Protein AF-0000000065826396 (afdb_homodimer)

Nearest PDB structures (foldseek):
  1olt-assembly1_A  TM=8.202E-01  e=1.158E-27  Escherichia coli K-12
  8pty-assembly1_C  TM=7.016E-01  e=1.828E-08  Homo sapiens
  6qk7-assembly1_C  TM=6.831E-01  e=2.131E-07  Saccharomyces cerevisiae S288C
  5exi-assembly1_A  TM=6.852E-01  e=3.179E-07  Mycobacterium tuberculosis H37Rv
  6fd2-assembly1_B  TM=6.650E-01  e=7.487E-07  Streptoalloteichus tenebrarius

Secondary structure (DSSP, 8-state):
---------GGGSPPSSS-SSSSPPP----S-EEEPPGGGHHHHHHHHHTSPPP---EEEEEEE-EESS--TT-S---EE--HHHHHHHHHHHHHHHHHHTTSHHHHSS-EEEEEEEES-GGGS-HHHHHHHHHHHHHHS-EEEEEEEEEEE-STT--HHHHHHHHHHT--EEEEEEE-S-HHHHHHTT-SS-HHHHHHHHHHHHHH-SSEEEEEEEES-TT--HHHHHHHHHHHHHHT-SEEEEEEP---TTSHHHHHHHTTSS----HHHHHHHHHHHHHHHHHTTPEEEETTEEESSTT---HHHHHHHTT-EEEEESTT-EEEETTEEEEE-SSHHHHHHHHHTT---EEEEEEES-TTTHHHHHHHHHHHTTEEEHHHH-TTGGGGHHHHHHHHHTTSBSSSSSEEEB-HHHHHTHHHHHHHHHHHHHHHHS--------/---------GGGSPPSSS-SSSSPPP----S-EEEPPGGGHHHHHHHHHTSPPPP--EEEEEEE-EESS--TT-S---EE--HHHHHHHHHHHHHHHHHHTTSHHHHSS-EEEEEEEES-GGGS-HHHHHHHHHHHHHHS-EEEEEEEEEEE-STT--HHHHHHHHHHT--EEEEEEE-S-HHHHHHTT-SS-HHHHHHHHHHHHHH-SSEEEEEEEES-TT--HHHHHHHHHHHHHHT-SEEEEEEP---TTSHHHHHHHTTSS----HHHHHHHHHHHHHHHHHTTPEEEETTEEESSTT---HHHHHHHTT-EEEEESTT-EEEETTEEEEE-SSHHHHHHHHHTT---EEEEEEES-TTTHHHHHHHHHHHTTEEEHHHH-TTGGGGHHHHHHHHHTTSBSSSSSEEEB-HHHHHTHHHHHHHHHHHHHHHHS--------

pLDDT: mean 93.27, std 11.32, range [26.16, 98.88]

InterPro domains:
  IPR006638 Elp3/MiaA/NifB-like, radical SAM core domain [SM00729] (57-279)
  IPR007197 Radical SAM [PF04055] (62-230)
  IPR007197 Radical SAM [PS51918] (52-287)
  IPR007197 Radical SAM [SFLDS00029] (19-439)
  IPR013785 Aldolase-type TIM barrel [G3DSA:3.20.20.70] (40-275)
  IPR026332 Anaerobilin synthase HutW [SFLDF00311] (19-439)
  IPR026332 Anaerobilin synthase HutW [TIGR04107] (19-432)
  IPR034505 Anaerobic coproporphyrinogen-III oxidase [PTHR13932] (50-431)
  IPR058240 Radical SAM superfamily [SSF102114] (46-428)

Organism: Escherichia coli O157:H7 (NCBI:txid83334)

Foldseek 3Di:
DPPPVQQDQVVQFFDDDDGRDQFFDDFDDPPFWDWDDPVCVQVVVVVVLQDAADDFAEEEEEADAEACDAFQQDPLHDYHDDQVLLVLQLVLLLLLCQLRLPTCHQANYAHAEYEYDGHAQLQHDLVSLLVVLLSCVVRGRHDPNHAYEGEHELPNNDPSNLVSNLVSPHAEYEYEPQALAQVLCVNRVNDDHNVSRLVSLLVSVVVVSHQYEYEYEPFGFPDALVRLVVRLVSRLVSPHQKYFYHYRDHDCVGNRNVCCVVPVTHTDRLSRSLVSLVSSVVSCVVSVWDDPWLTMTGPDPRDDVCVVLRVLLPHFYHYTGAQTWTDGQQKIFGFHNDPVQNSVCSVVSHGRTPIMIGGRDNPCNLLSLLSNCLGHQWRQQVVNAVVLVSCQVSLQSCVVSQQAVHSDSGTGGDSSVSSNSSSVSVSCVVSSCVRPPDPPPPPPD/DPPPVQQDQVVQFFDPDDGRDQFFDDFDDPPFWDWDDPVCVQVVVVVVLQDAADDFAEEEEEADAEACDAFQQDPLHDYHDDQVVLVLQLVLLLLLCQLRLPTCHQANYAHAEYEYDGHAQLQHDLVSLLVNLLSCVVRGRHDPNHAYEGEHELPNNDPSNLVSNLVSPHAEYEYEPQALAQVLCVNRVNDDHNVSRLVSLLVSVVVVSHQYEYEYEPFGFPDALVRLVVRLVSRLVSPHQKYFYHYRDHDCVGNRNVCCVVPVTHTDRNSRSLVSLVSNVVSCVVSVWDDQWLGMTGPDPRDDVCVVLRVLLPHFYHYTGAQTWTDDDQKIFGFHNDPVLNSVCSVVSHGRTPIMIGGRDNPCNLLSLLSSCLGRQWRQQVVLAVVLVSCQVSLQSCVVSQQAVHSDSGTGGDSSVSSNSSSVSNSCVVSSCVRPDDPPPPPDD

Sequence (890 aa):
MNANNTLDLTPHFALDGDQPFKDRRAMMPFRGAIPVAKEQLAQTWQEMINQTASPRKRLVYLHIPFCATHCTFCGFYQNRFNEDACAHYTDALIREIEMEADSVLHQSAPIHAVYFGGGTPSALSAHDLARIITTLREKLPLAPDCEITIEGRVLNFDAERIDACLDAGANRFSIGIQSFNSKIRKKMARTSDGPTAIAFMESLVKRDRAAVVCDLLFGLPGQDAQTWGEDLAIARDIGLDGVDLYALNVLSNTPLGKAVENGRTTVPSPAERRDLYLQGCDFMDDAGWRCISNSHWGRTTRERNLYNLLIKQGADCLAFGSGAGGSINGYSWMNERNLQTWHESVAAGKKPLMLIMRNAERNAQWRHTLQSGVETARVPLDELTPHAEKLAPLLAQWHQKGLSRDASTCLRLTNEGRFWASNILQSLNELIQVLNAPAIMREKPMNANNTLDLTPHFALDGDQPFKDRRAMMPFRGAIPVAKEQLAQTWQEMINQTASPRKRLVYLHIPFCATHCTFCGFYQNRFNEDACAHYTDALIREIEMEADSVLHQSAPIHAVYFGGGTPSALSAHDLARIITTLREKLPLAPDCEITIEGRVLNFDAERIDACLDAGANRFSIGIQSFNSKIRKKMARTSDGPTAIAFMESLVKRDRAAVVCDLLFGLPGQDAQTWGEDLAIARDIGLDGVDLYALNVLSNTPLGKAVENGRTTVPSPAERRDLYLQGCDFMDDAGWRCISNSHWGRTTRERNLYNLLIKQGADCLAFGSGAGGSINGYSWMNERNLQTWHESVAAGKKPLMLIMRNAERNAQWRHTLQSGVETARVPLDELTPHAEKLAPLLAQWHQKGLSRDASTCLRLTNEGRFWASNILQSLNELIQVLNAPAIMREKP

Radius of gyration: 29.03 Å; Cα contacts (8 Å, |Δi|>4): 1684; chains: 2; bounding box: 73×82×90 Å

Structure (mmCIF, N/CA/C/O backbone):
data_AF-0000000065826396-model_v1
#
loop_
_entity.id
_entity.type
_entity.pdbx_description
1 polymer 'Anaerobilin synthase'
#
loop_
_atom_site.group_PDB
_atom_site.id
_atom_site.type_symbol
_atom_site.label_atom_id
_atom_site.label_alt_id
_atom_site.label_comp_id
_atom_site.label_asym_id
_atom_site.label_entity_id
_atom_site.label_seq_id
_atom_site.pdbx_PDB_ins_code
_atom_site.Cartn_x
_atom_site.Cartn_y
_atom_site.Cartn_z
_atom_site.occupancy
_atom_site.B_iso_or_equiv
_atom_site.auth_seq_id
_atom_site.auth_comp_id
_atom_site.auth_asym_id
_atom_site.auth_atom_id
_atom_site.pdbx_PDB_model_num
ATOM 1 N N . MET A 1 1 ? 5.902 -14.938 -53.906 1 26.38 1 MET A N 1
ATOM 2 C CA . MET A 1 1 ? 4.898 -14.906 -52.844 1 26.38 1 MET A CA 1
ATOM 3 C C . MET A 1 1 ? 5.449 -14.219 -51.594 1 26.38 1 MET A C 1
ATOM 5 O O . MET A 1 1 ? 6.398 -14.711 -50.969 1 26.38 1 MET A O 1
ATOM 9 N N . ASN A 1 2 ? 5.773 -12.938 -51.531 1 32.34 2 ASN A N 1
ATOM 10 C CA . ASN A 1 2 ? 6.262 -12.086 -50.438 1 32.34 2 ASN A CA 1
ATOM 11 C C . ASN A 1 2 ? 5.574 -12.406 -49.125 1 32.34 2 ASN A C 1
ATOM 13 O O . ASN A 1 2 ? 4.359 -12.242 -49 1 32.34 2 ASN A O 1
ATOM 17 N N . ALA A 1 3 ? 6.047 -13.461 -48.375 1 36.12 3 ALA A N 1
ATOM 18 C CA . ALA A 1 3 ? 5.59 -13.953 -47.094 1 36.12 3 ALA A CA 1
ATOM 19 C C . ALA A 1 3 ? 5.336 -12.797 -46.125 1 36.12 3 ALA A C 1
ATOM 21 O O . ALA A 1 3 ? 6.277 -12.227 -45.562 1 36.12 3 ALA A O 1
ATOM 22 N N . ASN A 1 4 ? 4.672 -11.695 -46.344 1 42.12 4 ASN A N 1
ATOM 23 C CA . ASN A 1 4 ? 4.188 -10.672 -45.406 1 42.12 4 ASN A CA 1
ATOM 24 C C . ASN A 1 4 ? 3.766 -11.273 -44.062 1 42.12 4 ASN A C 1
ATOM 26 O O . ASN A 1 4 ? 2.732 -11.945 -44 1 42.12 4 ASN A O 1
ATOM 30 N N . ASN A 1 5 ? 4.637 -11.812 -43.25 1 50.44 5 ASN A N 1
ATOM 31 C CA . ASN A 1 5 ? 4.535 -12.445 -41.938 1 50.44 5 ASN A CA 1
ATOM 32 C C . ASN A 1 5 ? 3.535 -11.727 -41.062 1 50.44 5 ASN A C 1
ATOM 34 O O . ASN A 1 5 ? 3.92 -10.883 -40.25 1 50.44 5 ASN A O 1
ATOM 38 N N . THR A 1 6 ? 2.426 -11.305 -41.625 1 69.88 6 THR A N 1
ATOM 39 C CA . THR A 1 6 ? 1.349 -10.617 -40.906 1 69.88 6 THR A CA 1
ATOM 40 C C . THR A 1 6 ? 0.869 -11.43 -39.719 1 69.88 6 THR A C 1
ATOM 42 O O . THR A 1 6 ? 0.577 -12.617 -39.844 1 69.88 6 THR A O 1
ATOM 45 N N . LEU A 1 7 ? 1.27 -11.008 -38.531 1 87.19 7 LEU A N 1
ATOM 46 C CA . LEU A 1 7 ? 0.754 -11.562 -37.281 1 87.19 7 LEU A CA 1
ATOM 47 C C . LEU A 1 7 ? -0.743 -11.836 -37.406 1 87.19 7 LEU A C 1
ATOM 49 O O . LEU A 1 7 ? -1.528 -10.922 -37.656 1 87.19 7 LEU A O 1
ATOM 53 N N . ASP A 1 8 ? -1.109 -13.195 -37.562 1 93.12 8 ASP A N 1
ATOM 54 C CA . ASP A 1 8 ? -2.521 -13.562 -37.594 1 93.12 8 ASP A CA 1
ATOM 55 C C . ASP A 1 8 ? -3.152 -13.414 -36.188 1 93.12 8 ASP A C 1
ATOM 57 O O . ASP A 1 8 ? -2.832 -14.172 -35.281 1 93.12 8 ASP A O 1
ATOM 61 N N . LEU A 1 9 ? -4.004 -12.492 -36.062 1 96.44 9 LEU A N 1
ATOM 62 C CA . LEU A 1 9 ? -4.645 -12.18 -34.781 1 96.44 9 LEU A CA 1
ATOM 63 C C . LEU A 1 9 ? -5.984 -12.898 -34.656 1 96.44 9 LEU A C 1
ATOM 65 O O . LEU A 1 9 ? -6.586 -12.914 -33.562 1 96.44 9 LEU A O 1
ATOM 69 N N . THR A 1 10 ? -6.539 -13.57 -35.656 1 95.12 10 THR A N 1
ATOM 70 C CA . THR A 1 10 ? -7.902 -14.07 -35.75 1 95.12 10 THR A CA 1
ATOM 71 C C . THR A 1 10 ? -8.203 -15.086 -34.656 1 95.12 10 THR A C 1
ATOM 73 O O . THR A 1 10 ? -9.281 -15.062 -34.062 1 95.12 10 THR A O 1
ATOM 76 N N . PRO A 1 11 ? -7.23 -15.922 -34.438 1 95 11 PRO A N 1
ATOM 77 C CA . PRO A 1 11 ? -7.523 -16.922 -33.406 1 95 11 PRO A CA 1
ATOM 78 C C . PRO A 1 11 ? -7.73 -16.297 -32.031 1 95 11 PRO A C 1
ATOM 80 O O . PRO A 1 11 ? -8.227 -16.969 -31.109 1 95 11 PRO A O 1
ATOM 83 N N . HIS A 1 12 ? -7.336 -15.094 -31.859 1 96.31 12 HIS A N 1
ATOM 84 C CA . HIS A 1 12 ? -7.348 -14.445 -30.562 1 96.31 12 HIS A CA 1
ATOM 85 C C . HIS A 1 12 ? -8.531 -13.492 -30.422 1 96.31 12 HIS A C 1
ATOM 87 O O . HIS A 1 12 ? -8.742 -12.898 -29.359 1 96.31 12 HIS A O 1
ATOM 93 N N . PHE A 1 13 ? -9.312 -13.328 -31.438 1 97.12 13 PHE A N 1
ATOM 94 C CA . PHE A 1 13 ? -10.5 -12.477 -31.375 1 97.12 13 PHE A CA 1
ATOM 95 C C . PHE A 1 13 ? -11.547 -13.078 -30.438 1 97.12 13 PHE A C 1
ATOM 97 O O . PHE A 1 13 ? -11.672 -14.305 -30.344 1 97.12 13 PHE A O 1
ATOM 104 N N . ALA A 1 14 ? -12.211 -12.25 -29.719 1 96.38 14 ALA A N 1
ATOM 105 C CA . ALA A 1 14 ? -13.375 -12.656 -28.938 1 96.38 14 ALA A CA 1
ATOM 106 C C . ALA A 1 14 ? -14.508 -13.125 -29.844 1 96.38 14 ALA A C 1
ATOM 108 O O . ALA A 1 14 ? -14.664 -12.633 -30.969 1 96.38 14 ALA A O 1
ATOM 109 N N . LEU A 1 15 ? -15.211 -14.023 -29.344 1 95.12 15 LEU A N 1
ATOM 110 C CA . LEU A 1 15 ? -16.312 -14.602 -30.109 1 95.12 15 LEU A CA 1
ATOM 111 C C . LEU A 1 15 ? -17.469 -13.617 -30.219 1 95.12 15 LEU A C 1
ATOM 113 O O . LEU A 1 15 ? -17.578 -12.688 -29.406 1 95.12 15 LEU A O 1
ATOM 117 N N . ASP A 1 16 ? -18.312 -13.875 -31.156 1 91.5 16 ASP A N 1
ATOM 118 C CA . ASP A 1 16 ? -19.562 -13.125 -31.266 1 91.5 16 ASP A CA 1
ATOM 119 C C . ASP A 1 16 ? -20.578 -13.617 -30.25 1 91.5 16 ASP A C 1
ATOM 121 O O . ASP A 1 16 ? -20.484 -14.742 -29.75 1 91.5 16 ASP A O 1
ATOM 125 N N . GLY A 1 17 ? -21.5 -12.742 -29.859 1 88.06 17 GLY A N 1
ATOM 126 C CA . GLY A 1 17 ? -22.516 -13.164 -28.906 1 88.06 17 GLY A CA 1
ATOM 127 C C . GLY A 1 17 ? -22.297 -12.617 -27.516 1 88.06 17 GLY A C 1
ATOM 128 O O . GLY A 1 17 ? -21.625 -11.586 -27.344 1 88.06 17 GLY A O 1
ATOM 129 N N . ASP A 1 18 ? -22.812 -13.336 -26.562 1 86.81 18 ASP A N 1
ATOM 130 C CA . ASP A 1 18 ? -22.844 -12.812 -25.203 1 86.81 18 ASP A CA 1
ATOM 131 C C . ASP A 1 18 ? -21.641 -13.297 -24.391 1 86.81 18 ASP A C 1
ATOM 133 O O . ASP A 1 18 ? -21.438 -12.867 -23.266 1 86.81 18 ASP A O 1
ATOM 137 N N . GLN A 1 19 ? -20.781 -14.18 -24.984 1 91.31 19 GLN A N 1
ATOM 138 C CA . GLN A 1 19 ? -19.625 -14.742 -24.297 1 91.31 19 GLN A CA 1
ATOM 139 C C . GLN A 1 19 ? -18.375 -14.68 -25.172 1 91.31 19 GLN A C 1
ATOM 141 O O . GLN A 1 19 ? -18.281 -15.383 -26.172 1 91.31 19 GLN A O 1
ATOM 146 N N . PRO A 1 20 ? -17.469 -13.836 -24.766 1 94.06 20 PRO A N 1
ATOM 147 C CA . PRO A 1 20 ? -16.312 -13.586 -25.625 1 94.06 20 PRO A CA 1
ATOM 148 C C . PRO A 1 20 ? -15.43 -14.82 -25.797 1 94.06 20 PRO A C 1
ATOM 150 O O . PRO A 1 20 ? -14.688 -14.914 -26.781 1 94.06 20 PRO A O 1
ATOM 153 N N . PHE A 1 21 ? -15.422 -15.781 -24.828 1 94.06 21 PHE A N 1
ATOM 154 C CA . PHE A 1 21 ? -14.641 -17.016 -24.906 1 94.06 21 PHE A CA 1
ATOM 155 C C . PHE A 1 21 ? -15.484 -18.203 -24.484 1 94.06 21 PHE A C 1
ATOM 157 O O . PHE A 1 21 ? -16.438 -18.062 -23.719 1 94.06 21 PHE A O 1
ATOM 164 N N . LYS A 1 22 ? -15.148 -19.391 -24.969 1 89.69 22 LYS A N 1
ATOM 165 C CA . LYS A 1 22 ? -15.922 -20.594 -24.703 1 89.69 22 LYS A CA 1
ATOM 166 C C . LYS A 1 22 ? -15.859 -20.969 -23.219 1 89.69 22 LYS A C 1
ATOM 168 O O . LYS A 1 22 ? -16.859 -21.391 -22.641 1 89.69 22 LYS A O 1
ATOM 173 N N . ASP A 1 23 ? -14.734 -20.906 -22.656 1 89.94 23 ASP A N 1
ATOM 174 C CA . ASP A 1 23 ? -14.484 -21.188 -21.25 1 89.94 23 ASP A CA 1
ATOM 175 C C . ASP A 1 23 ? -13.25 -20.453 -20.75 1 89.94 23 ASP A C 1
ATOM 177 O O . ASP A 1 23 ? -12.523 -19.844 -21.531 1 89.94 23 ASP A O 1
ATOM 181 N N . ARG A 1 24 ? -13.195 -20.484 -19.422 1 86.81 24 ARG A N 1
ATOM 182 C CA . ARG A 1 24 ? -11.992 -19.906 -18.828 1 86.81 24 ARG A CA 1
ATOM 183 C C . ARG A 1 24 ? -10.836 -20.906 -18.844 1 86.81 24 ARG A C 1
ATOM 185 O O . ARG A 1 24 ? -10.977 -22.031 -18.375 1 86.81 24 ARG A O 1
ATOM 192 N N . ARG A 1 25 ? -9.883 -20.516 -19.547 1 75.38 25 ARG A N 1
ATOM 193 C CA . ARG A 1 25 ? -8.75 -21.422 -19.703 1 75.38 25 ARG A CA 1
ATOM 194 C C . ARG A 1 25 ? -7.75 -21.25 -18.562 1 75.38 25 ARG A C 1
ATOM 196 O O . ARG A 1 25 ? -7.441 -20.125 -18.156 1 75.38 25 ARG A O 1
ATOM 203 N N . ALA A 1 26 ? -7.508 -22.453 -17.891 1 65.69 26 ALA A N 1
ATOM 204 C CA . ALA A 1 26 ? -6.418 -22.359 -16.922 1 65.69 26 ALA A CA 1
ATOM 205 C C . ALA A 1 26 ? -5.109 -21.984 -17.609 1 65.69 26 ALA A C 1
ATOM 207 O O . ALA A 1 26 ? -4.836 -22.422 -18.734 1 65.69 26 ALA A O 1
ATOM 208 N N . MET A 1 27 ? -4.418 -20.938 -17.078 1 61.28 27 MET A N 1
ATOM 209 C CA . MET A 1 27 ? -3.137 -20.547 -17.656 1 61.28 27 MET A CA 1
ATOM 210 C C . MET A 1 27 ? -2.115 -21.672 -17.547 1 61.28 27 MET A C 1
ATOM 212 O O . MET A 1 27 ? -1.938 -22.25 -16.484 1 61.28 27 MET A O 1
ATOM 216 N N . MET A 1 28 ? -1.736 -22.203 -18.719 1 51.47 28 MET A N 1
ATOM 217 C CA . MET A 1 28 ? -0.645 -23.172 -18.703 1 51.47 28 MET A CA 1
ATOM 218 C C . MET A 1 28 ? 0.666 -22.516 -18.297 1 51.47 28 MET A C 1
ATOM 220 O O . MET A 1 28 ? 0.898 -21.344 -18.609 1 51.47 28 MET A O 1
ATOM 224 N N . PRO A 1 29 ? 1.356 -23.188 -17.219 1 54.69 29 PRO A N 1
ATOM 225 C CA . PRO A 1 29 ? 2.678 -22.656 -16.891 1 54.69 29 PRO A CA 1
ATOM 226 C C . PRO A 1 29 ? 3.518 -22.359 -18.125 1 54.69 29 PRO A C 1
ATOM 228 O O . PRO A 1 29 ? 3.391 -23.031 -19.156 1 54.69 29 PRO A O 1
ATOM 231 N N . PHE A 1 30 ? 4.188 -21.188 -18.234 1 57.41 30 PHE A N 1
ATOM 232 C CA . PHE A 1 30 ? 5.012 -20.719 -19.359 1 57.41 30 PHE A CA 1
ATOM 233 C C . PHE A 1 30 ? 5.977 -21.812 -19.797 1 57.41 30 PHE A C 1
ATOM 235 O O . PHE A 1 30 ? 6.594 -22.484 -18.969 1 57.41 30 PHE A O 1
ATOM 242 N N . ARG A 1 31 ? 5.797 -22.375 -21.031 1 56.22 31 ARG A N 1
ATOM 243 C CA . ARG A 1 31 ? 6.547 -23.375 -21.781 1 56.22 31 ARG A CA 1
ATOM 244 C C . ARG A 1 31 ? 8.016 -22.984 -21.906 1 56.22 31 ARG A C 1
ATOM 246 O O . ARG A 1 31 ? 8.336 -21.797 -22.062 1 56.22 31 ARG A O 1
ATOM 253 N N . GLY A 1 32 ? 8.875 -23.672 -21.188 1 64.62 32 GLY A N 1
ATOM 254 C CA . GLY A 1 32 ? 10.273 -23.516 -21.531 1 64.62 32 GLY A CA 1
ATOM 255 C C . GLY A 1 32 ? 11.211 -23.859 -20.375 1 64.62 32 GLY A C 1
ATOM 256 O O . GLY A 1 32 ? 12.414 -23.594 -20.453 1 64.62 32 GLY A O 1
ATOM 257 N N . ALA A 1 33 ? 10.547 -24.391 -19.406 1 78.12 33 ALA A N 1
ATOM 258 C CA . ALA A 1 33 ? 11.438 -24.75 -18.312 1 78.12 33 ALA A CA 1
ATOM 259 C C . ALA A 1 33 ? 12.078 -26.109 -18.547 1 78.12 33 ALA A C 1
ATOM 261 O O . ALA A 1 33 ? 11.438 -27.016 -19.078 1 78.12 33 ALA A O 1
ATOM 262 N N . ILE A 1 34 ? 13.391 -26.188 -18.344 1 88 34 ILE A N 1
ATOM 263 C CA . ILE A 1 34 ? 14.18 -27.406 -18.516 1 88 34 ILE A CA 1
ATOM 264 C C . ILE A 1 34 ? 14.477 -28.016 -17.141 1 88 34 ILE A C 1
ATOM 266 O O . ILE A 1 34 ? 15.055 -27.359 -16.266 1 88 34 ILE A O 1
ATOM 270 N N . PRO A 1 35 ? 14.047 -29.234 -17 1 93.31 35 PRO A N 1
ATOM 271 C CA . PRO A 1 35 ? 14.32 -29.875 -15.711 1 93.31 35 PRO A CA 1
ATOM 272 C C . PRO A 1 35 ? 15.812 -30.141 -15.484 1 93.31 35 PRO A C 1
ATOM 274 O O . PRO A 1 35 ? 16.531 -30.5 -16.422 1 93.31 35 PRO A O 1
ATOM 277 N N . VAL A 1 36 ? 16.234 -29.875 -14.328 1 94.94 36 VAL A N 1
ATOM 278 C CA . VAL A 1 36 ? 17.578 -30.266 -13.922 1 94.94 36 VAL A CA 1
ATOM 279 C C . VAL A 1 36 ? 17.625 -31.75 -13.609 1 94.94 36 VAL A C 1
ATOM 281 O O . VAL A 1 36 ? 16.719 -32.281 -12.969 1 94.94 36 VAL A O 1
ATOM 284 N N . ALA A 1 37 ? 18.688 -32.406 -14.031 1 95.25 37 ALA A N 1
ATOM 285 C CA . ALA A 1 37 ? 18.844 -33.844 -13.789 1 95.25 37 ALA A CA 1
ATOM 286 C C . ALA A 1 37 ? 18.875 -34.156 -12.297 1 95.25 37 ALA A C 1
ATOM 288 O O . ALA A 1 37 ? 19.453 -33.406 -11.516 1 95.25 37 ALA A O 1
ATOM 289 N N . LYS A 1 38 ? 18.281 -35.344 -11.945 1 94.56 38 LYS A N 1
ATOM 290 C CA . LYS A 1 38 ? 18.125 -35.719 -10.547 1 94.56 38 LYS A CA 1
ATOM 291 C C . LYS A 1 38 ? 19.469 -35.75 -9.836 1 94.56 38 LYS A C 1
ATOM 293 O O . LYS A 1 38 ? 19.594 -35.312 -8.688 1 94.56 38 LYS A O 1
ATOM 298 N N . GLU A 1 39 ? 20.484 -36.188 -10.578 1 95.06 39 GLU A N 1
ATOM 299 C CA . GLU A 1 39 ? 21.797 -36.344 -9.984 1 95.06 39 GLU A CA 1
ATOM 300 C C . GLU A 1 39 ? 22.453 -34.969 -9.742 1 95.06 39 GLU A C 1
ATOM 302 O O . GLU A 1 39 ? 23.422 -34.875 -8.984 1 95.06 39 GLU A O 1
ATOM 307 N N . GLN A 1 40 ? 21.844 -33.938 -10.352 1 96.56 40 GLN A N 1
ATOM 308 C CA . GLN A 1 40 ? 22.469 -32.625 -10.273 1 96.56 40 GLN A CA 1
ATOM 309 C C . GLN A 1 40 ? 21.688 -31.703 -9.367 1 96.56 40 GLN A C 1
ATOM 311 O O . GLN A 1 40 ? 22.062 -30.547 -9.172 1 96.56 40 GLN A O 1
ATOM 316 N N . LEU A 1 41 ? 20.656 -32.188 -8.797 1 96.5 41 LEU A N 1
ATOM 317 C CA . LEU A 1 41 ? 19.766 -31.344 -8.008 1 96.5 41 LEU A CA 1
ATOM 318 C C . LEU A 1 41 ? 20.516 -30.703 -6.836 1 96.5 41 LEU A C 1
ATOM 320 O O . LEU A 1 41 ? 20.469 -29.5 -6.652 1 96.5 41 LEU A O 1
ATOM 324 N N . ALA A 1 42 ? 21.172 -31.531 -6.082 1 95.44 42 ALA A N 1
ATOM 325 C CA . ALA A 1 42 ? 21.859 -31.047 -4.887 1 95.44 42 ALA A CA 1
ATOM 326 C C . ALA A 1 42 ? 22.938 -30.016 -5.246 1 95.44 42 ALA A C 1
ATOM 328 O O . ALA A 1 42 ? 23.047 -28.969 -4.598 1 95.44 42 ALA A O 1
ATOM 329 N N . GLN A 1 43 ? 23.672 -30.312 -6.273 1 95.88 43 GLN A N 1
ATOM 330 C CA . GLN A 1 43 ? 24.734 -29.406 -6.711 1 95.88 43 GLN A CA 1
ATOM 331 C C . GLN A 1 43 ? 24.156 -28.094 -7.223 1 95.88 43 GLN A C 1
ATOM 333 O O . GLN A 1 43 ? 24.656 -27.016 -6.891 1 95.88 43 GLN A O 1
ATOM 338 N N . THR A 1 44 ? 23.172 -28.188 -8.023 1 95.56 44 THR A N 1
ATOM 339 C CA . THR A 1 44 ? 22.5 -27 -8.555 1 95.56 44 THR A CA 1
ATOM 340 C C . THR A 1 44 ? 21.969 -26.141 -7.418 1 95.56 44 THR A C 1
ATOM 342 O O . THR A 1 44 ? 22.125 -24.906 -7.441 1 95.56 44 THR A O 1
ATOM 345 N N . TRP A 1 45 ? 21.391 -26.766 -6.449 1 96 45 TRP A N 1
ATOM 346 C CA . TRP A 1 45 ? 20.844 -26.031 -5.305 1 96 45 TRP A CA 1
ATOM 347 C C . TRP A 1 45 ? 21.938 -25.297 -4.555 1 96 45 TRP A C 1
ATOM 349 O O . TRP A 1 45 ? 21.797 -24.109 -4.246 1 96 45 TRP A O 1
ATOM 359 N N . GLN A 1 46 ? 23.016 -25.984 -4.297 1 94.94 46 GLN A N 1
ATOM 360 C CA . GLN A 1 46 ? 24.125 -25.375 -3.584 1 94.94 46 GLN A CA 1
ATOM 361 C C . GLN A 1 46 ? 24.672 -24.172 -4.348 1 94.94 46 GLN A C 1
ATOM 363 O O . GLN A 1 46 ? 25.031 -23.156 -3.746 1 94.94 46 GLN A O 1
ATOM 368 N N . GLU A 1 47 ? 24.703 -24.312 -5.602 1 93.62 47 GLU A N 1
ATOM 369 C CA . GLU A 1 47 ? 25.156 -23.203 -6.426 1 93.62 47 GLU A CA 1
ATOM 370 C C . GLU A 1 47 ? 24.188 -22.016 -6.328 1 93.62 47 GLU A C 1
ATOM 372 O O . GLU A 1 47 ? 24.609 -20.859 -6.23 1 93.62 47 GLU A O 1
ATOM 377 N N . MET A 1 48 ? 22.953 -22.328 -6.359 1 92.44 48 MET A N 1
ATOM 378 C CA . MET A 1 48 ? 21.922 -21.297 -6.297 1 92.44 48 MET A CA 1
ATOM 379 C C . MET A 1 48 ? 22 -20.531 -4.98 1 92.44 48 MET A C 1
ATOM 381 O O . MET A 1 48 ? 21.984 -19.312 -4.973 1 92.44 48 MET A O 1
ATOM 385 N N . ILE A 1 49 ? 22.094 -21.188 -3.84 1 92.94 49 ILE A N 1
ATOM 386 C CA . ILE A 1 49 ? 21.938 -20.531 -2.545 1 92.94 49 ILE A CA 1
ATOM 387 C C . ILE A 1 49 ? 23.25 -19.828 -2.166 1 92.94 49 ILE A C 1
ATOM 389 O O . ILE A 1 49 ? 23.281 -19.031 -1.225 1 92.94 49 ILE A O 1
ATOM 393 N N . ASN A 1 50 ? 24.359 -20.062 -2.934 1 91.81 50 ASN A N 1
ATOM 394 C CA . ASN A 1 50 ? 25.641 -19.422 -2.645 1 91.81 50 ASN A CA 1
ATOM 395 C C . ASN A 1 50 ? 25.906 -18.25 -3.578 1 91.81 50 ASN A C 1
ATOM 397 O O . ASN A 1 50 ? 26.984 -17.656 -3.549 1 91.81 50 ASN A O 1
ATOM 401 N N . GLN A 1 51 ? 24.984 -17.938 -4.332 1 84.94 51 GLN A N 1
ATOM 402 C CA . GLN A 1 51 ? 25.109 -16.797 -5.234 1 84.94 51 GLN A CA 1
ATOM 403 C C . GLN A 1 51 ? 24.172 -15.672 -4.816 1 84.94 51 GLN A C 1
ATOM 405 O O . GLN A 1 51 ? 23.125 -15.906 -4.203 1 84.94 51 GLN A O 1
ATOM 410 N N . THR A 1 52 ? 24.828 -14.445 -5.188 1 78.19 52 THR A N 1
ATOM 411 C CA . THR A 1 52 ? 23.922 -13.312 -5.012 1 78.19 52 THR A CA 1
ATOM 412 C C . THR A 1 52 ? 23 -13.156 -6.223 1 78.19 52 THR A C 1
ATOM 414 O O . THR A 1 52 ? 23.422 -13.422 -7.355 1 78.19 52 THR A O 1
ATOM 417 N N . ALA A 1 53 ? 21.828 -12.945 -5.965 1 74.31 53 ALA A N 1
ATOM 418 C CA . ALA A 1 53 ? 20.859 -12.703 -7.039 1 74.31 53 ALA A CA 1
ATOM 419 C C . ALA A 1 53 ? 20.562 -11.219 -7.172 1 74.31 53 ALA A C 1
ATOM 421 O O . ALA A 1 53 ? 20.734 -10.453 -6.223 1 74.31 53 ALA A O 1
ATOM 422 N N . SER A 1 54 ? 20.25 -10.797 -8.422 1 78.06 54 SER A N 1
ATOM 423 C CA . SER A 1 54 ? 19.766 -9.43 -8.609 1 78.06 54 SER A CA 1
ATOM 424 C C . SER A 1 54 ? 18.625 -9.102 -7.66 1 78.06 54 SER A C 1
ATOM 426 O O . SER A 1 54 ? 17.781 -9.961 -7.383 1 78.06 54 SER A O 1
ATOM 428 N N . PRO A 1 55 ? 18.719 -7.918 -7.145 1 80.88 55 PRO A N 1
ATOM 429 C CA . PRO A 1 55 ? 17.703 -7.555 -6.16 1 80.88 55 PRO A CA 1
ATOM 430 C C . PRO A 1 55 ? 16.297 -7.484 -6.762 1 80.88 55 PRO A C 1
ATOM 432 O O . PRO A 1 55 ? 16.078 -6.797 -7.762 1 80.88 55 PRO A O 1
ATOM 435 N N . ARG A 1 56 ? 15.383 -8.367 -6.352 1 88.75 56 ARG A N 1
ATOM 436 C CA . ARG A 1 56 ? 13.953 -8.375 -6.625 1 88.75 56 ARG A CA 1
ATOM 437 C C . ARG A 1 56 ? 13.148 -8.461 -5.336 1 88.75 56 ARG A C 1
ATOM 439 O O . ARG A 1 56 ? 13.695 -8.742 -4.27 1 88.75 56 ARG A O 1
ATOM 446 N N . LYS A 1 57 ? 11.906 -8.125 -5.469 1 95.75 57 LYS A N 1
ATOM 447 C CA . LYS A 1 57 ? 11.039 -8.422 -4.332 1 95.75 57 LYS A CA 1
ATOM 448 C C . LYS A 1 57 ? 11.117 -9.906 -3.959 1 95.75 57 LYS A C 1
ATOM 450 O O . LYS A 1 57 ? 11.211 -10.766 -4.836 1 95.75 57 LYS A O 1
ATOM 455 N N . ARG A 1 58 ? 11.102 -10.156 -2.66 1 96.94 58 ARG A N 1
ATOM 456 C CA . ARG A 1 58 ? 11.266 -11.531 -2.195 1 96.94 58 ARG A CA 1
ATOM 457 C C . ARG A 1 58 ? 10.117 -11.938 -1.278 1 96.94 58 ARG A C 1
ATOM 459 O O . ARG A 1 58 ? 9.648 -11.133 -0.465 1 96.94 58 ARG A O 1
ATOM 466 N N . LEU A 1 59 ? 9.727 -13.18 -1.421 1 98.44 59 LEU A N 1
ATOM 467 C CA . LEU A 1 59 ? 8.641 -13.781 -0.656 1 98.44 59 LEU A CA 1
ATOM 468 C C . LEU A 1 59 ? 9.086 -15.086 -0.007 1 98.44 59 LEU A C 1
ATOM 470 O O . LEU A 1 59 ? 10.055 -15.703 -0.449 1 98.44 59 LEU A O 1
ATOM 474 N N . VAL A 1 60 ? 8.391 -15.43 1.047 1 98.62 60 VAL A N 1
ATOM 475 C CA . VAL A 1 60 ? 8.5 -16.766 1.638 1 98.62 60 VAL A CA 1
ATOM 476 C C . VAL A 1 60 ? 7.141 -17.453 1.629 1 98.62 60 VAL A C 1
ATOM 478 O O . VAL A 1 60 ? 6.133 -16.859 2.01 1 98.62 60 VAL A O 1
ATOM 481 N N . TYR A 1 61 ? 7.129 -18.656 1.105 1 98.69 61 TYR A N 1
ATOM 482 C CA . TYR A 1 61 ? 5.941 -19.5 1.146 1 98.69 61 TYR A CA 1
ATOM 483 C C . TYR A 1 61 ? 6.172 -20.719 2.021 1 98.69 61 TYR A C 1
ATOM 485 O O . TYR A 1 61 ? 7.188 -21.406 1.884 1 98.69 61 TYR A O 1
ATOM 493 N N . LEU A 1 62 ? 5.293 -20.938 2.982 1 98.75 62 LEU A N 1
ATOM 494 C CA . LEU A 1 62 ? 5.277 -22.141 3.801 1 98.75 62 LEU A CA 1
ATOM 495 C C . LEU A 1 62 ? 4.07 -23.016 3.463 1 98.75 62 LEU A C 1
ATOM 497 O O . LEU A 1 62 ? 2.932 -22.531 3.5 1 98.75 62 LEU A O 1
ATOM 501 N N . HIS A 1 63 ? 4.316 -24.219 3.156 1 98.44 63 HIS A N 1
ATOM 502 C CA . HIS A 1 63 ? 3.236 -25.156 2.854 1 98.44 63 HIS A CA 1
ATOM 503 C C . HIS A 1 63 ? 2.938 -26.062 4.047 1 98.44 63 HIS A C 1
ATOM 505 O O . HIS A 1 63 ? 3.799 -26.828 4.48 1 98.44 63 HIS A O 1
ATOM 511 N N . ILE A 1 64 ? 1.774 -25.922 4.633 1 98.25 64 ILE A N 1
ATOM 512 C CA . ILE A 1 64 ? 1.297 -26.797 5.695 1 98.25 64 ILE A CA 1
ATOM 513 C C . ILE A 1 64 ? 0.323 -27.812 5.121 1 98.25 64 ILE A C 1
ATOM 515 O O . ILE A 1 64 ? -0.833 -27.5 4.836 1 98.25 64 ILE A O 1
ATOM 519 N N . PRO A 1 65 ? 0.669 -29.062 5.02 1 97.31 65 PRO A N 1
ATOM 520 C CA . PRO A 1 65 ? -0.078 -30.016 4.188 1 97.31 65 PRO A CA 1
ATOM 521 C C . PRO A 1 65 ? -1.07 -30.844 4.992 1 97.31 65 PRO A C 1
ATOM 523 O O . PRO A 1 65 ? -1.213 -32.062 4.75 1 97.31 65 PRO A O 1
ATOM 526 N N . PHE A 1 66 ? -1.732 -30.25 6.004 1 97.25 66 PHE A N 1
ATOM 527 C CA . PHE A 1 66 ? -2.674 -30.984 6.844 1 97.25 66 PHE A CA 1
ATOM 528 C C . PHE A 1 66 ? -4.039 -30.312 6.84 1 97.25 66 PHE A C 1
ATOM 530 O O . PHE A 1 66 ? -4.129 -29.078 6.855 1 97.25 66 PHE A O 1
ATOM 537 N N . CYS A 1 67 ? -5.09 -31.062 6.742 1 96.31 67 CYS A N 1
ATOM 538 C CA . CYS A 1 67 ? -6.461 -30.578 6.887 1 96.31 67 CYS A CA 1
ATOM 539 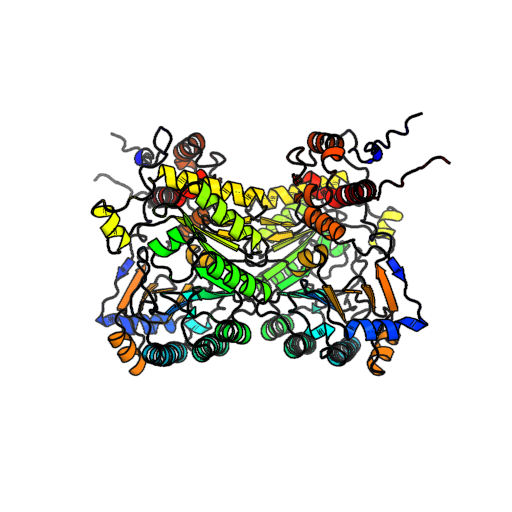C C . CYS A 1 67 ? -7.273 -31.5 7.781 1 96.31 67 CYS A C 1
ATOM 541 O O . CYS A 1 67 ? -7.141 -32.719 7.695 1 96.31 67 CYS A O 1
ATOM 543 N N . ALA A 1 68 ? -8.086 -30.891 8.594 1 94.25 68 ALA A N 1
ATOM 544 C CA . ALA A 1 68 ? -8.961 -31.688 9.453 1 94.25 68 ALA A CA 1
ATOM 545 C C . ALA A 1 68 ? -10.047 -32.375 8.633 1 94.25 68 ALA A C 1
ATOM 547 O O . ALA A 1 68 ? -10.492 -33.469 8.984 1 94.25 68 ALA A O 1
ATOM 548 N N . THR A 1 69 ? -10.508 -31.703 7.602 1 93.94 69 THR A N 1
ATOM 549 C CA . THR A 1 69 ? -11.547 -32.25 6.723 1 93.94 69 THR A CA 1
ATOM 550 C C . THR A 1 69 ? -11.195 -32 5.258 1 93.94 69 THR A C 1
ATOM 552 O O . THR A 1 69 ? -10.375 -31.141 4.945 1 93.94 69 THR A O 1
ATOM 555 N N . HIS A 1 70 ? -11.766 -32.781 4.453 1 94.75 70 HIS A N 1
ATOM 556 C CA . HIS A 1 70 ? -11.57 -32.656 3.014 1 94.75 70 HIS A CA 1
ATOM 557 C C . HIS A 1 70 ? -12.75 -31.953 2.355 1 94.75 70 HIS A C 1
ATOM 559 O O . HIS A 1 70 ? -13.805 -32.562 2.143 1 94.75 70 HIS A O 1
ATOM 565 N N . CYS A 1 71 ? -12.594 -30.734 1.991 1 95.81 71 CYS A N 1
ATOM 566 C CA . CYS A 1 71 ? -13.641 -30.031 1.265 1 95.81 71 CYS A CA 1
ATOM 567 C C . CYS A 1 71 ? -13.875 -30.656 -0.104 1 95.81 71 CYS A C 1
ATOM 569 O O . CYS A 1 71 ? -12.93 -31.047 -0.785 1 95.81 71 CYS A O 1
ATOM 571 N N . THR A 1 72 ? -15.094 -30.641 -0.572 1 95.75 72 THR A N 1
ATOM 572 C CA . THR A 1 72 ? -15.477 -31.406 -1.743 1 95.75 72 THR A CA 1
ATOM 573 C C . THR A 1 72 ? -14.852 -30.828 -3.008 1 95.75 72 THR A C 1
ATOM 575 O O . THR A 1 72 ? -14.641 -31.547 -3.988 1 95.75 72 THR A O 1
ATOM 578 N N . PHE A 1 73 ? -14.508 -29.547 -2.965 1 94.75 73 PHE A N 1
ATOM 579 C CA . PHE A 1 73 ? -14.016 -28.844 -4.148 1 94.75 73 PHE A CA 1
ATOM 580 C C . PHE A 1 73 ? -12.5 -28.734 -4.125 1 94.75 73 PHE A C 1
ATOM 582 O O . PHE A 1 73 ? -11.883 -28.359 -5.121 1 94.75 73 PHE A O 1
ATOM 589 N N . CYS A 1 74 ? -11.859 -29.094 -3.061 1 93.62 74 CYS A N 1
ATOM 590 C CA . CYS A 1 74 ? -10.492 -28.672 -2.787 1 93.62 74 CYS A CA 1
ATOM 591 C C . CYS A 1 74 ? -9.484 -29.609 -3.428 1 93.62 74 CYS A C 1
ATOM 593 O O . CYS A 1 74 ? -9.555 -30.828 -3.236 1 93.62 74 CYS A O 1
ATOM 595 N N . GLY A 1 75 ? -8.539 -29.031 -4.133 1 88.12 75 GLY A N 1
ATOM 596 C CA . GLY A 1 75 ? -7.457 -29.797 -4.727 1 88.12 75 GLY A CA 1
ATOM 597 C C . GLY A 1 75 ? -6.191 -29.797 -3.891 1 88.12 75 GLY A C 1
ATOM 598 O O . GLY A 1 75 ? -5.184 -30.391 -4.27 1 88.12 75 GLY A O 1
ATOM 599 N N . PHE A 1 76 ? -6.215 -29.219 -2.734 1 86.88 76 PHE A N 1
ATOM 600 C CA . PHE A 1 76 ? -5.016 -29.016 -1.932 1 86.88 76 PHE A CA 1
ATOM 601 C C . PHE A 1 76 ? -4.945 -30.047 -0.801 1 86.88 76 PHE A C 1
ATOM 603 O O . PHE A 1 76 ? -3.934 -30.125 -0.101 1 86.88 76 PHE A O 1
ATOM 610 N N . TYR A 1 77 ? -6.043 -30.844 -0.597 1 89.88 77 TYR A N 1
ATOM 611 C CA . TYR A 1 77 ? -6.047 -31.812 0.494 1 89.88 77 TYR A CA 1
ATOM 612 C C . TYR A 1 77 ? -5.004 -32.906 0.264 1 89.88 77 TYR A C 1
ATOM 614 O O . TYR A 1 77 ? -5.043 -33.594 -0.748 1 89.88 77 TYR A O 1
ATOM 622 N N . GLN A 1 78 ? -4.094 -33.062 1.25 1 90.44 78 GLN A N 1
ATOM 623 C CA . GLN A 1 78 ? -3.016 -34.031 1.091 1 90.44 78 GLN A CA 1
ATOM 624 C C . GLN A 1 78 ? -2.965 -35 2.273 1 90.44 78 GLN A C 1
ATOM 626 O O . GLN A 1 78 ? -2.865 -36.188 2.088 1 90.44 78 GLN A O 1
ATOM 631 N N . ASN A 1 79 ? -2.947 -34.438 3.508 1 94.81 79 ASN A N 1
ATOM 632 C CA . ASN A 1 79 ? -2.818 -35.25 4.707 1 94.81 79 ASN A CA 1
ATOM 633 C C . ASN A 1 79 ? -3.879 -34.906 5.746 1 94.81 79 ASN A C 1
ATOM 635 O O . ASN A 1 79 ? -4.195 -33.719 5.941 1 94.81 79 ASN A O 1
ATOM 639 N N . ARG A 1 80 ? -4.359 -35.875 6.41 1 95.06 80 ARG A N 1
ATOM 640 C CA . ARG A 1 80 ? -5.293 -35.625 7.508 1 95.06 80 ARG A CA 1
ATOM 641 C C . ARG A 1 80 ? -4.582 -35.031 8.711 1 95.06 80 ARG A C 1
ATOM 643 O O . ARG A 1 80 ? -3.471 -35.438 9.055 1 95.06 80 ARG A O 1
ATOM 650 N N . PHE A 1 81 ? -5.246 -34.188 9.328 1 95.25 81 PHE A N 1
ATOM 651 C CA . PHE A 1 81 ? -4.715 -33.531 10.516 1 95.25 81 PHE A CA 1
ATOM 652 C C . PHE A 1 81 ? -4.504 -34.562 11.641 1 95.25 81 PHE A C 1
ATOM 654 O O . PHE A 1 81 ? -5.375 -35.375 11.906 1 95.25 81 PHE A O 1
ATOM 661 N N . ASN A 1 82 ? -3.412 -34.469 12.195 1 95.81 82 ASN A N 1
ATOM 662 C CA . ASN A 1 82 ? -2.98 -35.219 13.375 1 95.81 82 ASN A CA 1
ATOM 663 C C . ASN A 1 82 ? -2.037 -34.375 14.242 1 95.81 82 ASN A C 1
ATOM 665 O O . ASN A 1 82 ? -1.01 -33.906 13.766 1 95.81 82 ASN A O 1
ATOM 669 N N . GLU A 1 83 ? -2.416 -34.281 15.477 1 95.38 83 GLU A N 1
ATOM 670 C CA . GLU A 1 83 ? -1.701 -33.344 16.359 1 95.38 83 GLU A CA 1
ATOM 671 C C . GLU A 1 83 ? -0.216 -33.688 16.422 1 95.38 83 GLU A C 1
ATOM 673 O O . GLU A 1 83 ? 0.637 -32.812 16.312 1 95.38 83 GLU A O 1
ATOM 678 N N . ASP A 1 84 ? 0.053 -34.969 16.625 1 97 84 ASP A N 1
ATOM 679 C CA . ASP A 1 84 ? 1.438 -35.406 16.734 1 97 84 ASP A CA 1
ATOM 680 C C . ASP A 1 84 ? 2.195 -35.219 15.43 1 97 84 ASP A C 1
ATOM 682 O O . ASP A 1 84 ? 3.34 -34.75 15.43 1 97 84 ASP A O 1
ATOM 686 N N . ALA A 1 85 ? 1.579 -35.562 14.375 1 97 85 ALA A N 1
ATOM 687 C CA . ALA A 1 85 ? 2.197 -35.406 13.062 1 97 85 ALA A CA 1
ATOM 688 C C . ALA A 1 85 ? 2.488 -33.938 12.766 1 97 85 ALA A C 1
ATOM 690 O O . ALA A 1 85 ? 3.535 -33.625 12.203 1 97 85 ALA A O 1
ATOM 691 N N . CYS A 1 86 ? 1.577 -33.125 13.172 1 97.75 86 CYS A N 1
ATOM 692 C CA . CYS A 1 86 ? 1.736 -31.703 12.953 1 97.75 86 CYS A CA 1
ATOM 693 C C . CYS A 1 86 ? 2.893 -31.141 13.773 1 97.75 86 CYS A C 1
ATOM 695 O O . CYS A 1 86 ? 3.668 -30.312 13.289 1 97.75 86 CYS A O 1
ATOM 697 N N . ALA A 1 87 ? 2.99 -31.578 15 1 98.31 87 ALA A N 1
ATOM 698 C CA . ALA A 1 87 ? 4.094 -31.141 15.852 1 98.31 87 ALA A CA 1
ATOM 699 C C . ALA A 1 87 ? 5.438 -31.562 15.273 1 98.31 87 ALA A C 1
ATOM 701 O O . ALA A 1 87 ? 6.375 -30.766 15.203 1 98.31 87 ALA A O 1
ATOM 702 N N . HIS A 1 88 ? 5.449 -32.844 14.875 1 98.25 88 HIS A N 1
ATOM 703 C CA . HIS A 1 88 ? 6.66 -33.375 14.258 1 98.25 88 HIS A CA 1
ATOM 704 C C . HIS A 1 88 ? 7 -32.594 12.977 1 98.25 88 HIS A C 1
ATOM 706 O O . HIS A 1 88 ? 8.164 -32.281 12.734 1 98.25 88 HIS A O 1
ATOM 712 N N . TYR A 1 89 ? 6.02 -32.344 12.195 1 98.56 89 TYR A N 1
ATOM 713 C CA . TYR A 1 89 ? 6.188 -31.578 10.969 1 98.56 89 TYR A CA 1
ATOM 714 C C . TYR A 1 89 ? 6.766 -30.203 11.258 1 98.56 89 TYR A C 1
ATOM 716 O O . TYR A 1 89 ? 7.688 -29.75 10.57 1 98.56 89 TYR A O 1
ATOM 724 N N . THR A 1 90 ? 6.23 -29.5 12.258 1 98.75 90 THR A N 1
ATOM 725 C CA . THR A 1 90 ? 6.684 -28.172 12.617 1 98.75 90 THR A CA 1
ATOM 726 C C . THR A 1 90 ? 8.156 -28.188 13.016 1 98.75 90 THR A C 1
ATOM 728 O O . THR A 1 90 ? 8.93 -27.312 12.594 1 98.75 90 THR A O 1
ATOM 731 N N . ASP A 1 91 ? 8.555 -29.203 13.781 1 98.75 91 ASP A N 1
ATOM 732 C CA . ASP A 1 91 ? 9.961 -29.344 14.148 1 98.75 91 ASP A CA 1
ATOM 733 C C . ASP A 1 91 ? 10.852 -29.438 12.914 1 98.75 91 ASP A C 1
ATOM 735 O O . ASP A 1 91 ? 11.867 -28.75 12.82 1 98.75 91 ASP A O 1
ATOM 739 N N . ALA A 1 92 ? 10.406 -30.266 12.023 1 98.75 92 ALA A N 1
ATOM 740 C CA . ALA A 1 92 ? 11.188 -30.469 10.805 1 98.75 92 ALA A CA 1
ATOM 741 C C . ALA A 1 92 ? 11.188 -29.219 9.93 1 98.75 92 ALA A C 1
ATOM 743 O O . ALA A 1 92 ? 12.195 -28.891 9.305 1 98.75 92 ALA A O 1
ATOM 744 N N . LEU A 1 93 ? 10.055 -28.562 9.82 1 98.81 93 LEU A N 1
ATOM 745 C CA . LEU A 1 93 ? 9.945 -27.328 9.055 1 98.81 93 LEU A CA 1
ATOM 746 C C . LEU A 1 93 ? 10.914 -26.266 9.57 1 98.81 93 LEU A C 1
ATOM 748 O O . LEU A 1 93 ? 11.609 -25.625 8.781 1 98.81 93 LEU A O 1
ATOM 752 N N . ILE A 1 94 ? 10.969 -26.078 10.883 1 98.81 94 ILE A N 1
ATOM 753 C CA . ILE A 1 94 ? 11.875 -25.109 11.508 1 98.81 94 ILE A CA 1
ATOM 754 C C . ILE A 1 94 ? 13.32 -25.484 11.203 1 98.81 94 ILE A C 1
ATOM 756 O O . ILE A 1 94 ? 14.141 -24.625 10.883 1 98.81 94 ILE A O 1
ATOM 760 N N . ARG A 1 95 ? 13.602 -26.797 11.242 1 98.62 95 ARG A N 1
ATOM 761 C CA . ARG A 1 95 ? 14.938 -27.266 10.891 1 98.62 95 ARG A CA 1
ATOM 762 C C . ARG A 1 95 ? 15.273 -26.938 9.438 1 98.62 95 ARG A C 1
ATOM 764 O O . ARG A 1 95 ? 16.391 -26.516 9.133 1 98.62 95 ARG A O 1
ATOM 771 N N . GLU A 1 96 ? 14.305 -27.172 8.578 1 98.62 96 GLU A N 1
ATOM 772 C CA . GLU A 1 96 ? 14.508 -26.844 7.172 1 98.62 96 GLU A CA 1
ATOM 773 C C . GLU A 1 96 ? 14.859 -25.359 6.988 1 98.62 96 GLU A C 1
ATOM 775 O O . GLU A 1 96 ? 15.758 -25.031 6.219 1 98.62 96 GLU A O 1
ATOM 780 N N . ILE A 1 97 ? 14.172 -24.484 7.66 1 98.5 97 ILE A N 1
ATOM 781 C CA . ILE A 1 97 ? 14.406 -23.047 7.59 1 98.5 97 ILE A CA 1
ATOM 782 C C . ILE A 1 97 ? 15.805 -22.719 8.109 1 98.5 97 ILE A C 1
ATOM 784 O O . ILE A 1 97 ? 16.562 -22.016 7.449 1 98.5 97 ILE A O 1
ATOM 788 N N . GLU A 1 98 ? 16.156 -23.281 9.195 1 98.12 98 GLU A N 1
ATOM 789 C CA . GLU A 1 98 ? 17.406 -22.938 9.891 1 98.12 98 GLU A CA 1
ATOM 790 C C . GLU A 1 98 ? 18.625 -23.438 9.117 1 98.12 98 GLU A C 1
ATOM 792 O O . GLU A 1 98 ? 19.672 -22.812 9.141 1 98.12 98 GLU A O 1
ATOM 797 N N . MET A 1 99 ? 18.469 -24.5 8.438 1 95.56 99 MET A N 1
ATOM 798 C CA . MET A 1 99 ? 19.625 -25.125 7.785 1 95.56 99 MET A CA 1
ATOM 799 C C . MET A 1 99 ? 20.156 -24.234 6.664 1 95.56 99 MET A C 1
ATOM 801 O O . MET A 1 99 ? 21.328 -24.312 6.312 1 95.56 99 MET A O 1
ATOM 805 N N . GLU A 1 100 ? 19.25 -23.391 6.133 1 92.56 100 GLU A N 1
ATOM 806 C CA . GLU A 1 100 ? 19.719 -22.594 4.996 1 92.56 100 GLU A CA 1
ATOM 807 C C . GLU A 1 100 ? 19.531 -21.109 5.254 1 92.56 100 GLU A C 1
ATOM 809 O O . GLU A 1 100 ? 19.859 -20.281 4.402 1 92.56 100 GLU A O 1
ATOM 814 N N . ALA A 1 101 ? 19.094 -20.672 6.371 1 95.88 101 ALA A N 1
ATOM 815 C CA . ALA A 1 101 ? 18.719 -19.297 6.664 1 95.88 101 ALA A CA 1
ATOM 816 C C . ALA A 1 101 ? 19.922 -18.359 6.508 1 95.88 101 ALA A C 1
ATOM 818 O O . ALA A 1 101 ? 19.781 -17.219 6.062 1 95.88 101 ALA A O 1
ATOM 819 N N . ASP A 1 102 ? 21.125 -18.859 6.758 1 95.31 102 ASP A N 1
ATOM 820 C CA . ASP A 1 102 ? 22.328 -18.016 6.77 1 95.31 102 ASP A CA 1
ATOM 821 C C . ASP A 1 102 ? 23 -18 5.402 1 95.31 102 ASP A C 1
ATOM 823 O O . ASP A 1 102 ? 24.047 -17.375 5.23 1 95.31 102 ASP A O 1
ATOM 827 N N . SER A 1 103 ? 22.406 -18.703 4.457 1 94.75 103 SER A N 1
ATOM 828 C CA . SER A 1 103 ? 23.016 -18.734 3.135 1 94.75 103 SER A CA 1
ATOM 829 C C . SER A 1 103 ? 23.047 -17.344 2.506 1 94.75 103 SER A C 1
ATOM 831 O O . SER A 1 103 ? 22.281 -16.469 2.902 1 94.75 103 SER A O 1
ATOM 833 N N . VAL A 1 104 ? 23.891 -17.188 1.522 1 93.81 104 VAL A N 1
ATOM 834 C CA . VAL A 1 104 ? 24.047 -15.922 0.813 1 93.81 104 VAL A CA 1
ATOM 835 C C . VAL A 1 104 ? 22.734 -15.523 0.155 1 93.81 104 VAL A C 1
ATOM 837 O O . VAL A 1 104 ? 22.281 -14.383 0.285 1 93.81 104 VAL A O 1
ATOM 840 N N . LEU A 1 105 ? 22.078 -16.438 -0.436 1 92.44 105 LEU A N 1
ATOM 841 C CA . LEU A 1 105 ? 20.828 -16.172 -1.152 1 92.44 105 LEU A CA 1
ATOM 842 C C . LEU A 1 105 ? 19.734 -15.734 -0.192 1 92.44 105 LEU A C 1
ATOM 844 O O . LEU A 1 105 ? 19.078 -14.711 -0.413 1 92.44 105 LEU A O 1
ATOM 848 N N . HIS A 1 106 ? 19.625 -16.422 0.885 1 93.19 106 HIS A N 1
ATOM 849 C CA . HIS A 1 106 ? 18.531 -16.172 1.817 1 93.19 106 HIS A CA 1
ATOM 850 C C . HIS A 1 106 ? 18.688 -14.828 2.504 1 93.19 106 HIS A C 1
ATOM 852 O O . HIS A 1 106 ? 17.703 -14.203 2.898 1 93.19 106 HIS A O 1
ATOM 858 N N . GLN A 1 107 ? 19.922 -14.336 2.572 1 93.44 107 GLN A N 1
ATOM 859 C CA . GLN A 1 107 ? 20.203 -13.102 3.301 1 93.44 107 GLN A CA 1
ATOM 860 C C . GLN A 1 107 ? 20.406 -11.938 2.342 1 93.44 107 GLN A C 1
ATOM 862 O O . GLN A 1 107 ? 20.625 -10.805 2.775 1 93.44 107 GLN A O 1
ATOM 867 N N . SER A 1 108 ? 20.234 -12.141 1.076 1 91.75 108 SER A N 1
ATOM 868 C CA . SER A 1 108 ? 20.75 -11.203 0.087 1 91.75 108 SER A CA 1
ATOM 869 C C . SER A 1 108 ? 19.75 -10.086 -0.186 1 91.75 108 SER A C 1
ATOM 871 O O . SER A 1 108 ? 20.094 -9.07 -0.794 1 91.75 108 SER A O 1
ATOM 873 N N . ALA A 1 109 ? 18.531 -10.227 0.258 1 93.69 109 ALA A N 1
ATOM 874 C CA . ALA A 1 109 ? 17.516 -9.203 0.024 1 93.69 109 ALA A CA 1
ATOM 875 C C . ALA A 1 109 ? 16.422 -9.266 1.093 1 93.69 109 ALA A C 1
ATOM 877 O O . ALA A 1 109 ? 16.172 -10.32 1.674 1 93.69 109 ALA A O 1
ATOM 878 N N . PRO A 1 110 ? 15.805 -8.102 1.328 1 96.38 110 PRO A N 1
ATOM 879 C CA . PRO A 1 110 ? 14.688 -8.133 2.279 1 96.38 110 PRO A CA 1
ATOM 880 C C . PRO A 1 110 ? 13.523 -8.984 1.788 1 96.38 110 PRO A C 1
ATOM 882 O O . PRO A 1 110 ? 13.242 -9.031 0.586 1 96.38 110 PRO A O 1
ATOM 885 N N . ILE A 1 111 ? 12.852 -9.664 2.732 1 97.94 111 ILE A N 1
ATOM 886 C CA . ILE A 1 111 ? 11.641 -10.43 2.451 1 97.94 111 ILE A CA 1
ATOM 887 C C . ILE A 1 111 ? 10.414 -9.562 2.717 1 97.94 111 ILE A C 1
ATOM 889 O O . ILE A 1 111 ? 10.25 -9.023 3.814 1 97.94 111 ILE A O 1
ATOM 893 N N . HIS A 1 112 ? 9.492 -9.5 1.732 1 98.62 112 HIS A N 1
ATOM 894 C CA . HIS A 1 112 ? 8.422 -8.516 1.774 1 98.62 112 HIS A CA 1
ATOM 895 C C . HIS A 1 112 ? 7.105 -9.148 2.201 1 98.62 112 HIS A C 1
ATOM 897 O O . HIS A 1 112 ? 6.18 -8.453 2.631 1 98.62 112 HIS A O 1
ATOM 903 N N . ALA A 1 113 ? 7.012 -10.438 2.066 1 98.81 113 ALA A N 1
ATOM 904 C CA . ALA A 1 113 ? 5.801 -11.133 2.5 1 98.81 113 ALA A CA 1
ATOM 905 C C . ALA A 1 113 ? 6.086 -12.594 2.812 1 98.81 113 ALA A C 1
ATOM 907 O O . ALA A 1 113 ? 6.922 -13.227 2.156 1 98.81 113 ALA A O 1
ATOM 908 N N . VAL A 1 114 ? 5.469 -13.062 3.85 1 98.88 114 VAL A N 1
ATOM 909 C CA . VAL A 1 114 ? 5.434 -14.469 4.242 1 98.88 114 VAL A CA 1
ATOM 910 C C . VAL A 1 114 ? 4.004 -14.992 4.148 1 98.88 114 VAL A C 1
ATOM 912 O O . VAL A 1 114 ? 3.062 -14.336 4.594 1 98.88 114 VAL A O 1
ATOM 915 N N . TYR A 1 115 ? 3.85 -16.109 3.529 1 98.88 115 TYR A N 1
ATOM 916 C CA . TYR A 1 115 ? 2.514 -16.656 3.316 1 98.88 115 TYR A CA 1
ATOM 917 C C . TYR A 1 115 ? 2.436 -18.109 3.785 1 98.88 115 TYR A C 1
ATOM 919 O O . TYR A 1 115 ? 3.123 -18.984 3.248 1 98.88 115 TYR A O 1
ATOM 927 N N . PHE A 1 116 ? 1.624 -18.344 4.875 1 98.81 116 PHE A N 1
ATOM 928 C CA . PHE A 1 116 ? 1.291 -19.688 5.305 1 98.81 116 PHE A CA 1
ATOM 929 C C . PHE A 1 116 ? 0.13 -20.25 4.488 1 98.81 116 PHE A C 1
ATOM 931 O O . PHE A 1 116 ? -1.005 -19.781 4.617 1 98.81 116 PHE A O 1
ATOM 938 N N . GLY A 1 117 ? 0.435 -21.203 3.627 1 97.81 117 GLY A N 1
ATOM 939 C CA . GLY A 1 117 ? -0.606 -21.812 2.816 1 97.81 117 GLY A CA 1
ATOM 940 C C . GLY A 1 117 ? -0.592 -23.344 2.869 1 97.81 117 GLY A C 1
ATOM 941 O O . GLY A 1 117 ? -0.05 -23.922 3.807 1 97.81 117 GLY A O 1
ATOM 942 N N . GLY A 1 118 ? -1.299 -23.922 1.881 1 96.19 118 GLY A N 1
ATOM 943 C CA . GLY A 1 118 ? -1.415 -25.375 1.813 1 96.19 118 GLY A CA 1
ATOM 944 C C . GLY A 1 118 ? -2.789 -25.891 2.205 1 96.19 118 GLY A C 1
ATOM 945 O O . GLY A 1 118 ? -3.799 -25.469 1.636 1 96.19 118 GLY A O 1
ATOM 946 N N . GLY A 1 119 ? -2.713 -26.812 3.148 1 95.62 119 GLY A N 1
ATOM 947 C CA . GLY A 1 119 ? -3.984 -27.266 3.697 1 95.62 119 GLY A CA 1
ATOM 948 C C . GLY A 1 119 ? -4.625 -26.234 4.617 1 95.62 119 GLY A C 1
ATOM 949 O O . GLY A 1 119 ? -5.277 -25.297 4.156 1 95.62 119 GLY A O 1
ATOM 950 N N . THR A 1 120 ? -4.391 -26.453 5.945 1 96 120 THR A N 1
ATOM 951 C CA . THR A 1 120 ? -4.945 -25.531 6.926 1 96 120 THR A CA 1
ATOM 952 C C . THR A 1 120 ? -3.883 -25.109 7.938 1 96 120 THR A C 1
ATOM 954 O O . THR A 1 120 ? -3.844 -25.641 9.055 1 96 120 THR A O 1
ATOM 957 N N . PRO A 1 121 ? -3.121 -24.062 7.566 1 97.5 121 PRO A N 1
ATOM 958 C CA . PRO A 1 121 ? -2.086 -23.609 8.5 1 97.5 121 PRO A CA 1
ATOM 959 C C . PRO A 1 121 ? -2.637 -23.281 9.883 1 97.5 121 PRO A C 1
ATOM 961 O O . PRO A 1 121 ? -2 -23.594 10.891 1 97.5 121 PRO A O 1
ATOM 964 N N . SER A 1 122 ? -3.836 -22.766 9.922 1 96.25 122 SER A N 1
ATOM 965 C CA . SER A 1 122 ? -4.43 -22.297 11.172 1 96.25 122 SER A CA 1
ATOM 966 C C . SER A 1 122 ? -4.77 -23.469 12.086 1 96.25 122 SER A C 1
ATOM 968 O O . SER A 1 122 ? -5.129 -23.281 13.25 1 96.25 122 SER A O 1
ATOM 970 N N . ALA A 1 123 ? -4.613 -24.672 11.609 1 94.31 123 ALA A N 1
ATOM 971 C CA . ALA A 1 123 ? -4.938 -25.844 12.414 1 94.31 123 ALA A CA 1
ATOM 972 C C . ALA A 1 123 ? -3.771 -26.219 13.32 1 94.31 123 ALA A C 1
ATOM 974 O O . ALA A 1 123 ? -3.934 -27.031 14.242 1 94.31 123 ALA A O 1
ATOM 975 N N . LEU A 1 124 ? -2.555 -25.734 12.969 1 97.88 124 LEU A N 1
ATOM 976 C CA . LEU A 1 124 ? -1.415 -26 13.836 1 97.88 124 LEU A CA 1
ATOM 977 C C . LEU A 1 124 ? -1.67 -25.438 15.242 1 97.88 124 LEU A C 1
ATOM 979 O O . LEU A 1 124 ? -2.508 -24.562 15.422 1 97.88 124 LEU A O 1
ATOM 983 N N . SER A 1 125 ? -0.995 -26.016 16.219 1 98.12 125 SER A N 1
ATOM 984 C CA . SER A 1 125 ? -1.176 -25.531 17.594 1 98.12 125 SER A CA 1
ATOM 985 C C . SER A 1 125 ? -0.701 -24.094 17.734 1 98.12 125 SER A C 1
ATOM 987 O O . SER A 1 125 ? 0.126 -23.625 16.953 1 98.12 125 SER A O 1
ATOM 989 N N . ALA A 1 126 ? -1.26 -23.406 18.766 1 98.5 126 ALA A N 1
ATOM 990 C CA . ALA A 1 126 ? -0.827 -22.047 19.078 1 98.5 126 ALA A CA 1
ATOM 991 C C . ALA A 1 126 ? 0.689 -21.984 19.234 1 98.5 126 ALA A C 1
ATOM 993 O O . ALA A 1 126 ? 1.332 -21.078 18.688 1 98.5 126 ALA A O 1
ATOM 994 N N . HIS A 1 127 ? 1.154 -22.938 19.922 1 98.62 127 HIS A N 1
ATOM 995 C CA . HIS A 1 127 ? 2.588 -23.031 20.172 1 98.62 127 HIS A CA 1
ATOM 996 C C . HIS A 1 127 ? 3.373 -23.156 18.875 1 98.62 127 HIS A C 1
ATOM 998 O O . HIS A 1 127 ? 4.348 -22.438 18.656 1 98.62 127 HIS A O 1
ATOM 1004 N N . ASP A 1 128 ? 2.967 -24.031 18.016 1 98.69 128 ASP A N 1
ATOM 1005 C CA . ASP A 1 128 ? 3.676 -24.297 16.766 1 98.69 128 ASP A CA 1
ATOM 1006 C C . ASP A 1 128 ? 3.602 -23.109 15.812 1 98.69 128 ASP A C 1
ATOM 1008 O O . ASP A 1 128 ? 4.594 -22.75 15.172 1 98.69 128 ASP A O 1
ATOM 1012 N N . LEU A 1 129 ? 2.467 -22.484 15.727 1 98.75 129 LEU A N 1
ATOM 1013 C CA . LEU A 1 129 ? 2.316 -21.281 14.906 1 98.75 129 LEU A CA 1
ATOM 1014 C C . LEU A 1 129 ? 3.281 -20.188 15.359 1 98.75 129 LEU A C 1
ATOM 1016 O O . LEU A 1 129 ? 3.996 -19.609 14.539 1 98.75 129 LEU A O 1
ATOM 1020 N N . ALA A 1 130 ? 3.295 -19.953 16.625 1 98.81 130 ALA A N 1
ATOM 1021 C CA . ALA A 1 130 ? 4.16 -18.922 17.188 1 98.81 130 ALA A CA 1
ATOM 1022 C C . ALA A 1 130 ? 5.633 -19.234 16.922 1 98.81 130 ALA A C 1
ATOM 1024 O O . ALA A 1 130 ? 6.41 -18.344 16.578 1 98.81 130 ALA A O 1
ATOM 1025 N N . ARG A 1 131 ? 6 -20.5 17.047 1 98.81 131 ARG A N 1
ATOM 1026 C CA . ARG A 1 131 ? 7.387 -20.922 16.859 1 98.81 131 ARG A CA 1
ATOM 1027 C C . ARG A 1 131 ? 7.852 -20.688 15.43 1 98.81 131 ARG A C 1
ATOM 1029 O O . ARG A 1 131 ? 8.969 -20.203 15.203 1 98.81 131 ARG A O 1
ATOM 1036 N N . ILE A 1 132 ? 7 -21.016 14.484 1 98.88 132 ILE A N 1
ATOM 1037 C CA . ILE A 1 132 ? 7.383 -20.859 13.086 1 98.88 132 ILE A CA 1
ATOM 1038 C C . ILE A 1 132 ? 7.57 -19.375 12.766 1 98.88 132 ILE A C 1
ATOM 1040 O O . ILE A 1 132 ? 8.586 -18.984 12.195 1 98.88 132 ILE A O 1
ATOM 1044 N N . ILE A 1 133 ? 6.602 -18.516 13.141 1 98.88 133 ILE A N 1
ATOM 1045 C CA . ILE A 1 133 ? 6.652 -17.094 12.852 1 98.88 133 ILE A CA 1
ATOM 1046 C C . ILE A 1 133 ? 7.891 -16.469 13.5 1 98.88 133 ILE A C 1
ATOM 1048 O O . ILE A 1 133 ? 8.625 -15.719 12.859 1 98.88 133 ILE A O 1
ATOM 1052 N N . THR A 1 134 ? 8.133 -16.844 14.75 1 98.75 134 THR A N 1
ATOM 1053 C CA . THR A 1 134 ? 9.273 -16.312 15.484 1 98.75 134 THR A CA 1
ATOM 1054 C C . THR A 1 134 ? 10.586 -16.734 14.812 1 98.75 134 THR A C 1
ATOM 1056 O O . THR A 1 134 ? 11.492 -15.906 14.664 1 98.75 134 THR A O 1
ATOM 1059 N N . THR A 1 135 ? 10.664 -18 14.383 1 98.81 135 THR A N 1
ATOM 1060 C CA . THR A 1 135 ? 11.852 -18.484 13.695 1 98.81 135 THR A CA 1
ATOM 1061 C C . THR A 1 135 ? 12.125 -17.688 12.43 1 98.81 135 THR A C 1
ATOM 1063 O O . THR A 1 135 ? 13.258 -17.281 12.172 1 98.81 135 THR A O 1
ATOM 1066 N N . LEU A 1 136 ? 11.094 -17.438 11.648 1 98.81 136 LEU A N 1
ATOM 1067 C CA . LEU A 1 136 ? 11.242 -16.672 10.414 1 98.81 136 LEU A CA 1
ATOM 1068 C C . LEU A 1 136 ? 11.742 -15.266 10.711 1 98.81 136 LEU A C 1
ATOM 1070 O O . LEU A 1 136 ? 12.648 -14.773 10.039 1 98.81 136 LEU A O 1
ATOM 1074 N N . ARG A 1 137 ? 11.195 -14.617 11.672 1 98.12 137 ARG A N 1
ATOM 1075 C CA . ARG A 1 137 ? 11.547 -13.242 12.016 1 98.12 137 ARG A CA 1
ATOM 1076 C C . ARG A 1 137 ? 12.984 -13.156 12.523 1 98.12 137 ARG A C 1
ATOM 1078 O O . ARG A 1 137 ? 13.672 -12.164 12.297 1 98.12 137 ARG A O 1
ATOM 1085 N N . GLU A 1 138 ? 13.43 -14.188 13.18 1 97.94 138 GLU A N 1
ATOM 1086 C CA . GLU A 1 138 ? 14.766 -14.188 13.773 1 97.94 138 GLU A CA 1
ATOM 1087 C C . GLU A 1 138 ? 15.82 -14.57 12.742 1 97.94 138 GLU A C 1
ATOM 1089 O O . GLU A 1 138 ? 16.953 -14.078 12.797 1 97.94 138 GLU A O 1
ATOM 1094 N N . LYS A 1 139 ? 15.453 -15.453 11.805 1 98.44 139 LYS A N 1
ATOM 1095 C CA . LYS A 1 139 ? 16.484 -16.094 10.992 1 98.44 139 LYS A CA 1
ATOM 1096 C C . LYS A 1 139 ? 16.562 -15.469 9.602 1 98.44 139 LYS A C 1
ATOM 1098 O O . LYS A 1 139 ? 17.578 -15.586 8.914 1 98.44 139 LYS A O 1
ATOM 1103 N N . LEU A 1 140 ? 15.484 -14.852 9.125 1 98.12 140 LEU A N 1
ATOM 1104 C CA . LEU A 1 140 ? 15.445 -14.305 7.773 1 98.12 140 LEU A CA 1
ATOM 1105 C C . LEU A 1 140 ? 15.336 -12.781 7.805 1 98.12 140 LEU A C 1
ATOM 1107 O O . LEU A 1 140 ? 14.828 -12.211 8.773 1 98.12 140 LEU A O 1
ATOM 1111 N N . PRO A 1 141 ? 15.812 -12.141 6.785 1 97.06 141 PRO A N 1
ATOM 1112 C CA . PRO A 1 141 ? 15.797 -10.68 6.766 1 97.06 141 PRO A CA 1
ATOM 1113 C C . PRO A 1 141 ? 14.445 -10.102 6.336 1 97.06 141 PRO A C 1
ATOM 1115 O O . PRO A 1 141 ? 14.352 -9.469 5.285 1 97.06 141 PRO A O 1
ATOM 1118 N N . LEU A 1 142 ? 13.422 -10.289 7.168 1 98.38 142 LEU A N 1
ATOM 1119 C CA . LEU A 1 142 ? 12.117 -9.703 6.891 1 98.38 142 LEU A CA 1
ATOM 1120 C C . LEU A 1 142 ? 12.18 -8.18 6.938 1 98.38 142 LEU A C 1
ATOM 1122 O O . LEU A 1 142 ? 12.805 -7.609 7.832 1 98.38 142 LEU A O 1
ATOM 1126 N N . ALA A 1 143 ? 11.578 -7.551 5.941 1 98.06 143 ALA A N 1
ATOM 1127 C CA . ALA A 1 143 ? 11.438 -6.098 5.996 1 98.06 143 ALA A CA 1
ATOM 1128 C C . ALA A 1 143 ? 10.586 -5.676 7.188 1 98.06 143 ALA A C 1
ATOM 1130 O O . ALA A 1 143 ? 9.703 -6.418 7.621 1 98.06 143 ALA A O 1
ATOM 1131 N N . PRO A 1 144 ? 10.805 -4.426 7.691 1 97.88 144 PRO A N 1
ATOM 1132 C CA . PRO A 1 144 ? 10 -3.957 8.82 1 97.88 144 PRO A CA 1
ATOM 1133 C C . PRO A 1 144 ? 8.508 -3.947 8.516 1 97.88 144 PRO A C 1
ATOM 1135 O O . PRO A 1 144 ? 7.684 -4.07 9.43 1 97.88 144 PRO A O 1
ATOM 1138 N N . ASP A 1 145 ? 8.148 -3.832 7.262 1 97.44 145 ASP A N 1
ATOM 1139 C CA . ASP A 1 145 ? 6.746 -3.787 6.867 1 97.44 145 ASP A CA 1
ATOM 1140 C C . ASP A 1 145 ? 6.309 -5.105 6.234 1 97.44 145 ASP A C 1
ATOM 1142 O O . ASP A 1 145 ? 5.336 -5.148 5.48 1 97.44 145 ASP A O 1
ATOM 1146 N N . CYS A 1 146 ? 6.973 -6.188 6.523 1 98.62 146 CYS A N 1
ATOM 1147 C CA . CYS A 1 146 ? 6.68 -7.496 5.945 1 98.62 146 CYS A CA 1
ATOM 1148 C C . CYS A 1 146 ? 5.254 -7.926 6.262 1 98.62 146 CYS A C 1
ATOM 1150 O O . CYS A 1 146 ? 4.809 -7.832 7.406 1 98.62 146 CYS A O 1
ATOM 1152 N N . GLU A 1 147 ? 4.57 -8.352 5.211 1 98.81 147 GLU A N 1
ATOM 1153 C CA . GLU A 1 147 ? 3.242 -8.938 5.375 1 98.81 147 GLU A CA 1
ATOM 1154 C C . GLU A 1 147 ? 3.334 -10.414 5.738 1 98.81 147 GLU A C 1
ATOM 1156 O O . GLU A 1 147 ? 3.867 -11.219 4.969 1 98.81 147 GLU A O 1
ATOM 1161 N N . ILE A 1 148 ? 2.867 -10.766 6.914 1 98.88 148 ILE A N 1
ATOM 1162 C CA . ILE A 1 148 ? 2.852 -12.164 7.344 1 98.88 148 ILE A CA 1
ATOM 1163 C C . ILE A 1 148 ? 1.412 -12.672 7.387 1 98.88 148 ILE A C 1
ATOM 1165 O O . ILE A 1 148 ? 0.665 -12.359 8.32 1 98.88 148 ILE A O 1
ATOM 1169 N N . THR A 1 149 ? 1.045 -13.469 6.406 1 98.88 149 THR A N 1
ATOM 1170 C CA . THR A 1 149 ? -0.328 -13.922 6.207 1 98.88 149 THR A CA 1
ATOM 1171 C C . THR A 1 149 ? -0.494 -15.367 6.68 1 98.88 149 THR A C 1
ATOM 1173 O O . THR A 1 149 ? 0.299 -16.234 6.32 1 98.88 149 THR A O 1
ATOM 1176 N N . ILE A 1 150 ? -1.505 -15.602 7.504 1 98.75 150 ILE A N 1
ATOM 1177 C CA . ILE A 1 150 ? -1.934 -16.953 7.863 1 98.75 150 ILE A CA 1
ATOM 1178 C C . ILE A 1 150 ? -3.24 -17.281 7.148 1 98.75 150 ILE A C 1
ATOM 1180 O O . ILE A 1 150 ? -4.273 -16.656 7.406 1 98.75 150 ILE A O 1
ATOM 1184 N N . GLU A 1 151 ? -3.156 -18.203 6.258 1 97.81 151 GLU A N 1
ATOM 1185 C CA . GLU A 1 151 ? -4.406 -18.766 5.75 1 97.81 151 GLU A CA 1
ATOM 1186 C C . GLU A 1 151 ? -5.066 -19.672 6.777 1 97.81 151 GLU A C 1
ATOM 1188 O O . GLU A 1 151 ? -4.387 -20.438 7.461 1 97.81 151 GLU A O 1
ATOM 1193 N N . GLY A 1 152 ? -6.402 -19.531 6.879 1 95.56 152 GLY A N 1
ATOM 1194 C CA . GLY A 1 152 ? -7.051 -20.359 7.883 1 95.56 152 GLY A CA 1
ATOM 1195 C C . GLY A 1 152 ? -8.492 -20.688 7.547 1 95.56 152 GLY A C 1
ATOM 1196 O O . GLY A 1 152 ? -8.969 -20.359 6.457 1 95.56 152 GLY A O 1
ATOM 1197 N N . ARG A 1 153 ? -9.062 -21.469 8.43 1 95.88 153 ARG A N 1
ATOM 1198 C CA . ARG A 1 153 ? -10.477 -21.828 8.453 1 95.88 153 ARG A CA 1
ATOM 1199 C C . ARG A 1 153 ? -11.086 -21.562 9.82 1 95.88 153 ARG A C 1
ATOM 1201 O O . ARG A 1 153 ? -10.367 -21.375 10.805 1 95.88 153 ARG A O 1
ATOM 1208 N N . VAL A 1 154 ? -12.398 -21.594 9.773 1 95.88 154 VAL A N 1
ATOM 1209 C CA . VAL A 1 154 ? -13.125 -21.375 11.016 1 95.88 154 VAL A CA 1
ATOM 1210 C C . VAL A 1 154 ? -12.836 -22.5 12 1 95.88 154 VAL A C 1
ATOM 1212 O O . VAL A 1 154 ? -12.562 -22.25 13.172 1 95.88 154 VAL A O 1
ATOM 1215 N N . LEU A 1 155 ? -12.812 -23.656 11.422 1 93.38 155 LEU A N 1
ATOM 1216 C CA . LEU A 1 155 ? -12.594 -24.828 12.242 1 93.38 155 LEU A CA 1
ATOM 1217 C C . LEU A 1 155 ? -11.195 -24.828 12.836 1 93.38 155 LEU A C 1
ATOM 1219 O O . LEU A 1 155 ? -10.211 -24.609 12.125 1 93.38 155 LEU A O 1
ATOM 1223 N N . ASN A 1 156 ? -11.039 -24.984 14.141 1 89.81 156 ASN A N 1
ATOM 1224 C CA . ASN A 1 156 ? -9.797 -25.188 14.875 1 89.81 156 ASN A CA 1
ATOM 1225 C C . ASN A 1 156 ? -8.953 -23.906 14.914 1 89.81 156 ASN A C 1
ATOM 1227 O O . ASN A 1 156 ? -7.734 -23.969 15.102 1 89.81 156 ASN A O 1
ATOM 1231 N N . PHE A 1 157 ? -9.492 -22.812 14.617 1 96.62 157 PHE A N 1
ATOM 1232 C CA . PHE A 1 157 ? -8.758 -21.562 14.75 1 96.62 157 PHE A CA 1
ATOM 1233 C C . PHE A 1 157 ? -9.312 -20.719 15.898 1 96.62 157 PHE A C 1
ATOM 1235 O O . PHE A 1 157 ? -9.914 -19.672 15.664 1 96.62 157 PHE A O 1
ATOM 1242 N N . ASP A 1 158 ? -9.016 -21.188 17.094 1 97.06 158 ASP A N 1
ATOM 1243 C CA . ASP A 1 158 ? -9.586 -20.594 18.297 1 97.06 158 ASP A CA 1
ATOM 1244 C C . ASP A 1 158 ? -8.797 -19.359 18.75 1 97.06 158 ASP A C 1
ATOM 1246 O O . ASP A 1 158 ? -7.809 -18.984 18.109 1 97.06 158 ASP A O 1
ATOM 1250 N N . ALA A 1 159 ? -9.242 -18.781 19.797 1 97.75 159 ALA A N 1
ATOM 1251 C CA . ALA A 1 159 ? -8.688 -17.516 20.281 1 97.75 159 ALA A CA 1
ATOM 1252 C C . ALA A 1 159 ? -7.215 -17.672 20.656 1 97.75 159 ALA A C 1
ATOM 1254 O O . ALA A 1 159 ? -6.402 -16.781 20.391 1 97.75 159 ALA A O 1
ATOM 1255 N N . GLU A 1 160 ? -6.906 -18.75 21.25 1 98.25 160 GLU A N 1
ATOM 1256 C CA . GLU A 1 160 ? -5.527 -19 21.672 1 98.25 160 GLU A CA 1
ATOM 1257 C C . GLU A 1 160 ? -4.586 -19 20.469 1 98.25 160 GLU A C 1
ATOM 1259 O O . GLU A 1 160 ? -3.516 -18.391 20.516 1 98.25 160 GLU A O 1
ATOM 1264 N N . ARG A 1 161 ? -4.961 -19.703 19.406 1 98.5 161 ARG A N 1
ATOM 1265 C CA . ARG A 1 161 ? -4.168 -19.766 18.188 1 98.5 161 ARG A CA 1
ATOM 1266 C C . ARG A 1 161 ? -4.062 -18.391 17.531 1 98.5 161 ARG A C 1
ATOM 1268 O O . ARG A 1 161 ? -2.98 -17.984 17.109 1 98.5 161 ARG A O 1
ATOM 1275 N N . ILE A 1 162 ? -5.148 -17.688 17.438 1 98.56 162 ILE A N 1
ATOM 1276 C CA . ILE A 1 162 ? -5.18 -16.359 16.828 1 98.56 162 ILE A CA 1
ATOM 1277 C C . ILE A 1 162 ? -4.234 -15.43 17.594 1 98.56 162 ILE A C 1
ATOM 1279 O O . ILE A 1 162 ? -3.393 -14.766 16.984 1 98.56 162 ILE A O 1
ATOM 1283 N N . ASP A 1 163 ? -4.348 -15.391 18.875 1 98.31 163 ASP A N 1
ATOM 1284 C CA . ASP A 1 163 ? -3.543 -14.492 19.703 1 98.31 163 ASP A CA 1
ATOM 1285 C C . ASP A 1 163 ? -2.062 -14.859 19.625 1 98.31 163 ASP A C 1
ATOM 1287 O O . ASP A 1 163 ? -1.199 -13.984 19.609 1 98.31 163 ASP A O 1
ATOM 1291 N N . ALA A 1 164 ? -1.79 -16.172 19.562 1 98.69 164 ALA A N 1
ATOM 1292 C CA . ALA A 1 164 ? -0.405 -16.609 19.422 1 98.69 164 ALA A CA 1
ATOM 1293 C C . ALA A 1 164 ? 0.196 -16.109 18.109 1 98.69 164 ALA A C 1
ATOM 1295 O O . ALA A 1 164 ? 1.35 -15.672 18.078 1 98.69 164 ALA A O 1
ATOM 1296 N N . CYS A 1 165 ? -0.588 -16.188 17.062 1 98.75 165 CYS A N 1
ATOM 1297 C CA . CYS A 1 165 ? -0.142 -15.68 15.773 1 98.75 165 CYS A CA 1
ATOM 1298 C C . CYS A 1 165 ? 0.136 -14.188 15.836 1 98.75 165 CYS A C 1
ATOM 1300 O O . CYS A 1 165 ? 1.188 -13.727 15.391 1 98.75 165 CYS A O 1
ATOM 1302 N N . LEU A 1 166 ? -0.776 -13.461 16.375 1 98.56 166 LEU A N 1
ATOM 1303 C CA . LEU A 1 166 ? -0.662 -12.016 16.469 1 98.56 166 LEU A CA 1
ATOM 1304 C C . LEU A 1 166 ? 0.545 -11.617 17.312 1 98.56 166 LEU A C 1
ATOM 1306 O O . LEU A 1 166 ? 1.337 -10.766 16.922 1 98.56 166 LEU A O 1
ATOM 1310 N N . ASP A 1 167 ? 0.669 -12.273 18.453 1 98.19 167 ASP A N 1
ATOM 1311 C CA . ASP A 1 167 ? 1.766 -11.969 19.359 1 98.19 167 ASP A CA 1
ATOM 1312 C C . ASP A 1 167 ? 3.115 -12.289 18.719 1 98.19 167 ASP A C 1
ATOM 1314 O O . ASP A 1 167 ? 4.117 -11.625 19.016 1 98.19 167 ASP A O 1
ATOM 1318 N N . ALA A 1 168 ? 3.09 -13.258 17.828 1 98.62 168 ALA A N 1
ATOM 1319 C CA . ALA A 1 168 ? 4.332 -13.656 17.172 1 98.62 168 ALA A CA 1
ATOM 1320 C C . ALA A 1 168 ? 4.641 -12.75 15.992 1 98.62 168 ALA A C 1
ATOM 1322 O O . ALA A 1 168 ? 5.762 -12.75 15.477 1 98.62 168 ALA A O 1
ATOM 1323 N N . GLY A 1 169 ? 3.658 -12.031 15.508 1 98.19 169 GLY A N 1
ATOM 1324 C CA . GLY A 1 169 ? 3.963 -11.031 14.492 1 98.19 169 GLY A CA 1
ATOM 1325 C C . GLY A 1 169 ? 3.127 -11.18 13.234 1 98.19 169 GLY A C 1
ATOM 1326 O O . GLY A 1 169 ? 3.268 -10.391 12.297 1 98.19 169 GLY A O 1
ATOM 1327 N N . ALA A 1 170 ? 2.223 -12.203 13.172 1 98.81 170 ALA A N 1
ATOM 1328 C CA . ALA A 1 170 ? 1.292 -12.266 12.055 1 98.81 170 ALA A CA 1
ATOM 1329 C C . ALA A 1 170 ? 0.428 -11.016 11.977 1 98.81 170 ALA A C 1
ATOM 1331 O O . ALA A 1 170 ? 0.004 -10.484 13.008 1 98.81 170 ALA A O 1
ATOM 1332 N N . ASN A 1 171 ? 0.215 -10.555 10.766 1 98.81 171 ASN A N 1
ATOM 1333 C CA . ASN A 1 171 ? -0.485 -9.281 10.656 1 98.81 171 ASN A CA 1
ATOM 1334 C C . ASN A 1 171 ? -1.519 -9.305 9.539 1 98.81 171 ASN A C 1
ATOM 1336 O O . ASN A 1 171 ? -2.014 -8.25 9.125 1 98.81 171 ASN A O 1
ATOM 1340 N N . ARG A 1 172 ? -1.869 -10.422 9.016 1 98.81 172 ARG A N 1
ATOM 1341 C CA . ARG A 1 172 ? -2.928 -10.617 8.031 1 98.81 172 ARG A CA 1
ATOM 1342 C C . ARG A 1 172 ? -3.518 -12.016 8.117 1 98.81 172 ARG A C 1
ATOM 1344 O O . ARG A 1 172 ? -2.779 -13 8.227 1 98.81 172 ARG A O 1
ATOM 1351 N N . PHE A 1 173 ? -4.77 -12.148 8.203 1 98.81 173 PHE A N 1
ATOM 1352 C CA . PHE A 1 173 ? -5.473 -13.43 8.203 1 98.81 173 PHE A CA 1
ATOM 1353 C C . PHE A 1 173 ? -6.383 -13.547 6.984 1 98.81 173 PHE A C 1
ATOM 1355 O O . PHE A 1 173 ? -7.188 -12.648 6.715 1 98.81 173 PHE A O 1
ATOM 1362 N N . SER A 1 174 ? -6.191 -14.555 6.211 1 98.5 174 SER A N 1
ATOM 1363 C CA . SER A 1 174 ? -7.074 -14.898 5.102 1 98.5 174 SER A CA 1
ATOM 1364 C C . SER A 1 174 ? -7.875 -16.156 5.398 1 98.5 174 SER A C 1
ATOM 1366 O O . SER A 1 174 ? -7.32 -17.266 5.402 1 98.5 174 SER A O 1
ATOM 1368 N N . ILE A 1 175 ? -9.156 -16.031 5.598 1 98.5 175 ILE A N 1
ATOM 1369 C CA . ILE A 1 175 ? -9.969 -17.156 6.059 1 98.5 175 ILE A CA 1
ATOM 1370 C C . ILE A 1 175 ? -10.82 -17.688 4.91 1 98.5 175 ILE A C 1
ATOM 1372 O O . ILE A 1 175 ? -11.594 -16.938 4.305 1 98.5 175 ILE A O 1
ATOM 1376 N N . GLY A 1 176 ? -10.688 -18.938 4.602 1 97.5 176 GLY A N 1
ATOM 1377 C CA . GLY A 1 176 ? -11.531 -19.578 3.604 1 97.5 176 GLY A CA 1
ATOM 1378 C C . GLY A 1 176 ? -12.945 -19.844 4.09 1 97.5 176 GLY A C 1
ATOM 1379 O O . GLY A 1 176 ? -13.211 -20.875 4.703 1 97.5 176 GLY A O 1
ATOM 1380 N N . ILE A 1 177 ? -13.844 -18.969 3.799 1 98 177 ILE A N 1
ATOM 1381 C CA . ILE A 1 177 ? -15.242 -19.109 4.191 1 98 177 ILE A CA 1
ATOM 1382 C C . ILE A 1 177 ? -16.031 -19.797 3.078 1 98 177 ILE A C 1
ATOM 1384 O O . ILE A 1 177 ? -16.891 -20.625 3.344 1 98 177 ILE A O 1
ATOM 1388 N N . GLN A 1 178 ? -15.758 -19.375 1.856 1 97.5 178 GLN A N 1
ATOM 1389 C CA . GLN A 1 178 ? -16.359 -19.891 0.636 1 97.5 178 GLN A CA 1
ATOM 1390 C C . GLN A 1 178 ? -17.797 -19.391 0.485 1 97.5 178 GLN A C 1
ATOM 1392 O O . GLN A 1 178 ? -18.156 -18.828 -0.552 1 97.5 178 GLN A O 1
ATOM 1397 N N . SER A 1 179 ? -18.625 -19.609 1.438 1 98.44 179 SER A N 1
ATOM 1398 C CA . SER A 1 179 ? -20 -19.109 1.517 1 98.44 179 SER A CA 1
ATOM 1399 C C . SER A 1 179 ? -20.469 -19.016 2.963 1 98.44 179 SER A C 1
ATOM 1401 O O . SER A 1 179 ? -20.062 -19.828 3.803 1 98.44 179 SER A O 1
ATOM 1403 N N . PHE A 1 180 ? -21.359 -18.047 3.24 1 98.5 180 PHE A N 1
ATOM 1404 C CA . PHE A 1 180 ? -21.953 -17.938 4.566 1 98.5 180 PHE A CA 1
ATOM 1405 C C . PHE A 1 180 ? -23.281 -18.703 4.637 1 98.5 180 PHE A C 1
ATOM 1407 O O . PHE A 1 180 ? -23.875 -18.828 5.707 1 98.5 180 PHE A O 1
ATOM 1414 N N . ASN A 1 181 ? -23.688 -19.25 3.504 1 98.31 181 ASN A N 1
ATOM 1415 C CA . ASN A 1 181 ? -24.938 -20.016 3.471 1 98.31 181 ASN A CA 1
ATOM 1416 C C . ASN A 1 181 ? -24.734 -21.406 4.051 1 98.31 181 ASN A C 1
ATOM 1418 O O . ASN A 1 181 ? -23.969 -22.203 3.514 1 98.31 181 ASN A O 1
ATOM 1422 N N . SER A 1 182 ? -25.547 -21.766 5.078 1 98.12 182 SER A N 1
ATOM 1423 C CA . SER A 1 182 ? -25.359 -23.016 5.82 1 98.12 182 SER A CA 1
ATOM 1424 C C . SER A 1 182 ? -25.547 -24.234 4.918 1 98.12 182 SER A C 1
ATOM 1426 O O . SER A 1 182 ? -24.812 -25.219 5.043 1 98.12 182 SER A O 1
ATOM 1428 N N . LYS A 1 183 ? -26.484 -24.188 4.062 1 97.31 183 LYS A N 1
ATOM 1429 C CA . LYS A 1 183 ? -26.75 -25.312 3.178 1 97.31 183 LYS A CA 1
ATOM 1430 C C . LYS A 1 183 ? -25.594 -25.531 2.203 1 97.31 183 LYS A C 1
ATOM 1432 O O . LYS A 1 183 ? -25.156 -26.672 1.991 1 97.31 183 LYS A O 1
ATOM 1437 N N . ILE A 1 184 ? -25.094 -24.453 1.646 1 96.94 184 ILE A N 1
ATOM 1438 C CA . ILE A 1 184 ? -23.984 -24.531 0.71 1 96.94 184 ILE A CA 1
ATOM 1439 C C . ILE A 1 184 ? -22.734 -25.016 1.437 1 96.94 184 ILE A C 1
ATOM 1441 O O . ILE A 1 184 ? -22 -25.859 0.924 1 96.94 184 ILE A O 1
ATOM 1445 N N . ARG A 1 185 ? -22.5 -24.531 2.6 1 96.81 185 ARG A N 1
ATOM 1446 C CA . ARG A 1 185 ? -21.344 -24.938 3.395 1 96.81 185 ARG A CA 1
ATOM 1447 C C . ARG A 1 185 ? -21.375 -26.438 3.664 1 96.81 185 ARG A C 1
ATOM 1449 O O . ARG A 1 185 ? -20.359 -27.125 3.518 1 96.81 185 ARG A O 1
ATOM 1456 N N . LYS A 1 186 ? -22.547 -26.906 3.992 1 95.75 186 LYS A N 1
ATOM 1457 C CA . LYS A 1 186 ? -22.688 -28.344 4.246 1 95.75 186 LYS A CA 1
ATOM 1458 C C . LYS A 1 186 ? -22.375 -29.156 2.998 1 95.75 186 LYS A C 1
ATOM 1460 O O . LYS A 1 186 ? -21.656 -30.156 3.07 1 95.75 186 LYS A O 1
ATOM 1465 N N . LYS A 1 187 ? -22.797 -28.703 1.916 1 94.19 187 LYS A N 1
ATOM 1466 C CA . LYS A 1 187 ? -22.562 -29.391 0.649 1 94.19 187 LYS A CA 1
ATOM 1467 C C . LYS A 1 187 ? -21.062 -29.406 0.304 1 94.19 187 LYS A C 1
ATOM 1469 O O . LYS A 1 187 ? -20.594 -30.328 -0.355 1 94.19 187 LYS A O 1
ATOM 1474 N N . MET A 1 188 ? -20.359 -28.406 0.737 1 94.75 188 MET A N 1
ATOM 1475 C CA . MET A 1 188 ? -18.938 -28.297 0.461 1 94.75 188 MET A CA 1
ATOM 1476 C C . MET A 1 188 ? -18.109 -28.984 1.544 1 94.75 188 MET A C 1
ATOM 1478 O O . MET A 1 188 ? -16.891 -28.875 1.566 1 94.75 188 MET A O 1
ATOM 1482 N N . ALA A 1 189 ? -18.797 -29.625 2.473 1 94.56 189 ALA A N 1
ATOM 1483 C CA . ALA A 1 189 ? -18.188 -30.375 3.572 1 94.56 189 ALA A CA 1
ATOM 1484 C C . ALA A 1 189 ? -17.469 -29.438 4.535 1 94.56 189 ALA A C 1
ATOM 1486 O O . ALA A 1 189 ? -16.406 -29.781 5.062 1 94.56 189 ALA A O 1
ATOM 1487 N N . ARG A 1 190 ? -18 -28.234 4.613 1 93.31 190 ARG A N 1
ATOM 1488 C CA . ARG A 1 190 ? -17.547 -27.344 5.676 1 93.31 190 ARG A CA 1
ATOM 1489 C C . ARG A 1 190 ? -18.266 -27.641 6.984 1 93.31 190 ARG A C 1
ATOM 1491 O O . ARG A 1 190 ? -19.484 -27.844 7 1 93.31 190 ARG A O 1
ATOM 1498 N N . THR A 1 191 ? -17.594 -27.625 8.062 1 91.25 191 THR A N 1
ATOM 1499 C CA . THR A 1 191 ? -18.156 -28.125 9.312 1 91.25 191 THR A CA 1
ATOM 1500 C C . THR A 1 191 ? -18.891 -27.016 10.055 1 91.25 191 THR A C 1
ATOM 1502 O O . THR A 1 191 ? -19.812 -27.297 10.836 1 91.25 191 THR A O 1
ATOM 1505 N N . SER A 1 192 ? -18.5 -25.781 9.875 1 94.69 192 SER A N 1
ATOM 1506 C CA . SER A 1 192 ? -19.188 -24.672 10.539 1 94.69 192 SER A CA 1
ATOM 1507 C C . SER A 1 192 ? -20.359 -24.156 9.703 1 94.69 192 SER A C 1
ATOM 1509 O O . SER A 1 192 ? -20.266 -24.078 8.484 1 94.69 192 SER A O 1
ATOM 1511 N N . ASP A 1 193 ? -21.469 -23.797 10.391 1 97.38 193 ASP A N 1
ATOM 1512 C CA . ASP A 1 193 ? -22.594 -23.219 9.672 1 97.38 193 ASP A CA 1
ATOM 1513 C C . ASP A 1 193 ? -22.391 -21.719 9.477 1 97.38 193 ASP A C 1
ATOM 1515 O O . ASP A 1 193 ? -21.375 -21.156 9.891 1 97.38 193 ASP A O 1
ATOM 1519 N N . GLY A 1 194 ? -23.328 -21.109 8.82 1 97.75 194 GLY A N 1
ATOM 1520 C CA . GLY A 1 194 ? -23.234 -19.688 8.477 1 97.75 194 GLY A CA 1
ATOM 1521 C C . GLY A 1 194 ? -23.078 -18.797 9.688 1 97.75 194 GLY A C 1
ATOM 1522 O O . GLY A 1 194 ? -22.109 -18.047 9.781 1 97.75 194 GLY A O 1
ATOM 1523 N N . PRO A 1 195 ? -24 -18.891 10.625 1 98.25 195 PRO A N 1
ATOM 1524 C CA . PRO A 1 195 ? -23.938 -18.031 11.812 1 98.25 195 PRO A CA 1
ATOM 1525 C C . PRO A 1 195 ? -22.625 -18.203 12.586 1 98.25 195 PRO A C 1
ATOM 1527 O O . PRO A 1 195 ? -22.062 -17.203 13.07 1 98.25 195 PRO A O 1
ATOM 1530 N N . THR A 1 196 ? -22.172 -19.422 12.648 1 98 196 THR A N 1
ATOM 1531 C CA . THR A 1 196 ? -20.906 -19.672 13.32 1 98 196 THR A CA 1
ATOM 1532 C C . THR A 1 196 ? -19.75 -19 12.586 1 98 196 THR A C 1
ATOM 1534 O O . THR A 1 196 ? -18.891 -18.391 13.211 1 98 196 THR A O 1
ATOM 1537 N N . ALA A 1 197 ? -19.766 -19.094 11.305 1 98.31 197 ALA A N 1
ATOM 1538 C CA . ALA A 1 197 ? -18.734 -18.469 10.484 1 98.31 197 ALA A CA 1
ATOM 1539 C C . ALA A 1 197 ? -18.766 -16.953 10.641 1 98.31 197 ALA A C 1
ATOM 1541 O O . ALA A 1 197 ? -17.719 -16.312 10.758 1 98.31 197 ALA A O 1
ATOM 1542 N N . ILE A 1 198 ? -19.922 -16.406 10.641 1 98.69 198 ILE A N 1
ATOM 1543 C CA . ILE A 1 198 ? -20.094 -14.969 10.797 1 98.69 198 ILE A CA 1
ATOM 1544 C C . ILE A 1 198 ? -19.547 -14.523 12.148 1 98.69 198 ILE A C 1
ATOM 1546 O O . ILE A 1 198 ? -18.75 -13.578 12.219 1 98.69 198 ILE A O 1
ATOM 1550 N N . ALA A 1 199 ? -19.906 -15.227 13.195 1 98.31 199 ALA A N 1
ATOM 1551 C CA . ALA A 1 199 ? -19.469 -14.891 14.547 1 98.31 199 ALA A CA 1
ATOM 1552 C C . ALA A 1 199 ? -17.953 -14.969 14.664 1 98.31 199 ALA A C 1
ATOM 1554 O O . ALA A 1 199 ? -17.328 -14.133 15.312 1 98.31 199 ALA A O 1
ATOM 1555 N N . PHE A 1 200 ? -17.406 -15.984 14.055 1 98.38 200 PHE A N 1
ATOM 1556 C CA . PHE A 1 200 ? -15.969 -16.156 14.055 1 98.38 200 PHE A CA 1
ATOM 1557 C C . PHE A 1 200 ? -15.281 -14.961 13.406 1 98.38 200 PHE A C 1
ATOM 1559 O O . PHE A 1 200 ? -14.367 -14.375 13.992 1 98.38 200 PHE A O 1
ATOM 1566 N N . MET A 1 201 ? -15.742 -14.578 12.211 1 98.62 201 MET A N 1
ATOM 1567 C CA . MET A 1 201 ? -15.141 -13.469 11.477 1 98.62 201 MET A CA 1
ATOM 1568 C C . MET A 1 201 ? -15.289 -12.164 12.242 1 98.62 201 MET A C 1
ATOM 1570 O O . MET A 1 201 ? -14.352 -11.359 12.289 1 98.62 201 MET A O 1
ATOM 1574 N N . GLU A 1 202 ? -16.453 -11.969 12.844 1 98.25 202 GLU A N 1
ATOM 1575 C CA . GLU A 1 202 ? -16.672 -10.766 13.633 1 98.25 202 GLU A CA 1
ATOM 1576 C C . GLU A 1 202 ? -15.703 -10.68 14.805 1 98.25 202 GLU A C 1
ATOM 1578 O O . GLU A 1 202 ? -15.172 -9.602 15.102 1 98.25 202 GLU A O 1
ATOM 1583 N N . SER A 1 203 ? -15.539 -11.789 15.445 1 97.75 203 SER A N 1
ATOM 1584 C CA . SER A 1 203 ? -14.625 -11.82 16.578 1 97.75 203 SER A CA 1
ATOM 1585 C C . SER A 1 203 ? -13.195 -11.523 16.125 1 97.75 203 SER A C 1
ATOM 1587 O O . SER A 1 203 ? -12.453 -10.82 16.828 1 97.75 203 SER A O 1
ATOM 1589 N N . LEU A 1 204 ? -12.828 -12.094 15.023 1 97.88 204 LEU A N 1
ATOM 1590 C CA . LEU A 1 204 ? -11.5 -11.875 14.477 1 97.88 204 LEU A CA 1
ATOM 1591 C C . LEU A 1 204 ? -11.289 -10.398 14.141 1 97.88 204 LEU A C 1
ATOM 1593 O O . LEU A 1 204 ? -10.258 -9.82 14.5 1 97.88 204 LEU A O 1
ATOM 1597 N N . VAL A 1 205 ? -12.273 -9.758 13.547 1 97.31 205 VAL A N 1
ATOM 1598 C CA . VAL A 1 205 ? -12.219 -8.352 13.156 1 97.31 205 VAL A CA 1
ATOM 1599 C C . VAL A 1 205 ? -12.125 -7.473 14.398 1 97.31 205 VAL A C 1
ATOM 1601 O O . VAL A 1 205 ? -11.391 -6.48 14.414 1 97.31 205 VAL A O 1
ATOM 1604 N N . LYS A 1 206 ? -12.797 -7.867 15.43 1 95.56 206 LYS A N 1
ATOM 1605 C CA . LYS A 1 206 ? -12.883 -7.07 16.656 1 95.56 206 LYS A CA 1
ATOM 1606 C C . LYS A 1 206 ? -11.516 -6.953 17.328 1 95.56 206 LYS A C 1
ATOM 1608 O O . LYS A 1 206 ? -11.258 -5.988 18.047 1 95.56 206 LYS A O 1
ATOM 1613 N N . ARG A 1 207 ? -10.656 -7.902 17.078 1 95.75 207 ARG A N 1
ATOM 1614 C CA . ARG A 1 207 ? -9.32 -7.824 17.672 1 95.75 207 ARG A CA 1
ATOM 1615 C C . ARG A 1 207 ? -8.555 -6.625 17.125 1 95.75 207 ARG A C 1
ATOM 1617 O O . ARG A 1 207 ? -7.707 -6.062 17.828 1 95.75 207 ARG A O 1
ATOM 1624 N N . ASP A 1 208 ? -8.773 -6.27 15.859 1 97.06 208 ASP A N 1
ATOM 1625 C CA . ASP A 1 208 ? -8.25 -5.082 15.195 1 97.06 208 ASP A CA 1
ATOM 1626 C C . ASP A 1 208 ? -6.727 -5.031 15.281 1 97.06 208 ASP A C 1
ATOM 1628 O O . ASP A 1 208 ? -6.148 -3.969 15.531 1 97.06 208 ASP A O 1
ATOM 1632 N N . ARG A 1 209 ? -6.031 -6.156 15.195 1 97.69 209 ARG A N 1
ATOM 1633 C CA . ARG A 1 209 ? -4.582 -6.254 15.297 1 97.69 209 ARG A CA 1
ATOM 1634 C C . ARG A 1 209 ? -3.971 -6.766 14 1 97.69 209 ARG A C 1
ATOM 1636 O O . ARG A 1 209 ? -2.748 -6.883 13.883 1 97.69 209 ARG A O 1
ATOM 1643 N N . ALA A 1 210 ? -4.816 -7.055 13.023 1 98.25 210 ALA A N 1
ATOM 1644 C CA . ALA A 1 210 ? -4.379 -7.539 11.711 1 98.25 210 ALA A CA 1
ATOM 1645 C C . ALA A 1 210 ? -5.418 -7.23 10.641 1 98.25 210 ALA A C 1
ATOM 1647 O O . ALA A 1 210 ? -6.578 -6.957 10.953 1 98.25 210 ALA A O 1
ATOM 1648 N N . ALA A 1 211 ? -4.957 -7.191 9.391 1 98.5 211 ALA A N 1
ATOM 1649 C CA . ALA A 1 211 ? -5.922 -7.211 8.297 1 98.5 211 ALA A CA 1
ATOM 1650 C C . ALA A 1 211 ? -6.652 -8.547 8.227 1 98.5 211 ALA A C 1
ATOM 1652 O O . ALA A 1 211 ? -6.027 -9.609 8.289 1 98.5 211 ALA A O 1
ATOM 1653 N N . VAL A 1 212 ? -7.949 -8.477 8.141 1 98.69 212 VAL A N 1
ATOM 1654 C CA . VAL A 1 212 ? -8.766 -9.68 8.094 1 98.69 212 VAL A CA 1
ATOM 1655 C C . VAL A 1 212 ? -9.5 -9.766 6.762 1 98.69 212 VAL A C 1
ATOM 1657 O O . VAL A 1 212 ? -10.234 -8.836 6.391 1 98.69 212 VAL A O 1
ATOM 1660 N N . VAL A 1 213 ? -9.25 -10.859 6.047 1 98.38 213 VAL A N 1
ATOM 1661 C CA . VAL A 1 213 ? -9.805 -11.07 4.719 1 98.38 213 VAL A CA 1
ATOM 1662 C C . VAL A 1 213 ? -10.562 -12.398 4.68 1 98.38 213 VAL A C 1
ATOM 1664 O O . VAL A 1 213 ? -10.164 -13.367 5.328 1 98.38 213 VAL A O 1
ATOM 1667 N N . CYS A 1 214 ? -11.609 -12.438 3.955 1 97.69 214 CYS A N 1
ATOM 1668 C CA . CYS A 1 214 ? -12.289 -13.703 3.744 1 97.69 214 CYS A CA 1
ATOM 1669 C C . CYS A 1 214 ? -12.289 -14.086 2.268 1 97.69 214 CYS A C 1
ATOM 1671 O O . CYS A 1 214 ? -12.281 -13.219 1.396 1 97.69 214 CYS A O 1
ATOM 1673 N N . ASP A 1 215 ? -12.266 -15.359 2.018 1 98.38 215 ASP A N 1
ATOM 1674 C CA . ASP A 1 215 ? -12.352 -15.906 0.668 1 98.38 215 ASP A CA 1
ATOM 1675 C C . ASP A 1 215 ? -13.75 -16.453 0.387 1 98.38 215 ASP A C 1
ATOM 1677 O O . ASP A 1 215 ? -14.234 -17.344 1.089 1 98.38 215 ASP A O 1
ATOM 1681 N N . LEU A 1 216 ? -14.367 -15.898 -0.6 1 98.69 216 LEU A N 1
ATOM 1682 C CA . LEU A 1 216 ? -15.656 -16.391 -1.082 1 98.69 216 LEU A CA 1
ATOM 1683 C C . LEU A 1 216 ? -15.516 -17.016 -2.461 1 98.69 216 LEU A C 1
ATOM 1685 O O . LEU A 1 216 ? -14.641 -16.641 -3.238 1 98.69 216 LEU A O 1
ATOM 1689 N N . LEU A 1 217 ? -16.328 -18 -2.701 1 98.06 217 LEU A N 1
ATOM 1690 C CA . LEU A 1 217 ? -16.375 -18.688 -3.988 1 98.06 217 LEU A CA 1
ATOM 1691 C C . LEU A 1 217 ? -17.703 -18.438 -4.688 1 98.06 217 LEU A C 1
ATOM 1693 O O . LEU A 1 217 ? -18.766 -18.547 -4.07 1 98.06 217 LEU A O 1
ATOM 1697 N N . PHE A 1 218 ? -17.641 -18.031 -5.852 1 98.12 218 PHE A N 1
ATOM 1698 C CA . PHE A 1 218 ? -18.875 -18.016 -6.645 1 98.12 218 PHE A CA 1
ATOM 1699 C C . PHE A 1 218 ? -18.844 -19.125 -7.684 1 98.12 218 PHE A C 1
ATOM 1701 O O . PHE A 1 218 ? -17.781 -19.562 -8.117 1 98.12 218 PHE A O 1
ATOM 1708 N N . GLY A 1 219 ? -20.016 -19.594 -8.023 1 97.25 219 GLY A N 1
ATOM 1709 C CA . GLY A 1 219 ? -20.172 -20.719 -8.938 1 97.25 219 GLY A CA 1
ATOM 1710 C C . GLY A 1 219 ? -20.359 -22.047 -8.227 1 97.25 219 GLY A C 1
ATOM 1711 O O . GLY A 1 219 ? -20.188 -23.109 -8.828 1 97.25 219 GLY A O 1
ATOM 1712 N N . LEU A 1 220 ? -20.656 -22.062 -6.98 1 96.94 220 LEU A N 1
ATOM 1713 C CA . LEU A 1 220 ? -20.859 -23.266 -6.191 1 96.94 220 LEU A CA 1
ATOM 1714 C C . LEU A 1 220 ? -22.188 -23.938 -6.531 1 96.94 220 LEU A C 1
ATOM 1716 O O . LEU A 1 220 ? -23.141 -23.25 -6.938 1 96.94 220 LEU A O 1
ATOM 1720 N N . PRO A 1 221 ? -22.266 -25.266 -6.289 1 95.12 221 PRO A N 1
ATOM 1721 C CA . PRO A 1 221 ? -23.547 -25.938 -6.484 1 95.12 221 PRO A CA 1
ATOM 1722 C C . PRO A 1 221 ? -24.656 -25.359 -5.605 1 95.12 221 PRO A C 1
ATOM 1724 O O . PRO A 1 221 ? -24.469 -25.188 -4.398 1 95.12 221 PRO A O 1
ATOM 1727 N N . GLY A 1 222 ? -25.719 -25.031 -6.246 1 92.44 222 GLY A N 1
ATOM 1728 C CA . GLY A 1 222 ? -26.844 -24.547 -5.488 1 92.44 222 GLY A CA 1
ATOM 1729 C C . GLY A 1 222 ? -26.797 -23.047 -5.223 1 92.44 222 GLY A C 1
ATOM 1730 O O . GLY A 1 222 ? -27.734 -22.469 -4.676 1 92.44 222 GLY A O 1
ATOM 1731 N N . GLN A 1 223 ? -25.734 -22.422 -5.574 1 95.81 223 GLN A N 1
ATOM 1732 C CA . GLN A 1 223 ? -25.578 -20.984 -5.395 1 95.81 223 GLN A CA 1
ATOM 1733 C C . GLN A 1 223 ? -26.266 -20.203 -6.52 1 95.81 223 GLN A C 1
ATOM 1735 O O . GLN A 1 223 ? -26.172 -20.594 -7.688 1 95.81 223 GLN A O 1
ATOM 1740 N N . ASP A 1 224 ? -27.062 -19.25 -6.199 1 95.75 224 ASP A N 1
ATOM 1741 C CA . ASP A 1 224 ? -27.672 -18.359 -7.191 1 95.75 224 ASP A CA 1
ATOM 1742 C C . ASP A 1 224 ? -27.375 -16.906 -6.883 1 95.75 224 ASP A C 1
ATOM 1744 O O . ASP A 1 224 ? -26.641 -16.594 -5.945 1 95.75 224 ASP A O 1
ATOM 1748 N N . ALA A 1 225 ? -27.938 -16.016 -7.703 1 97.94 225 ALA A N 1
ATOM 1749 C CA . ALA A 1 225 ? -27.656 -14.594 -7.578 1 97.94 225 ALA A CA 1
ATOM 1750 C C . ALA A 1 225 ? -28.078 -14.07 -6.207 1 97.94 225 ALA A C 1
ATOM 1752 O O . ALA A 1 225 ? -27.406 -13.211 -5.633 1 97.94 225 ALA A O 1
ATOM 1753 N N . GLN A 1 226 ? -29.109 -14.562 -5.711 1 97.94 226 GLN A N 1
ATOM 1754 C CA . GLN A 1 226 ? -29.625 -14.102 -4.426 1 97.94 226 GLN A CA 1
ATOM 1755 C C . GLN A 1 226 ? -28.703 -14.516 -3.283 1 97.94 226 GLN A C 1
ATOM 1757 O O . GLN A 1 226 ? -28.281 -13.688 -2.475 1 97.94 226 GLN A O 1
ATOM 1762 N N . THR A 1 227 ? -28.391 -15.82 -3.215 1 97.56 227 THR A N 1
ATOM 1763 C CA . THR A 1 227 ? -27.531 -16.312 -2.148 1 97.56 227 THR A CA 1
ATOM 1764 C C . THR A 1 227 ? -26.141 -15.695 -2.242 1 97.56 227 THR A C 1
ATOM 1766 O O . THR A 1 227 ? -25.5 -15.414 -1.222 1 97.56 227 THR A O 1
ATOM 1769 N N . TRP A 1 228 ? -25.703 -15.508 -3.469 1 98.5 228 TRP A N 1
ATOM 1770 C CA . TRP A 1 228 ? -24.422 -14.836 -3.695 1 98.5 228 TRP A CA 1
ATOM 1771 C C . TRP A 1 228 ? -24.469 -13.406 -3.174 1 98.5 228 TRP A C 1
ATOM 1773 O O . TRP A 1 228 ? -23.562 -12.969 -2.463 1 98.5 228 TRP A O 1
ATOM 1783 N N . GLY A 1 229 ? -25.484 -12.703 -3.465 1 98.69 229 GLY A N 1
ATOM 1784 C CA . GLY A 1 229 ? -25.672 -11.359 -2.945 1 98.69 229 GLY A CA 1
ATOM 1785 C C . GLY A 1 229 ? -25.672 -11.297 -1.43 1 98.69 229 GLY A C 1
ATOM 1786 O O . GLY A 1 229 ? -25.141 -10.359 -0.838 1 98.69 229 GLY A O 1
ATOM 1787 N N . GLU A 1 230 ? -26.266 -12.273 -0.835 1 98.62 230 GLU A N 1
ATOM 1788 C CA . GLU A 1 230 ? -26.297 -12.359 0.622 1 98.62 230 GLU A CA 1
ATOM 1789 C C . GLU A 1 230 ? -24.891 -12.547 1.193 1 98.62 230 GLU A C 1
ATOM 1791 O O . GLU A 1 230 ? -24.531 -11.93 2.195 1 98.62 230 GLU A O 1
ATOM 1796 N N . ASP A 1 231 ? -24.125 -13.438 0.554 1 98.75 231 ASP A N 1
ATOM 1797 C CA . ASP A 1 231 ? -22.734 -13.625 0.975 1 98.75 231 ASP A CA 1
ATOM 1798 C C . ASP A 1 231 ? -21.969 -12.312 0.94 1 98.75 231 ASP A C 1
ATOM 1800 O O . ASP A 1 231 ? -21.234 -11.984 1.883 1 98.75 231 ASP A O 1
ATOM 1804 N N . LEU A 1 232 ? -22.141 -11.562 -0.144 1 98.69 232 LEU A N 1
ATOM 1805 C CA . LEU A 1 232 ? -21.453 -10.281 -0.313 1 98.69 232 LEU A CA 1
ATOM 1806 C C . LEU A 1 232 ? -21.891 -9.289 0.759 1 98.69 232 LEU A C 1
ATOM 1808 O O . LEU A 1 232 ? -21.062 -8.602 1.349 1 98.69 232 LEU A O 1
ATOM 1812 N N . ALA A 1 233 ? -23.156 -9.266 1.022 1 98.62 233 ALA A N 1
ATOM 1813 C CA . ALA A 1 233 ? -23.688 -8.344 2.021 1 98.62 233 ALA A CA 1
ATOM 1814 C C . ALA A 1 233 ? -23.156 -8.672 3.414 1 98.62 233 ALA A C 1
ATOM 1816 O O . ALA A 1 233 ? -22.781 -7.773 4.172 1 98.62 233 ALA A O 1
ATOM 1817 N N . ILE A 1 234 ? -23.141 -9.938 3.729 1 98.62 234 ILE A N 1
ATOM 1818 C CA . ILE A 1 234 ? -22.641 -10.375 5.027 1 98.62 234 ILE A CA 1
ATOM 1819 C C . ILE A 1 234 ? -21.172 -9.984 5.168 1 98.62 234 ILE A C 1
ATOM 1821 O O . ILE A 1 234 ? -20.75 -9.453 6.203 1 98.62 234 ILE A O 1
ATOM 1825 N N . ALA A 1 235 ? -20.375 -10.234 4.113 1 98.12 235 ALA A N 1
ATOM 1826 C CA . ALA A 1 235 ? -18.969 -9.867 4.125 1 98.12 235 ALA A CA 1
ATOM 1827 C C . ALA A 1 235 ? -18.797 -8.375 4.383 1 98.12 235 ALA A C 1
ATOM 1829 O O . ALA A 1 235 ? -17.922 -7.969 5.164 1 98.12 235 ALA A O 1
ATOM 1830 N N . ARG A 1 236 ? -19.547 -7.562 3.73 1 97.31 236 ARG A N 1
ATOM 1831 C CA . ARG A 1 236 ? -19.516 -6.117 3.936 1 97.31 236 ARG A CA 1
ATOM 1832 C C . ARG A 1 236 ? -19.859 -5.762 5.379 1 97.31 236 ARG A C 1
ATOM 1834 O O . ARG A 1 236 ? -19.156 -4.961 6.008 1 97.31 236 ARG A O 1
ATOM 1841 N N . ASP A 1 237 ? -20.844 -6.398 5.934 1 97.5 237 ASP A N 1
ATOM 1842 C CA . ASP A 1 237 ? -21.422 -6.008 7.223 1 97.5 237 ASP A CA 1
ATOM 1843 C C . ASP A 1 237 ? -20.516 -6.441 8.375 1 97.5 237 ASP A C 1
ATOM 1845 O O . ASP A 1 237 ? -20.531 -5.832 9.445 1 97.5 237 ASP A O 1
ATOM 1849 N N . ILE A 1 238 ? -19.703 -7.449 8.18 1 97.56 238 ILE A N 1
ATOM 1850 C CA . ILE A 1 238 ? -18.797 -7.961 9.203 1 97.56 238 ILE A CA 1
ATOM 1851 C C . ILE A 1 238 ? -17.703 -6.938 9.477 1 97.56 238 ILE A C 1
ATOM 1853 O O . ILE A 1 238 ? -17.141 -6.891 10.578 1 97.56 238 ILE A O 1
ATOM 1857 N N . GLY A 1 239 ? -17.406 -6.102 8.508 1 95.25 239 GLY A N 1
ATOM 1858 C CA . GLY A 1 239 ? -16.359 -5.098 8.664 1 95.25 239 GLY A CA 1
ATOM 1859 C C . GLY A 1 239 ? -14.984 -5.609 8.312 1 95.25 239 GLY A C 1
ATOM 1860 O O . GLY A 1 239 ? -14 -5.246 8.953 1 95.25 239 GLY A O 1
ATOM 1861 N N . LEU A 1 240 ? -14.875 -6.5 7.324 1 98 240 LEU A N 1
ATOM 1862 C CA . LEU A 1 240 ? -13.617 -7.07 6.855 1 98 240 LEU A CA 1
ATOM 1863 C C . LEU A 1 240 ? -12.742 -5.996 6.219 1 98 240 LEU A C 1
ATOM 1865 O O . LEU A 1 240 ? -13.25 -5 5.703 1 98 240 LEU A O 1
ATOM 1869 N N . ASP A 1 241 ? -11.469 -6.211 6.305 1 98.06 241 ASP A N 1
ATOM 1870 C CA . ASP A 1 241 ? -10.539 -5.328 5.609 1 98.06 241 ASP A CA 1
ATOM 1871 C C . ASP A 1 241 ? -10.508 -5.633 4.113 1 98.06 241 ASP A C 1
ATOM 1873 O O . ASP A 1 241 ? -10.234 -4.746 3.301 1 98.06 241 ASP A O 1
ATOM 1877 N N . GLY A 1 242 ? -10.734 -6.844 3.771 1 98.31 242 GLY A N 1
ATOM 1878 C CA . GLY A 1 242 ? -10.742 -7.246 2.373 1 98.31 242 GLY A CA 1
ATOM 1879 C C . GLY A 1 242 ? -11.539 -8.516 2.123 1 98.31 242 GLY A C 1
ATOM 1880 O O . GLY A 1 242 ? -11.977 -9.18 3.066 1 98.31 242 GLY A O 1
ATOM 1881 N N . VAL A 1 243 ? -11.727 -8.812 0.822 1 98.69 243 VAL A N 1
ATOM 1882 C CA . VAL A 1 243 ? -12.438 -10.016 0.411 1 98.69 243 VAL A CA 1
ATOM 1883 C C . VAL A 1 243 ? -11.891 -10.508 -0.926 1 98.69 243 VAL A C 1
ATOM 1885 O O . VAL A 1 243 ? -11.555 -9.703 -1.801 1 98.69 243 VAL A O 1
ATOM 1888 N N . ASP A 1 244 ? -11.703 -11.773 -0.995 1 98.56 244 ASP A N 1
ATOM 1889 C CA . ASP A 1 244 ? -11.391 -12.414 -2.266 1 98.56 244 ASP A CA 1
ATOM 1890 C C . ASP A 1 244 ? -12.633 -13.078 -2.865 1 98.56 244 ASP A C 1
ATOM 1892 O O . ASP A 1 244 ? -13.352 -13.797 -2.174 1 98.56 244 ASP A O 1
ATOM 1896 N N . LEU A 1 245 ? -12.914 -12.75 -4.094 1 98.62 245 LEU A N 1
ATOM 1897 C CA . LEU A 1 245 ? -13.977 -13.398 -4.848 1 98.62 245 LEU A CA 1
ATOM 1898 C C . LEU A 1 245 ? -13.398 -14.336 -5.902 1 98.62 245 LEU A C 1
ATOM 1900 O O . LEU A 1 245 ? -12.953 -13.891 -6.961 1 98.62 245 LEU A O 1
ATOM 1904 N N . TYR A 1 246 ? -13.438 -15.594 -5.59 1 97 246 TYR A N 1
ATOM 1905 C CA . TYR A 1 246 ? -12.828 -16.594 -6.465 1 97 246 TYR A CA 1
ATOM 1906 C C . TYR A 1 246 ? -13.891 -17.344 -7.258 1 97 246 TYR A C 1
ATOM 1908 O O . TYR A 1 246 ? -14.984 -17.609 -6.742 1 97 246 TYR A O 1
ATOM 1916 N N . ALA A 1 247 ? -13.523 -17.656 -8.43 1 95.62 247 ALA A N 1
ATOM 1917 C CA . ALA A 1 247 ? -14.375 -18.547 -9.219 1 95.62 247 ALA A CA 1
ATOM 1918 C C . ALA A 1 247 ? -14.117 -20.016 -8.852 1 95.62 247 ALA A C 1
ATOM 1920 O O . ALA A 1 247 ? -12.969 -20.422 -8.703 1 95.62 247 ALA A O 1
ATOM 1921 N N . LEU A 1 248 ? -15.195 -20.703 -8.758 1 94.69 248 LEU A N 1
ATOM 1922 C CA . LEU A 1 248 ? -15.039 -22.141 -8.555 1 94.69 248 LEU A CA 1
ATOM 1923 C C . LEU A 1 248 ? -14.328 -22.781 -9.742 1 94.69 248 LEU A C 1
ATOM 1925 O O . LEU A 1 248 ? -14.68 -22.531 -10.898 1 94.69 248 LEU A O 1
ATOM 1929 N N . ASN A 1 249 ? -13.281 -23.438 -9.469 1 90.88 249 ASN A N 1
ATOM 1930 C CA . ASN A 1 249 ? -12.633 -24.328 -10.43 1 90.88 249 ASN A CA 1
ATOM 1931 C C . ASN A 1 249 ? -12.938 -25.781 -10.133 1 90.88 249 ASN A C 1
ATOM 1933 O O . ASN A 1 249 ? -12.539 -26.312 -9.094 1 90.88 249 ASN A O 1
ATOM 1937 N N . VAL A 1 250 ? -13.625 -26.375 -11.047 1 92.31 250 VAL A N 1
ATOM 1938 C CA . VAL A 1 250 ? -13.992 -27.781 -10.828 1 92.31 250 VAL A CA 1
ATOM 1939 C C . VAL A 1 250 ? -12.844 -28.688 -11.266 1 92.31 250 VAL A C 1
ATOM 1941 O O . VAL A 1 250 ? -12.547 -28.797 -12.461 1 92.31 250 VAL A O 1
ATOM 1944 N N . LEU A 1 251 ? -12.273 -29.281 -10.281 1 91.25 251 LEU A N 1
ATOM 1945 C CA . LEU A 1 251 ? -11.164 -30.188 -10.547 1 91.25 251 LEU A CA 1
ATOM 1946 C C . LEU A 1 251 ? -11.648 -31.625 -10.625 1 91.25 251 LEU A C 1
ATOM 1948 O O . LEU A 1 251 ? -12.344 -32.094 -9.727 1 91.25 251 LEU A O 1
ATOM 1952 N N . SER A 1 252 ? -11.242 -32.312 -11.656 1 90.38 252 SER A N 1
ATOM 1953 C CA . SER A 1 252 ? -11.773 -33.656 -11.945 1 90.38 252 SER A CA 1
ATOM 1954 C C . SER A 1 252 ? -11.43 -34.656 -10.836 1 90.38 252 SER A C 1
ATOM 1956 O O . SER A 1 252 ? -12.188 -35.594 -10.586 1 90.38 252 SER A O 1
ATOM 1958 N N . ASN A 1 253 ? -10.359 -34.438 -10.148 1 90.06 253 ASN A N 1
ATOM 1959 C CA . ASN A 1 253 ? -9.891 -35.406 -9.172 1 90.06 253 ASN A CA 1
ATOM 1960 C C . ASN A 1 253 ? -10.453 -35.125 -7.781 1 90.06 253 ASN A C 1
ATOM 1962 O O . ASN A 1 253 ? -10.086 -35.781 -6.809 1 90.06 253 ASN A O 1
ATOM 1966 N N . THR A 1 254 ? -11.43 -34.25 -7.652 1 93.81 254 THR A N 1
ATOM 1967 C CA . THR A 1 254 ? -12.062 -33.906 -6.379 1 93.81 254 THR A CA 1
ATOM 1968 C C . THR A 1 254 ? -13.445 -34.531 -6.285 1 93.81 254 THR A C 1
ATOM 1970 O O . THR A 1 254 ? -14.031 -34.906 -7.301 1 93.81 254 THR A O 1
ATOM 1973 N N . PRO A 1 255 ? -13.922 -34.656 -5.051 1 95 255 PRO A N 1
ATOM 1974 C CA . PRO A 1 255 ? -15.289 -35.156 -4.898 1 95 255 PRO A CA 1
ATOM 1975 C C . PRO A 1 255 ? -16.312 -34.375 -5.703 1 95 255 PRO A C 1
ATOM 1977 O O . PRO A 1 255 ? -17.188 -34.938 -6.348 1 95 255 PRO A O 1
ATOM 1980 N N . LEU A 1 256 ? -16.234 -33.125 -5.727 1 96.06 256 LEU A N 1
ATOM 1981 C CA . LEU A 1 256 ? -17.156 -32.281 -6.5 1 96.06 256 LEU A CA 1
ATOM 1982 C C . LEU A 1 256 ? -16.984 -32.562 -7.996 1 96.06 256 LEU A C 1
ATOM 1984 O O . LEU A 1 256 ? -17.969 -32.656 -8.719 1 96.06 256 LEU A O 1
ATOM 1988 N N . GLY A 1 257 ? -15.734 -32.594 -8.406 1 95.5 257 GLY A N 1
ATOM 1989 C CA . GLY A 1 257 ? -15.484 -32.906 -9.812 1 95.5 257 GLY A CA 1
ATOM 1990 C C . GLY A 1 257 ? -16.125 -34.188 -10.273 1 95.5 257 GLY A C 1
ATOM 1991 O O . GLY A 1 257 ? -16.75 -34.25 -11.336 1 95.5 257 GLY A O 1
ATOM 1992 N N . LYS A 1 258 ? -16.031 -35.219 -9.508 1 96 258 LYS A N 1
ATOM 1993 C CA . LYS A 1 258 ? -16.625 -36.531 -9.812 1 96 258 LYS A CA 1
ATOM 1994 C C . LYS A 1 258 ? -18.141 -36.438 -9.836 1 96 258 LYS A C 1
ATOM 1996 O O . LYS A 1 258 ? -18.797 -37.031 -10.695 1 96 258 LYS A O 1
ATOM 2001 N N . ALA A 1 259 ? -18.641 -35.719 -8.859 1 96.06 259 ALA A N 1
ATOM 2002 C CA . ALA A 1 259 ? -20.078 -35.562 -8.789 1 96.06 259 ALA A CA 1
ATOM 2003 C C . ALA A 1 259 ? -20.625 -34.844 -10.023 1 96.06 259 ALA A C 1
ATOM 2005 O O . ALA A 1 259 ? -21.688 -35.188 -10.531 1 96.06 259 ALA A O 1
ATOM 2006 N N . VAL A 1 260 ? -19.938 -33.875 -10.469 1 95.19 260 VAL A N 1
ATOM 2007 C CA . VAL A 1 260 ? -20.344 -33.125 -11.656 1 95.19 260 VAL A CA 1
ATOM 2008 C C . VAL A 1 260 ? -20.234 -34.031 -12.891 1 95.19 260 VAL A C 1
ATOM 2010 O O . VAL A 1 260 ? -21.156 -34.062 -13.711 1 95.19 260 VAL A O 1
ATOM 2013 N N . GLU A 1 261 ? -19.172 -34.719 -12.961 1 95.12 261 GLU A N 1
ATOM 2014 C CA . GLU A 1 261 ? -18.922 -35.625 -14.086 1 95.12 261 GLU A CA 1
ATOM 2015 C C . GLU A 1 261 ? -20 -36.719 -14.172 1 95.12 261 GLU A C 1
ATOM 2017 O O . GLU A 1 261 ? -20.438 -37.062 -15.266 1 95.12 261 GLU A O 1
ATOM 2022 N N . ASN A 1 262 ? -20.5 -37.156 -13.078 1 95.94 262 ASN A N 1
ATOM 2023 C CA . ASN A 1 262 ? -21.469 -38.25 -13.031 1 95.94 262 ASN A CA 1
ATOM 2024 C C . ASN A 1 262 ? -22.906 -37.719 -13.039 1 95.94 262 ASN A C 1
ATOM 2026 O O . ASN A 1 262 ? -23.859 -38.469 -12.898 1 95.94 262 ASN A O 1
ATOM 2030 N N . GLY A 1 263 ? -23.016 -36.406 -13.047 1 94.12 263 GLY A N 1
ATOM 2031 C CA . GLY A 1 263 ? -24.328 -35.812 -13.172 1 94.12 263 GLY A CA 1
ATOM 2032 C C . GLY A 1 263 ? -25.078 -35.688 -11.852 1 94.12 263 GLY A C 1
ATOM 2033 O O . GLY A 1 263 ? -26.281 -35.438 -11.828 1 94.12 263 GLY A O 1
ATOM 2034 N N . ARG A 1 264 ? -24.484 -35.938 -10.828 1 95.31 264 ARG A N 1
ATOM 2035 C CA . ARG A 1 264 ? -25.125 -35.875 -9.523 1 95.31 264 ARG A CA 1
ATOM 2036 C C . ARG A 1 264 ? -25.328 -34.438 -9.055 1 95.31 264 ARG A C 1
ATOM 2038 O O . ARG A 1 264 ? -26.172 -34.188 -8.188 1 95.31 264 ARG A O 1
ATOM 2045 N N . THR A 1 265 ? -24.438 -33.625 -9.484 1 94.75 265 THR A N 1
ATOM 2046 C CA . THR A 1 265 ? -24.578 -32.219 -9.188 1 94.75 265 THR A CA 1
ATOM 2047 C C . THR A 1 265 ? -24.203 -31.359 -10.398 1 94.75 265 THR A C 1
ATOM 2049 O O . THR A 1 265 ? -23.625 -31.875 -11.359 1 94.75 265 THR A O 1
ATOM 2052 N N . THR A 1 266 ? -24.719 -30.188 -10.438 1 94.56 266 THR A N 1
ATOM 2053 C CA . THR A 1 266 ? -24.391 -29.25 -11.508 1 94.56 266 THR A CA 1
ATOM 2054 C C . THR A 1 266 ? -23.766 -27.984 -10.945 1 94.56 266 THR A C 1
ATOM 2056 O O . THR A 1 266 ? -23.969 -27.641 -9.773 1 94.56 266 THR A O 1
ATOM 2059 N N . VAL A 1 267 ? -22.922 -27.391 -11.75 1 94.19 267 VAL A N 1
ATOM 2060 C CA . VAL A 1 267 ? -22.328 -26.094 -11.414 1 94.19 267 VAL A CA 1
ATOM 2061 C C . VAL A 1 267 ? -22.688 -25.062 -12.477 1 94.19 267 VAL A C 1
ATOM 2063 O O . VAL A 1 267 ? -23.016 -25.438 -13.609 1 94.19 267 VAL A O 1
ATOM 2066 N N . PRO A 1 268 ? -22.703 -23.781 -12.188 1 94.12 268 PRO A N 1
ATOM 2067 C CA . PRO A 1 268 ? -23.031 -22.734 -13.156 1 94.12 268 PRO A CA 1
ATOM 2068 C C . PRO A 1 268 ? -22.141 -22.781 -14.391 1 94.12 268 PRO A C 1
ATOM 2070 O O . PRO A 1 268 ? -20.969 -23.156 -14.305 1 94.12 268 PRO A O 1
ATOM 2073 N N . SER A 1 269 ? -22.719 -22.469 -15.539 1 92.94 269 SER A N 1
ATOM 2074 C CA . SER A 1 269 ? -21.984 -22.328 -16.797 1 92.94 269 SER A CA 1
ATOM 2075 C C . SER A 1 269 ? -20.984 -21.172 -16.719 1 92.94 269 SER A C 1
ATOM 2077 O O . SER A 1 269 ? -21.047 -20.344 -15.805 1 92.94 269 SER A O 1
ATOM 2079 N N . PRO A 1 270 ? -20.062 -21.094 -17.672 1 93.31 270 PRO A N 1
ATOM 2080 C CA . PRO A 1 270 ? -19.125 -19.953 -17.688 1 93.31 270 PRO A CA 1
ATOM 2081 C C . PRO A 1 270 ? -19.844 -18.609 -17.734 1 93.31 270 PRO A C 1
ATOM 2083 O O . PRO A 1 270 ? -19.453 -17.672 -17.031 1 93.31 270 PRO A O 1
ATOM 2086 N N . ALA A 1 271 ? -20.906 -18.5 -18.484 1 94.12 271 ALA A N 1
ATOM 2087 C CA . ALA A 1 271 ? -21.672 -17.266 -18.578 1 94.12 271 ALA A CA 1
ATOM 2088 C C . ALA A 1 271 ? -22.328 -16.922 -17.234 1 94.12 271 ALA A C 1
ATOM 2090 O O . ALA A 1 271 ? -22.359 -15.758 -16.828 1 94.12 271 ALA A O 1
ATOM 2091 N N . GLU A 1 272 ? -22.828 -17.938 -16.641 1 95.31 272 GLU A N 1
ATOM 2092 C CA . GLU A 1 272 ? -23.453 -17.719 -15.336 1 95.31 272 GLU A CA 1
ATOM 2093 C C . GLU A 1 272 ? -22.422 -17.297 -14.289 1 95.31 272 GLU A C 1
ATOM 2095 O O . GLU A 1 272 ? -22.703 -16.438 -13.453 1 95.31 272 GLU A O 1
ATOM 2100 N N . ARG A 1 273 ? -21.297 -17.953 -14.266 1 96.25 273 ARG A N 1
ATOM 2101 C CA . ARG A 1 273 ? -20.234 -17.562 -13.359 1 96.25 273 ARG A CA 1
ATOM 2102 C C . ARG A 1 273 ? -19.781 -16.125 -13.617 1 96.25 273 ARG A C 1
ATOM 2104 O O . ARG A 1 273 ? -19.531 -15.367 -12.68 1 96.25 273 ARG A O 1
ATOM 2111 N N . ARG A 1 274 ? -19.672 -15.766 -14.891 1 96.56 274 ARG A N 1
ATOM 2112 C CA . ARG A 1 274 ? -19.375 -14.383 -15.266 1 96.56 274 ARG A CA 1
ATOM 2113 C C . ARG A 1 274 ? -20.391 -13.422 -14.656 1 96.56 274 ARG A C 1
ATOM 2115 O O . ARG A 1 274 ? -20.016 -12.398 -14.078 1 96.56 274 ARG A O 1
ATOM 2122 N N . ASP A 1 275 ? -21.656 -13.766 -14.75 1 97.5 275 ASP A N 1
ATOM 2123 C CA . ASP A 1 275 ? -22.703 -12.898 -14.211 1 97.5 275 ASP A CA 1
ATOM 2124 C C . ASP A 1 275 ? -22.547 -12.734 -12.703 1 97.5 275 ASP A C 1
ATOM 2126 O O . ASP A 1 275 ? -22.75 -11.641 -12.172 1 97.5 275 ASP A O 1
ATOM 2130 N N . LEU A 1 276 ? -22.219 -13.797 -12.016 1 98.5 276 LEU A N 1
ATOM 2131 C CA . LEU A 1 276 ? -21.984 -13.734 -10.578 1 98.5 276 LEU A CA 1
ATOM 2132 C C . LEU A 1 276 ? -20.781 -12.859 -10.258 1 98.5 276 LEU A C 1
ATOM 2134 O O . LEU A 1 276 ? -20.812 -12.078 -9.305 1 98.5 276 LEU A O 1
ATOM 2138 N N . TYR A 1 277 ? -19.766 -12.992 -11.086 1 98.25 277 TYR A N 1
ATOM 2139 C CA . TYR A 1 277 ? -18.578 -12.164 -10.914 1 98.25 277 TYR A CA 1
ATOM 2140 C C . TYR A 1 277 ? -18.906 -10.688 -11.07 1 98.25 277 TYR A C 1
ATOM 2142 O O . TYR A 1 277 ? -18.516 -9.859 -10.242 1 98.25 277 TYR A O 1
ATOM 2150 N N . LEU A 1 278 ? -19.625 -10.367 -12.07 1 98.44 278 LEU A N 1
ATOM 2151 C CA . LEU A 1 278 ? -20.016 -8.984 -12.336 1 98.44 278 LEU A CA 1
ATOM 2152 C C . LEU A 1 278 ? -20.906 -8.445 -11.227 1 98.44 278 LEU A C 1
ATOM 2154 O O . LEU A 1 278 ? -20.797 -7.281 -10.844 1 98.44 278 LEU A O 1
ATOM 2158 N N . GLN A 1 279 ? -21.781 -9.305 -10.742 1 98.75 279 GLN A N 1
ATOM 2159 C CA . GLN A 1 279 ? -22.578 -8.938 -9.578 1 98.75 279 GLN A CA 1
ATOM 2160 C C . GLN A 1 279 ? -21.688 -8.57 -8.398 1 98.75 279 GLN A C 1
ATOM 2162 O O . GLN A 1 279 ? -21.953 -7.582 -7.703 1 98.75 279 GLN A O 1
ATOM 2167 N N . GLY A 1 280 ? -20.656 -9.383 -8.148 1 98.75 280 GLY A N 1
ATOM 2168 C CA . GLY A 1 280 ? -19.703 -9.078 -7.098 1 98.75 280 GLY A CA 1
ATOM 2169 C C . GLY A 1 280 ? -18.969 -7.77 -7.312 1 98.75 280 GLY A C 1
ATOM 2170 O O . GLY A 1 280 ? -18.828 -6.969 -6.383 1 98.75 280 GLY A O 1
ATOM 2171 N N . CYS A 1 281 ? -18.547 -7.5 -8.547 1 98.56 281 CYS A N 1
ATOM 2172 C CA . CYS A 1 281 ? -17.859 -6.262 -8.891 1 98.56 281 CYS A CA 1
ATOM 2173 C C . CYS A 1 281 ? -18.75 -5.051 -8.609 1 98.56 281 CYS A C 1
ATOM 2175 O O . CYS A 1 281 ? -18.312 -4.086 -7.984 1 98.56 281 CYS A O 1
ATOM 2177 N N . ASP A 1 282 ? -19.938 -5.121 -9.047 1 98.06 282 ASP A N 1
ATOM 2178 C CA . ASP A 1 282 ? -20.875 -4.023 -8.859 1 98.06 282 ASP A CA 1
ATOM 2179 C C . ASP A 1 282 ? -21.156 -3.771 -7.383 1 98.06 282 ASP A C 1
ATOM 2181 O O . ASP A 1 282 ? -21.188 -2.621 -6.941 1 98.06 282 ASP A O 1
ATOM 2185 N N . PHE A 1 283 ? -21.359 -4.828 -6.699 1 98.12 283 PHE A N 1
ATOM 2186 C CA . PHE A 1 283 ? -21.625 -4.727 -5.27 1 98.12 283 PHE A CA 1
ATOM 2187 C C . PHE A 1 283 ? -20.453 -4.035 -4.555 1 98.12 283 PHE A C 1
ATOM 2189 O O . PHE A 1 283 ? -20.672 -3.127 -3.752 1 98.12 283 PHE A O 1
ATOM 2196 N N . MET A 1 284 ? -19.266 -4.488 -4.828 1 98 284 MET A N 1
ATOM 2197 C CA . MET A 1 284 ? -18.078 -3.936 -4.18 1 98 284 MET A CA 1
ATOM 2198 C C . MET A 1 284 ? -17.906 -2.463 -4.535 1 98 284 MET A C 1
ATOM 2200 O O . MET A 1 284 ? -17.547 -1.652 -3.678 1 98 284 MET A O 1
ATOM 2204 N N . ASP A 1 285 ? -18.094 -2.115 -5.77 1 95.56 285 ASP A N 1
ATOM 2205 C CA . ASP A 1 285 ? -18.016 -0.726 -6.207 1 95.56 285 ASP A CA 1
ATOM 2206 C C . ASP A 1 285 ? -19.031 0.142 -5.465 1 95.56 285 ASP A C 1
ATOM 2208 O O . ASP A 1 285 ? -18.688 1.22 -4.973 1 95.56 285 ASP A O 1
ATOM 2212 N N . ASP A 1 286 ? -20.234 -0.37 -5.328 1 94.44 286 ASP A N 1
ATOM 2213 C CA . ASP A 1 286 ? -21.297 0.356 -4.637 1 94.44 286 ASP A CA 1
ATOM 2214 C C . ASP A 1 286 ? -20.969 0.54 -3.156 1 94.44 286 ASP A C 1
ATOM 2216 O O . ASP A 1 286 ? -21.312 1.56 -2.559 1 94.44 286 ASP A O 1
ATOM 2220 N N . ALA A 1 287 ? -20.312 -0.425 -2.672 1 94.88 287 ALA A N 1
ATOM 2221 C CA . ALA A 1 287 ? -19.953 -0.379 -1.259 1 94.88 287 ALA A CA 1
ATOM 2222 C C . ALA A 1 287 ? -18.703 0.481 -1.044 1 94.88 287 ALA A C 1
ATOM 2224 O O . ALA A 1 287 ? -18.312 0.738 0.096 1 94.88 287 ALA A O 1
ATOM 2225 N N . GLY A 1 288 ? -18.062 0.926 -2.09 1 94.62 288 GLY A N 1
ATOM 2226 C CA . GLY A 1 288 ? -16.891 1.784 -1.999 1 94.62 288 GLY A CA 1
ATOM 2227 C C . GLY A 1 288 ? -15.609 1.015 -1.77 1 94.62 288 GLY A C 1
ATOM 2228 O O . GLY A 1 288 ? -14.609 1.585 -1.324 1 94.62 288 GLY A O 1
ATOM 2229 N N . TRP A 1 289 ? -15.602 -0.346 -1.996 1 96.94 289 TRP A N 1
ATOM 2230 C CA . TRP A 1 289 ? -14.383 -1.14 -1.849 1 96.94 289 TRP A CA 1
ATOM 2231 C C . TRP A 1 289 ? -13.484 -0.988 -3.07 1 96.94 289 TRP A C 1
ATOM 2233 O O . TRP A 1 289 ? -13.969 -0.94 -4.203 1 96.94 289 TRP A O 1
ATOM 2243 N N . ARG A 1 290 ? -12.234 -0.958 -2.803 1 95.19 290 ARG A N 1
ATOM 2244 C CA . ARG A 1 290 ? -11.266 -0.802 -3.877 1 95.19 290 ARG A CA 1
ATOM 2245 C C . ARG A 1 290 ? -10.883 -2.154 -4.469 1 95.19 290 ARG A C 1
ATOM 2247 O O . ARG A 1 290 ? -10.602 -3.104 -3.734 1 95.19 290 ARG A O 1
ATOM 2254 N N . CYS A 1 291 ? -10.867 -2.217 -5.766 1 96.81 291 CYS A N 1
ATOM 2255 C CA . CYS A 1 291 ? -10.391 -3.42 -6.438 1 96.81 291 CYS A CA 1
ATOM 2256 C C . CYS A 1 291 ? -8.867 -3.461 -6.465 1 96.81 291 CYS A C 1
ATOM 2258 O O . CYS A 1 291 ? -8.234 -2.568 -7.027 1 96.81 291 CYS A O 1
ATOM 2260 N N . ILE A 1 292 ? -8.281 -4.473 -5.906 1 97.19 292 ILE A N 1
ATOM 2261 C CA . ILE A 1 292 ? -6.832 -4.621 -5.816 1 97.19 292 ILE A CA 1
ATOM 2262 C C . ILE A 1 292 ? -6.328 -5.469 -6.98 1 97.19 292 ILE A C 1
ATOM 2264 O O . ILE A 1 292 ? -5.281 -5.172 -7.562 1 97.19 292 ILE A O 1
ATOM 2268 N N . SER A 1 293 ? -7.008 -6.488 -7.289 1 97.44 293 SER A N 1
ATOM 2269 C CA . SER A 1 293 ? -6.727 -7.383 -8.406 1 97.44 293 SER A CA 1
ATOM 2270 C C . SER A 1 293 ? -8.008 -8.008 -8.953 1 97.44 293 SER A C 1
ATOM 2272 O O . SER A 1 293 ? -9.109 -7.652 -8.531 1 97.44 293 SER A O 1
ATOM 2274 N N . ASN A 1 294 ? -7.844 -8.969 -9.891 1 97.38 294 ASN A N 1
ATOM 2275 C CA . ASN A 1 294 ? -9.008 -9.562 -10.539 1 97.38 294 ASN A CA 1
ATOM 2276 C C . ASN A 1 294 ? -9.938 -10.219 -9.523 1 97.38 294 ASN A C 1
ATOM 2278 O O . ASN A 1 294 ? -11.148 -10.281 -9.742 1 97.38 294 ASN A O 1
ATOM 2282 N N . SER A 1 295 ? -9.367 -10.586 -8.383 1 97.69 295 SER A N 1
ATOM 2283 C CA . SER A 1 295 ? -10.195 -11.359 -7.469 1 97.69 295 SER A CA 1
ATOM 2284 C C . SER A 1 295 ? -10.141 -10.797 -6.055 1 97.69 295 SER A C 1
ATOM 2286 O O . SER A 1 295 ? -10.656 -11.406 -5.117 1 97.69 295 SER A O 1
ATOM 2288 N N . HIS A 1 296 ? -9.484 -9.633 -5.855 1 98.25 296 HIS A N 1
ATOM 2289 C CA . HIS A 1 296 ? -9.273 -9.148 -4.496 1 98.25 296 HIS A CA 1
ATOM 2290 C C . HIS A 1 296 ? -9.758 -7.711 -4.344 1 98.25 296 HIS A C 1
ATOM 2292 O O . HIS A 1 296 ? -9.484 -6.863 -5.195 1 98.25 296 HIS A O 1
ATOM 2298 N N . TRP A 1 297 ? -10.484 -7.445 -3.316 1 98.56 297 TRP A N 1
ATOM 2299 C CA . TRP A 1 297 ? -10.953 -6.105 -2.979 1 98.56 297 TRP A CA 1
ATOM 2300 C C . TRP A 1 297 ? -10.531 -5.723 -1.562 1 98.56 297 TRP A C 1
ATOM 2302 O O . TRP A 1 297 ? -10.492 -6.57 -0.669 1 98.56 297 TRP A O 1
ATOM 2312 N N . GLY A 1 298 ? -10.172 -4.5 -1.377 1 97.94 298 GLY A N 1
ATOM 2313 C CA . GLY A 1 298 ? -9.883 -3.926 -0.071 1 97.94 298 GLY A CA 1
ATOM 2314 C C . GLY A 1 298 ? -10.859 -2.838 0.33 1 97.94 298 GLY A C 1
ATOM 2315 O O . GLY A 1 298 ? -11.211 -1.982 -0.484 1 97.94 298 GLY A O 1
ATOM 2316 N N . ARG A 1 299 ? -11.297 -2.906 1.534 1 96.69 299 ARG A N 1
ATOM 2317 C CA . ARG A 1 299 ? -12.172 -1.873 2.074 1 96.69 299 ARG A CA 1
ATOM 2318 C C . ARG A 1 299 ? -11.391 -0.607 2.406 1 96.69 299 ARG A C 1
ATOM 2320 O O . ARG A 1 299 ? -11.852 0.504 2.137 1 96.69 299 ARG A O 1
ATOM 2327 N N . THR A 1 300 ? -10.211 -0.801 3.039 1 93.56 300 THR A N 1
ATOM 2328 C CA . THR A 1 300 ? -9.305 0.285 3.395 1 93.56 300 THR A CA 1
ATOM 2329 C C . THR A 1 300 ? -7.902 0.007 2.871 1 93.56 300 THR A C 1
ATOM 2331 O O . THR A 1 300 ? -7.637 -1.062 2.318 1 93.56 300 THR A O 1
ATOM 2334 N N . THR A 1 301 ? -7.008 0.952 3.066 1 96.38 301 THR A N 1
ATOM 2335 C CA . THR A 1 301 ? -5.633 0.797 2.596 1 96.38 301 THR A CA 1
ATOM 2336 C C . THR A 1 301 ? -4.84 -0.108 3.533 1 96.38 301 THR A C 1
ATOM 2338 O O . THR A 1 301 ? -3.682 -0.43 3.26 1 96.38 301 THR A O 1
ATOM 2341 N N . ARG A 1 302 ? -5.496 -0.593 4.641 1 97.69 302 ARG A N 1
ATOM 2342 C CA . ARG A 1 302 ? -4.848 -1.563 5.52 1 97.69 302 ARG A CA 1
ATOM 2343 C C . ARG A 1 302 ? -4.543 -2.857 4.773 1 97.69 302 ARG A C 1
ATOM 2345 O O . ARG A 1 302 ? -3.498 -3.475 4.992 1 97.69 302 ARG A O 1
ATOM 2352 N N . GLU A 1 303 ? -5.504 -3.244 3.934 1 98.25 303 GLU A N 1
ATOM 2353 C CA . GLU A 1 303 ? -5.316 -4.461 3.15 1 98.25 303 GLU A CA 1
ATOM 2354 C C . GLU A 1 303 ? -4.402 -4.211 1.954 1 98.25 303 GLU A C 1
ATOM 2356 O O . GLU A 1 303 ? -4.727 -3.416 1.071 1 98.25 303 GLU A O 1
ATOM 2361 N N . ARG A 1 304 ? -3.277 -4.969 1.934 1 97.88 304 ARG A N 1
ATOM 2362 C CA . ARG A 1 304 ? -2.291 -4.77 0.877 1 97.88 304 ARG A CA 1
ATOM 2363 C C . ARG A 1 304 ? -2.281 -5.945 -0.094 1 97.88 304 ARG A C 1
ATOM 2365 O O . ARG A 1 304 ? -2.104 -5.758 -1.3 1 97.88 304 ARG A O 1
ATOM 2372 N N . ASN A 1 305 ? -2.469 -7.113 0.417 1 98 305 ASN A N 1
ATOM 2373 C CA . ASN A 1 305 ? -2.398 -8.336 -0.377 1 98 305 ASN A CA 1
ATOM 2374 C C . ASN A 1 305 ? -1.076 -8.438 -1.133 1 98 305 ASN A C 1
ATOM 2376 O O . ASN A 1 305 ? -1.062 -8.719 -2.334 1 98 305 ASN A O 1
ATOM 2380 N N . LEU A 1 306 ? 0.07 -8.289 -0.412 1 98.31 306 LEU A N 1
ATOM 2381 C CA . LEU A 1 306 ? 1.386 -8.18 -1.032 1 98.31 306 LEU A CA 1
ATOM 2382 C C . LEU A 1 306 ? 1.795 -9.5 -1.671 1 98.31 306 LEU A C 1
ATOM 2384 O O . LEU A 1 306 ? 2.199 -9.539 -2.836 1 98.31 306 LEU A O 1
ATOM 2388 N N . TYR A 1 307 ? 1.646 -10.602 -0.982 1 98.06 307 TYR A N 1
ATOM 2389 C CA . TYR A 1 307 ? 2.137 -11.883 -1.488 1 98.06 307 TYR A CA 1
ATOM 2390 C C . TYR A 1 307 ? 1.508 -12.211 -2.836 1 98.06 307 TYR A C 1
ATOM 2392 O O . TYR A 1 307 ? 2.215 -12.492 -3.807 1 98.06 307 TYR A O 1
ATOM 2400 N N . ASN A 1 308 ? 0.178 -12.078 -2.877 1 96.94 308 ASN A N 1
ATOM 2401 C CA . ASN A 1 308 ? -0.541 -12.492 -4.078 1 96.94 308 ASN A CA 1
ATOM 2402 C C . ASN A 1 308 ? -0.196 -11.609 -5.27 1 96.94 308 ASN A C 1
ATOM 2404 O O . ASN A 1 308 ? -0.121 -12.086 -6.402 1 96.94 308 ASN A O 1
ATOM 2408 N N . LEU A 1 309 ? 0.023 -10.375 -5.047 1 97 309 LEU A N 1
ATOM 2409 C CA . LEU A 1 309 ? 0.384 -9.469 -6.129 1 97 309 LEU A CA 1
ATOM 2410 C C . LEU A 1 309 ? 1.825 -9.695 -6.57 1 97 309 LEU A C 1
ATOM 2412 O O . LEU A 1 309 ? 2.098 -9.828 -7.766 1 97 309 LEU A O 1
ATOM 2416 N N . LEU A 1 310 ? 2.738 -9.82 -5.59 1 97.19 310 LEU A N 1
ATOM 2417 C CA . LEU A 1 310 ? 4.168 -9.836 -5.879 1 97.19 310 LEU A CA 1
ATOM 2418 C C . LEU A 1 310 ? 4.566 -11.148 -6.559 1 97.19 310 LEU A C 1
ATOM 2420 O O . LEU A 1 310 ? 5.438 -11.156 -7.43 1 97.19 310 LEU A O 1
ATOM 2424 N N . ILE A 1 311 ? 3.939 -12.203 -6.203 1 95.62 311 ILE A N 1
ATOM 2425 C CA . ILE A 1 311 ? 4.293 -13.477 -6.82 1 95.62 311 ILE A CA 1
ATOM 2426 C C . ILE A 1 311 ? 3.93 -13.445 -8.305 1 95.62 311 ILE A C 1
ATOM 2428 O O . ILE A 1 311 ? 4.648 -14.008 -9.133 1 95.62 311 ILE A O 1
ATOM 2432 N N . LYS A 1 312 ? 2.898 -12.758 -8.625 1 93.06 312 LYS A N 1
ATOM 2433 C CA . LYS A 1 312 ? 2.461 -12.633 -10.008 1 93.06 312 LYS A CA 1
ATOM 2434 C C . LYS A 1 312 ? 3.301 -11.594 -10.758 1 93.06 312 LYS A C 1
ATOM 2436 O O . LYS A 1 312 ? 3.27 -11.531 -11.984 1 93.06 312 LYS A O 1
ATOM 2441 N N . GLN A 1 313 ? 4.02 -10.836 -10.047 1 92.69 313 GLN A N 1
ATOM 2442 C CA . GLN A 1 313 ? 4.863 -9.805 -10.641 1 92.69 313 GLN A CA 1
ATOM 2443 C C . GLN A 1 313 ? 6.293 -10.305 -10.82 1 92.69 313 GLN A C 1
ATOM 2445 O O . GLN A 1 313 ? 7.172 -9.547 -11.242 1 92.69 313 GLN A O 1
ATOM 2450 N N . GLY A 1 314 ? 6.531 -11.547 -10.469 1 91.25 314 GLY A N 1
ATOM 2451 C CA . GLY A 1 314 ? 7.832 -12.156 -10.711 1 91.25 314 GLY A CA 1
ATOM 2452 C C . GLY A 1 314 ? 8.766 -12.062 -9.516 1 91.25 314 GLY A C 1
ATOM 2453 O O . GLY A 1 314 ? 9.984 -12.172 -9.664 1 91.25 314 GLY A O 1
ATOM 2454 N N . ALA A 1 315 ? 8.234 -11.883 -8.32 1 95.31 315 ALA A N 1
ATOM 2455 C CA . ALA A 1 315 ? 9.062 -11.867 -7.109 1 95.31 315 ALA A CA 1
ATOM 2456 C C . ALA A 1 315 ? 9.734 -13.219 -6.898 1 95.31 315 ALA A C 1
ATOM 2458 O O . ALA A 1 315 ? 9.203 -14.258 -7.289 1 95.31 315 ALA A O 1
ATOM 2459 N N . ASP A 1 316 ? 10.945 -13.141 -6.285 1 95.06 316 ASP A N 1
ATOM 2460 C CA . ASP A 1 316 ? 11.578 -14.367 -5.801 1 95.06 316 ASP A CA 1
ATOM 2461 C C . ASP A 1 316 ? 10.781 -14.977 -4.648 1 95.06 316 ASP A C 1
ATOM 2463 O O . ASP A 1 316 ? 10.266 -14.25 -3.791 1 95.06 316 ASP A O 1
ATOM 2467 N N . CYS A 1 317 ? 10.695 -16.25 -4.695 1 97 317 CYS A N 1
ATOM 2468 C CA . CYS A 1 317 ? 9.93 -16.922 -3.65 1 97 317 CYS A CA 1
ATOM 2469 C C . CYS A 1 317 ? 10.727 -18.078 -3.043 1 97 317 CYS A C 1
ATOM 2471 O O . CYS A 1 317 ? 11.016 -19.062 -3.723 1 97 317 CYS A O 1
ATOM 2473 N N . LEU A 1 318 ? 11.109 -17.844 -1.812 1 96.81 318 LEU A N 1
ATOM 2474 C CA . LEU A 1 318 ? 11.648 -18.953 -1.032 1 96.81 318 LEU A CA 1
ATOM 2475 C C . LEU A 1 318 ? 10.531 -19.859 -0.523 1 96.81 318 LEU A C 1
ATOM 2477 O O . LEU A 1 318 ? 9.477 -19.359 -0.115 1 96.81 318 LEU A O 1
ATOM 2481 N N . ALA A 1 319 ? 10.742 -21.141 -0.607 1 97.69 319 ALA A N 1
ATOM 2482 C CA . ALA A 1 319 ? 9.672 -22.078 -0.271 1 97.69 319 ALA A CA 1
ATOM 2483 C C . ALA A 1 319 ? 10.148 -23.109 0.736 1 97.69 319 ALA A C 1
ATOM 2485 O O . ALA A 1 319 ? 11.242 -23.672 0.595 1 97.69 319 ALA A O 1
ATOM 2486 N N . PHE A 1 320 ? 9.344 -23.344 1.764 1 98.56 320 PHE A N 1
ATOM 2487 C CA . PHE A 1 320 ? 9.625 -24.328 2.799 1 98.56 320 PHE A CA 1
ATOM 2488 C C . PHE A 1 320 ? 8.422 -25.234 3.027 1 98.56 320 PHE A C 1
ATOM 2490 O O . PHE A 1 320 ? 7.277 -24.797 2.922 1 98.56 320 PHE A O 1
ATOM 2497 N N . GLY A 1 321 ? 8.703 -26.453 3.41 1 98.56 321 GLY A N 1
ATOM 2498 C CA . GLY A 1 321 ? 7.652 -27.406 3.701 1 98.56 321 GLY A CA 1
ATOM 2499 C C . GLY A 1 321 ? 7.434 -28.406 2.582 1 98.56 321 GLY A C 1
ATOM 2500 O O . GLY A 1 321 ? 7.832 -28.172 1.44 1 98.56 321 GLY A O 1
ATOM 2501 N N . SER A 1 322 ? 6.75 -29.5 2.922 1 98.25 322 SER A N 1
ATOM 2502 C CA . SER A 1 322 ? 6.477 -30.562 1.963 1 98.25 322 SER A CA 1
ATOM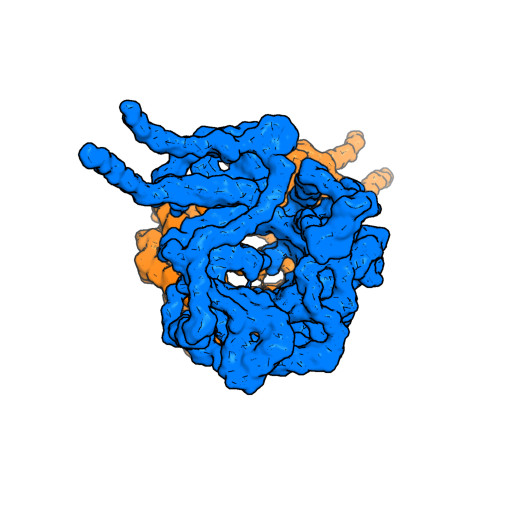 2503 C C . SER A 1 322 ? 5.551 -30.094 0.851 1 98.25 322 SER A C 1
ATOM 2505 O O . SER A 1 322 ? 4.461 -29.578 1.119 1 98.25 322 SER A O 1
ATOM 2507 N N . GLY A 1 323 ? 6.047 -30.203 -0.415 1 96.88 323 GLY A N 1
ATOM 2508 C CA . GLY A 1 323 ? 5.238 -29.828 -1.565 1 96.88 323 GLY A CA 1
ATOM 2509 C C . GLY A 1 323 ? 5.328 -28.359 -1.906 1 96.88 323 GLY A C 1
ATOM 2510 O O . GLY A 1 323 ? 4.723 -27.906 -2.877 1 96.88 323 GLY A O 1
ATOM 2511 N N . ALA A 1 324 ? 6.098 -27.609 -1.119 1 97.75 324 ALA A N 1
ATOM 2512 C CA . ALA A 1 324 ? 6.223 -26.188 -1.375 1 97.75 324 ALA A CA 1
ATOM 2513 C C . ALA A 1 324 ? 7.031 -25.922 -2.643 1 97.75 324 ALA A C 1
ATOM 2515 O O . ALA A 1 324 ? 8.008 -26.609 -2.916 1 97.75 324 ALA A O 1
ATOM 2516 N N . GLY A 1 325 ? 6.613 -24.906 -3.428 1 96.94 325 GLY A N 1
ATOM 2517 C CA . GLY A 1 325 ? 7.336 -24.484 -4.613 1 96.94 325 GLY A CA 1
ATOM 2518 C C . GLY A 1 325 ? 7.91 -23.078 -4.484 1 96.94 325 GLY A C 1
ATOM 2519 O O . GLY A 1 325 ? 7.293 -22.203 -3.879 1 96.94 325 GLY A O 1
ATOM 2520 N N . GLY A 1 326 ? 9.078 -22.938 -5.055 1 96.06 326 GLY A N 1
ATOM 2521 C CA . GLY A 1 326 ? 9.727 -21.625 -5.055 1 96.06 326 GLY A CA 1
ATOM 2522 C C . GLY A 1 326 ? 10.336 -21.266 -6.395 1 96.06 326 GLY A C 1
ATOM 2523 O O . GLY A 1 326 ? 10.281 -22.047 -7.34 1 96.06 326 GLY A O 1
ATOM 2524 N N . SER A 1 327 ? 10.789 -20.062 -6.512 1 93.44 327 SER A N 1
ATOM 2525 C CA . SER A 1 327 ? 11.422 -19.594 -7.734 1 93.44 327 SER A CA 1
ATOM 2526 C C . SER A 1 327 ? 12.375 -18.438 -7.445 1 93.44 327 SER A C 1
ATOM 2528 O O . SER A 1 327 ? 12.047 -17.531 -6.66 1 93.44 327 SER A O 1
ATOM 2530 N N . ILE A 1 328 ? 13.562 -18.516 -8.039 1 90.56 328 ILE A N 1
ATOM 2531 C CA . ILE A 1 328 ? 14.539 -17.453 -7.887 1 90.56 328 ILE A CA 1
ATOM 2532 C C . ILE A 1 328 ? 15.539 -17.5 -9.047 1 90.56 328 ILE A C 1
ATOM 2534 O O . ILE A 1 328 ? 15.969 -18.578 -9.461 1 90.56 328 ILE A O 1
ATOM 2538 N N . ASN A 1 329 ? 15.883 -16.328 -9.594 1 84.62 329 ASN A N 1
ATOM 2539 C CA . ASN A 1 329 ? 16.969 -16.172 -10.555 1 84.62 329 ASN A CA 1
ATOM 2540 C C . ASN A 1 329 ? 16.812 -17.125 -11.734 1 84.62 329 ASN A C 1
ATOM 2542 O O . ASN A 1 329 ? 17.766 -17.781 -12.133 1 84.62 329 ASN A O 1
ATOM 2546 N N . GLY A 1 330 ? 15.602 -17.328 -12.211 1 84 330 GLY A N 1
ATOM 2547 C CA . GLY A 1 330 ? 15.375 -18.141 -13.398 1 84 330 GLY A CA 1
ATOM 2548 C C . GLY A 1 330 ? 15.195 -19.609 -13.086 1 84 330 GLY A C 1
ATOM 2549 O O . GLY A 1 330 ? 15 -20.438 -13.992 1 84 330 GLY A O 1
ATOM 2550 N N . TYR A 1 331 ? 15.312 -19.938 -11.828 1 90.12 331 TYR A N 1
ATOM 2551 C CA . TYR A 1 331 ? 15.055 -21.312 -11.391 1 90.12 331 TYR A CA 1
ATOM 2552 C C . TYR A 1 331 ? 13.711 -21.406 -10.672 1 90.12 331 TYR A C 1
ATOM 2554 O O . TYR A 1 331 ? 13.273 -20.453 -10.039 1 90.12 331 TYR A O 1
ATOM 2562 N N . SER A 1 332 ? 13.086 -22.516 -10.836 1 94.06 332 SER A N 1
ATOM 2563 C CA . SER A 1 332 ? 11.953 -22.906 -10.008 1 94.06 332 SER A CA 1
ATOM 2564 C C . SER A 1 332 ? 12.133 -24.312 -9.453 1 94.06 332 SER A C 1
ATOM 2566 O O . SER A 1 332 ? 12.828 -25.141 -10.055 1 94.06 332 SER A O 1
ATOM 2568 N N . TRP A 1 333 ? 11.648 -24.547 -8.266 1 96 333 TRP A N 1
ATOM 2569 C CA . TRP A 1 333 ? 11.789 -25.875 -7.676 1 96 333 TRP A CA 1
ATOM 2570 C C . TRP A 1 333 ? 10.547 -26.25 -6.883 1 96 333 TRP A C 1
ATOM 2572 O O . TRP A 1 333 ? 9.672 -25.422 -6.648 1 96 333 TRP A O 1
ATOM 2582 N N . MET A 1 334 ? 10.414 -27.5 -6.59 1 97.38 334 MET A N 1
ATOM 2583 C CA . MET A 1 334 ? 9.398 -28.047 -5.703 1 97.38 334 MET A CA 1
ATOM 2584 C C . MET A 1 334 ? 10.023 -28.969 -4.668 1 97.38 334 MET A C 1
ATOM 2586 O O . MET A 1 334 ? 10.891 -29.781 -4.996 1 97.38 334 MET A O 1
ATOM 2590 N N . ASN A 1 335 ? 9.617 -28.75 -3.434 1 97.88 335 ASN A N 1
ATOM 2591 C CA . ASN A 1 335 ? 10.016 -29.688 -2.385 1 97.88 335 ASN A CA 1
ATOM 2592 C C . ASN A 1 335 ? 9.289 -31.031 -2.514 1 97.88 335 ASN A C 1
ATOM 2594 O O . ASN A 1 335 ? 8.242 -31.109 -3.15 1 97.88 335 ASN A O 1
ATOM 2598 N N . GLU A 1 336 ? 9.914 -32.031 -1.864 1 97.75 336 GLU A N 1
ATOM 2599 C CA . GLU A 1 336 ? 9.312 -33.344 -1.836 1 97.75 336 GLU A CA 1
ATOM 2600 C C . GLU A 1 336 ? 7.879 -33.281 -1.323 1 97.75 336 GLU A C 1
ATOM 2602 O O . GLU A 1 336 ? 7.613 -32.719 -0.264 1 97.75 336 GLU A O 1
ATOM 2607 N N . ARG A 1 337 ? 6.961 -33.969 -2.064 1 95.75 337 ARG A N 1
ATOM 2608 C CA . ARG A 1 337 ? 5.551 -33.969 -1.693 1 95.75 337 ARG A CA 1
ATOM 2609 C C . ARG A 1 337 ? 5.262 -35.062 -0.676 1 95.75 337 ARG A C 1
ATOM 2611 O O . ARG A 1 337 ? 4.352 -34.938 0.148 1 95.75 337 ARG A O 1
ATOM 2618 N N . ASN A 1 338 ? 6.055 -36.125 -0.855 1 96.44 338 ASN A N 1
ATOM 2619 C CA . ASN A 1 338 ? 5.91 -37.219 0.098 1 96.44 338 ASN A CA 1
ATOM 2620 C C . ASN A 1 338 ? 6.449 -36.844 1.474 1 96.44 338 ASN A C 1
ATOM 2622 O O . ASN A 1 338 ? 7.633 -36.531 1.614 1 96.44 338 ASN A O 1
ATOM 2626 N N . LEU A 1 339 ? 5.605 -36.938 2.484 1 96.81 339 LEU A N 1
ATOM 2627 C CA . LEU A 1 339 ? 5.953 -36.469 3.818 1 96.81 339 LEU A CA 1
ATOM 2628 C C . LEU A 1 339 ? 7.145 -37.25 4.375 1 96.81 339 LEU A C 1
ATOM 2630 O O . LEU A 1 339 ? 8.047 -36.656 4.969 1 96.81 339 LEU A O 1
ATOM 2634 N N . GLN A 1 340 ? 7.117 -38.5 4.18 1 97.12 340 GLN A N 1
ATOM 2635 C CA . GLN A 1 340 ? 8.195 -39.344 4.699 1 97.12 340 GLN A CA 1
ATOM 2636 C C . GLN A 1 340 ? 9.531 -38.969 4.062 1 97.12 340 GLN A C 1
ATOM 2638 O O . GLN A 1 340 ? 10.523 -38.75 4.766 1 97.12 340 GLN A O 1
ATOM 2643 N N . THR A 1 341 ? 9.508 -38.875 2.73 1 97.94 341 THR A N 1
ATOM 2644 C CA . THR A 1 341 ? 10.727 -38.531 2.012 1 97.94 341 THR A CA 1
ATOM 2645 C C . THR A 1 341 ? 11.195 -37.125 2.418 1 97.94 341 THR A C 1
ATOM 2647 O O . THR A 1 341 ? 12.398 -36.906 2.582 1 97.94 341 THR A O 1
ATOM 2650 N N . TRP A 1 342 ? 10.266 -36.25 2.559 1 98.5 342 TRP A N 1
ATOM 2651 C CA . TRP A 1 342 ? 10.586 -34.906 2.998 1 98.5 342 TRP A CA 1
ATOM 2652 C C . TRP A 1 342 ? 11.242 -34.906 4.375 1 98.5 342 TRP A C 1
ATOM 2654 O O . TRP A 1 342 ? 12.305 -34.312 4.566 1 98.5 342 TRP A O 1
ATOM 2664 N N . HIS A 1 343 ? 10.695 -35.625 5.352 1 98.5 343 HIS A N 1
ATOM 2665 C CA . HIS A 1 343 ? 11.242 -35.75 6.699 1 98.5 343 HIS A CA 1
ATOM 2666 C C . HIS A 1 343 ? 12.656 -36.312 6.68 1 98.5 343 HIS A C 1
ATOM 2668 O O . HIS A 1 343 ? 13.539 -35.812 7.375 1 98.5 343 HIS A O 1
ATOM 2674 N N . GLU A 1 344 ? 12.82 -37.312 5.914 1 98.38 344 GLU A N 1
ATOM 2675 C CA . GLU A 1 344 ? 14.109 -37.969 5.844 1 98.38 344 GLU A CA 1
ATOM 2676 C C . GLU A 1 344 ? 15.195 -37.031 5.305 1 98.38 344 GLU A C 1
ATOM 2678 O O . GLU A 1 344 ? 16.312 -37 5.824 1 98.38 344 GLU A O 1
ATOM 2683 N N . SER A 1 345 ? 14.828 -36.312 4.262 1 98 345 SER A N 1
ATOM 2684 C CA . SER A 1 345 ? 15.781 -35.375 3.684 1 98 345 SER A CA 1
ATOM 2685 C C . SER A 1 345 ? 16.172 -34.312 4.691 1 98 345 SER A C 1
ATOM 2687 O O . SER A 1 345 ? 17.359 -34.031 4.867 1 98 345 SER A O 1
ATOM 2689 N N . VAL A 1 346 ? 15.227 -33.75 5.414 1 98.38 346 VAL A N 1
ATOM 2690 C CA . VAL A 1 346 ? 15.484 -32.688 6.391 1 98.38 346 VAL A CA 1
ATOM 2691 C C . VAL A 1 346 ? 16.328 -33.25 7.535 1 98.38 346 VAL A C 1
ATOM 2693 O O . VAL A 1 346 ? 17.281 -32.594 7.988 1 98.38 346 VAL A O 1
ATOM 2696 N N . ALA A 1 347 ? 15.984 -34.406 7.969 1 98 347 ALA A N 1
ATOM 2697 C CA . ALA A 1 347 ? 16.734 -35.031 9.047 1 98 347 ALA A CA 1
ATOM 2698 C C . ALA A 1 347 ? 18.203 -35.25 8.648 1 98 347 ALA A C 1
ATOM 2700 O O . ALA A 1 347 ? 19.094 -35.156 9.5 1 98 347 ALA A O 1
ATOM 2701 N N . ALA A 1 348 ? 18.438 -35.438 7.387 1 97.38 348 ALA A N 1
ATOM 2702 C CA . ALA A 1 348 ? 19.781 -35.688 6.871 1 97.38 348 ALA A CA 1
ATOM 2703 C C . ALA A 1 348 ? 20.516 -34.344 6.609 1 97.38 348 ALA A C 1
ATOM 2705 O O . ALA A 1 348 ? 21.656 -34.344 6.156 1 97.38 348 ALA A O 1
ATOM 2706 N N . GLY A 1 349 ? 19.859 -33.25 6.82 1 96.19 349 GLY A N 1
ATOM 2707 C CA . GLY A 1 349 ? 20.453 -31.938 6.617 1 96.19 349 GLY A CA 1
ATOM 2708 C C . GLY A 1 349 ? 20.516 -31.531 5.16 1 96.19 349 GLY A C 1
ATOM 2709 O O . GLY A 1 349 ? 21.391 -30.75 4.762 1 96.19 349 GLY A O 1
ATOM 2710 N N . LYS A 1 350 ? 19.625 -32.125 4.387 1 95.62 350 LYS A N 1
ATOM 2711 C CA . LYS A 1 350 ? 19.578 -31.844 2.959 1 95.62 350 LYS A CA 1
ATOM 2712 C C . LYS A 1 350 ? 18.297 -31.109 2.582 1 95.62 350 LYS A C 1
ATOM 2714 O O . LYS A 1 350 ? 17.234 -31.391 3.145 1 95.62 350 LYS A O 1
ATOM 2719 N N . LYS A 1 351 ? 18.422 -30.188 1.611 1 97 351 LYS A N 1
ATOM 2720 C CA . LYS A 1 351 ? 17.203 -29.594 1.071 1 97 351 LYS A CA 1
ATOM 2721 C C . LYS A 1 351 ? 16.328 -30.656 0.419 1 97 351 LYS A C 1
ATOM 2723 O O . LYS A 1 351 ? 16.797 -31.438 -0.404 1 97 351 LYS A O 1
ATOM 2728 N N . PRO A 1 352 ? 15.07 -30.672 0.819 1 98.06 352 PRO A N 1
ATOM 2729 C CA . PRO A 1 352 ? 14.195 -31.75 0.32 1 98.06 352 PRO A CA 1
ATOM 2730 C C . PRO A 1 352 ? 13.656 -31.453 -1.08 1 98.06 352 PRO A C 1
ATOM 2732 O O . PRO A 1 352 ? 12.445 -31.359 -1.27 1 98.06 352 PRO A O 1
ATOM 2735 N N . LEU A 1 353 ? 14.438 -31.594 -2.084 1 98 353 LEU A N 1
ATOM 2736 C CA . LEU A 1 353 ? 14.102 -31.219 -3.453 1 98 353 LEU A CA 1
ATOM 2737 C C . LEU A 1 353 ? 13.477 -32.375 -4.207 1 98 353 LEU A C 1
ATOM 2739 O O . LEU A 1 353 ? 14.047 -33.469 -4.258 1 98 353 LEU A O 1
ATOM 2743 N N . MET A 1 354 ? 12.359 -32.125 -4.746 1 97.25 354 MET A N 1
ATOM 2744 C CA . MET A 1 354 ? 11.758 -33.094 -5.684 1 97.25 354 MET A CA 1
ATOM 2745 C C . MET A 1 354 ? 12.219 -32.812 -7.109 1 97.25 354 MET A C 1
ATOM 2747 O O . MET A 1 354 ? 12.531 -33.719 -7.859 1 97.25 354 MET A O 1
ATOM 2751 N N . LEU A 1 355 ? 12.305 -31.547 -7.465 1 96.06 355 LEU A N 1
ATOM 2752 C CA . LEU A 1 355 ? 12.742 -31.156 -8.797 1 96.06 355 LEU A CA 1
ATOM 2753 C C . LEU A 1 355 ? 13.203 -29.703 -8.82 1 96.06 355 LEU A C 1
ATOM 2755 O O . LEU A 1 355 ? 12.82 -28.922 -7.953 1 96.06 355 LEU A O 1
ATOM 2759 N N . ILE A 1 356 ? 14.055 -29.344 -9.734 1 96.31 356 ILE A N 1
ATOM 2760 C CA . ILE A 1 356 ? 14.461 -27.984 -10.102 1 96.31 356 ILE A CA 1
ATOM 2761 C C . ILE A 1 356 ? 14.289 -27.781 -11.602 1 96.31 356 ILE A C 1
ATOM 2763 O O . ILE A 1 356 ? 14.641 -28.656 -12.398 1 96.31 356 ILE A O 1
ATOM 2767 N N . MET A 1 357 ? 13.602 -26.734 -11.93 1 93.94 357 MET A N 1
ATOM 2768 C CA . MET A 1 357 ? 13.461 -26.328 -13.328 1 93.94 357 MET A CA 1
ATOM 2769 C C . MET A 1 357 ? 14.273 -25.062 -13.609 1 93.94 357 MET A C 1
ATOM 2771 O O . MET A 1 357 ? 14.336 -24.156 -12.773 1 93.94 357 MET A O 1
ATOM 2775 N N . ARG A 1 358 ? 14.852 -25.047 -14.766 1 89.88 358 ARG A N 1
ATOM 2776 C CA . ARG A 1 358 ? 15.547 -23.859 -15.242 1 89.88 358 ARG A CA 1
ATOM 2777 C C . ARG A 1 358 ? 14.789 -23.203 -16.391 1 89.88 358 ARG A C 1
ATOM 2779 O O . ARG A 1 358 ? 14.344 -23.875 -17.312 1 89.88 358 ARG A O 1
ATOM 2786 N N . ASN A 1 359 ? 14.586 -21.859 -16.188 1 81.5 359 ASN A N 1
ATOM 2787 C CA . ASN A 1 359 ? 13.945 -21.156 -17.297 1 81.5 359 ASN A CA 1
ATOM 2788 C C . ASN A 1 359 ? 14.859 -21.047 -18.5 1 81.5 359 ASN A C 1
ATOM 2790 O O . ASN A 1 359 ? 16.031 -20.688 -18.375 1 81.5 359 ASN A O 1
ATOM 2794 N N . ALA A 1 360 ? 14.352 -21.484 -19.641 1 68.31 360 ALA A N 1
ATOM 2795 C CA . ALA A 1 360 ? 15.133 -21.484 -20.875 1 68.31 360 ALA A CA 1
ATOM 2796 C C . ALA A 1 360 ? 15.336 -20.062 -21.406 1 68.31 360 ALA A C 1
ATOM 2798 O O . ALA A 1 360 ? 16.359 -19.766 -22.031 1 68.31 360 ALA A O 1
ATOM 2799 N N . GLU A 1 361 ? 14.367 -19.281 -21.234 1 67.69 361 GLU A N 1
ATOM 2800 C CA . GLU A 1 361 ? 14.445 -17.953 -21.812 1 67.69 361 GLU A CA 1
ATOM 2801 C C . GLU A 1 361 ? 15.047 -16.953 -20.812 1 67.69 361 GLU A C 1
ATOM 2803 O O . GLU A 1 361 ? 14.547 -16.812 -19.688 1 67.69 361 GLU A O 1
ATOM 2808 N N . ARG A 1 362 ? 16.297 -16.422 -21.062 1 59.44 362 ARG A N 1
ATOM 2809 C CA . ARG A 1 362 ? 16.984 -15.461 -20.203 1 59.44 362 ARG A CA 1
ATOM 2810 C C . ARG A 1 362 ? 16.172 -14.18 -20.047 1 59.44 362 ARG A C 1
ATOM 2812 O O . ARG A 1 362 ? 16.25 -13.5 -19.031 1 59.44 362 ARG A O 1
ATOM 2819 N N . ASN A 1 363 ? 15.312 -13.922 -21.125 1 62.41 363 ASN A N 1
ATOM 2820 C CA . ASN A 1 363 ? 14.672 -12.617 -21.125 1 62.41 363 ASN A CA 1
ATOM 2821 C C . ASN A 1 363 ? 13.164 -12.734 -20.922 1 62.41 363 ASN A C 1
ATOM 2823 O O . ASN A 1 363 ? 12.383 -12.141 -21.672 1 62.41 363 ASN A O 1
ATOM 2827 N N . ALA A 1 364 ? 12.844 -13.523 -19.844 1 75.19 364 ALA A N 1
ATOM 2828 C CA . ALA A 1 364 ? 11.414 -13.781 -19.703 1 75.19 364 ALA A CA 1
ATOM 2829 C C . ALA A 1 364 ? 10.773 -12.828 -18.703 1 75.19 364 ALA A C 1
ATOM 2831 O O . ALA A 1 364 ? 9.688 -13.094 -18.203 1 75.19 364 ALA A O 1
ATOM 2832 N N . GLN A 1 365 ? 11.383 -11.625 -18.484 1 80.69 365 GLN A N 1
ATOM 2833 C CA . GLN A 1 365 ? 10.859 -10.648 -17.531 1 80.69 365 GLN A CA 1
ATOM 2834 C C . GLN A 1 365 ? 9.555 -10.039 -18.016 1 80.69 365 GLN A C 1
ATOM 2836 O O . GLN A 1 365 ? 8.688 -9.695 -17.219 1 80.69 365 GLN A O 1
ATOM 2841 N N . TRP A 1 366 ? 9.461 -10.023 -19.312 1 88.69 366 TRP A N 1
ATOM 2842 C CA . TRP A 1 366 ? 8.258 -9.43 -19.891 1 88.69 366 TRP A CA 1
ATOM 2843 C C . TRP A 1 366 ? 7.016 -10.234 -19.516 1 88.69 366 TRP A C 1
ATOM 2845 O O . TRP A 1 366 ? 5.926 -9.68 -19.375 1 88.69 366 TRP A O 1
ATOM 2855 N N . ARG A 1 367 ? 7.176 -11.523 -19.25 1 90.25 367 ARG A N 1
ATOM 2856 C CA . ARG A 1 367 ? 6.043 -12.375 -18.891 1 90.25 367 ARG A CA 1
ATOM 2857 C C . ARG A 1 367 ? 5.48 -11.984 -17.531 1 90.25 367 ARG A C 1
ATOM 2859 O O . ARG A 1 367 ? 4.27 -12.047 -17.312 1 90.25 367 ARG A O 1
ATOM 2866 N N . HIS A 1 368 ? 6.398 -11.586 -16.688 1 90.62 368 HIS A N 1
ATOM 2867 C CA . HIS A 1 368 ? 5.949 -11.141 -15.375 1 90.62 368 HIS A CA 1
ATOM 2868 C C . HIS A 1 368 ? 5.199 -9.812 -15.469 1 90.62 368 HIS A C 1
ATOM 2870 O O . HIS A 1 368 ? 4.195 -9.609 -14.781 1 90.62 368 HIS A O 1
ATOM 2876 N N . THR A 1 369 ? 5.723 -8.93 -16.297 1 92.88 369 THR A N 1
ATOM 2877 C CA . THR A 1 369 ? 5.039 -7.66 -16.516 1 92.88 369 THR A CA 1
ATOM 2878 C C . THR A 1 369 ? 3.646 -7.891 -17.094 1 92.88 369 THR A C 1
ATOM 2880 O O . THR A 1 369 ? 2.678 -7.262 -16.672 1 92.88 369 THR A O 1
ATOM 2883 N N . LEU A 1 370 ? 3.584 -8.82 -18.031 1 95.62 370 LEU A N 1
ATOM 2884 C CA . LEU A 1 370 ? 2.309 -9.164 -18.656 1 95.62 370 LEU A CA 1
ATOM 2885 C C . LEU A 1 370 ? 1.341 -9.742 -17.625 1 95.62 370 LEU A C 1
ATOM 2887 O O . LEU A 1 370 ? 0.198 -9.289 -17.516 1 95.62 370 LEU A O 1
ATOM 2891 N N . GLN A 1 371 ? 1.836 -10.695 -16.891 1 94.5 371 GLN A N 1
ATOM 2892 C CA . GLN A 1 371 ? 0.998 -11.336 -15.883 1 94.5 371 GLN A CA 1
ATOM 2893 C C . GLN A 1 371 ? 0.514 -10.328 -14.844 1 94.5 371 GLN A C 1
ATOM 2895 O O . GLN A 1 371 ? -0.661 -10.328 -14.469 1 94.5 371 GLN A O 1
ATOM 2900 N N . SER A 1 372 ? 1.404 -9.516 -14.414 1 95.25 372 SER A N 1
ATOM 2901 C CA . SER A 1 372 ? 1.069 -8.477 -13.445 1 95.25 372 SER A CA 1
ATOM 2902 C C . SER A 1 372 ? 0.011 -7.527 -13.992 1 95.25 372 SER A C 1
ATOM 2904 O O . SER A 1 372 ? -0.952 -7.191 -13.297 1 95.25 372 SER A O 1
ATOM 2906 N N . GLY A 1 373 ? 0.26 -7.094 -15.203 1 96.75 373 GLY A N 1
ATOM 2907 C CA . GLY A 1 373 ? -0.674 -6.172 -15.828 1 96.75 373 GLY A CA 1
ATOM 2908 C C . GLY A 1 373 ? -2.07 -6.742 -15.977 1 96.75 373 GLY A C 1
ATOM 2909 O O . GLY A 1 373 ? -3.059 -6.07 -15.672 1 96.75 373 GLY A O 1
ATOM 2910 N N . VAL A 1 374 ? -2.158 -8.016 -16.375 1 97.19 374 VAL A N 1
ATOM 2911 C CA . VAL A 1 374 ? -3.453 -8.664 -16.547 1 97.19 374 VAL A CA 1
ATOM 2912 C C . VAL A 1 374 ? -4.137 -8.828 -15.195 1 97.19 374 VAL A C 1
ATOM 2914 O O . VAL A 1 374 ? -5.348 -8.625 -15.07 1 97.19 374 VAL A O 1
ATOM 2917 N N . GLU A 1 375 ? -3.332 -9.117 -14.18 1 96.62 375 GLU A N 1
ATOM 2918 C CA . GLU A 1 375 ? -3.844 -9.305 -12.82 1 96.62 375 GLU A CA 1
ATOM 2919 C C . GLU A 1 375 ? -4.469 -8.023 -12.289 1 96.62 375 GLU A C 1
ATOM 2921 O O . GLU A 1 375 ? -5.465 -8.062 -11.562 1 96.62 375 GLU A O 1
ATOM 2926 N N . THR A 1 376 ? -3.934 -6.883 -12.641 1 96.69 376 THR A N 1
ATOM 2927 C CA . THR A 1 376 ? -4.41 -5.605 -12.117 1 96.69 376 THR A CA 1
ATOM 2928 C C . THR A 1 376 ? -5.168 -4.832 -13.195 1 96.69 376 THR A C 1
ATOM 2930 O O . THR A 1 376 ? -5.461 -3.646 -13.023 1 96.69 376 THR A O 1
ATOM 2933 N N . ALA A 1 377 ? -5.352 -5.422 -14.359 1 97.56 377 ALA A N 1
ATOM 2934 C CA . ALA A 1 377 ? -6.246 -4.949 -15.414 1 97.56 377 ALA A CA 1
ATOM 2935 C C . ALA A 1 377 ? -5.648 -3.752 -16.141 1 97.56 377 ALA A C 1
ATOM 2937 O O . ALA A 1 377 ? -6.379 -2.912 -16.672 1 97.56 377 ALA A O 1
ATOM 2938 N N . ARG A 1 378 ? -4.387 -3.572 -16.172 1 97.31 378 ARG A N 1
ATOM 2939 C CA . ARG A 1 378 ? -3.668 -2.545 -16.906 1 97.31 378 ARG A CA 1
ATOM 2940 C C . ARG A 1 378 ? -2.387 -3.105 -17.516 1 97.31 378 ARG A C 1
ATOM 2942 O O . ARG A 1 378 ? -1.394 -3.303 -16.812 1 97.31 378 ARG A O 1
ATOM 2949 N N . VAL A 1 379 ? -2.373 -3.314 -18.828 1 97.56 379 VAL A N 1
ATOM 2950 C CA . VAL A 1 379 ? -1.255 -3.957 -19.5 1 97.56 379 VAL A CA 1
ATOM 2951 C C . VAL A 1 379 ? -0.566 -2.953 -20.422 1 97.56 379 VAL A C 1
ATOM 2953 O O . VAL A 1 379 ? -1.079 -2.637 -21.5 1 97.56 379 VAL A O 1
ATOM 2956 N N . PRO A 1 380 ? 0.536 -2.479 -20.016 1 95.94 380 PRO A N 1
ATOM 2957 C CA . PRO A 1 380 ? 1.278 -1.562 -20.891 1 95.94 380 PRO A CA 1
ATOM 2958 C C . PRO A 1 380 ? 2.008 -2.281 -22.016 1 95.94 380 PRO A C 1
ATOM 2960 O O . PRO A 1 380 ? 3.215 -2.523 -21.922 1 95.94 380 PRO A O 1
ATOM 2963 N N . LEU A 1 381 ? 1.387 -2.549 -23.094 1 97.69 381 LEU A N 1
ATOM 2964 C CA . LEU A 1 381 ? 1.9 -3.381 -24.172 1 97.69 381 LEU A CA 1
ATOM 2965 C C . LEU A 1 381 ? 3.156 -2.768 -24.781 1 97.69 381 LEU A C 1
ATOM 2967 O O . LEU A 1 381 ? 4.051 -3.488 -25.234 1 97.69 381 LEU A O 1
ATOM 2971 N N . ASP A 1 382 ? 3.283 -1.453 -24.719 1 96.25 382 ASP A N 1
ATOM 2972 C CA . ASP A 1 382 ? 4.445 -0.775 -25.297 1 96.25 382 ASP A CA 1
ATOM 2973 C C . ASP A 1 382 ? 5.711 -1.101 -24.5 1 96.25 382 ASP A C 1
ATOM 2975 O O . ASP A 1 382 ? 6.82 -0.981 -25.016 1 96.25 382 ASP A O 1
ATOM 2979 N N . GLU A 1 383 ? 5.531 -1.471 -23.281 1 93.44 383 GLU A N 1
ATOM 2980 C CA . GLU A 1 383 ? 6.664 -1.875 -22.453 1 93.44 383 GLU A CA 1
ATOM 2981 C C . GLU A 1 383 ? 7.039 -3.332 -22.703 1 93.44 383 GLU A C 1
ATOM 2983 O O . GLU A 1 383 ? 8.133 -3.768 -22.344 1 93.44 383 GLU A O 1
ATOM 2988 N N . LEU A 1 384 ? 6.125 -4.012 -23.328 1 95.12 384 LEU A N 1
ATOM 2989 C CA . LEU A 1 384 ? 6.316 -5.449 -23.484 1 95.12 384 LEU A CA 1
ATOM 2990 C C . LEU A 1 384 ? 6.898 -5.762 -24.859 1 95.12 384 LEU A C 1
ATOM 2992 O O . LEU A 1 384 ? 7.578 -6.773 -25.047 1 95.12 384 LEU A O 1
ATOM 2996 N N . THR A 1 385 ? 6.633 -4.934 -25.812 1 94.56 385 THR A N 1
ATOM 2997 C CA . THR A 1 385 ? 7.094 -5.121 -27.188 1 94.56 385 THR A CA 1
ATOM 2998 C C . THR A 1 385 ? 7.141 -3.789 -27.938 1 94.56 385 THR A C 1
ATOM 3000 O O . THR A 1 385 ? 6.258 -2.945 -27.766 1 94.56 385 THR A O 1
ATOM 3003 N N . PRO A 1 386 ? 8.164 -3.605 -28.719 1 94.69 386 PRO A N 1
ATOM 3004 C CA . PRO A 1 386 ? 8.18 -2.404 -29.562 1 94.69 386 PRO A CA 1
ATOM 3005 C C . PRO A 1 386 ? 7.172 -2.471 -30.703 1 94.69 386 PRO A C 1
ATOM 3007 O O . PRO A 1 386 ? 6.992 -1.492 -31.438 1 94.69 386 PRO A O 1
ATOM 3010 N N . HIS A 1 387 ? 6.492 -3.59 -30.891 1 95.75 387 HIS A N 1
ATOM 3011 C CA . HIS A 1 387 ? 5.566 -3.807 -32 1 95.75 387 HIS A CA 1
ATOM 3012 C C . HIS A 1 387 ? 4.121 -3.836 -31.5 1 95.75 387 HIS A C 1
ATOM 3014 O O . HIS A 1 387 ? 3.268 -4.48 -32.125 1 95.75 387 HIS A O 1
ATOM 3020 N N . ALA A 1 388 ? 3.879 -3.176 -30.453 1 96.94 388 ALA A N 1
ATOM 3021 C CA . ALA A 1 388 ? 2.555 -3.215 -29.844 1 96.94 388 ALA A CA 1
ATOM 3022 C C . ALA A 1 388 ? 1.482 -2.746 -30.812 1 96.94 388 ALA A C 1
ATOM 3024 O O . ALA A 1 388 ? 0.348 -3.229 -30.781 1 96.94 388 ALA A O 1
ATOM 3025 N N . GLU A 1 389 ? 1.829 -1.871 -31.688 1 96.44 389 GLU A N 1
ATOM 3026 C CA . GLU A 1 389 ? 0.877 -1.306 -32.625 1 96.44 389 GLU A CA 1
ATOM 3027 C C . GLU A 1 389 ? 0.32 -2.381 -33.562 1 96.44 389 GLU A C 1
ATOM 3029 O O . GLU A 1 389 ? -0.772 -2.229 -34.125 1 96.44 389 GLU A O 1
ATOM 3034 N N . LYS A 1 390 ? 1.042 -3.441 -33.781 1 97 390 LYS A N 1
ATOM 3035 C CA . LYS A 1 390 ? 0.588 -4.547 -34.625 1 97 390 LYS A CA 1
ATOM 3036 C C . LYS A 1 390 ? -0.601 -5.266 -34 1 97 390 LYS A C 1
ATOM 3038 O O . LYS A 1 390 ? -1.293 -6.035 -34.656 1 97 390 LYS A O 1
ATOM 3043 N N . LEU A 1 391 ? -0.818 -4.992 -32.75 1 98.12 391 LEU A N 1
ATOM 3044 C CA . LEU A 1 391 ? -1.929 -5.621 -32.031 1 98.12 391 LEU A CA 1
ATOM 3045 C C . LEU A 1 391 ? -3.184 -4.758 -32.125 1 98.12 391 LEU A C 1
ATOM 3047 O O . LEU A 1 391 ? -4.23 -5.125 -31.578 1 98.12 391 LEU A O 1
ATOM 3051 N N . ALA A 1 392 ? -3.18 -3.66 -32.781 1 97.75 392 ALA A N 1
ATOM 3052 C CA . ALA A 1 392 ? -4.25 -2.666 -32.812 1 97.75 392 ALA A CA 1
ATOM 3053 C C . ALA A 1 392 ? -5.57 -3.293 -33.25 1 97.75 392 ALA A C 1
ATOM 3055 O O . ALA A 1 392 ? -6.613 -3.045 -32.625 1 97.75 392 ALA A O 1
ATOM 3056 N N . PRO A 1 393 ? -5.559 -4.141 -34.281 1 98.06 393 PRO A N 1
ATOM 3057 C CA . PRO A 1 393 ? -6.832 -4.746 -34.688 1 98.06 393 PRO A CA 1
ATOM 3058 C C . PRO A 1 393 ? -7.441 -5.621 -33.594 1 98.06 393 PRO A C 1
ATOM 3060 O O . PRO A 1 393 ? -8.664 -5.648 -33.438 1 98.06 393 PRO A O 1
ATOM 3063 N N . LEU A 1 394 ? -6.641 -6.285 -32.938 1 98.38 394 LEU A N 1
ATOM 3064 C CA . LEU A 1 394 ? -7.102 -7.129 -31.828 1 98.38 394 LEU A CA 1
ATOM 3065 C C . LEU A 1 394 ? -7.648 -6.281 -30.688 1 98.38 394 LEU A C 1
ATOM 3067 O O . LEU A 1 394 ? -8.719 -6.57 -30.156 1 98.38 394 LEU A O 1
ATOM 3071 N N . LEU A 1 395 ? -6.875 -5.246 -30.344 1 98.5 395 LEU A N 1
ATOM 3072 C CA . LEU A 1 395 ? -7.273 -4.359 -29.25 1 98.5 395 LEU A CA 1
ATOM 3073 C C . LEU A 1 395 ? -8.602 -3.672 -29.578 1 98.5 395 LEU A C 1
ATOM 3075 O O . LEU A 1 395 ? -9.453 -3.527 -28.688 1 98.5 395 LEU A O 1
ATOM 3079 N N . ALA A 1 396 ? -8.773 -3.289 -30.766 1 98.44 396 ALA A N 1
ATOM 3080 C CA . ALA A 1 396 ? -10.031 -2.691 -31.203 1 98.44 396 ALA A CA 1
ATOM 3081 C C . ALA A 1 396 ? -11.18 -3.688 -31.078 1 98.44 396 ALA A C 1
ATOM 3083 O O . ALA A 1 396 ? -12.273 -3.334 -30.625 1 98.44 396 ALA A O 1
ATOM 3084 N N . GLN A 1 397 ? -10.938 -4.855 -31.547 1 98.38 397 GLN A N 1
ATOM 3085 C CA . GLN A 1 397 ? -11.969 -5.891 -31.5 1 98.38 397 GLN A CA 1
ATOM 3086 C C . GLN A 1 397 ? -12.344 -6.211 -30.047 1 98.38 397 GLN A C 1
ATOM 3088 O O . GLN A 1 397 ? -13.531 -6.34 -29.734 1 98.38 397 GLN A O 1
ATOM 3093 N N . TRP A 1 398 ? -11.359 -6.406 -29.156 1 98.38 398 TRP A N 1
ATOM 3094 C CA . TRP A 1 398 ? -11.602 -6.652 -27.75 1 98.38 398 TRP A CA 1
ATOM 3095 C C . TRP A 1 398 ? -12.406 -5.512 -27.125 1 98.38 398 TRP A C 1
ATOM 3097 O O . TRP A 1 398 ? -13.297 -5.746 -26.312 1 98.38 398 TRP A O 1
ATOM 3107 N N . HIS A 1 399 ? -12.078 -4.254 -27.5 1 98.25 399 HIS A N 1
ATOM 3108 C CA . HIS A 1 399 ? -12.82 -3.098 -27.016 1 98.25 399 HIS A CA 1
ATOM 3109 C C . HIS A 1 399 ? -14.281 -3.148 -27.469 1 98.25 399 HIS A C 1
ATOM 3111 O O . HIS A 1 399 ? -15.188 -2.908 -26.672 1 98.25 399 HIS A O 1
ATOM 3117 N N . GLN A 1 400 ? -14.5 -3.506 -28.672 1 97.44 400 GLN A N 1
ATOM 3118 C CA . GLN A 1 400 ? -15.852 -3.615 -29.234 1 97.44 400 GLN A CA 1
ATOM 3119 C C . GLN A 1 400 ? -16.656 -4.684 -28.5 1 97.44 400 GLN A C 1
ATOM 3121 O O . GLN A 1 400 ? -17.875 -4.559 -28.359 1 97.44 400 GLN A O 1
ATOM 3126 N N . LYS A 1 401 ? -15.945 -5.629 -28.047 1 97.44 401 LYS A N 1
ATOM 3127 C CA . LYS A 1 401 ? -16.609 -6.742 -27.375 1 97.44 401 LYS A CA 1
ATOM 3128 C C . LYS A 1 401 ? -16.719 -6.48 -25.875 1 97.44 401 LYS A C 1
ATOM 3130 O O . LYS A 1 401 ? -17.172 -7.348 -25.125 1 97.44 401 LYS A O 1
ATOM 3135 N N . GLY A 1 402 ? -16.266 -5.348 -25.422 1 97.12 402 GLY A N 1
ATOM 3136 C CA . GLY A 1 402 ? -16.484 -4.934 -24.047 1 97.12 402 GLY A CA 1
ATOM 3137 C C . GLY A 1 402 ? -15.43 -5.441 -23.094 1 97.12 402 GLY A C 1
ATOM 3138 O O . GLY A 1 402 ? -15.594 -5.371 -21.875 1 97.12 402 GLY A O 1
ATOM 3139 N N . LEU A 1 403 ? -14.305 -5.969 -23.594 1 98.12 403 LEU A N 1
ATOM 3140 C CA . LEU A 1 403 ? -13.266 -6.547 -22.75 1 98.12 403 LEU A CA 1
ATOM 3141 C C . LEU A 1 403 ? -12.328 -5.469 -22.219 1 98.12 403 LEU A C 1
ATOM 3143 O O . LEU A 1 403 ? -11.617 -5.684 -21.234 1 98.12 403 LEU A O 1
ATOM 3147 N N . SER A 1 404 ? -12.234 -4.332 -22.906 1 98.38 404 SER A N 1
ATOM 3148 C CA . SER A 1 404 ? -11.344 -3.252 -22.5 1 98.38 404 SER A CA 1
ATOM 3149 C C . SER A 1 404 ? -12.047 -1.901 -22.562 1 98.38 404 SER A C 1
ATOM 3151 O O . SER A 1 404 ? -13.078 -1.762 -23.219 1 98.38 404 SER A O 1
ATOM 3153 N N . ARG A 1 405 ? -11.578 -0.88 -21.844 1 97.56 405 ARG A N 1
ATOM 3154 C CA . ARG A 1 405 ? -12.18 0.445 -21.734 1 97.56 405 ARG A CA 1
ATOM 3155 C C . ARG A 1 405 ? -11.984 1.245 -23.016 1 97.56 405 ARG A C 1
ATOM 3157 O O . ARG A 1 405 ? -12.805 2.104 -23.359 1 97.56 405 ARG A O 1
ATOM 3164 N N . ASP A 1 406 ? -10.883 1.004 -23.656 1 97.31 406 ASP A N 1
ATOM 3165 C CA . ASP A 1 406 ? -10.562 1.593 -24.953 1 97.31 406 ASP A CA 1
ATOM 3166 C C . ASP A 1 406 ? -9.648 0.673 -25.766 1 97.31 406 ASP A C 1
ATOM 3168 O O . ASP A 1 406 ? -9.359 -0.451 -25.344 1 97.31 406 ASP A O 1
ATOM 3172 N N . ALA A 1 407 ? -9.25 1.135 -26.922 1 97.69 407 ALA A N 1
ATOM 3173 C CA . ALA A 1 407 ? -8.461 0.293 -27.828 1 97.69 407 ALA A CA 1
ATOM 3174 C C . ALA A 1 407 ? -6.992 0.702 -27.812 1 97.69 407 ALA A C 1
ATOM 3176 O O . ALA A 1 407 ? -6.277 0.502 -28.797 1 97.69 407 ALA A O 1
ATOM 3177 N N . SER A 1 408 ? -6.586 1.32 -26.719 1 96.69 408 SER A N 1
ATOM 3178 C CA . SER A 1 408 ? -5.215 1.813 -26.656 1 96.69 408 SER A CA 1
ATOM 3179 C C . SER A 1 408 ? -4.23 0.678 -26.406 1 96.69 408 SER A C 1
ATOM 3181 O O . SER A 1 408 ? -4.633 -0.435 -26.062 1 96.69 408 SER A O 1
ATOM 3183 N N . THR A 1 409 ? -2.891 0.966 -26.625 1 97.31 409 THR A N 1
ATOM 3184 C CA . THR A 1 409 ? -1.847 -0.021 -26.375 1 97.31 409 THR A CA 1
ATOM 3185 C C . THR A 1 409 ? -1.575 -0.152 -24.875 1 97.31 409 THR A C 1
ATOM 3187 O O . THR A 1 409 ? -0.855 -1.056 -24.438 1 97.31 409 THR A O 1
ATOM 3190 N N . CYS A 1 410 ? -2.055 0.739 -24.125 1 97.25 410 CYS A N 1
ATOM 3191 C CA . CYS A 1 410 ? -2.205 0.475 -22.703 1 97.25 410 CYS A CA 1
ATOM 3192 C C . CYS A 1 410 ? -3.561 -0.152 -22.391 1 97.25 410 CYS A C 1
ATOM 3194 O O . CYS A 1 410 ? -4.531 0.557 -22.125 1 97.25 410 CYS A O 1
ATOM 3196 N N . LEU A 1 411 ? -3.547 -1.417 -22.5 1 98.12 411 LEU A N 1
ATOM 3197 C CA . LEU A 1 411 ? -4.789 -2.176 -22.406 1 98.12 411 LEU A CA 1
ATOM 3198 C C . LEU A 1 411 ? -5.367 -2.08 -21 1 98.12 411 LEU A C 1
ATOM 3200 O O . LEU A 1 411 ? -4.719 -2.484 -20.031 1 98.12 411 LEU A O 1
ATOM 3204 N N . ARG A 1 412 ? -6.504 -1.456 -20.812 1 97.94 412 ARG A N 1
ATOM 3205 C CA . ARG A 1 412 ? -7.242 -1.388 -19.562 1 97.94 412 ARG A CA 1
ATOM 3206 C C . ARG A 1 412 ? -8.5 -2.25 -19.609 1 97.94 412 ARG A C 1
ATOM 3208 O O . ARG A 1 412 ? -9.422 -1.959 -20.375 1 97.94 412 ARG A O 1
ATOM 3215 N N . LEU A 1 413 ? -8.594 -3.262 -18.781 1 98.44 413 LEU A N 1
ATOM 3216 C CA . LEU A 1 413 ? -9.68 -4.238 -18.859 1 98.44 413 LEU A CA 1
ATOM 3217 C C . LEU A 1 413 ? -10.914 -3.727 -18.125 1 98.44 413 LEU A C 1
ATOM 3219 O O . LEU A 1 413 ? -10.805 -3.078 -17.078 1 98.44 413 LEU A O 1
ATOM 3223 N N . THR A 1 414 ? -12.07 -4 -18.688 1 98.25 414 THR A N 1
ATOM 3224 C CA . THR A 1 414 ? -13.328 -3.867 -17.953 1 98.25 414 THR A CA 1
ATOM 3225 C C . THR A 1 414 ? -13.5 -5.012 -16.953 1 98.25 414 THR A C 1
ATOM 3227 O O . THR A 1 414 ? -12.68 -5.93 -16.906 1 98.25 414 THR A O 1
ATOM 3230 N N . ASN A 1 415 ? -14.609 -4.914 -16.172 1 98.19 415 ASN A N 1
ATOM 3231 C CA . ASN A 1 415 ? -14.883 -6.027 -15.273 1 98.19 415 ASN A CA 1
ATOM 3232 C C . ASN A 1 415 ? -15.133 -7.32 -16.047 1 98.19 415 ASN A C 1
ATOM 3234 O O . ASN A 1 415 ? -14.734 -8.398 -15.602 1 98.19 415 ASN A O 1
ATOM 3238 N N . GLU A 1 416 ? -15.742 -7.246 -17.172 1 97.5 416 GLU A N 1
ATOM 3239 C CA . GLU A 1 416 ? -15.875 -8.406 -18.047 1 97.5 416 GLU A CA 1
ATOM 3240 C C . GLU A 1 416 ? -14.5 -8.914 -18.5 1 97.5 416 GLU A C 1
ATOM 3242 O O . GLU A 1 416 ? -14.25 -10.125 -18.484 1 97.5 416 GLU A O 1
ATOM 3247 N N . GLY A 1 417 ? -13.695 -7.984 -18.922 1 98.06 417 GLY A N 1
ATOM 3248 C CA . GLY A 1 417 ? -12.328 -8.352 -19.266 1 98.06 417 GLY A CA 1
ATOM 3249 C C . GLY A 1 417 ? -11.586 -9.039 -18.141 1 98.06 417 GLY A C 1
ATOM 3250 O O . GLY A 1 417 ? -10.867 -10.016 -18.359 1 98.06 417 GLY A O 1
ATOM 3251 N N . ARG A 1 418 ? -11.766 -8.57 -16.969 1 98.06 418 ARG A N 1
ATOM 3252 C CA . ARG A 1 418 ? -11.133 -9.164 -15.789 1 98.06 418 ARG A CA 1
ATOM 3253 C C . ARG A 1 418 ? -11.586 -10.602 -15.586 1 98.06 418 ARG A C 1
ATOM 3255 O O . ARG A 1 418 ? -10.781 -11.469 -15.219 1 98.06 418 ARG A O 1
ATOM 3262 N N . PHE A 1 419 ? -12.844 -10.859 -15.773 1 97.69 419 PHE A N 1
ATOM 3263 C CA . PHE A 1 419 ? -13.344 -12.219 -15.633 1 97.69 419 PHE A CA 1
ATOM 3264 C C . PHE A 1 419 ? -12.617 -13.164 -16.578 1 97.69 419 PHE A C 1
ATOM 3266 O O . PHE A 1 419 ? -12.289 -14.297 -16.203 1 97.69 419 PHE A O 1
ATOM 3273 N N . TRP A 1 420 ? -12.32 -12.68 -17.766 1 96.88 420 TRP A N 1
ATOM 3274 C CA . TRP A 1 420 ? -11.695 -13.492 -18.797 1 96.88 420 TRP A CA 1
ATOM 3275 C C . TRP A 1 420 ? -10.188 -13.266 -18.828 1 96.88 420 TRP A C 1
ATOM 3277 O O . TRP A 1 420 ? -9.547 -13.453 -19.875 1 96.88 420 TRP A O 1
ATOM 3287 N N . ALA A 1 421 ? -9.664 -12.859 -17.766 1 96.25 421 ALA A N 1
ATOM 3288 C CA . ALA A 1 421 ? -8.266 -12.461 -17.672 1 96.25 421 ALA A CA 1
ATOM 3289 C C . ALA A 1 421 ? -7.344 -13.586 -18.125 1 96.25 421 ALA A C 1
ATOM 3291 O O . ALA A 1 421 ? -6.32 -13.344 -18.766 1 96.25 421 ALA A O 1
ATOM 3292 N N . SER A 1 422 ? -7.645 -14.789 -17.797 1 94.94 422 SER A N 1
ATOM 3293 C CA . SER A 1 422 ? -6.785 -15.906 -18.156 1 94.94 422 SER A CA 1
ATOM 3294 C C . SER A 1 422 ? -6.699 -16.062 -19.672 1 94.94 422 SER A C 1
ATOM 3296 O O . SER A 1 422 ? -5.633 -16.375 -20.203 1 94.94 422 SER A O 1
ATOM 3298 N N . ASN A 1 423 ? -7.781 -15.938 -20.328 1 95.38 423 ASN A N 1
ATOM 3299 C CA . ASN A 1 423 ? -7.812 -16 -21.781 1 95.38 423 ASN A CA 1
ATOM 3300 C C . ASN A 1 423 ? -7.008 -14.875 -22.422 1 95.38 423 ASN A C 1
ATOM 3302 O O . ASN A 1 423 ? -6.25 -15.102 -23.359 1 95.38 423 ASN A O 1
ATOM 3306 N N . ILE A 1 424 ? -7.191 -13.711 -21.906 1 96.88 424 ILE A N 1
ATOM 3307 C CA . ILE A 1 424 ? -6.488 -12.531 -22.391 1 96.88 424 ILE A CA 1
ATOM 3308 C C . ILE A 1 424 ? -4.984 -12.703 -22.188 1 96.88 424 ILE A C 1
ATOM 3310 O O . ILE A 1 424 ? -4.191 -12.438 -23.094 1 96.88 424 ILE A O 1
ATOM 3314 N N . LEU A 1 425 ? -4.641 -13.211 -21.016 1 96.12 425 LEU A N 1
ATOM 3315 C CA . LEU A 1 425 ? -3.238 -13.469 -20.688 1 96.12 425 LEU A CA 1
ATOM 3316 C C . LEU A 1 425 ? -2.633 -14.461 -21.672 1 96.12 425 LEU A C 1
ATOM 3318 O O . LEU A 1 425 ? -1.537 -14.242 -22.203 1 96.12 425 LEU A O 1
ATOM 3322 N N . GLN A 1 426 ? -3.307 -15.5 -21.938 1 94.31 426 GLN A N 1
ATOM 3323 C CA . GLN A 1 426 ? -2.818 -16.531 -22.859 1 94.31 426 GLN A CA 1
ATOM 3324 C C . GLN A 1 426 ? -2.617 -15.961 -24.266 1 94.31 426 GLN A C 1
ATOM 3326 O O . GLN A 1 426 ? -1.587 -16.203 -24.891 1 94.31 426 GLN A O 1
ATOM 3331 N N . SER A 1 427 ? -3.578 -15.266 -24.719 1 95.44 427 SER A N 1
ATOM 3332 C CA . SER A 1 427 ? -3.504 -14.672 -26.047 1 95.44 427 SER A CA 1
ATOM 3333 C C . SER A 1 427 ? -2.316 -13.719 -26.156 1 95.44 427 SER A C 1
ATOM 3335 O O . SER A 1 427 ? -1.519 -13.828 -27.094 1 95.44 427 SER A O 1
ATOM 3337 N N . LEU A 1 428 ? -2.205 -12.828 -25.234 1 96.25 428 LEU A N 1
ATOM 3338 C CA . LEU A 1 428 ? -1.136 -11.836 -25.297 1 96.25 428 LEU A CA 1
ATOM 3339 C C . LEU A 1 428 ? 0.229 -12.5 -25.141 1 96.25 428 LEU A C 1
ATOM 3341 O O . LEU A 1 428 ? 1.202 -12.078 -25.766 1 96.25 428 LEU A O 1
ATOM 3345 N N . ASN A 1 429 ? 0.269 -13.484 -24.234 1 93.12 429 ASN A N 1
ATOM 3346 C CA . ASN A 1 429 ? 1.523 -14.211 -24.078 1 93.12 429 ASN A CA 1
ATOM 3347 C C . ASN A 1 429 ? 1.997 -14.805 -25.391 1 93.12 429 ASN A C 1
ATOM 3349 O O . ASN A 1 429 ? 3.174 -14.695 -25.75 1 93.12 429 ASN A O 1
ATOM 3353 N N . GLU A 1 430 ? 1.133 -15.43 -26.109 1 92.31 430 GLU A N 1
ATOM 3354 C CA . GLU A 1 430 ? 1.45 -16.047 -27.391 1 92.31 430 GLU A CA 1
ATOM 3355 C C . GLU A 1 430 ? 1.845 -14.984 -28.422 1 92.31 430 GLU A C 1
ATOM 3357 O O . GLU A 1 430 ? 2.854 -15.133 -29.125 1 92.31 430 GLU A O 1
ATOM 3362 N N . LEU A 1 431 ? 1.127 -13.984 -28.5 1 95.38 431 LEU A N 1
ATOM 3363 C CA . LEU A 1 431 ? 1.328 -12.961 -29.516 1 95.38 431 LEU A CA 1
ATOM 3364 C C . LEU A 1 431 ? 2.627 -12.203 -29.281 1 95.38 431 LEU A C 1
ATOM 3366 O O . LEU A 1 431 ? 3.371 -11.914 -30.219 1 95.38 431 LEU A O 1
ATOM 3370 N N . ILE A 1 432 ? 2.855 -11.828 -28.031 1 93.56 432 ILE A N 1
ATOM 3371 C CA . ILE A 1 432 ? 4.055 -11.062 -27.703 1 93.56 432 ILE A CA 1
ATOM 3372 C C . ILE A 1 432 ? 5.297 -11.906 -27.969 1 93.56 432 ILE A C 1
ATOM 3374 O O . ILE A 1 432 ? 6.32 -11.391 -28.422 1 93.56 432 ILE A O 1
ATOM 3378 N N . GLN A 1 433 ? 5.199 -13.18 -27.688 1 88.81 433 GLN A N 1
ATOM 3379 C CA . GLN A 1 433 ? 6.301 -14.078 -28.016 1 88.81 433 GLN A CA 1
ATOM 3380 C C . GLN A 1 433 ? 6.629 -14.023 -29.5 1 88.81 433 GLN A C 1
ATOM 3382 O O . GLN A 1 433 ? 7.801 -13.961 -29.875 1 88.81 433 GLN A O 1
ATOM 3387 N N . VAL A 1 434 ? 5.637 -14.094 -30.297 1 91.12 434 VAL A N 1
ATOM 3388 C CA . VAL A 1 434 ? 5.805 -14.062 -31.734 1 91.12 434 VAL A CA 1
ATOM 3389 C C . VAL A 1 434 ? 6.363 -12.703 -32.156 1 91.12 434 VAL A C 1
ATOM 3391 O O . VAL A 1 434 ? 7.289 -12.633 -32.969 1 91.12 434 VAL A O 1
ATOM 3394 N N . LEU A 1 435 ? 5.809 -11.664 -31.609 1 92.44 435 LEU A N 1
ATOM 3395 C CA . LEU A 1 435 ? 6.207 -10.305 -31.969 1 92.44 435 LEU A CA 1
ATOM 3396 C C . LEU A 1 435 ? 7.668 -10.055 -31.625 1 92.44 435 LEU A C 1
ATOM 3398 O O . LEU A 1 435 ? 8.375 -9.344 -32.344 1 92.44 435 LEU A O 1
ATOM 3402 N N . ASN A 1 436 ? 8.086 -10.602 -30.547 1 88.62 436 ASN A N 1
ATOM 3403 C CA . ASN A 1 436 ? 9.438 -10.336 -30.062 1 88.62 436 ASN A CA 1
ATOM 3404 C C . ASN A 1 436 ? 10.445 -11.328 -30.625 1 88.62 436 ASN A C 1
ATOM 3406 O O . ASN A 1 436 ? 11.648 -11.18 -30.422 1 88.62 436 ASN A O 1
ATOM 3410 N N . ALA A 1 437 ? 10.031 -12.359 -31.266 1 82.62 437 ALA A N 1
ATOM 3411 C CA . ALA A 1 437 ? 10.938 -13.328 -31.891 1 82.62 437 ALA A CA 1
ATOM 3412 C C . ALA A 1 437 ? 11.773 -12.672 -32.969 1 82.62 437 ALA A C 1
ATOM 3414 O O . ALA A 1 437 ? 11.273 -11.836 -33.75 1 82.62 437 ALA A O 1
ATOM 3415 N N . PRO A 1 438 ? 13.172 -12.906 -32.781 1 73.69 438 PRO A N 1
ATOM 3416 C CA . PRO A 1 438 ? 14.023 -12.336 -33.812 1 73.69 438 PRO A CA 1
ATOM 3417 C C . PRO A 1 438 ? 13.57 -12.719 -35.219 1 73.69 438 PRO A C 1
ATOM 3419 O O . PRO A 1 438 ? 13.023 -13.805 -35.438 1 73.69 438 PRO A O 1
ATOM 3422 N N . ALA A 1 439 ? 13.352 -11.75 -36.156 1 56.94 439 ALA A N 1
ATOM 3423 C CA . ALA A 1 439 ? 13.086 -11.992 -37.594 1 56.94 439 ALA A CA 1
ATOM 3424 C C . ALA A 1 439 ? 14.039 -13.031 -38.156 1 56.94 439 ALA A C 1
ATOM 3426 O O . ALA A 1 439 ? 15.258 -12.852 -38.125 1 56.94 439 ALA A O 1
ATOM 3427 N N . ILE A 1 440 ? 13.906 -14.25 -38 1 44.88 440 ILE A N 1
ATOM 3428 C CA . ILE A 1 440 ? 14.742 -15.188 -38.75 1 44.88 440 ILE A CA 1
ATOM 3429 C C . ILE A 1 440 ? 14.867 -14.734 -40.188 1 44.88 440 ILE A C 1
ATOM 3431 O O . ILE A 1 440 ? 13.859 -14.562 -40.875 1 44.88 440 ILE A O 1
ATOM 3435 N N . MET A 1 441 ? 15.953 -14.031 -40.562 1 41.09 441 MET A N 1
ATOM 3436 C CA . MET A 1 441 ? 16.359 -13.789 -41.969 1 41.09 441 MET A CA 1
ATOM 3437 C C . MET A 1 441 ? 16.172 -15.047 -42.812 1 41.09 441 MET A C 1
ATOM 3439 O O . MET A 1 441 ? 16.859 -16.047 -42.594 1 41.09 441 MET A O 1
ATOM 3443 N N . ARG A 1 442 ? 15.062 -15.531 -43.219 1 38.56 442 ARG A N 1
ATOM 3444 C CA . ARG A 1 442 ? 14.883 -16.484 -44.312 1 38.56 442 ARG A CA 1
ATOM 3445 C C . ARG A 1 442 ? 15.703 -16.078 -45.531 1 38.56 442 ARG A C 1
ATOM 3447 O O . ARG A 1 442 ? 15.289 -15.211 -46.312 1 38.56 442 ARG A O 1
ATOM 3454 N N . GLU A 1 443 ? 16.953 -15.867 -45.406 1 34.81 443 GLU A N 1
ATOM 3455 C CA . GLU A 1 443 ? 17.75 -15.938 -46.625 1 34.81 443 GLU A CA 1
ATOM 3456 C C . GLU A 1 443 ? 17.453 -17.219 -47.406 1 34.81 443 GLU A C 1
ATOM 3458 O O . GLU A 1 443 ? 17.547 -18.312 -46.844 1 34.81 443 GLU A O 1
ATOM 3463 N N . LYS A 1 444 ? 16.344 -17.297 -48.156 1 38.12 444 LYS A N 1
ATOM 3464 C CA . LYS A 1 444 ? 16.375 -18.25 -49.281 1 38.12 444 LYS A CA 1
ATOM 3465 C C . LYS A 1 444 ? 17.797 -18.422 -49.781 1 38.12 444 LYS A C 1
ATOM 3467 O O . LYS A 1 444 ? 18.469 -17.438 -50.156 1 38.12 444 LYS A O 1
ATOM 3472 N N . PRO A 1 445 ? 18.172 -19.734 -49.656 1 34.91 445 PRO A N 1
ATOM 3473 C CA . PRO A 1 445 ? 19.375 -20 -50.438 1 34.91 445 PRO A CA 1
ATOM 3474 C C . PRO A 1 445 ? 19.203 -19.594 -51.906 1 34.91 445 PRO A C 1
ATOM 3476 O O . PRO A 1 445 ? 18.078 -19.609 -52.438 1 34.91 445 PRO A O 1
ATOM 3479 N N . MET B 1 1 ? -47.625 34 6.824 1 26.16 1 MET B N 1
ATOM 3480 C CA . MET B 1 1 ? -46.375 33.719 6.105 1 26.16 1 MET B CA 1
ATOM 3481 C C . MET B 1 1 ? -45.812 32.344 6.508 1 26.16 1 MET B C 1
ATOM 3483 O O . MET B 1 1 ? -45.438 32.125 7.668 1 26.16 1 MET B O 1
ATOM 3487 N N . ASN B 1 2 ? -46.375 31.188 6.293 1 31.23 2 ASN B N 1
ATOM 3488 C CA . ASN B 1 2 ? -45.969 29.797 6.52 1 31.23 2 ASN B CA 1
ATOM 3489 C C . ASN B 1 2 ? -44.469 29.609 6.293 1 31.23 2 ASN B C 1
ATOM 3491 O O . ASN B 1 2 ? -43.969 29.859 5.195 1 31.23 2 ASN B O 1
ATOM 3495 N N . ALA B 1 3 ? -43.656 29.875 7.316 1 35.69 3 ALA B N 1
ATOM 3496 C CA . ALA B 1 3 ? -42.188 29.734 7.355 1 35.69 3 ALA B CA 1
ATOM 3497 C C . ALA B 1 3 ? -41.75 28.422 6.715 1 35.69 3 ALA B C 1
ATOM 3499 O O . ALA B 1 3 ? -41.812 27.359 7.352 1 35.69 3 ALA B O 1
ATOM 3500 N N . ASN B 1 4 ? -42.125 27.812 5.656 1 41.91 4 ASN B N 1
ATOM 3501 C CA . ASN B 1 4 ? -41.594 26.719 4.863 1 41.91 4 ASN B CA 1
ATOM 3502 C C . ASN B 1 4 ? -40.062 26.672 4.898 1 41.91 4 ASN B C 1
ATOM 3504 O O . ASN B 1 4 ? -39.406 27.516 4.277 1 41.91 4 ASN B O 1
ATOM 3508 N N . ASN B 1 5 ? -39.375 26.391 6.008 1 49.97 5 ASN B N 1
ATOM 3509 C CA . ASN B 1 5 ? -37.969 26.328 6.379 1 49.97 5 ASN B CA 1
ATOM 3510 C C . ASN B 1 5 ? -37.125 25.656 5.293 1 49.97 5 ASN B C 1
ATOM 3512 O O . ASN B 1 5 ? -36.875 24.453 5.355 1 49.97 5 ASN B O 1
ATOM 3516 N N . THR B 1 6 ? -37.406 25.906 4.086 1 69.56 6 THR B N 1
ATOM 3517 C CA . THR B 1 6 ? -36.719 25.391 2.916 1 69.56 6 THR B CA 1
ATOM 3518 C C . THR B 1 6 ? -35.219 25.656 3.029 1 69.56 6 THR B C 1
ATOM 3520 O O . THR B 1 6 ? -34.781 26.781 3.301 1 69.56 6 THR B O 1
ATOM 3523 N N . LEU B 1 7 ? -34.469 24.594 3.35 1 87.06 7 LEU B N 1
ATOM 3524 C CA . LEU B 1 7 ? -33 24.641 3.322 1 87.06 7 LEU B CA 1
ATOM 3525 C C . LEU B 1 7 ? -32.5 25.453 2.127 1 87.06 7 LEU B C 1
ATOM 3527 O O . LEU B 1 7 ? -32.812 25.109 0.979 1 87.06 7 LEU B O 1
ATOM 3531 N N . ASP B 1 8 ? -32.062 26.734 2.416 1 93.06 8 ASP B N 1
ATOM 3532 C CA . ASP B 1 8 ? -31.484 27.547 1.349 1 93.06 8 ASP B CA 1
ATOM 3533 C C . ASP B 1 8 ? -30.125 27.016 0.911 1 93.06 8 ASP B C 1
ATOM 3535 O O . ASP B 1 8 ? -29.141 27.078 1.666 1 93.06 8 ASP B O 1
ATOM 3539 N N . LEU B 1 9 ? -30.062 26.5 -0.239 1 96.44 9 LEU B N 1
ATOM 3540 C CA . LEU B 1 9 ? -28.844 25.891 -0.776 1 96.44 9 LEU B CA 1
ATOM 3541 C C . LEU B 1 9 ? -28.047 26.906 -1.601 1 96.44 9 LEU B C 1
ATOM 3543 O O . LEU B 1 9 ? -26.906 26.625 -1.98 1 96.44 9 LEU B O 1
ATOM 3547 N N . THR B 1 10 ? -28.484 28.109 -1.905 1 95.06 10 THR B N 1
ATOM 3548 C CA . THR B 1 10 ? -27.969 29.062 -2.883 1 95.06 10 THR B CA 1
ATOM 3549 C C . THR B 1 10 ? -26.547 29.484 -2.525 1 95.06 10 THR B C 1
ATOM 3551 O O . THR B 1 10 ? -25.688 29.578 -3.4 1 95.06 10 THR B O 1
ATOM 3554 N N . PRO B 1 11 ? -26.359 29.703 -1.256 1 94.88 11 PRO B N 1
ATOM 3555 C CA . PRO B 1 11 ? -25 30.141 -0.911 1 94.88 11 PRO B CA 1
ATOM 3556 C C . PRO B 1 11 ? -23.953 29.062 -1.19 1 94.88 11 PRO B C 1
ATOM 3558 O O . PRO B 1 11 ? -22.75 29.359 -1.188 1 94.88 11 PRO B O 1
ATOM 3561 N N . HIS B 1 12 ? -24.375 27.875 -1.383 1 96.25 12 HIS B N 1
ATOM 3562 C CA . HIS B 1 12 ? -23.453 26.75 -1.512 1 96.25 12 HIS B CA 1
ATOM 3563 C C . HIS B 1 12 ? -23.297 26.344 -2.971 1 96.25 12 HIS B C 1
ATOM 3565 O O . HIS B 1 12 ? -22.5 25.438 -3.283 1 96.25 12 HIS B O 1
ATOM 3571 N N . PHE B 1 13 ? -23.969 26.938 -3.879 1 97 13 PHE B N 1
ATOM 3572 C CA . PHE B 1 13 ? -23.844 26.641 -5.301 1 97 13 PHE B CA 1
ATOM 3573 C C . PHE B 1 13 ? -22.469 27.078 -5.812 1 97 13 PHE B C 1
ATOM 3575 O O . PHE B 1 13 ? -21.906 28.062 -5.336 1 97 13 PHE B O 1
ATOM 3582 N N . ALA B 1 14 ? -21.922 26.281 -6.672 1 96.31 14 ALA B N 1
ATOM 3583 C CA . ALA B 1 14 ? -20.703 26.672 -7.387 1 96.31 14 ALA B CA 1
ATOM 3584 C C . ALA B 1 14 ? -20.969 27.875 -8.289 1 96.31 14 ALA B C 1
ATOM 3586 O O . ALA B 1 14 ? -22.078 28.047 -8.805 1 96.31 14 ALA B O 1
ATOM 3587 N N . LEU B 1 15 ? -19.969 28.641 -8.422 1 95 15 LEU B N 1
ATOM 3588 C CA . LEU B 1 15 ? -20.062 29.844 -9.234 1 95 15 LEU B CA 1
ATOM 3589 C C . LEU B 1 15 ? -20.141 29.5 -10.719 1 95 15 LEU B C 1
ATOM 3591 O O . LEU B 1 15 ? -19.719 28.422 -11.133 1 95 15 LEU B O 1
ATOM 3595 N N . ASP B 1 16 ? -20.625 30.438 -11.438 1 91.31 16 ASP B N 1
ATOM 3596 C CA . ASP B 1 16 ? -20.578 30.328 -12.898 1 91.31 16 ASP B CA 1
ATOM 3597 C C . ASP B 1 16 ? -19.172 30.625 -13.43 1 91.31 16 ASP B C 1
ATOM 3599 O O . ASP B 1 16 ? -18.375 31.266 -12.75 1 91.31 16 ASP B O 1
ATOM 3603 N N . GLY B 1 17 ? -18.844 30.078 -14.594 1 87.75 17 GLY B N 1
ATOM 3604 C CA . GLY B 1 17 ? -17.531 30.328 -15.164 1 87.75 17 GLY B CA 1
ATOM 3605 C C . GLY B 1 17 ? -16.578 29.172 -15.023 1 87.75 17 GLY B C 1
ATOM 3606 O O . GLY B 1 17 ? -17.016 28.016 -14.914 1 87.75 17 GLY B O 1
ATOM 3607 N N . ASP B 1 18 ? -15.312 29.5 -15.008 1 86.69 18 ASP B N 1
ATOM 3608 C CA . ASP B 1 18 ? -14.289 28.453 -15.094 1 86.69 18 ASP B CA 1
ATOM 3609 C C . ASP B 1 18 ? -13.805 28.047 -13.703 1 86.69 18 ASP B C 1
ATOM 3611 O O . ASP B 1 18 ? -13.031 27.094 -13.57 1 86.69 18 ASP B O 1
ATOM 3615 N N . GLN B 1 19 ? -14.289 28.734 -12.625 1 91.12 19 GLN B N 1
ATOM 3616 C CA . GLN B 1 19 ? -13.867 28.469 -11.258 1 91.12 19 GLN B CA 1
ATOM 3617 C C . GLN B 1 19 ? -15.07 28.359 -10.32 1 91.12 19 GLN B C 1
ATOM 3619 O O . GLN B 1 19 ? -15.734 29.359 -10.039 1 91.12 19 GLN B O 1
ATOM 3624 N N . PRO B 1 20 ? -15.289 27.172 -9.859 1 94 20 PRO B N 1
ATOM 3625 C CA . PRO B 1 20 ? -16.516 26.938 -9.086 1 94 20 PRO B CA 1
ATOM 3626 C C . PRO B 1 20 ? -16.516 27.719 -7.766 1 94 20 PRO B C 1
ATOM 3628 O O . PRO B 1 20 ? -17.594 27.984 -7.207 1 94 20 PRO B O 1
ATOM 3631 N N . PHE B 1 21 ? -15.344 28.047 -7.168 1 93.94 21 PHE B N 1
ATOM 3632 C CA . PHE B 1 21 ? -15.234 28.812 -5.93 1 93.94 21 PHE B CA 1
ATOM 3633 C C . PHE B 1 21 ? -14.164 29.891 -6.055 1 93.94 21 PHE B C 1
ATOM 3635 O O . PHE B 1 21 ? -13.234 29.766 -6.863 1 93.94 21 PHE B O 1
ATOM 3642 N N . LYS B 1 22 ? -14.266 30.938 -5.289 1 89.38 22 LYS B N 1
ATOM 3643 C CA . LYS B 1 22 ? -13.352 32.062 -5.375 1 89.38 22 LYS B CA 1
ATOM 3644 C C . LYS B 1 22 ? -11.945 31.672 -4.945 1 89.38 22 LYS B C 1
ATOM 3646 O O . LYS B 1 22 ? -10.961 32.094 -5.551 1 89.38 22 LYS B O 1
ATOM 3651 N N . ASP B 1 23 ? -11.844 30.969 -3.902 1 89.62 23 ASP B N 1
ATOM 3652 C CA . ASP B 1 23 ? -10.586 30.469 -3.361 1 89.62 23 ASP B CA 1
ATOM 3653 C C . ASP B 1 23 ? -10.812 29.188 -2.549 1 89.62 23 ASP B C 1
ATOM 3655 O O . ASP B 1 23 ? -11.953 28.797 -2.293 1 89.62 23 ASP B O 1
ATOM 3659 N N . ARG B 1 24 ? -9.641 28.578 -2.32 1 86.62 24 ARG B N 1
ATOM 3660 C CA . ARG B 1 24 ? -9.719 27.406 -1.444 1 86.62 24 ARG B CA 1
ATOM 3661 C C . ARG B 1 24 ? -9.758 27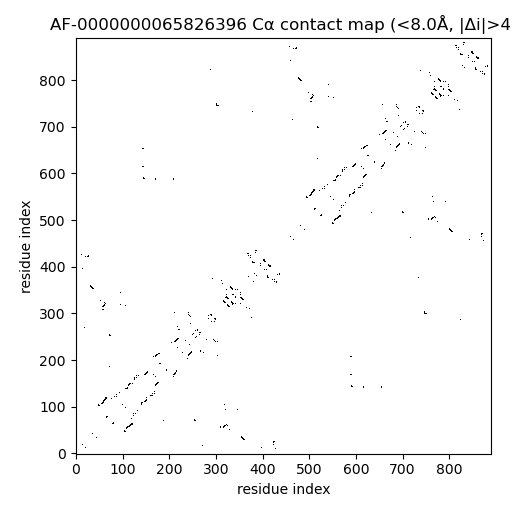.828 0.022 1 86.62 24 ARG B C 1
ATOM 3663 O O . ARG B 1 24 ? -8.906 28.594 0.479 1 86.62 24 ARG B O 1
ATOM 3670 N N . ARG B 1 25 ? -10.805 27.484 0.593 1 74.88 25 ARG B N 1
ATOM 3671 C CA . ARG B 1 25 ? -10.984 27.875 1.984 1 74.88 25 ARG B CA 1
ATOM 3672 C C . ARG B 1 25 ? -10.367 26.859 2.936 1 74.88 25 ARG B C 1
ATOM 3674 O O . ARG B 1 25 ? -10.5 25.656 2.736 1 74.88 25 ARG B O 1
ATOM 3681 N N . ALA B 1 26 ? -9.445 27.438 3.793 1 64.81 26 ALA B N 1
ATOM 3682 C CA . ALA B 1 26 ? -8.984 26.547 4.848 1 64.81 26 ALA B CA 1
ATOM 3683 C C . ALA B 1 26 ? -10.148 26.078 5.723 1 64.81 26 ALA B C 1
ATOM 3685 O O . ALA B 1 26 ? -11.07 26.859 5.996 1 64.81 26 ALA B O 1
ATOM 3686 N N . MET B 1 27 ? -10.273 24.781 5.938 1 60.62 27 MET B N 1
ATOM 3687 C CA . MET B 1 27 ? -11.344 24.266 6.793 1 60.62 27 MET B CA 1
ATOM 3688 C C . MET B 1 27 ? -11.203 24.812 8.211 1 60.62 27 MET B C 1
ATOM 3690 O O . MET B 1 27 ? -10.117 24.75 8.797 1 60.62 27 MET B O 1
ATOM 3694 N N . MET B 1 28 ? -12.172 25.625 8.609 1 50.16 28 MET B N 1
ATOM 3695 C CA . MET B 1 28 ? -12.18 26.031 10.008 1 50.16 28 MET B CA 1
ATOM 3696 C C . MET B 1 28 ? -12.461 24.844 10.922 1 50.16 28 MET B C 1
ATOM 3698 O O . MET B 1 28 ? -13.203 23.938 10.555 1 50.16 28 MET B O 1
ATOM 3702 N N . PRO B 1 29 ? -11.531 24.719 11.977 1 53.72 29 PRO B N 1
ATOM 3703 C CA . PRO B 1 29 ? -11.836 23.672 12.945 1 53.72 29 PRO B CA 1
ATOM 3704 C C . PRO B 1 29 ? -13.305 23.672 13.367 1 53.72 29 PRO B C 1
ATOM 3706 O O . PRO B 1 29 ? -13.938 24.719 13.406 1 53.72 29 PRO B O 1
ATOM 3709 N N . PHE B 1 30 ? -13.984 22.5 13.43 1 57.09 30 PHE B N 1
ATOM 3710 C CA . PHE B 1 30 ? -15.383 22.328 13.805 1 57.09 30 PHE B CA 1
ATOM 3711 C C . PHE B 1 30 ? -15.703 23.078 15.094 1 57.09 30 PHE B C 1
ATOM 3713 O O . PHE B 1 30 ? -14.93 23.031 16.047 1 57.09 30 PHE B O 1
ATOM 3720 N N . ARG B 1 31 ? -16.547 24.156 15.016 1 55.91 31 ARG B N 1
ATOM 3721 C CA . ARG B 1 31 ? -17.062 25.047 16.047 1 55.91 31 ARG B CA 1
ATOM 3722 C C . ARG B 1 31 ? -17.812 24.266 17.125 1 55.91 31 ARG B C 1
ATOM 3724 O O . ARG B 1 31 ? -18.469 23.266 16.828 1 55.91 31 ARG B O 1
ATOM 3731 N N . GLY B 1 32 ? -17.219 24.172 18.281 1 64.5 32 GLY B N 1
ATOM 3732 C CA . GLY B 1 32 ? -18.031 23.703 19.406 1 64.5 32 GLY B CA 1
ATOM 3733 C C . GLY B 1 32 ? -17.203 23.125 20.531 1 64.5 32 GLY B C 1
ATOM 3734 O O . GLY B 1 32 ? -17.75 22.516 21.453 1 64.5 32 GLY B O 1
ATOM 3735 N N . ALA B 1 33 ? -15.953 23.312 20.312 1 77.94 33 ALA B N 1
ATOM 3736 C CA . ALA B 1 33 ? -15.164 22.781 21.422 1 77.94 33 ALA B CA 1
ATOM 3737 C C . ALA B 1 33 ? -15.094 23.766 22.578 1 77.94 33 ALA B C 1
ATOM 3739 O O . ALA B 1 33 ? -15.031 24.984 22.359 1 77.94 33 ALA B O 1
ATOM 3740 N N . ILE B 1 34 ? -15.297 23.281 23.781 1 87.88 34 ILE B N 1
ATOM 3741 C CA . ILE B 1 34 ? -15.273 24.062 25.016 1 87.88 34 ILE B CA 1
ATOM 3742 C C . ILE B 1 34 ? -13.953 23.828 25.75 1 87.88 34 ILE B C 1
ATOM 3744 O O . ILE B 1 34 ? -13.617 22.688 26.078 1 87.88 34 ILE B O 1
ATOM 3748 N N . PRO B 1 35 ? -13.273 24.906 25.969 1 93.38 35 PRO B N 1
ATOM 3749 C CA . PRO B 1 35 ? -12.008 24.719 26.688 1 93.38 35 PRO B CA 1
ATOM 3750 C C . PRO B 1 35 ? -12.203 24.297 28.141 1 93.38 35 PRO B C 1
ATOM 3752 O O . PRO B 1 35 ? -13.133 24.781 28.797 1 93.38 35 PRO B O 1
ATOM 3755 N N . VAL B 1 36 ? -11.414 23.422 28.562 1 94.94 36 VAL B N 1
ATOM 3756 C CA . VAL B 1 36 ? -11.359 23.062 29.969 1 94.94 36 VAL B CA 1
ATOM 3757 C C . VAL B 1 36 ? -10.578 24.109 30.75 1 94.94 36 VAL B C 1
ATOM 3759 O O . VAL B 1 36 ? -9.531 24.578 30.281 1 94.94 36 VAL B O 1
ATOM 3762 N N . ALA B 1 37 ? -11.062 24.453 31.922 1 95.19 37 ALA B N 1
ATOM 3763 C CA . ALA B 1 37 ? -10.398 25.453 32.75 1 95.19 37 ALA B CA 1
ATOM 3764 C C . ALA B 1 37 ? -8.984 25 33.125 1 95.19 37 ALA B C 1
ATOM 3766 O O . ALA B 1 37 ? -8.758 23.828 33.375 1 95.19 37 ALA B O 1
ATOM 3767 N N . LYS B 1 38 ? -8.086 26.016 33.219 1 94.5 38 LYS B N 1
ATOM 3768 C CA . LYS B 1 38 ? -6.672 25.734 33.438 1 94.5 38 LYS B CA 1
ATOM 3769 C C . LYS B 1 38 ? -6.484 24.938 34.75 1 94.5 38 LYS B C 1
ATOM 3771 O O . LYS B 1 38 ? -5.668 24.016 34.812 1 94.5 38 LYS B O 1
ATOM 3776 N N . GLU B 1 39 ? -7.297 25.281 35.719 1 95.06 39 GLU B N 1
ATOM 3777 C CA . GLU B 1 39 ? -7.16 24.656 37.031 1 95.06 39 GLU B CA 1
ATOM 3778 C C . GLU B 1 39 ? -7.648 23.203 37 1 95.06 39 GLU B C 1
ATOM 3780 O O . GLU B 1 39 ? -7.344 22.438 37.906 1 95.06 39 GLU B O 1
ATOM 3785 N N . GLN B 1 40 ? -8.336 22.875 35.906 1 96.56 40 GLN B N 1
ATOM 3786 C CA . GLN B 1 40 ? -8.945 21.562 35.844 1 96.56 40 GLN B CA 1
ATOM 3787 C C . GLN B 1 40 ? -8.219 20.656 34.844 1 96.56 40 GLN B C 1
ATOM 3789 O O . GLN B 1 40 ? -8.586 19.5 34.688 1 96.56 40 GLN B O 1
ATOM 3794 N N . LEU B 1 41 ? -7.223 21.156 34.25 1 96.44 41 LEU B N 1
ATOM 3795 C CA . LEU B 1 41 ? -6.543 20.422 33.188 1 96.44 41 LEU B CA 1
ATOM 3796 C C . LEU B 1 41 ? -5.988 19.094 33.719 1 96.44 41 LEU B C 1
ATOM 3798 O O . LEU B 1 41 ? -6.246 18.031 33.156 1 96.44 41 LEU B O 1
ATOM 3802 N N . ALA B 1 42 ? -5.262 19.172 34.781 1 95.44 42 ALA B N 1
ATOM 3803 C CA . ALA B 1 42 ? -4.613 17.984 35.344 1 95.44 42 ALA B CA 1
ATOM 3804 C C . ALA B 1 42 ? -5.645 16.938 35.75 1 95.44 42 ALA B C 1
ATOM 3806 O O . ALA B 1 42 ? -5.48 15.75 35.438 1 95.44 42 ALA B O 1
ATOM 3807 N N . GLN B 1 43 ? -6.668 17.375 36.375 1 95.75 43 GLN B N 1
ATOM 3808 C CA . GLN B 1 43 ? -7.723 16.469 36.844 1 95.75 43 GLN B CA 1
ATOM 3809 C C . GLN B 1 43 ? -8.445 15.844 35.656 1 95.75 43 GLN B C 1
ATOM 3811 O O . GLN B 1 43 ? -8.703 14.633 35.625 1 95.75 43 GLN B O 1
ATOM 3816 N N . THR B 1 44 ? -8.789 16.656 34.719 1 95.5 44 THR B N 1
ATOM 3817 C CA . THR B 1 44 ? -9.453 16.156 33.5 1 95.5 44 THR B CA 1
ATOM 3818 C C . THR B 1 44 ? -8.586 15.125 32.812 1 95.5 44 THR B C 1
ATOM 3820 O O . THR B 1 44 ? -9.094 14.086 32.375 1 95.5 44 THR B O 1
ATOM 3823 N N . TRP B 1 45 ? -7.332 15.391 32.719 1 96 45 TRP B N 1
ATOM 3824 C CA . TRP B 1 45 ? -6.41 14.469 32.062 1 96 45 TRP B CA 1
ATOM 3825 C C . TRP B 1 45 ? -6.379 13.133 32.781 1 96 45 TRP B C 1
ATOM 3827 O O . TRP B 1 45 ? -6.48 12.078 32.156 1 96 45 TRP B O 1
ATOM 3837 N N . GLN B 1 46 ? -6.27 13.188 34.062 1 94.88 46 GLN B N 1
ATOM 3838 C CA . GLN B 1 46 ? -6.227 11.961 34.875 1 94.88 46 GLN B CA 1
ATOM 3839 C C . GLN B 1 46 ? -7.5 11.148 34.688 1 94.88 46 GLN B C 1
ATOM 3841 O O . GLN B 1 46 ? -7.449 9.914 34.594 1 94.88 46 GLN B O 1
ATOM 3846 N N . GLU B 1 47 ? -8.547 11.844 34.594 1 93.38 47 GLU B N 1
ATOM 3847 C CA . GLU B 1 47 ? -9.812 11.156 34.344 1 93.38 47 GLU B CA 1
ATOM 3848 C C . GLU B 1 47 ? -9.828 10.492 32.969 1 93.38 47 GLU B C 1
ATOM 3850 O O . GLU B 1 47 ? -10.297 9.367 32.812 1 93.38 47 GLU B O 1
ATOM 3855 N N . MET B 1 48 ? -9.328 11.195 32.031 1 92.19 48 MET B N 1
ATOM 3856 C CA . MET B 1 48 ? -9.297 10.695 30.672 1 92.19 48 MET B CA 1
ATOM 3857 C C . MET B 1 48 ? -8.438 9.445 30.562 1 92.19 48 MET B C 1
ATOM 3859 O O . MET B 1 48 ? -8.867 8.438 29.984 1 92.19 48 MET B O 1
ATOM 3863 N N . ILE B 1 49 ? -7.281 9.406 31.109 1 92.88 49 ILE B N 1
ATOM 3864 C CA . ILE B 1 49 ? -6.328 8.328 30.859 1 92.88 49 ILE B CA 1
ATOM 3865 C C . ILE B 1 49 ? -6.676 7.113 31.719 1 92.88 49 ILE B C 1
ATOM 3867 O O . ILE B 1 49 ? -6.145 6.023 31.516 1 92.88 49 ILE B O 1
ATOM 3871 N N . ASN B 1 50 ? -7.617 7.262 32.688 1 91.56 50 ASN B N 1
ATOM 3872 C CA . ASN B 1 50 ? -8.008 6.156 33.562 1 91.56 50 ASN B CA 1
ATOM 3873 C C . ASN B 1 50 ? -9.336 5.543 33.094 1 91.56 50 ASN B C 1
ATOM 3875 O O . ASN B 1 50 ? -9.875 4.66 33.781 1 91.56 50 ASN B O 1
ATOM 3879 N N . GLN B 1 51 ? -9.805 5.996 32.062 1 84.5 51 GLN B N 1
ATOM 3880 C CA . GLN B 1 51 ? -11.047 5.453 31.531 1 84.5 51 GLN B CA 1
ATOM 3881 C C . GLN B 1 51 ? -10.781 4.641 30.266 1 84.5 51 GLN B C 1
ATOM 3883 O O . GLN B 1 51 ? -9.812 4.895 29.547 1 84.5 51 GLN B O 1
ATOM 3888 N N . THR B 1 52 ? -11.766 3.582 30.25 1 77.31 52 THR B N 1
ATOM 3889 C CA . THR B 1 52 ? -11.719 2.875 28.969 1 77.31 52 THR B CA 1
ATOM 3890 C C . THR B 1 52 ? -12.523 3.615 27.906 1 77.31 52 THR B C 1
ATOM 3892 O O . THR B 1 52 ? -13.562 4.211 28.219 1 77.31 52 THR B O 1
ATOM 3895 N N . ALA B 1 53 ? -11.984 3.77 26.828 1 73.38 53 ALA B N 1
ATOM 3896 C CA . ALA B 1 53 ? -12.68 4.406 25.703 1 73.38 53 ALA B CA 1
ATOM 3897 C C . ALA B 1 53 ? -13.211 3.363 24.734 1 73.38 53 ALA B C 1
ATOM 3899 O O . ALA B 1 53 ? -12.703 2.24 24.672 1 73.38 53 ALA B O 1
ATOM 3900 N N . SER B 1 54 ? -14.367 3.682 24.109 1 77.69 54 SER B N 1
ATOM 3901 C CA . SER B 1 54 ? -14.836 2.82 23.031 1 77.69 54 SER B CA 1
ATOM 3902 C C . SER B 1 54 ? -13.734 2.559 22 1 77.69 54 SER B C 1
ATOM 3904 O O . SER B 1 54 ? -12.938 3.445 21.703 1 77.69 54 SER B O 1
ATOM 3906 N N . PRO B 1 55 ? -13.703 1.333 21.625 1 80.31 55 PRO B N 1
ATOM 3907 C CA . PRO B 1 55 ? -12.625 0.979 20.703 1 80.31 55 PRO B CA 1
ATOM 3908 C C . PRO B 1 55 ? -12.742 1.692 19.359 1 80.31 55 PRO B C 1
ATOM 3910 O O . PRO B 1 55 ? -13.797 1.663 18.734 1 80.31 55 PRO B O 1
ATOM 3913 N N . ARG B 1 56 ? -11.789 2.543 19 1 88.56 56 ARG B N 1
ATOM 3914 C CA . ARG B 1 56 ? -11.57 3.18 17.703 1 88.56 56 ARG B CA 1
ATOM 3915 C C . ARG B 1 56 ? -10.148 2.941 17.219 1 88.56 56 ARG B C 1
ATOM 3917 O O . ARG B 1 56 ? -9.297 2.475 17.969 1 88.56 56 ARG B O 1
ATOM 3924 N N . LYS B 1 57 ? -9.992 3.17 15.961 1 95.62 57 LYS B N 1
ATOM 3925 C CA . LYS B 1 57 ? -8.609 3.201 15.492 1 95.62 57 LYS B CA 1
ATOM 3926 C C . LYS B 1 57 ? -7.777 4.195 16.297 1 95.62 57 LYS B C 1
ATOM 3928 O O . LYS B 1 57 ? -8.273 5.262 16.672 1 95.62 57 LYS B O 1
ATOM 3933 N N . ARG B 1 58 ? -6.547 3.816 16.562 1 96.81 58 ARG B N 1
ATOM 3934 C CA . ARG B 1 58 ? -5.699 4.656 17.406 1 96.81 58 ARG B CA 1
ATOM 3935 C C . ARG B 1 58 ? -4.379 4.969 16.719 1 96.81 58 ARG B C 1
ATOM 3937 O O . ARG B 1 58 ? -3.797 4.109 16.047 1 96.81 58 ARG B O 1
ATOM 3944 N N . LEU B 1 59 ? -3.93 6.168 16.938 1 98.44 59 LEU B N 1
ATOM 3945 C CA . LEU B 1 59 ? -2.693 6.691 16.375 1 98.44 59 LEU B CA 1
ATOM 3946 C C . LEU B 1 59 ? -1.807 7.293 17.453 1 98.44 59 LEU B C 1
ATOM 3948 O O . LEU B 1 59 ? -2.291 7.656 18.531 1 98.44 59 LEU B O 1
ATOM 3952 N N . VAL B 1 60 ? -0.542 7.375 17.141 1 98.62 60 VAL B N 1
ATOM 3953 C CA . VAL B 1 60 ? 0.409 8.141 17.938 1 98.62 60 VAL B CA 1
ATOM 3954 C C . VAL B 1 60 ? 1.093 9.188 17.062 1 98.62 60 VAL B C 1
ATOM 3956 O O . VAL B 1 60 ? 1.547 8.883 15.961 1 98.62 60 VAL B O 1
ATOM 3959 N N . TYR B 1 61 ? 1.069 10.367 17.547 1 98.69 61 TYR B N 1
ATOM 3960 C CA . TYR B 1 61 ? 1.793 11.461 16.906 1 98.69 61 TYR B CA 1
ATOM 3961 C C . TYR B 1 61 ? 2.922 11.961 17.797 1 98.69 61 TYR B C 1
ATOM 3963 O O . TYR B 1 61 ? 2.717 12.219 18.984 1 98.69 61 TYR B O 1
ATOM 3971 N N . LEU B 1 62 ? 4.109 12.047 17.25 1 98.75 62 LEU B N 1
ATOM 3972 C CA . LEU B 1 62 ? 5.258 12.664 17.906 1 98.75 62 LEU B CA 1
ATOM 3973 C C . LEU B 1 62 ? 5.664 13.953 17.203 1 98.75 62 LEU B C 1
ATOM 3975 O O . LEU B 1 62 ? 5.895 13.953 15.992 1 98.75 62 LEU B O 1
ATOM 3979 N N . HIS B 1 63 ? 5.758 14.961 17.938 1 98.44 63 HIS B N 1
ATOM 3980 C CA . HIS B 1 63 ? 6.176 16.25 17.391 1 98.44 63 HIS B CA 1
ATOM 3981 C C . HIS B 1 63 ? 7.637 16.531 17.703 1 98.44 63 HIS B C 1
ATOM 3983 O O . HIS B 1 63 ? 8.016 16.656 18.875 1 98.44 63 HIS B O 1
ATOM 3989 N N . ILE B 1 64 ? 8.469 16.594 16.703 1 98.31 64 ILE B N 1
ATOM 3990 C CA . ILE B 1 64 ? 9.867 16.984 16.828 1 98.31 64 ILE B CA 1
ATOM 3991 C C . ILE B 1 64 ? 10.047 18.422 16.375 1 98.31 64 ILE B C 1
ATOM 3993 O O . ILE B 1 64 ? 10.055 18.703 15.172 1 98.31 64 ILE B O 1
ATOM 3997 N N . PRO B 1 65 ? 10.305 19.344 17.25 1 97.38 65 PRO B N 1
ATOM 3998 C CA . PRO B 1 65 ? 10.156 20.766 16.906 1 97.38 65 PRO B CA 1
ATOM 3999 C C . PRO B 1 65 ? 11.484 21.422 16.531 1 97.38 65 PRO B C 1
ATOM 4001 O O . PRO B 1 65 ? 11.742 22.562 16.922 1 97.38 65 PRO B O 1
ATOM 4004 N N . PHE B 1 66 ? 12.367 20.719 15.805 1 97.38 66 PHE B N 1
ATOM 4005 C CA . PHE B 1 66 ? 13.672 21.25 15.438 1 97.38 66 PHE B CA 1
ATOM 4006 C C . PHE B 1 66 ? 13.875 21.188 13.93 1 97.38 66 PHE B C 1
ATOM 4008 O O . PHE B 1 66 ? 13.477 20.219 13.281 1 97.38 66 PHE B O 1
ATOM 4015 N N . CYS B 1 67 ? 14.406 22.203 13.344 1 96.44 67 CYS B N 1
ATOM 4016 C CA . CYS B 1 67 ? 14.805 22.234 11.938 1 96.44 67 CYS B CA 1
ATOM 4017 C C . CYS B 1 67 ? 16.188 22.875 11.781 1 96.44 67 CYS B C 1
ATOM 4019 O O . CYS B 1 67 ? 16.5 23.859 12.453 1 96.44 67 CYS B O 1
ATOM 4021 N N . ALA B 1 68 ? 16.938 22.312 10.898 1 94.38 68 ALA B N 1
ATOM 4022 C CA . ALA B 1 68 ? 18.25 22.875 10.625 1 94.38 68 ALA B CA 1
ATOM 4023 C C . ALA B 1 68 ? 18.125 24.203 9.875 1 94.38 68 ALA B C 1
ATOM 4025 O O . ALA B 1 68 ? 18.969 25.094 10.039 1 94.38 68 ALA B O 1
ATOM 4026 N N . THR B 1 69 ? 17.156 24.266 9.031 1 94.06 69 THR B N 1
ATOM 4027 C CA . THR B 1 69 ? 16.906 25.469 8.242 1 94.06 69 THR B CA 1
ATOM 4028 C C . THR B 1 69 ? 15.422 25.828 8.25 1 94.06 69 THR B C 1
ATOM 4030 O O . THR B 1 69 ? 14.578 24.984 8.547 1 94.06 69 THR B O 1
ATOM 4033 N N . HIS B 1 70 ? 15.164 27.047 7.965 1 94.88 70 HIS B N 1
ATOM 4034 C CA . HIS B 1 70 ? 13.797 27.547 7.883 1 94.88 70 HIS B CA 1
ATOM 4035 C C . HIS B 1 70 ? 13.352 27.703 6.43 1 94.88 70 HIS B C 1
ATOM 4037 O O . HIS B 1 70 ? 13.734 28.672 5.762 1 94.88 70 HIS B O 1
ATOM 4043 N N . CYS B 1 71 ? 12.555 26.828 5.957 1 95.81 71 CYS B N 1
ATOM 4044 C CA . CYS B 1 71 ? 12.008 26.953 4.613 1 95.81 71 CYS B CA 1
ATOM 4045 C C . CYS B 1 71 ? 11.109 28.172 4.504 1 95.81 71 CYS B C 1
ATOM 4047 O O . CYS B 1 71 ? 10.344 28.469 5.422 1 95.81 71 CYS B O 1
ATOM 4049 N N . THR B 1 72 ? 11.086 28.828 3.365 1 95.75 72 THR B N 1
ATOM 4050 C CA . THR B 1 72 ? 10.461 30.141 3.229 1 95.75 72 THR B CA 1
ATOM 4051 C C . THR B 1 72 ? 8.945 30.031 3.334 1 95.75 72 THR B C 1
ATOM 4053 O O . THR B 1 72 ? 8.273 30.984 3.703 1 95.75 72 THR B O 1
ATOM 4056 N N . PHE B 1 73 ? 8.414 28.828 3.035 1 94.81 73 PHE B N 1
ATOM 4057 C CA . PHE B 1 73 ? 6.969 28.641 2.979 1 94.81 73 PHE B CA 1
ATOM 4058 C C . PHE B 1 73 ? 6.457 28 4.266 1 94.81 73 PHE B C 1
ATOM 4060 O O . PHE B 1 73 ? 5.25 27.922 4.484 1 94.81 73 PHE B O 1
ATOM 4067 N N . CYS B 1 74 ? 7.309 27.562 5.141 1 93.75 74 CYS B N 1
ATOM 4068 C CA . CYS B 1 74 ? 6.957 26.609 6.18 1 93.75 74 CYS B CA 1
ATOM 4069 C C . CYS B 1 74 ? 6.395 27.312 7.41 1 93.75 74 CYS B C 1
ATOM 4071 O O . CYS B 1 74 ? 7.016 28.25 7.934 1 93.75 74 CYS B O 1
ATOM 4073 N N . GLY B 1 75 ? 5.266 26.844 7.875 1 88.31 75 GLY B N 1
ATOM 4074 C CA . GLY B 1 75 ? 4.664 27.359 9.094 1 88.31 75 GLY B CA 1
ATOM 4075 C C . GLY B 1 75 ? 4.973 26.516 10.312 1 88.31 75 GLY B C 1
ATOM 4076 O O . GLY B 1 75 ? 4.52 26.812 11.422 1 88.31 75 GLY B O 1
ATOM 4077 N N . PHE B 1 76 ? 5.793 25.516 10.195 1 87.06 76 PHE B N 1
ATOM 4078 C CA . PHE B 1 76 ? 6.027 24.547 11.266 1 87.06 76 PHE B CA 1
ATOM 4079 C C . PHE B 1 76 ? 7.355 24.828 11.961 1 87.06 76 PHE B C 1
ATOM 4081 O O . PHE B 1 76 ? 7.664 24.219 12.984 1 87.06 76 PHE B O 1
ATOM 4088 N N . TYR B 1 77 ? 8.18 25.781 11.391 1 89.94 77 TYR B N 1
ATOM 4089 C CA . TYR B 1 77 ? 9.477 26.062 11.984 1 89.94 77 TYR B CA 1
ATOM 4090 C C . TYR B 1 77 ? 9.328 26.672 13.367 1 89.94 77 TYR B C 1
ATOM 4092 O O . TYR B 1 77 ? 8.703 27.734 13.523 1 89.94 77 TYR B O 1
ATOM 4100 N N . GLN B 1 78 ? 9.953 26.016 14.383 1 90.62 78 GLN B N 1
ATOM 4101 C CA . GLN B 1 78 ? 9.812 26.5 15.75 1 90.62 78 GLN B CA 1
ATOM 4102 C C . GLN B 1 78 ? 11.18 26.719 16.406 1 90.62 78 GLN B C 1
ATOM 4104 O O . GLN B 1 78 ? 11.414 27.766 17.016 1 90.62 78 GLN B O 1
ATOM 4109 N N . ASN B 1 79 ? 12.055 25.688 16.312 1 94.94 79 ASN B N 1
ATOM 4110 C CA . ASN B 1 79 ? 13.352 25.766 16.969 1 94.94 79 ASN B CA 1
ATOM 4111 C C . ASN B 1 79 ? 14.484 25.375 16.031 1 94.94 79 ASN B C 1
ATOM 4113 O O . ASN B 1 79 ? 14.344 24.438 15.227 1 94.94 79 ASN B O 1
ATOM 4117 N N . ARG B 1 80 ? 15.57 26.031 16.172 1 95.25 80 ARG B N 1
ATOM 4118 C CA . ARG B 1 80 ? 16.75 25.672 15.391 1 95.25 80 ARG B CA 1
ATOM 4119 C C . ARG B 1 80 ? 17.359 24.359 15.906 1 95.25 80 ARG B C 1
ATOM 4121 O O . ARG B 1 80 ? 17.453 24.141 17.109 1 95.25 80 ARG B O 1
ATOM 4128 N N . PHE B 1 81 ? 17.828 23.641 15 1 95.38 81 PHE B N 1
ATOM 4129 C CA . PHE B 1 81 ? 18.469 22.375 15.336 1 95.38 81 PHE B CA 1
ATOM 4130 C C . PHE B 1 81 ? 19.734 22.594 16.141 1 95.38 81 PHE B C 1
ATOM 4132 O O . PHE B 1 81 ? 20.547 23.469 15.805 1 95.38 81 PHE B O 1
ATOM 4139 N N . ASN B 1 82 ? 19.844 21.875 17.141 1 95.94 82 ASN B N 1
ATOM 4140 C CA . ASN B 1 82 ? 21 21.797 18.016 1 95.94 82 ASN B CA 1
ATOM 4141 C C . ASN B 1 82 ? 21.156 20.375 18.594 1 95.94 82 ASN B C 1
ATOM 4143 O O . ASN B 1 82 ? 20.234 19.859 19.219 1 95.94 82 ASN B O 1
ATOM 4147 N N . GLU B 1 83 ? 22.312 19.859 18.391 1 95.5 83 GLU B N 1
ATOM 4148 C CA . GLU B 1 83 ? 22.516 18.453 18.719 1 95.5 83 GLU B CA 1
ATOM 4149 C C . GLU B 1 83 ? 22.219 18.172 20.188 1 95.5 83 GLU B C 1
ATOM 4151 O O . GLU B 1 83 ? 21.531 17.219 20.5 1 95.5 83 GLU B O 1
ATOM 4156 N N . ASP B 1 84 ? 22.75 19 21.016 1 97.06 84 ASP B N 1
ATOM 4157 C CA . ASP B 1 84 ? 22.562 18.812 22.453 1 97.06 84 ASP B CA 1
ATOM 4158 C C . ASP B 1 84 ? 21.109 19 22.844 1 97.06 84 ASP B C 1
ATOM 4160 O O . ASP B 1 84 ? 20.562 18.219 23.641 1 97.06 84 ASP B O 1
ATOM 4164 N N . ALA B 1 85 ? 20.516 20.016 22.344 1 97.06 85 ALA B N 1
ATOM 4165 C CA . ALA B 1 85 ? 19.094 20.266 22.625 1 97.06 85 ALA B CA 1
ATOM 4166 C C . ALA B 1 85 ? 18.219 19.109 22.156 1 97.06 85 ALA B C 1
ATOM 4168 O O . ALA B 1 85 ? 17.281 18.719 22.844 1 97.06 85 ALA B O 1
ATOM 4169 N N . CYS B 1 86 ? 18.578 18.562 21.031 1 97.81 86 CYS B N 1
ATOM 4170 C CA . CYS B 1 86 ? 17.828 17.453 20.469 1 97.81 86 CYS B CA 1
ATOM 4171 C C . CYS B 1 86 ? 17.984 16.203 21.344 1 97.81 86 CYS B C 1
ATOM 4173 O O . CYS B 1 86 ? 17 15.492 21.578 1 97.81 86 CYS B O 1
ATOM 4175 N N . ALA B 1 87 ? 19.172 15.969 21.797 1 98.31 87 ALA B N 1
ATOM 4176 C CA . ALA B 1 87 ? 19.406 14.828 22.688 1 98.31 87 ALA B CA 1
ATOM 4177 C C . ALA B 1 87 ? 18.609 14.969 23.984 1 98.31 87 ALA B C 1
ATOM 4179 O O . ALA B 1 87 ? 17.953 14.016 24.422 1 98.31 87 ALA B O 1
ATOM 4180 N N . HIS B 1 88 ? 18.719 16.172 24.531 1 98.25 88 HIS B N 1
ATOM 4181 C CA . HIS B 1 88 ? 17.969 16.453 25.75 1 98.25 88 HIS B CA 1
ATOM 4182 C C . HIS B 1 88 ? 16.469 16.312 25.516 1 98.25 88 HIS B C 1
ATOM 4184 O O . HIS B 1 88 ? 15.758 15.758 26.359 1 98.25 88 HIS B O 1
ATOM 4190 N N . TYR B 1 89 ? 16 16.828 24.438 1 98.56 89 TYR B N 1
ATOM 4191 C CA . TYR B 1 89 ? 14.602 16.703 24.062 1 98.56 89 TYR B CA 1
ATOM 4192 C C . TYR B 1 89 ? 14.18 15.242 23.969 1 98.56 89 TYR B C 1
ATOM 4194 O O . TYR B 1 89 ? 13.117 14.867 24.469 1 98.56 89 TYR B O 1
ATOM 4202 N N . THR B 1 90 ? 14.977 14.398 23.312 1 98.75 90 THR B N 1
ATOM 4203 C CA . THR B 1 90 ? 14.672 12.984 23.141 1 98.75 90 THR B CA 1
ATOM 4204 C C . THR B 1 90 ? 14.539 12.289 24.5 1 98.75 90 THR B C 1
ATOM 4206 O O . THR B 1 90 ? 13.617 11.508 24.719 1 98.75 90 THR B O 1
ATOM 4209 N N . ASP B 1 91 ? 15.438 12.633 25.422 1 98.75 91 ASP B N 1
ATOM 4210 C CA . ASP B 1 91 ? 15.359 12.07 26.766 1 98.75 91 ASP B CA 1
ATOM 4211 C C . ASP B 1 91 ? 14.016 12.398 27.422 1 98.75 91 ASP B C 1
ATOM 4213 O O . ASP B 1 91 ? 13.359 11.523 27.984 1 98.75 91 ASP B O 1
ATOM 4217 N N . ALA B 1 92 ? 13.672 13.641 27.297 1 98.75 92 ALA B N 1
ATOM 4218 C CA . ALA B 1 92 ? 12.422 14.102 27.906 1 98.75 92 ALA B CA 1
ATOM 4219 C C . ALA B 1 92 ? 11.211 13.484 27.203 1 98.75 92 ALA B C 1
ATOM 4221 O O . ALA B 1 92 ? 10.219 13.141 27.844 1 98.75 92 ALA B O 1
ATOM 4222 N N . LEU B 1 93 ? 11.273 13.383 25.891 1 98.81 93 LEU B N 1
ATOM 4223 C CA . LEU B 1 93 ? 10.195 12.773 25.109 1 98.81 93 LEU B CA 1
ATOM 4224 C C . LEU B 1 93 ? 9.961 11.336 25.547 1 98.81 93 LEU B C 1
ATOM 4226 O O . LEU B 1 93 ? 8.812 10.922 25.75 1 98.81 93 LEU B O 1
ATOM 4230 N N . ILE B 1 94 ? 11.016 10.562 25.688 1 98.81 94 ILE B N 1
ATOM 4231 C CA . ILE B 1 94 ? 10.922 9.172 26.109 1 98.81 94 ILE B CA 1
ATOM 4232 C C . ILE B 1 94 ? 10.32 9.109 27.516 1 98.81 94 ILE B C 1
ATOM 4234 O O . ILE B 1 94 ? 9.461 8.266 27.797 1 98.81 94 ILE B O 1
ATOM 4238 N N . ARG B 1 95 ? 10.727 10.039 28.375 1 98.62 95 ARG B N 1
ATOM 4239 C CA . ARG B 1 95 ? 10.156 10.109 29.703 1 98.62 95 ARG B CA 1
ATOM 4240 C C . ARG B 1 95 ? 8.656 10.398 29.656 1 98.62 95 ARG B C 1
ATOM 4242 O O . ARG B 1 95 ? 7.875 9.789 30.375 1 98.62 95 ARG B O 1
ATOM 4249 N N . GLU B 1 96 ? 8.289 11.328 28.797 1 98.62 96 GLU B N 1
ATOM 4250 C CA . GLU B 1 96 ? 6.871 11.641 28.641 1 98.62 96 GLU B CA 1
ATOM 4251 C C . GLU B 1 96 ? 6.074 10.398 28.234 1 98.62 96 GLU B C 1
ATOM 4253 O O . GLU B 1 96 ? 4.984 10.156 28.75 1 98.62 96 GLU B O 1
ATOM 4258 N N . ILE B 1 97 ? 6.586 9.609 27.297 1 98.5 97 ILE B N 1
ATOM 4259 C CA . ILE B 1 97 ? 5.941 8.383 26.828 1 98.5 97 ILE B CA 1
ATOM 4260 C C . ILE B 1 97 ? 5.82 7.387 27.969 1 98.5 97 ILE B C 1
ATOM 4262 O O . ILE B 1 97 ? 4.742 6.848 28.234 1 98.5 97 ILE B O 1
ATOM 4266 N N . GLU B 1 98 ? 6.84 7.223 28.703 1 98.19 98 GLU B N 1
ATOM 4267 C CA . GLU B 1 98 ? 6.926 6.191 29.734 1 98.19 98 GLU B CA 1
ATOM 4268 C C . GLU B 1 98 ? 6.023 6.516 30.922 1 98.19 98 GLU B C 1
ATOM 4270 O O . GLU B 1 98 ? 5.477 5.613 31.562 1 98.19 98 GLU B O 1
ATOM 4275 N N . MET B 1 99 ? 5.867 7.754 31.188 1 95.62 99 MET B N 1
ATOM 4276 C CA . MET B 1 99 ? 5.141 8.148 32.406 1 95.62 99 MET B CA 1
ATOM 4277 C C . MET B 1 99 ? 3.672 7.754 32.312 1 95.62 99 MET B C 1
ATOM 4279 O O . MET B 1 99 ? 3.012 7.551 33.312 1 95.62 99 MET B O 1
ATOM 4283 N N . GLU B 1 100 ? 3.197 7.621 31.047 1 92.5 100 GLU B N 1
ATOM 4284 C CA . GLU B 1 100 ? 1.771 7.332 30.938 1 92.5 100 GLU B CA 1
ATOM 4285 C C . GLU B 1 100 ? 1.529 6.062 30.125 1 92.5 100 GLU B C 1
ATOM 4287 O O . GLU B 1 100 ? 0.382 5.664 29.906 1 92.5 100 GLU B O 1
ATOM 4292 N N . ALA B 1 101 ? 2.496 5.359 29.688 1 95.88 101 ALA B N 1
ATOM 4293 C CA . ALA B 1 101 ? 2.389 4.23 28.766 1 95.88 101 ALA B CA 1
ATOM 4294 C C . ALA B 1 101 ? 1.526 3.119 29.359 1 95.88 101 ALA B C 1
ATOM 4296 O O . ALA B 1 101 ? 0.781 2.451 28.641 1 95.88 101 ALA B O 1
ATOM 4297 N N . ASP B 1 102 ? 1.52 2.98 30.688 1 95.25 102 ASP B N 1
ATOM 4298 C CA . ASP B 1 102 ? 0.837 1.867 31.344 1 95.25 102 ASP B CA 1
ATOM 4299 C C . ASP B 1 102 ? -0.588 2.25 31.734 1 95.25 102 ASP B C 1
ATOM 4301 O O . ASP B 1 102 ? -1.305 1.455 32.344 1 95.25 102 ASP B O 1
ATOM 4305 N N . SER B 1 103 ? -0.967 3.469 31.406 1 94.5 103 SER B N 1
ATOM 4306 C CA . SER B 1 103 ? -2.318 3.889 31.766 1 94.5 103 SER B CA 1
ATOM 4307 C C . SER B 1 103 ? -3.365 3.037 31.062 1 94.5 103 SER B C 1
ATOM 4309 O O . SER B 1 103 ? -3.078 2.412 30.031 1 94.5 103 SER B O 1
ATOM 4311 N N . VAL B 1 104 ? -4.559 3.057 31.578 1 93.75 104 VAL B N 1
ATOM 4312 C CA . VAL B 1 104 ? -5.68 2.297 31.031 1 93.75 104 VAL B CA 1
ATOM 4313 C C . VAL B 1 104 ? -5.961 2.748 29.609 1 93.75 104 VAL B C 1
ATOM 4315 O O . VAL B 1 104 ? -6.102 1.92 28.703 1 93.75 104 VAL B O 1
ATOM 4318 N N . LEU B 1 105 ? -5.938 3.994 29.375 1 92.19 105 LEU B N 1
ATOM 4319 C CA . LEU B 1 105 ? -6.246 4.555 28.062 1 92.19 105 LEU B CA 1
ATOM 4320 C C . LEU B 1 105 ? -5.199 4.141 27.031 1 92.19 105 LEU B C 1
ATOM 4322 O O . LEU B 1 105 ? -5.539 3.641 25.969 1 9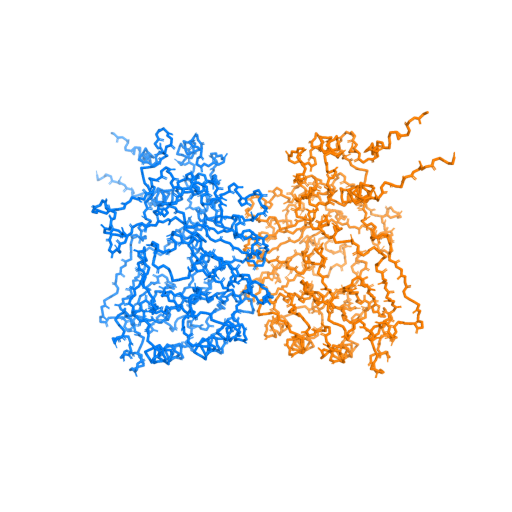2.19 105 LEU B O 1
ATOM 4326 N N . HIS B 1 106 ? -3.992 4.258 27.406 1 93.12 106 HIS B N 1
ATOM 4327 C CA . HIS B 1 106 ? -2.906 4.008 26.469 1 93.12 106 HIS B CA 1
ATOM 4328 C C . HIS B 1 106 ? -2.84 2.537 26.078 1 93.12 106 HIS B C 1
ATOM 4330 O O . HIS B 1 106 ? -2.4 2.201 24.969 1 93.12 106 HIS B O 1
ATOM 4336 N N . GLN B 1 107 ? -3.348 1.668 26.938 1 93.38 107 GLN B N 1
ATOM 4337 C CA . GLN B 1 107 ? -3.24 0.23 26.719 1 93.38 107 GLN B CA 1
ATOM 4338 C C . GLN B 1 107 ? -4.562 -0.348 26.219 1 93.38 107 GLN B C 1
ATOM 4340 O O . GLN B 1 107 ? -4.656 -1.545 25.938 1 93.38 107 GLN B O 1
ATOM 4345 N N . SER B 1 108 ? -5.535 0.476 26.016 1 91.56 108 SER B N 1
ATOM 4346 C CA . SER B 1 108 ? -6.902 -0.015 25.891 1 91.56 108 SER B CA 1
ATOM 4347 C C . SER B 1 108 ? -7.207 -0.443 24.453 1 91.56 108 SER B C 1
ATOM 4349 O O . SER B 1 108 ? -8.211 -1.111 24.203 1 91.56 108 SER B O 1
ATOM 4351 N N . ALA B 1 109 ? -6.375 -0.129 23.516 1 93.62 109 ALA B N 1
ATOM 4352 C CA . ALA B 1 109 ? -6.605 -0.488 22.109 1 93.62 109 ALA B CA 1
ATOM 4353 C C . ALA B 1 109 ? -5.293 -0.554 21.344 1 93.62 109 ALA B C 1
ATOM 4355 O O . ALA B 1 109 ? -4.328 0.13 21.688 1 93.62 109 ALA B O 1
ATOM 4356 N N . PRO B 1 110 ? -5.297 -1.359 20.297 1 96.25 110 PRO B N 1
ATOM 4357 C CA . PRO B 1 110 ? -4.09 -1.376 19.469 1 96.25 110 PRO B CA 1
ATOM 4358 C C . PRO B 1 110 ? -3.836 -0.041 18.781 1 96.25 110 PRO B C 1
ATOM 4360 O O . PRO B 1 110 ? -4.781 0.646 18.391 1 96.25 110 PRO B O 1
ATOM 4363 N N . ILE B 1 111 ? -2.559 0.296 18.625 1 97.88 111 ILE B N 1
ATOM 4364 C CA . ILE B 1 111 ? -2.139 1.475 17.875 1 97.88 111 ILE B CA 1
ATOM 4365 C C . ILE B 1 111 ? -1.814 1.083 16.438 1 97.88 111 ILE B C 1
ATOM 4367 O O . ILE B 1 111 ? -0.992 0.196 16.203 1 97.88 111 ILE B O 1
ATOM 4371 N N . HIS B 1 112 ? -2.404 1.812 15.477 1 98.62 112 HIS B N 1
ATOM 4372 C CA . HIS B 1 112 ? -2.371 1.376 14.086 1 98.62 112 HIS B CA 1
ATOM 4373 C C . HIS B 1 112 ? -1.334 2.158 13.289 1 98.62 112 HIS B C 1
ATOM 4375 O O . HIS B 1 112 ? -0.898 1.713 12.227 1 98.62 112 HIS B O 1
ATOM 4381 N N . ALA B 1 113 ? -0.957 3.299 13.773 1 98.81 113 ALA B N 1
ATOM 4382 C CA . ALA B 1 113 ? 0.064 4.09 13.094 1 98.81 113 ALA B CA 1
ATOM 4383 C C . ALA B 1 113 ? 0.763 5.039 14.062 1 98.81 113 ALA B C 1
ATOM 4385 O O . ALA B 1 113 ? 0.139 5.555 14.992 1 98.81 113 ALA B O 1
ATOM 4386 N N . VAL B 1 114 ? 2.023 5.184 13.883 1 98.88 114 VAL B N 1
ATOM 4387 C CA . VAL B 1 114 ? 2.877 6.156 14.555 1 98.88 114 VAL B CA 1
ATOM 4388 C C . VAL B 1 114 ? 3.447 7.137 13.539 1 98.88 114 VAL B C 1
ATOM 4390 O O . VAL B 1 114 ? 3.906 6.73 12.469 1 98.88 114 VAL B O 1
ATOM 4393 N N . TYR B 1 115 ? 3.365 8.367 13.836 1 98.88 115 TYR B N 1
ATOM 4394 C CA . TYR B 1 115 ? 3.809 9.383 12.891 1 98.88 115 TYR B CA 1
ATOM 4395 C C . TYR B 1 115 ? 4.758 10.375 13.555 1 98.88 115 TYR B C 1
ATOM 4397 O O . TYR B 1 115 ? 4.375 11.086 14.484 1 98.88 115 TYR B O 1
ATOM 4405 N N . PHE B 1 116 ? 6.043 10.359 13.102 1 98.81 116 PHE B N 1
ATOM 4406 C CA . PHE B 1 116 ? 7.008 11.383 13.5 1 98.81 116 PHE B CA 1
ATOM 4407 C C . PHE B 1 116 ? 6.867 12.625 12.625 1 98.81 116 PHE B C 1
ATOM 4409 O O . PHE B 1 116 ? 7.188 12.594 11.438 1 98.81 116 PHE B O 1
ATOM 4416 N N . GLY B 1 117 ? 6.363 13.688 13.211 1 97.81 117 GLY B N 1
ATOM 4417 C CA . GLY B 1 117 ? 6.207 14.922 12.469 1 97.81 117 GLY B CA 1
ATOM 4418 C C . GLY B 1 117 ? 6.785 16.125 13.188 1 97.81 117 GLY B C 1
ATOM 4419 O O . GLY B 1 117 ? 7.633 15.984 14.078 1 97.81 117 GLY B O 1
ATOM 4420 N N . GLY B 1 118 ? 6.375 17.328 12.711 1 96.25 118 GLY B N 1
ATOM 4421 C CA . GLY B 1 118 ? 6.863 18.578 13.273 1 96.25 118 GLY B CA 1
ATOM 4422 C C . GLY B 1 118 ? 7.832 19.297 12.352 1 96.25 118 GLY B C 1
ATOM 4423 O O . GLY B 1 118 ? 7.504 19.594 11.203 1 96.25 118 GLY B O 1
ATOM 4424 N N . GLY B 1 119 ? 8.961 19.578 12.969 1 95.75 119 GLY B N 1
ATOM 4425 C CA . GLY B 1 119 ? 10.016 20.141 12.141 1 95.75 119 GLY B CA 1
ATOM 4426 C C . GLY B 1 119 ? 10.672 19.109 11.234 1 95.75 119 GLY B C 1
ATOM 4427 O O . GLY B 1 119 ? 10.133 18.781 10.172 1 95.75 119 GLY B O 1
ATOM 4428 N N . THR B 1 120 ? 11.844 18.594 11.719 1 96.06 120 THR B N 1
ATOM 4429 C CA . THR B 1 120 ? 12.547 17.578 10.945 1 96.06 120 THR B CA 1
ATOM 4430 C C . THR B 1 120 ? 12.945 16.406 11.828 1 96.06 120 THR B C 1
ATOM 4432 O O . THR B 1 120 ? 14.094 16.297 12.266 1 96.06 120 THR B O 1
ATOM 4435 N N . PRO B 1 121 ? 11.992 15.445 11.961 1 97.56 121 PRO B N 1
ATOM 4436 C CA . PRO B 1 121 ? 12.312 14.273 12.789 1 97.56 121 PRO B CA 1
ATOM 4437 C C . PRO B 1 121 ? 13.594 13.57 12.352 1 97.56 121 PRO B C 1
ATOM 4439 O O . PRO B 1 121 ? 14.383 13.133 13.195 1 97.56 121 PRO B O 1
ATOM 4442 N N . SER B 1 122 ? 13.828 13.555 11.055 1 96.44 122 SER B N 1
ATOM 4443 C CA . SER B 1 122 ? 14.953 12.812 10.492 1 96.44 122 SER B CA 1
ATOM 4444 C C . SER B 1 122 ? 16.281 13.469 10.867 1 96.44 122 SER B C 1
ATOM 4446 O O . SER B 1 122 ? 17.344 12.898 10.617 1 96.44 122 SER B O 1
ATOM 4448 N N . ALA B 1 123 ? 16.234 14.602 11.5 1 94.44 123 ALA B N 1
ATOM 4449 C CA . ALA B 1 123 ? 17.453 15.305 11.867 1 94.44 123 ALA B CA 1
ATOM 4450 C C . ALA B 1 123 ? 18 14.781 13.195 1 94.44 123 ALA B C 1
ATOM 4452 O O . ALA B 1 123 ? 19.156 15.07 13.555 1 94.44 123 ALA B O 1
ATOM 4453 N N . LEU B 1 124 ? 17.141 14.125 13.992 1 97.94 124 LEU B N 1
ATOM 4454 C CA . LEU B 1 124 ? 17.609 13.523 15.227 1 97.94 124 LEU B CA 1
ATOM 4455 C C . LEU B 1 124 ? 18.734 12.516 14.945 1 97.94 124 LEU B C 1
ATOM 4457 O O . LEU B 1 124 ? 18.844 12.016 13.828 1 97.94 124 LEU B O 1
ATOM 4461 N N . SER B 1 125 ? 19.578 12.289 15.93 1 98.19 125 SER B N 1
ATOM 4462 C CA . SER B 1 125 ? 20.656 11.336 15.742 1 98.19 125 SER B CA 1
ATOM 4463 C C . SER B 1 125 ? 20.125 9.922 15.516 1 98.19 125 SER B C 1
ATOM 4465 O O . SER B 1 125 ? 19 9.609 15.914 1 98.19 125 SER B O 1
ATOM 4467 N N . ALA B 1 126 ? 20.969 9.086 14.852 1 98.5 126 ALA B N 1
ATOM 4468 C CA . ALA B 1 126 ? 20.625 7.684 14.648 1 98.5 126 ALA B CA 1
ATOM 4469 C C . ALA B 1 126 ? 20.234 7.016 15.961 1 98.5 126 ALA B C 1
ATOM 4471 O O . ALA B 1 126 ? 19.219 6.309 16.031 1 98.5 126 ALA B O 1
ATOM 4472 N N . HIS B 1 127 ? 21.031 7.32 16.906 1 98.62 127 HIS B N 1
ATOM 4473 C CA . HIS B 1 127 ? 20.812 6.754 18.234 1 98.62 127 HIS B CA 1
ATOM 4474 C C . HIS B 1 127 ? 19.453 7.184 18.812 1 98.62 127 HIS B C 1
ATOM 4476 O O . HIS B 1 127 ? 18.688 6.352 19.297 1 98.62 127 HIS B O 1
ATOM 4482 N N . ASP B 1 128 ? 19.141 8.445 18.75 1 98.69 128 ASP B N 1
ATOM 4483 C CA . ASP B 1 128 ? 17.906 8.984 19.312 1 98.69 128 ASP B CA 1
ATOM 4484 C C . ASP B 1 128 ? 16.688 8.484 18.562 1 98.69 128 ASP B C 1
ATOM 4486 O O . ASP B 1 128 ? 15.672 8.141 19.188 1 98.69 128 ASP B O 1
ATOM 4490 N N . LEU B 1 129 ? 16.75 8.406 17.266 1 98.75 129 LEU B N 1
ATOM 4491 C CA . LEU B 1 129 ? 15.664 7.867 16.469 1 98.75 129 LEU B CA 1
ATOM 4492 C C . LEU B 1 129 ? 15.352 6.43 16.859 1 98.75 129 LEU B C 1
ATOM 4494 O O . LEU B 1 129 ? 14.195 6.082 17.109 1 98.75 129 LEU B O 1
ATOM 4498 N N . ALA B 1 130 ? 16.375 5.648 16.953 1 98.81 130 ALA B N 1
ATOM 4499 C CA . ALA B 1 130 ? 16.219 4.242 17.312 1 98.81 130 ALA B CA 1
ATOM 4500 C C . ALA B 1 130 ? 15.609 4.098 18.703 1 98.81 130 ALA B C 1
ATOM 4502 O O . ALA B 1 130 ? 14.734 3.26 18.922 1 98.81 130 ALA B O 1
ATOM 4503 N N . ARG B 1 131 ? 16.047 4.941 19.625 1 98.81 131 ARG B N 1
ATOM 4504 C CA . ARG B 1 131 ? 15.586 4.867 21.016 1 98.81 131 ARG B CA 1
ATOM 4505 C C . ARG B 1 131 ? 14.102 5.172 21.109 1 98.81 131 ARG B C 1
ATOM 4507 O O . ARG B 1 131 ? 13.367 4.488 21.828 1 98.81 131 ARG B O 1
ATOM 4514 N N . ILE B 1 132 ? 13.664 6.191 20.391 1 98.88 132 ILE B N 1
ATOM 4515 C CA . ILE B 1 132 ? 12.258 6.57 20.453 1 98.88 132 ILE B CA 1
ATOM 4516 C C . ILE B 1 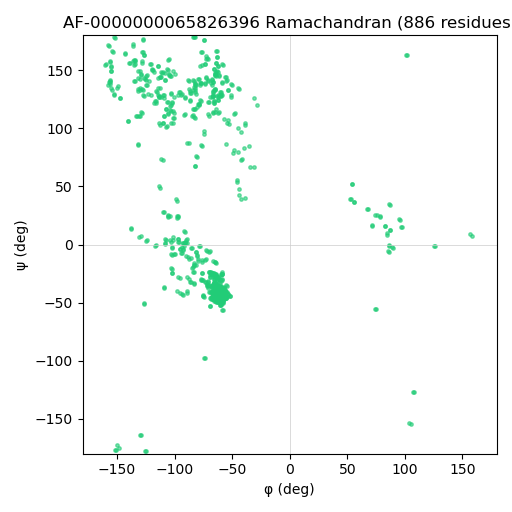132 ? 11.391 5.441 19.891 1 98.88 132 ILE B C 1
ATOM 4518 O O . ILE B 1 132 ? 10.422 5.02 20.531 1 98.88 132 ILE B O 1
ATOM 4522 N N . ILE B 1 133 ? 11.734 4.902 18.688 1 98.88 133 ILE B N 1
ATOM 4523 C CA . ILE B 1 133 ? 10.961 3.855 18.047 1 98.88 133 ILE B CA 1
ATOM 4524 C C . ILE B 1 133 ? 10.906 2.615 18.938 1 98.88 133 ILE B C 1
ATOM 4526 O O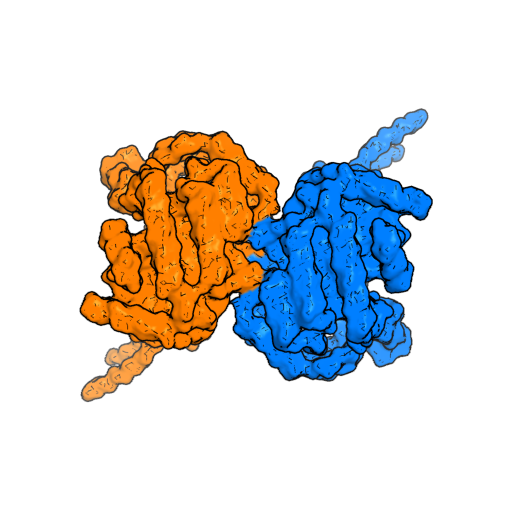 . ILE B 1 133 ? 9.844 2.035 19.141 1 98.88 133 ILE B O 1
ATOM 4530 N N . THR B 1 134 ? 12.047 2.279 19.484 1 98.75 134 THR B N 1
ATOM 4531 C CA . THR B 1 134 ? 12.133 1.107 20.359 1 98.75 134 THR B CA 1
ATOM 4532 C C . THR B 1 134 ? 11.266 1.285 21.594 1 98.75 134 THR B C 1
ATOM 4534 O O . THR B 1 134 ? 10.547 0.364 22 1 98.75 134 THR B O 1
ATOM 4537 N N . THR B 1 135 ? 11.312 2.475 22.188 1 98.81 135 THR B N 1
ATOM 4538 C CA . THR B 1 135 ? 10.492 2.77 23.359 1 98.81 135 THR B CA 1
ATOM 4539 C C . THR B 1 135 ? 9.008 2.605 23.047 1 98.81 135 THR B C 1
ATOM 4541 O O . THR B 1 135 ? 8.273 1.984 23.812 1 98.81 135 THR B O 1
ATOM 4544 N N . LEU B 1 136 ? 8.578 3.135 21.938 1 98.81 136 LEU B N 1
ATOM 4545 C CA . LEU B 1 136 ? 7.18 3.025 21.531 1 98.81 136 LEU B CA 1
ATOM 4546 C C . LEU B 1 136 ? 6.773 1.565 21.375 1 98.81 136 LEU B C 1
ATOM 4548 O O . LEU B 1 136 ? 5.715 1.15 21.844 1 98.81 136 LEU B O 1
ATOM 4552 N N . ARG B 1 137 ? 7.562 0.784 20.719 1 98.12 137 ARG B N 1
ATOM 4553 C CA . ARG B 1 137 ? 7.266 -0.619 20.438 1 98.12 137 ARG B CA 1
ATOM 4554 C C . ARG B 1 137 ? 7.211 -1.429 21.734 1 98.12 137 ARG B C 1
ATOM 4556 O O . ARG B 1 137 ? 6.434 -2.381 21.844 1 98.12 137 ARG B O 1
ATOM 4563 N N . GLU B 1 138 ? 8.016 -1.044 22.688 1 97.94 138 GLU B N 1
ATOM 4564 C CA . GLU B 1 138 ? 8.094 -1.788 23.938 1 97.94 138 GLU B CA 1
ATOM 4565 C C . GLU B 1 138 ? 6.977 -1.381 24.891 1 97.94 138 GLU B C 1
ATOM 4567 O O . GLU B 1 138 ? 6.477 -2.207 25.656 1 97.94 138 GLU B O 1
ATOM 4572 N N . LYS B 1 139 ? 6.59 -0.1 24.844 1 98.44 139 LYS B N 1
ATOM 4573 C CA . LYS B 1 139 ? 5.77 0.435 25.938 1 98.44 139 LYS B CA 1
ATOM 4574 C C . LYS B 1 139 ? 4.305 0.532 25.516 1 98.44 139 LYS B C 1
ATOM 4576 O O . LYS B 1 139 ? 3.414 0.574 26.359 1 98.44 139 LYS B O 1
ATOM 4581 N N . LEU B 1 140 ? 4.02 0.627 24.234 1 98.12 140 LEU B N 1
ATOM 4582 C CA . LEU B 1 140 ? 2.654 0.822 23.766 1 98.12 140 LEU B CA 1
ATOM 4583 C C . LEU B 1 140 ? 2.178 -0.388 22.969 1 98.12 140 LEU B C 1
ATOM 4585 O O . LEU B 1 140 ? 2.99 -1.117 22.391 1 98.12 140 LEU B O 1
ATOM 4589 N N . PRO B 1 141 ? 0.907 -0.607 22.938 1 97 141 PRO B N 1
ATOM 4590 C CA . PRO B 1 141 ? 0.376 -1.785 22.234 1 97 141 PRO B CA 1
ATOM 4591 C C . PRO B 1 141 ? 0.239 -1.573 20.734 1 97 141 PRO B C 1
ATOM 4593 O O . PRO B 1 141 ? -0.876 -1.574 20.203 1 97 141 PRO B O 1
ATOM 4596 N N . LEU B 1 142 ? 1.364 -1.435 20.047 1 98.38 142 LEU B N 1
ATOM 4597 C CA . LEU B 1 142 ? 1.341 -1.317 18.594 1 98.38 142 LEU B CA 1
ATOM 4598 C C . LEU B 1 142 ? 0.821 -2.6 17.953 1 98.38 142 LEU B C 1
ATOM 4600 O O . LEU B 1 142 ? 1.197 -3.701 18.359 1 98.38 142 LEU B O 1
ATOM 4604 N N . ALA B 1 143 ? -0.089 -2.453 16.984 1 98.06 143 ALA B N 1
ATOM 4605 C CA . ALA B 1 143 ? -0.511 -3.607 16.203 1 98.06 143 ALA B CA 1
ATOM 4606 C C . ALA B 1 143 ? 0.663 -4.203 15.43 1 98.06 143 ALA B C 1
ATOM 4608 O O . ALA B 1 143 ? 1.596 -3.486 15.055 1 98.06 143 ALA B O 1
ATOM 4609 N N . PRO B 1 144 ? 0.608 -5.516 15.117 1 97.88 144 PRO B N 1
ATOM 4610 C CA . PRO B 1 144 ? 1.691 -6.137 14.352 1 97.88 144 PRO B CA 1
ATOM 4611 C C . PRO B 1 144 ? 1.909 -5.473 12.992 1 97.88 144 PRO B C 1
ATOM 4613 O O . PRO B 1 144 ? 3.018 -5.508 12.453 1 97.88 144 PRO B O 1
ATOM 4616 N N . ASP B 1 145 ? 0.855 -4.855 12.461 1 97.38 145 ASP B N 1
ATOM 4617 C CA . ASP B 1 145 ? 0.949 -4.211 11.148 1 97.38 145 ASP B CA 1
ATOM 4618 C C . ASP B 1 145 ? 1.007 -2.691 11.297 1 97.38 145 ASP B C 1
ATOM 4620 O O . ASP B 1 145 ? 0.674 -1.962 10.359 1 97.38 145 ASP B O 1
ATOM 4624 N N . CYS B 1 146 ? 1.457 -2.189 12.414 1 98.62 146 CYS B N 1
ATOM 4625 C CA . CYS B 1 146 ? 1.505 -0.756 12.68 1 98.62 146 CYS B CA 1
ATOM 4626 C C . CYS B 1 146 ? 2.396 -0.044 11.664 1 98.62 146 CYS B C 1
ATOM 4628 O O . CYS B 1 146 ? 3.51 -0.494 11.391 1 98.62 146 CYS B O 1
ATOM 4630 N N . GLU B 1 147 ? 1.867 1.016 11.125 1 98.81 147 GLU B N 1
ATOM 4631 C CA . GLU B 1 147 ? 2.646 1.886 10.25 1 98.81 147 GLU B CA 1
ATOM 4632 C C . GLU B 1 147 ? 3.461 2.895 11.055 1 98.81 147 GLU B C 1
ATOM 4634 O O . GLU B 1 147 ? 2.896 3.715 11.781 1 98.81 147 GLU B O 1
ATOM 4639 N N . ILE B 1 148 ? 4.742 2.82 10.977 1 98.88 148 ILE B N 1
ATOM 4640 C CA . ILE B 1 148 ? 5.621 3.76 11.664 1 98.88 148 ILE B CA 1
ATOM 4641 C C . ILE B 1 148 ? 6.309 4.664 10.648 1 98.88 148 ILE B C 1
ATOM 4643 O O . ILE B 1 148 ? 7.254 4.242 9.977 1 98.88 148 ILE B O 1
ATOM 4647 N N . THR B 1 149 ? 5.867 5.891 10.555 1 98.88 149 THR B N 1
ATOM 4648 C CA . THR B 1 149 ? 6.305 6.836 9.531 1 98.88 149 THR B CA 1
ATOM 4649 C C . THR B 1 149 ? 7.285 7.848 10.117 1 98.88 149 THR B C 1
ATOM 4651 O O . THR B 1 149 ? 7.027 8.438 11.172 1 98.88 149 THR B O 1
ATOM 4654 N N . ILE B 1 150 ? 8.406 8.039 9.469 1 98.75 150 ILE B N 1
ATOM 4655 C CA . ILE B 1 150 ? 9.336 9.117 9.758 1 98.75 150 ILE B CA 1
ATOM 4656 C C . ILE B 1 150 ? 9.25 10.188 8.672 1 98.75 150 ILE B C 1
ATOM 4658 O O . ILE B 1 150 ? 9.594 9.93 7.516 1 98.75 150 ILE B O 1
ATOM 4662 N N . GLU B 1 151 ? 8.766 11.297 9.047 1 97.81 151 GLU B N 1
ATOM 4663 C CA . GLU B 1 151 ? 8.922 12.422 8.133 1 97.81 151 GLU B CA 1
ATOM 4664 C C . GLU B 1 151 ? 10.359 12.93 8.125 1 97.81 151 GLU B C 1
ATOM 4666 O O . GLU B 1 151 ? 11.008 12.992 9.164 1 97.81 151 GLU B O 1
ATOM 4671 N N . GLY B 1 152 ? 10.836 13.258 6.91 1 95.62 152 GLY B N 1
ATOM 4672 C CA . GLY B 1 152 ? 12.219 13.703 6.867 1 95.62 152 GLY B CA 1
ATOM 4673 C C . GLY B 1 152 ? 12.508 14.633 5.707 1 95.62 152 GLY B C 1
ATOM 4674 O O . GLY B 1 152 ? 11.594 15.039 4.984 1 95.62 152 GLY B O 1
ATOM 4675 N N . ARG B 1 153 ? 13.742 15.062 5.688 1 96 153 ARG B N 1
ATOM 4676 C CA . ARG B 1 153 ? 14.352 15.844 4.617 1 96 153 ARG B CA 1
ATOM 4677 C C . ARG B 1 153 ? 15.648 15.203 4.145 1 96 153 ARG B C 1
ATOM 4679 O O . ARG B 1 153 ? 16.203 14.344 4.828 1 96 153 ARG B O 1
ATOM 4686 N N . VAL B 1 154 ? 16.047 15.719 2.988 1 96.06 154 VAL B N 1
ATOM 4687 C CA . VAL B 1 154 ? 17.297 15.227 2.422 1 96.06 154 VAL B CA 1
ATOM 4688 C C . VAL B 1 154 ? 18.469 15.586 3.338 1 96.06 154 VAL B C 1
ATOM 4690 O O . VAL B 1 154 ? 19.328 14.75 3.631 1 96.06 154 VAL B O 1
ATOM 4693 N N . LEU B 1 155 ? 18.359 16.781 3.805 1 93.62 155 LEU B N 1
ATOM 4694 C CA . LEU B 1 155 ? 19.438 17.297 4.656 1 93.62 155 LEU B CA 1
ATOM 4695 C C . LEU B 1 155 ? 19.5 16.516 5.969 1 93.62 155 LEU B C 1
ATOM 4697 O O . LEU B 1 155 ? 18.469 16.312 6.625 1 93.62 155 LEU B O 1
ATOM 4701 N N . ASN B 1 156 ? 20.641 15.992 6.355 1 90.06 156 ASN B N 1
ATOM 4702 C CA . ASN B 1 156 ? 20.953 15.375 7.645 1 90.06 156 ASN B CA 1
ATOM 4703 C C . ASN B 1 156 ? 20.266 14.023 7.801 1 90.06 156 ASN B C 1
ATOM 4705 O O . ASN B 1 156 ? 20.062 13.555 8.922 1 90.06 156 ASN B O 1
ATOM 4709 N N . PHE B 1 157 ? 19.812 13.438 6.777 1 96.69 157 PHE B N 1
ATOM 4710 C CA . PHE B 1 157 ? 19.25 12.094 6.863 1 96.69 157 PHE B CA 1
ATOM 4711 C C . PHE B 1 157 ? 20.125 11.086 6.141 1 96.69 157 PHE B C 1
ATOM 4713 O O . PHE B 1 157 ? 19.75 10.547 5.098 1 96.69 157 PHE B O 1
ATOM 4720 N N . ASP B 1 158 ? 21.234 10.812 6.789 1 97.19 158 ASP B N 1
ATOM 4721 C CA . ASP B 1 158 ? 22.281 9.977 6.184 1 97.19 158 ASP B CA 1
ATOM 4722 C C . ASP B 1 158 ? 21.969 8.492 6.371 1 97.19 158 ASP B C 1
ATOM 4724 O O . ASP B 1 158 ? 20.953 8.133 6.973 1 97.19 158 ASP B O 1
ATOM 4728 N N . ALA B 1 159 ? 22.828 7.668 5.84 1 97.81 159 ALA B N 1
ATOM 4729 C CA . ALA B 1 159 ? 22.625 6.223 5.816 1 97.81 159 ALA B CA 1
ATOM 4730 C C . ALA B 1 159 ? 22.531 5.66 7.23 1 97.81 159 ALA B C 1
ATOM 4732 O O . ALA B 1 159 ? 21.719 4.766 7.496 1 97.81 159 ALA B O 1
ATOM 4733 N N . GLU B 1 160 ? 23.328 6.156 8.086 1 98.25 160 GLU B N 1
ATOM 4734 C CA . GLU B 1 160 ? 23.328 5.684 9.469 1 98.25 160 GLU B CA 1
ATOM 4735 C C . GLU B 1 160 ? 21.969 5.902 10.125 1 98.25 160 GLU B C 1
ATOM 4737 O O . GLU B 1 160 ? 21.453 5.004 10.789 1 98.25 160 GLU B O 1
ATOM 4742 N N . ARG B 1 161 ? 21.422 7.094 9.984 1 98.5 161 ARG B N 1
ATOM 4743 C CA . ARG B 1 161 ? 20.109 7.426 10.547 1 98.5 161 ARG B CA 1
ATOM 4744 C C . ARG B 1 161 ? 19.016 6.574 9.914 1 98.5 161 ARG B C 1
ATOM 4746 O O . ARG B 1 161 ? 18.141 6.051 10.609 1 98.5 161 ARG B O 1
ATOM 4753 N N . ILE B 1 162 ? 19.031 6.434 8.609 1 98.56 162 ILE B N 1
ATOM 4754 C CA . ILE B 1 162 ? 18.047 5.641 7.887 1 98.56 162 ILE B CA 1
ATOM 4755 C C . ILE B 1 162 ? 18.062 4.199 8.391 1 98.56 162 ILE B C 1
ATOM 4757 O O . ILE B 1 162 ? 17.016 3.641 8.742 1 98.56 162 ILE B O 1
ATOM 4761 N N . ASP B 1 163 ? 19.219 3.615 8.461 1 98.31 163 ASP B N 1
ATOM 4762 C CA . ASP B 1 163 ? 19.359 2.221 8.867 1 98.31 163 ASP B CA 1
ATOM 4763 C C . ASP B 1 163 ? 18.938 2.029 10.32 1 98.31 163 ASP B C 1
ATOM 4765 O O . ASP B 1 163 ? 18.328 1.019 10.672 1 98.31 163 ASP B O 1
ATOM 4769 N N . ALA B 1 164 ? 19.266 3.027 11.148 1 98.69 164 ALA B N 1
ATOM 4770 C CA . ALA B 1 164 ? 18.844 2.963 12.547 1 98.69 164 ALA B CA 1
ATOM 4771 C C . ALA B 1 164 ? 17.328 2.939 12.656 1 98.69 164 ALA B C 1
ATOM 4773 O O . ALA B 1 164 ? 16.766 2.189 13.469 1 98.69 164 ALA B O 1
ATOM 4774 N N . CYS B 1 165 ? 16.688 3.773 11.883 1 98.75 165 CYS B N 1
ATOM 4775 C CA . CYS B 1 165 ? 15.227 3.797 11.859 1 98.75 165 CYS B CA 1
ATOM 4776 C C . CYS B 1 165 ? 14.664 2.449 11.422 1 98.75 165 CYS B C 1
ATOM 4778 O O . CYS B 1 165 ? 13.773 1.905 12.07 1 98.75 165 CYS B O 1
ATOM 4780 N N . LEU B 1 166 ? 15.188 1.925 10.344 1 98.62 166 LEU B N 1
ATOM 4781 C CA . LEU B 1 166 ? 14.719 0.66 9.789 1 98.62 166 LEU B CA 1
ATOM 4782 C C . LEU B 1 166 ? 14.922 -0.48 10.781 1 98.62 166 LEU B C 1
ATOM 4784 O O . LEU B 1 166 ? 14.008 -1.27 11.023 1 98.62 166 LEU B O 1
ATOM 4788 N N . ASP B 1 167 ? 16.109 -0.491 11.367 1 98.19 167 ASP B N 1
ATOM 4789 C CA . ASP B 1 167 ? 16.438 -1.554 12.305 1 98.19 167 ASP B CA 1
ATOM 4790 C C . ASP B 1 167 ? 15.555 -1.483 13.547 1 98.19 167 ASP B C 1
ATOM 4792 O O . ASP B 1 167 ? 15.242 -2.512 14.156 1 98.19 167 ASP B O 1
ATOM 4796 N N . ALA B 1 168 ? 15.125 -0.277 13.852 1 98.62 168 ALA B N 1
ATOM 4797 C CA . ALA B 1 168 ? 14.281 -0.092 15.031 1 98.62 168 ALA B CA 1
ATOM 4798 C C . ALA B 1 168 ? 12.82 -0.4 14.719 1 98.62 168 ALA B C 1
ATOM 4800 O O . ALA B 1 168 ? 12.008 -0.564 15.625 1 98.62 168 ALA B O 1
ATOM 4801 N N . GLY B 1 169 ? 12.461 -0.42 13.453 1 98.19 169 GLY B N 1
ATOM 4802 C CA . GLY B 1 169 ? 11.117 -0.875 13.109 1 98.19 169 GLY B CA 1
ATOM 4803 C C . GLY B 1 169 ? 10.344 0.124 12.273 1 98.19 169 GLY B C 1
ATOM 4804 O O . GLY B 1 169 ? 9.195 -0.127 11.906 1 98.19 169 GLY B O 1
ATOM 4805 N N . ALA B 1 170 ? 10.953 1.317 11.953 1 98.81 170 ALA B N 1
ATOM 4806 C CA . ALA B 1 170 ? 10.297 2.223 11.008 1 98.81 170 ALA B CA 1
ATOM 4807 C C . ALA B 1 170 ? 10.07 1.543 9.664 1 98.81 170 ALA B C 1
ATOM 4809 O O . ALA B 1 170 ? 10.93 0.793 9.188 1 98.81 170 ALA B O 1
ATOM 4810 N N . ASN B 1 171 ? 8.922 1.794 9.094 1 98.81 171 ASN B N 1
ATOM 4811 C CA . ASN B 1 171 ? 8.609 1.057 7.875 1 98.81 171 ASN B CA 1
ATOM 4812 C C . ASN B 1 171 ? 7.973 1.96 6.82 1 98.81 171 ASN B C 1
ATOM 4814 O O . ASN B 1 171 ? 7.406 1.475 5.84 1 98.81 171 ASN B O 1
ATOM 4818 N N . ARG B 1 172 ? 8.023 3.246 6.969 1 98.81 172 ARG B N 1
ATOM 4819 C CA . ARG B 1 172 ? 7.566 4.234 6 1 98.81 172 ARG B CA 1
ATOM 4820 C C . ARG B 1 172 ? 8.336 5.543 6.145 1 98.81 172 ARG B C 1
ATOM 4822 O O . ARG B 1 172 ? 8.539 6.027 7.258 1 98.81 172 ARG B O 1
ATOM 4829 N N . PHE B 1 173 ? 8.859 6.07 5.113 1 98.81 173 PHE B N 1
ATOM 4830 C CA . PHE B 1 173 ? 9.539 7.359 5.086 1 98.81 173 PHE B CA 1
ATOM 4831 C C . PHE B 1 173 ? 8.805 8.336 4.172 1 98.81 173 PHE B C 1
ATOM 4833 O O . PHE B 1 173 ? 8.508 8.016 3.02 1 98.81 173 PHE B O 1
ATOM 4840 N N . SER B 1 174 ? 8.43 9.438 4.699 1 98.56 174 SER B N 1
ATOM 4841 C CA . SER B 1 174 ? 7.867 10.547 3.93 1 98.56 174 SER B CA 1
ATOM 4842 C C . SER B 1 174 ? 8.836 11.719 3.855 1 98.56 174 SER B C 1
ATOM 4844 O O . SER B 1 174 ? 9.055 12.414 4.852 1 98.56 174 SER B O 1
ATOM 4846 N N . ILE B 1 175 ? 9.383 11.992 2.709 1 98.56 175 ILE B N 1
ATOM 4847 C CA . ILE B 1 175 ? 10.445 12.984 2.576 1 98.56 175 ILE B CA 1
ATOM 4848 C C . ILE B 1 175 ? 9.906 14.242 1.906 1 98.56 175 ILE B C 1
ATOM 4850 O O . ILE B 1 175 ? 9.359 14.18 0.8 1 98.56 175 ILE B O 1
ATOM 4854 N N . GLY B 1 176 ? 10.039 15.352 2.561 1 97.56 176 GLY B N 1
ATOM 4855 C CA . GLY B 1 176 ? 9.664 16.625 1.977 1 97.56 176 GLY B CA 1
ATOM 4856 C C . GLY B 1 176 ? 10.648 17.109 0.927 1 97.56 176 GLY B C 1
ATOM 4857 O O . GLY B 1 176 ? 11.648 17.75 1.256 1 97.56 176 GLY B O 1
ATOM 4858 N N . ILE B 1 177 ? 10.359 16.875 -0.305 1 98 177 ILE B N 1
ATOM 4859 C CA . ILE B 1 177 ? 11.211 17.297 -1.413 1 98 177 ILE B CA 1
ATOM 4860 C C . ILE B 1 177 ? 10.734 18.656 -1.94 1 98 177 ILE B C 1
ATOM 4862 O O . ILE B 1 177 ? 11.555 19.516 -2.273 1 98 177 ILE B O 1
ATOM 4866 N N . GLN B 1 178 ? 9.438 18.781 -2.057 1 97.5 178 GLN B N 1
ATOM 4867 C CA . GLN B 1 178 ? 8.75 19.984 -2.525 1 97.5 178 GLN B CA 1
ATOM 4868 C C . GLN B 1 178 ? 8.914 20.156 -4.035 1 97.5 178 GLN B C 1
ATOM 4870 O O . GLN B 1 178 ? 7.922 20.297 -4.754 1 97.5 178 GLN B O 1
ATOM 4875 N N . SER B 1 179 ? 10.086 20.188 -4.531 1 98.44 179 SER B N 1
ATOM 4876 C CA . SER B 1 179 ? 10.422 20.219 -5.949 1 98.44 179 SER B CA 1
ATOM 4877 C C . SER B 1 179 ? 11.812 19.656 -6.203 1 98.44 179 SER B C 1
ATOM 4879 O O . SER B 1 179 ? 12.703 19.781 -5.359 1 98.44 179 SER B O 1
ATOM 4881 N N . PHE B 1 180 ? 12.008 19.047 -7.398 1 98.5 180 PHE B N 1
ATOM 4882 C CA . PHE B 1 180 ? 13.32 18.547 -7.781 1 98.5 180 PHE B CA 1
ATOM 4883 C C . PHE B 1 180 ? 14.086 19.609 -8.57 1 98.5 180 PHE B C 1
ATOM 4885 O O . PHE B 1 180 ? 15.266 19.406 -8.898 1 98.5 180 PHE B O 1
ATOM 4892 N N . ASN B 1 181 ? 13.43 20.719 -8.844 1 98.31 181 ASN B N 1
ATOM 4893 C CA . ASN B 1 181 ? 14.086 21.797 -9.57 1 98.31 181 ASN B CA 1
ATOM 4894 C C . ASN B 1 181 ? 15.023 22.594 -8.68 1 98.31 181 ASN B C 1
ATOM 4896 O O . ASN B 1 181 ? 14.586 23.219 -7.707 1 98.31 181 ASN B O 1
ATOM 4900 N N . SER B 1 182 ? 16.312 22.688 -9.086 1 98.12 182 SER B N 1
ATOM 4901 C CA . SER B 1 182 ? 17.344 23.297 -8.242 1 98.12 182 SER B CA 1
ATOM 4902 C C . SER B 1 182 ? 17.031 24.766 -7.969 1 98.12 182 SER B C 1
ATOM 4904 O O . SER B 1 182 ? 17.25 25.25 -6.859 1 98.12 182 SER B O 1
ATOM 4906 N N . LYS B 1 183 ? 16.594 25.469 -8.93 1 97.31 183 LYS B N 1
ATOM 4907 C CA . LYS B 1 183 ? 16.312 26.891 -8.766 1 97.31 183 LYS B CA 1
ATOM 4908 C C . LYS B 1 183 ? 15.156 27.109 -7.793 1 97.31 183 LYS B C 1
ATOM 4910 O O . LYS B 1 183 ? 15.234 27.969 -6.922 1 97.31 183 LYS B O 1
ATOM 4915 N N . ILE B 1 184 ? 14.109 26.312 -7.938 1 96.94 184 ILE B N 1
ATOM 4916 C CA . ILE B 1 184 ? 12.953 26.406 -7.059 1 96.94 184 ILE B CA 1
ATOM 4917 C C . ILE B 1 184 ? 13.352 26.031 -5.633 1 96.94 184 ILE B C 1
ATOM 4919 O O . ILE B 1 184 ? 12.961 26.703 -4.676 1 96.94 184 ILE B O 1
ATOM 4923 N N . ARG B 1 185 ? 14.125 25 -5.5 1 96.88 185 ARG B N 1
ATOM 4924 C CA . ARG B 1 185 ? 14.586 24.562 -4.188 1 96.88 185 ARG B CA 1
ATOM 4925 C C . ARG B 1 185 ? 15.359 25.672 -3.482 1 96.88 185 ARG B C 1
ATOM 4927 O O . ARG B 1 185 ? 15.141 25.938 -2.299 1 96.88 185 ARG B O 1
ATOM 4934 N N . LYS B 1 186 ? 16.203 26.312 -4.227 1 95.75 186 LYS B N 1
ATOM 4935 C CA . LYS B 1 186 ? 16.984 27.422 -3.66 1 95.75 186 LYS B CA 1
ATOM 4936 C C . LYS B 1 186 ? 16.078 28.547 -3.186 1 95.75 186 LYS B C 1
ATOM 4938 O O . LYS B 1 186 ? 16.266 29.078 -2.088 1 95.75 186 LYS B O 1
ATOM 4943 N N . LYS B 1 187 ? 15.102 28.828 -3.928 1 94.19 187 LYS B N 1
ATOM 4944 C CA . LYS B 1 187 ? 14.156 29.891 -3.584 1 94.19 187 LYS B CA 1
ATOM 4945 C C . LYS B 1 187 ? 13.375 29.531 -2.322 1 94.19 187 LYS B C 1
ATOM 4947 O O . LYS B 1 187 ? 12.961 30.422 -1.572 1 94.19 187 LYS B O 1
ATOM 4952 N N . MET B 1 188 ? 13.18 28.266 -2.09 1 94.75 188 MET B N 1
ATOM 4953 C CA . MET B 1 188 ? 12.43 27.797 -0.928 1 94.75 188 MET B CA 1
ATOM 4954 C C . MET B 1 188 ? 13.352 27.578 0.265 1 94.75 188 MET B C 1
ATOM 4956 O O . MET B 1 188 ? 12.93 27.047 1.294 1 94.75 188 MET B O 1
ATOM 4960 N N . ALA B 1 189 ? 14.609 27.906 0.082 1 94.62 189 ALA B N 1
ATOM 4961 C CA . ALA B 1 189 ? 15.641 27.797 1.113 1 94.62 189 ALA B CA 1
ATOM 4962 C C . ALA B 1 189 ? 15.914 26.328 1.45 1 94.62 189 ALA B C 1
ATOM 4964 O O . ALA B 1 189 ? 16.141 25.984 2.611 1 94.62 189 ALA B O 1
ATOM 4965 N N . ARG B 1 190 ? 15.734 25.5 0.449 1 93.38 190 ARG B N 1
ATOM 4966 C CA . ARG B 1 190 ? 16.203 24.125 0.57 1 93.38 190 ARG B CA 1
ATOM 4967 C C . ARG B 1 190 ? 17.688 24.016 0.247 1 93.38 190 ARG B C 1
ATOM 4969 O O . ARG B 1 190 ? 18.156 24.594 -0.737 1 93.38 190 ARG B O 1
ATOM 4976 N N . THR B 1 191 ? 18.406 23.297 0.985 1 91.44 191 THR B N 1
ATOM 4977 C CA . THR B 1 191 ? 19.875 23.328 0.888 1 91.44 191 THR B CA 1
ATOM 4978 C C . THR B 1 191 ? 20.359 22.344 -0.17 1 91.44 191 THR B C 1
ATOM 4980 O O . THR B 1 191 ? 21.422 22.547 -0.763 1 91.44 191 THR B O 1
ATOM 4983 N N . SER B 1 192 ? 19.641 21.25 -0.398 1 94.81 192 SER B N 1
ATOM 4984 C CA . SER B 1 192 ? 20.062 20.281 -1.408 1 94.81 192 SER B CA 1
ATOM 4985 C C . SER B 1 192 ? 19.516 20.656 -2.785 1 94.81 192 SER B C 1
ATOM 4987 O O . SER B 1 192 ? 18.375 21.109 -2.912 1 94.81 192 SER B O 1
ATOM 4989 N N . ASP B 1 193 ? 20.359 20.453 -3.818 1 97.44 193 ASP B N 1
ATOM 4990 C CA . ASP B 1 193 ? 19.891 20.703 -5.18 1 97.44 193 ASP B CA 1
ATOM 4991 C C . ASP B 1 193 ? 19.109 19.516 -5.727 1 97.44 193 ASP B C 1
ATOM 4993 O O . ASP B 1 193 ? 18.953 18.5 -5.035 1 97.44 193 ASP B O 1
ATOM 4997 N N . GLY B 1 194 ? 18.625 19.641 -6.922 1 97.81 194 GLY B N 1
ATOM 4998 C CA . GLY B 1 194 ? 17.797 18.625 -7.547 1 97.81 194 GLY B CA 1
ATOM 4999 C C . GLY B 1 194 ? 18.484 17.281 -7.656 1 97.81 194 GLY B C 1
ATOM 5000 O O . GLY B 1 194 ? 17.984 16.281 -7.137 1 97.81 194 GLY B O 1
ATOM 5001 N N . PRO B 1 195 ? 19.641 17.25 -8.289 1 98.25 195 PRO B N 1
ATOM 5002 C CA . PRO B 1 195 ? 20.359 15.984 -8.453 1 98.25 195 PRO B CA 1
ATOM 5003 C C . PRO B 1 195 ? 20.656 15.297 -7.129 1 98.25 195 PRO B C 1
ATOM 5005 O O . PRO B 1 195 ? 20.547 14.07 -7.023 1 98.25 195 PRO B O 1
ATOM 5008 N N . THR B 1 196 ? 21 16.109 -6.16 1 98 196 THR B N 1
ATOM 5009 C CA . THR B 1 196 ? 21.266 15.555 -4.84 1 98 196 THR B CA 1
ATOM 5010 C C . THR B 1 196 ? 20 14.938 -4.246 1 98 196 THR B C 1
ATOM 5012 O O . THR B 1 196 ? 20.047 13.836 -3.68 1 98 196 THR B O 1
ATOM 5015 N N . ALA B 1 197 ? 18.938 15.609 -4.379 1 98.38 197 ALA B N 1
ATOM 5016 C CA . ALA B 1 197 ? 17.656 15.117 -3.875 1 98.38 197 ALA B CA 1
ATOM 5017 C C . ALA B 1 197 ? 17.266 13.82 -4.574 1 98.38 197 ALA B C 1
ATOM 5019 O O . ALA B 1 197 ? 16.797 12.875 -3.934 1 98.38 197 ALA B O 1
ATOM 5020 N N . ILE B 1 198 ? 17.438 13.797 -5.855 1 98.69 198 ILE B N 1
ATOM 5021 C CA . ILE B 1 198 ? 17.109 12.617 -6.648 1 98.69 198 ILE B CA 1
ATOM 5022 C C . ILE B 1 198 ? 17.953 11.43 -6.188 1 98.69 198 ILE B C 1
ATOM 5024 O O . ILE B 1 198 ? 17.422 10.344 -5.922 1 98.69 198 ILE B O 1
ATOM 5028 N N . ALA B 1 199 ? 19.25 11.641 -6.035 1 98.31 199 ALA B N 1
ATOM 5029 C CA . ALA B 1 199 ? 20.172 10.586 -5.617 1 98.31 199 ALA B CA 1
ATOM 5030 C C . ALA B 1 199 ? 19.797 10.055 -4.234 1 98.31 199 ALA B C 1
ATOM 5032 O O . ALA B 1 199 ? 19.875 8.852 -3.986 1 98.31 199 ALA B O 1
ATOM 5033 N N . PHE B 1 200 ? 19.453 10.969 -3.383 1 98.38 200 PHE B N 1
ATOM 5034 C CA . PHE B 1 200 ? 19.047 10.594 -2.037 1 98.38 200 PHE B CA 1
ATOM 5035 C C . PHE B 1 200 ? 17.828 9.68 -2.08 1 98.38 200 PHE B C 1
ATOM 5037 O O . PHE B 1 200 ? 17.828 8.609 -1.468 1 98.38 200 PHE B O 1
ATOM 5044 N N . MET B 1 201 ? 16.797 10.094 -2.822 1 98.62 201 MET B N 1
ATOM 5045 C CA . MET B 1 201 ? 15.562 9.32 -2.91 1 98.62 201 MET B CA 1
ATOM 5046 C C . MET B 1 201 ? 15.82 7.957 -3.533 1 98.62 201 MET B C 1
ATOM 5048 O O . MET B 1 201 ? 15.273 6.949 -3.08 1 98.62 201 MET B O 1
ATOM 5052 N N . GLU B 1 202 ? 16.641 7.938 -4.566 1 98.25 202 GLU B N 1
ATOM 5053 C CA . GLU B 1 202 ? 16.984 6.672 -5.219 1 98.25 202 GLU B CA 1
ATOM 5054 C C . GLU B 1 202 ? 17.656 5.715 -4.246 1 98.25 202 GLU B C 1
ATOM 5056 O O . GLU B 1 202 ? 17.359 4.516 -4.234 1 98.25 202 GLU B O 1
ATOM 5061 N N . SER B 1 203 ? 18.562 6.27 -3.496 1 97.75 203 SER B N 1
ATOM 5062 C CA . SER B 1 203 ? 19.266 5.441 -2.52 1 97.75 203 SER B CA 1
ATOM 5063 C C . SER B 1 203 ? 18.312 4.895 -1.467 1 97.75 203 SER B C 1
ATOM 5065 O O . SER B 1 203 ? 18.422 3.74 -1.054 1 97.75 203 SER B O 1
ATOM 5067 N N . LEU B 1 204 ? 17.438 5.742 -1.026 1 97.94 204 LEU B N 1
ATOM 5068 C CA . LEU B 1 204 ? 16.438 5.336 -0.038 1 97.94 204 LEU B CA 1
ATOM 5069 C C . LEU B 1 204 ? 15.555 4.219 -0.583 1 97.94 204 LEU B C 1
ATOM 5071 O O . LEU B 1 204 ? 15.32 3.217 0.096 1 97.94 204 LEU B O 1
ATOM 5075 N N . VAL B 1 205 ? 15.117 4.332 -1.845 1 97.38 205 VAL B N 1
ATOM 5076 C CA . VAL B 1 205 ? 14.258 3.35 -2.502 1 97.38 205 VAL B CA 1
ATOM 5077 C C . VAL B 1 205 ? 15.008 2.025 -2.65 1 97.38 205 VAL B C 1
ATOM 5079 O O . VAL B 1 205 ? 14.43 0.955 -2.457 1 97.38 205 VAL B O 1
ATOM 5082 N N . LYS B 1 206 ? 16.266 2.115 -2.91 1 95.69 206 LYS B N 1
ATOM 5083 C CA . LYS B 1 206 ? 17.078 0.936 -3.186 1 95.69 206 LYS B CA 1
ATOM 5084 C C . LYS B 1 206 ? 17.188 0.045 -1.952 1 95.69 206 LYS B C 1
ATOM 5086 O O . LYS B 1 206 ? 17.391 -1.166 -2.07 1 95.69 206 LYS B O 1
ATOM 5091 N N . ARG B 1 207 ? 17.031 0.625 -0.803 1 95.81 207 ARG B N 1
ATOM 5092 C CA . ARG B 1 207 ? 17.094 -0.182 0.412 1 95.81 207 ARG B CA 1
ATOM 5093 C C . ARG B 1 207 ? 15.945 -1.187 0.456 1 95.81 207 ARG B C 1
ATOM 5095 O O . ARG B 1 207 ? 16.078 -2.266 1.034 1 95.81 207 ARG B O 1
ATOM 5102 N N . ASP B 1 208 ? 14.789 -0.827 -0.062 1 97.12 208 ASP B N 1
ATOM 5103 C CA . ASP B 1 208 ? 13.609 -1.672 -0.246 1 97.12 208 ASP B CA 1
ATOM 5104 C C . ASP B 1 208 ? 13.172 -2.303 1.075 1 97.12 208 ASP B C 1
ATOM 5106 O O . ASP B 1 208 ? 12.82 -3.482 1.119 1 97.12 208 ASP B O 1
ATOM 5110 N N . ARG B 1 209 ? 13.281 -1.587 2.193 1 97.69 209 ARG B N 1
ATOM 5111 C CA . ARG B 1 209 ? 12.93 -2.076 3.521 1 97.69 209 ARG B CA 1
ATOM 5112 C C . ARG B 1 209 ? 11.773 -1.273 4.113 1 97.69 209 ARG B C 1
ATOM 5114 O O . ARG B 1 209 ? 11.32 -1.554 5.227 1 97.69 209 ARG B O 1
ATOM 5121 N N . ALA B 1 210 ? 11.281 -0.292 3.385 1 98.25 210 ALA B N 1
ATOM 5122 C CA . ALA B 1 210 ? 10.172 0.552 3.809 1 98.25 210 ALA B CA 1
ATOM 5123 C C . ALA B 1 210 ? 9.453 1.163 2.607 1 98.25 210 ALA B C 1
ATOM 5125 O O . ALA B 1 210 ? 10.008 1.211 1.506 1 98.25 210 ALA B O 1
ATOM 5126 N N . ALA B 1 211 ? 8.203 1.55 2.801 1 98.56 211 ALA B N 1
ATOM 5127 C CA . ALA B 1 211 ? 7.559 2.414 1.812 1 98.56 211 ALA B CA 1
ATOM 5128 C C . ALA B 1 211 ? 8.211 3.793 1.782 1 98.56 211 ALA B C 1
ATOM 5130 O O . ALA B 1 211 ? 8.445 4.398 2.83 1 98.56 211 ALA B O 1
ATOM 5131 N N . VAL B 1 212 ? 8.508 4.25 0.617 1 98.69 212 VAL B N 1
ATOM 5132 C CA . VAL B 1 212 ? 9.172 5.539 0.454 1 98.69 212 VAL B CA 1
ATOM 5133 C C . VAL B 1 212 ? 8.273 6.484 -0.342 1 98.69 212 VAL B C 1
ATOM 5135 O O . VAL B 1 212 ? 7.855 6.16 -1.457 1 98.69 212 VAL B O 1
ATOM 5138 N N . VAL B 1 213 ? 7.961 7.609 0.285 1 98.38 213 VAL B N 1
ATOM 5139 C CA . VAL B 1 213 ? 7.059 8.602 -0.289 1 98.38 213 VAL B CA 1
ATOM 5140 C C . VAL B 1 213 ? 7.75 9.961 -0.348 1 98.38 213 VAL B C 1
ATOM 5142 O O . VAL B 1 213 ? 8.555 10.297 0.527 1 98.38 213 VAL B O 1
ATOM 5145 N N . CYS B 1 214 ? 7.465 10.703 -1.325 1 97.75 214 CYS B N 1
ATOM 5146 C CA . CYS B 1 214 ? 7.949 12.078 -1.357 1 97.75 214 CYS B CA 1
ATOM 5147 C C . CYS B 1 214 ? 6.785 13.062 -1.385 1 97.75 214 CYS B C 1
ATOM 5149 O O . CYS B 1 214 ? 5.711 12.75 -1.9 1 97.75 214 CYS B O 1
ATOM 5151 N N . ASP B 1 215 ? 7 14.211 -0.84 1 98.38 215 ASP B N 1
ATOM 5152 C CA . ASP B 1 215 ? 6.047 15.312 -0.847 1 98.38 215 ASP B CA 1
ATOM 5153 C C . ASP B 1 215 ? 6.445 16.375 -1.861 1 98.38 215 ASP B C 1
ATOM 5155 O O . ASP B 1 215 ? 7.535 16.953 -1.77 1 98.38 215 ASP B O 1
ATOM 5159 N N . LEU B 1 216 ? 5.594 16.594 -2.791 1 98.69 216 LEU B N 1
ATOM 5160 C CA . LEU B 1 216 ? 5.766 17.672 -3.758 1 98.69 216 LEU B CA 1
ATOM 5161 C C . LEU B 1 216 ? 4.738 18.781 -3.533 1 98.69 216 LEU B C 1
ATOM 5163 O O . LEU B 1 216 ? 3.635 18.516 -3.049 1 98.69 216 LEU B O 1
ATOM 5167 N N . LEU B 1 217 ? 5.145 19.969 -3.83 1 98.06 217 LEU B N 1
ATOM 5168 C CA . LEU B 1 217 ? 4.273 21.141 -3.736 1 98.06 217 LEU B CA 1
ATOM 5169 C C . LEU B 1 217 ? 4.008 21.734 -5.117 1 98.06 217 LEU B C 1
ATOM 5171 O O . LEU B 1 217 ? 4.938 21.906 -5.906 1 98.06 217 LEU B O 1
ATOM 5175 N N . PHE B 1 218 ? 2.809 21.906 -5.434 1 98.12 218 PHE B N 1
ATOM 5176 C CA . PHE B 1 218 ? 2.51 22.703 -6.621 1 98.12 218 PHE B CA 1
ATOM 5177 C C . PHE B 1 218 ? 1.99 24.078 -6.238 1 98.12 218 PHE B C 1
ATOM 5179 O O . PHE B 1 218 ? 1.416 24.266 -5.16 1 98.12 218 PHE B O 1
ATOM 5186 N N . GLY B 1 219 ? 2.248 25.031 -7.086 1 97.19 219 GLY B N 1
ATOM 5187 C CA . GLY B 1 219 ? 1.895 26.422 -6.828 1 97.19 219 GLY B CA 1
ATOM 5188 C C . GLY B 1 219 ? 3.051 27.234 -6.281 1 97.19 219 GLY B C 1
ATOM 5189 O O . GLY B 1 219 ? 2.846 28.328 -5.734 1 97.19 219 GLY B O 1
ATOM 5190 N N . LEU B 1 220 ? 4.246 26.781 -6.352 1 96.88 220 LEU B N 1
ATOM 5191 C CA . LEU B 1 220 ? 5.434 27.469 -5.855 1 96.88 220 LEU B CA 1
ATOM 5192 C C . LEU B 1 220 ? 5.805 28.641 -6.762 1 96.88 220 LEU B C 1
ATOM 5194 O O . LEU B 1 220 ? 5.52 28.609 -7.961 1 96.88 220 LEU B O 1
ATOM 5198 N N . PRO B 1 221 ? 6.512 29.641 -6.188 1 95.06 221 PRO B N 1
ATOM 5199 C CA . PRO B 1 221 ? 7 30.734 -7.031 1 95.06 221 PRO B CA 1
ATOM 5200 C C . PRO B 1 221 ? 7.926 30.25 -8.148 1 95.06 221 PRO B C 1
ATOM 5202 O O . PRO B 1 221 ? 8.867 29.484 -7.887 1 95.06 221 PRO B O 1
ATOM 5205 N N . GLY B 1 222 ? 7.613 30.656 -9.297 1 92.44 222 GLY B N 1
ATOM 5206 C CA . GLY B 1 222 ? 8.477 30.312 -10.414 1 92.44 222 GLY B CA 1
ATOM 5207 C C . GLY B 1 222 ? 8.164 28.953 -11.016 1 92.44 222 GLY B C 1
ATOM 5208 O O . GLY B 1 222 ? 8.742 28.562 -12.031 1 92.44 222 GLY B O 1
ATOM 5209 N N . GLN B 1 223 ? 7.273 28.234 -10.43 1 95.75 223 GLN B N 1
ATOM 5210 C CA . GLN B 1 223 ? 6.871 26.922 -10.938 1 95.75 223 GLN B CA 1
ATOM 5211 C C . GLN B 1 223 ? 5.836 27.062 -12.047 1 95.75 223 GLN B C 1
ATOM 5213 O O . GLN B 1 223 ? 4.918 27.875 -11.953 1 95.75 223 GLN B O 1
ATOM 5218 N N . ASP B 1 224 ? 6.031 26.406 -13.148 1 95.69 224 ASP B N 1
ATOM 5219 C CA . ASP B 1 224 ? 5.051 26.375 -14.227 1 95.69 224 ASP B CA 1
ATOM 5220 C C . ASP B 1 224 ? 4.707 24.938 -14.602 1 95.69 224 ASP B C 1
ATOM 5222 O O . ASP B 1 224 ? 5.18 23.984 -13.969 1 95.69 224 ASP B O 1
ATOM 5226 N N . ALA B 1 225 ? 3.861 24.797 -15.617 1 97.94 225 ALA B N 1
ATOM 5227 C CA . ALA B 1 225 ? 3.373 23.469 -16.016 1 97.94 225 ALA B CA 1
ATOM 5228 C C . ALA B 1 225 ? 4.527 22.562 -16.422 1 97.94 225 ALA B C 1
ATOM 5230 O O . ALA B 1 225 ? 4.504 21.359 -16.156 1 97.94 225 ALA B O 1
ATOM 5231 N N . GLN B 1 226 ? 5.465 23.094 -17.016 1 97.94 226 GLN B N 1
ATOM 5232 C CA . GLN B 1 226 ? 6.598 22.312 -17.5 1 97.94 226 GLN B CA 1
ATOM 5233 C C . GLN B 1 226 ? 7.445 21.797 -16.344 1 97.94 226 GLN B C 1
ATOM 5235 O O . GLN B 1 226 ? 7.715 20.594 -16.25 1 97.94 226 GLN B O 1
ATOM 5240 N N . THR B 1 227 ? 7.859 22.719 -15.469 1 97.56 227 THR B N 1
ATOM 5241 C CA . THR B 1 227 ? 8.688 22.328 -14.336 1 97.56 227 THR B CA 1
ATOM 5242 C C . THR B 1 227 ? 7.93 21.375 -13.422 1 97.56 227 THR B C 1
ATOM 5244 O O . THR B 1 227 ? 8.516 20.438 -12.859 1 97.56 227 THR B O 1
ATOM 5247 N N . TRP B 1 228 ? 6.664 21.625 -13.297 1 98.56 228 TRP B N 1
ATOM 5248 C CA . TRP B 1 228 ? 5.809 20.734 -12.523 1 98.56 228 TRP B CA 1
ATOM 5249 C C . TRP B 1 228 ? 5.77 19.344 -13.141 1 98.56 228 TRP B C 1
ATOM 5251 O O . TRP B 1 228 ? 5.938 18.344 -12.445 1 98.56 228 TRP B O 1
ATOM 5261 N N . GLY B 1 229 ? 5.578 19.266 -14.422 1 98.69 229 GLY B N 1
ATOM 5262 C CA . GLY B 1 229 ? 5.613 18 -15.125 1 98.69 229 GLY B CA 1
ATOM 5263 C C . GLY B 1 229 ? 6.918 17.25 -14.945 1 98.69 229 GLY B C 1
ATOM 5264 O O . GLY B 1 229 ? 6.926 16.031 -14.82 1 98.69 229 GLY B O 1
ATOM 5265 N N . GLU B 1 230 ? 7.996 17.984 -14.914 1 98.62 230 GLU B N 1
ATOM 5266 C CA . GLU B 1 230 ? 9.312 17.391 -14.695 1 98.62 230 GLU B CA 1
ATOM 5267 C C . GLU B 1 230 ? 9.422 16.781 -13.297 1 98.62 230 GLU B C 1
ATOM 5269 O O . GLU B 1 230 ? 9.961 15.68 -13.133 1 98.62 230 GLU B O 1
ATOM 5274 N N . ASP B 1 231 ? 8.906 17.531 -12.305 1 98.75 231 ASP B N 1
ATOM 5275 C CA . ASP B 1 231 ? 8.891 17 -10.945 1 98.75 231 ASP B CA 1
ATOM 5276 C C . ASP B 1 231 ? 8.141 15.672 -10.891 1 98.75 231 ASP B C 1
ATOM 5278 O O . ASP B 1 231 ? 8.609 14.711 -10.273 1 98.75 231 ASP B O 1
ATOM 5282 N N . LEU B 1 232 ? 6.996 15.633 -11.531 1 98.75 232 LEU B N 1
ATOM 5283 C CA . LEU B 1 232 ? 6.172 14.43 -11.555 1 98.75 232 LEU B CA 1
ATOM 5284 C C . LEU B 1 232 ? 6.898 13.281 -12.242 1 98.75 232 LEU B C 1
ATOM 5286 O O . LEU B 1 232 ? 6.895 12.148 -11.742 1 98.75 232 LEU B O 1
ATOM 5290 N N . ALA B 1 233 ? 7.527 13.586 -13.32 1 98.62 233 ALA B N 1
ATOM 5291 C CA . ALA B 1 233 ? 8.25 12.562 -14.078 1 98.62 233 ALA B CA 1
ATOM 5292 C C . ALA B 1 233 ? 9.406 12 -13.258 1 98.62 233 ALA B C 1
ATOM 5294 O O . ALA B 1 233 ? 9.633 10.789 -13.25 1 98.62 233 ALA B O 1
ATOM 5295 N N . ILE B 1 234 ? 10.133 12.875 -12.625 1 98.62 234 ILE B N 1
ATOM 5296 C CA . ILE B 1 234 ? 11.258 12.453 -11.797 1 98.62 234 ILE B CA 1
ATOM 5297 C C . ILE B 1 234 ? 10.766 11.555 -10.672 1 98.62 234 ILE B C 1
ATOM 5299 O O . ILE B 1 234 ? 11.344 10.5 -10.406 1 98.62 234 ILE B O 1
ATOM 5303 N N . ALA B 1 235 ? 9.672 11.961 -10.008 1 98.19 235 ALA B N 1
ATOM 5304 C CA . ALA B 1 235 ? 9.086 11.156 -8.938 1 98.19 235 ALA B CA 1
ATOM 5305 C C . ALA B 1 235 ? 8.719 9.766 -9.43 1 98.19 235 ALA B C 1
ATOM 5307 O O . ALA B 1 235 ? 8.977 8.766 -8.75 1 98.19 235 ALA B O 1
ATOM 5308 N N . ARG B 1 236 ? 8.102 9.672 -10.57 1 97.44 236 ARG B N 1
ATOM 5309 C CA . ARG B 1 236 ? 7.754 8.391 -11.172 1 97.44 236 ARG B CA 1
ATOM 5310 C C . ARG B 1 236 ? 9 7.555 -11.438 1 97.44 236 ARG B C 1
ATOM 5312 O O . ARG B 1 236 ? 9.039 6.367 -11.109 1 97.44 236 ARG B O 1
ATOM 5319 N N . ASP B 1 237 ? 10.039 8.164 -11.93 1 97.62 237 ASP B N 1
ATOM 5320 C CA . ASP B 1 237 ? 11.219 7.457 -12.43 1 97.62 237 ASP B CA 1
ATOM 5321 C C . ASP B 1 237 ? 12.086 6.953 -11.281 1 97.62 237 ASP B C 1
ATOM 5323 O O . ASP B 1 237 ? 12.805 5.965 -11.422 1 97.62 237 ASP B O 1
ATOM 5327 N N . ILE B 1 238 ? 12 7.582 -10.133 1 97.62 238 ILE B N 1
ATOM 5328 C CA . ILE B 1 238 ? 12.781 7.207 -8.961 1 97.62 238 ILE B CA 1
ATOM 5329 C C . ILE B 1 238 ? 12.305 5.855 -8.43 1 97.62 238 ILE B C 1
ATOM 5331 O O . ILE B 1 238 ? 13.07 5.113 -7.812 1 97.62 238 ILE B O 1
ATOM 5335 N N . GLY B 1 239 ? 11.078 5.496 -8.695 1 95.5 239 GLY B N 1
ATOM 5336 C CA . GLY B 1 239 ? 10.516 4.238 -8.227 1 95.5 239 GLY B CA 1
ATOM 5337 C C . GLY B 1 239 ? 9.938 4.332 -6.828 1 95.5 239 GLY B C 1
ATOM 5338 O O . GLY B 1 239 ? 10.047 3.389 -6.043 1 95.5 239 GLY B O 1
ATOM 5339 N N . LEU B 1 240 ? 9.344 5.488 -6.469 1 98.06 240 LEU B N 1
ATOM 5340 C CA . LEU B 1 240 ? 8.719 5.723 -5.168 1 98.06 240 LEU B CA 1
ATOM 5341 C C . LEU B 1 240 ? 7.496 4.832 -4.984 1 98.06 240 LEU B C 1
ATOM 5343 O O . LEU B 1 240 ? 6.859 4.438 -5.965 1 98.06 240 LEU B O 1
ATOM 5347 N N . ASP B 1 241 ? 7.23 4.523 -3.754 1 98.12 241 ASP B N 1
ATOM 5348 C CA . ASP B 1 241 ? 6.008 3.791 -3.439 1 98.12 241 ASP B CA 1
ATOM 5349 C C . ASP B 1 241 ? 4.793 4.715 -3.477 1 98.12 241 ASP B C 1
ATOM 5351 O O . ASP B 1 241 ? 3.678 4.27 -3.756 1 98.12 241 ASP B O 1
ATOM 5355 N N . GLY B 1 242 ? 4.984 5.941 -3.172 1 98.38 242 GLY B N 1
ATOM 5356 C CA . GLY B 1 242 ? 3.906 6.918 -3.186 1 98.38 242 GLY B CA 1
ATOM 5357 C C . GLY B 1 242 ? 4.398 8.344 -3.324 1 98.38 242 GLY B C 1
ATOM 5358 O O . GLY B 1 242 ? 5.602 8.602 -3.271 1 98.38 242 GLY B O 1
ATOM 5359 N N . VAL B 1 243 ? 3.426 9.258 -3.525 1 98.75 243 VAL B N 1
ATOM 5360 C CA . VAL B 1 243 ? 3.736 10.68 -3.654 1 98.75 243 VAL B CA 1
ATOM 5361 C C . VAL B 1 243 ? 2.562 11.516 -3.148 1 98.75 243 VAL B C 1
ATOM 5363 O O . VAL B 1 243 ? 1.401 11.164 -3.381 1 98.75 243 VAL B O 1
ATOM 5366 N N . ASP B 1 244 ? 2.867 12.477 -2.404 1 98.62 244 ASP B N 1
ATOM 5367 C CA . ASP B 1 244 ? 1.896 13.5 -2.037 1 98.62 244 ASP B CA 1
ATOM 5368 C C . ASP B 1 244 ? 2.023 14.727 -2.938 1 98.62 244 ASP B C 1
ATOM 5370 O O . ASP B 1 244 ? 3.129 15.219 -3.174 1 98.62 244 ASP B O 1
ATOM 5374 N N . LEU B 1 245 ? 0.949 15.148 -3.484 1 98.62 245 LEU B N 1
ATOM 5375 C CA . LEU B 1 245 ? 0.869 16.406 -4.219 1 98.62 245 LEU B CA 1
ATOM 5376 C C . LEU B 1 245 ? 0.087 17.453 -3.43 1 98.62 245 LEU B C 1
ATOM 5378 O O . LEU B 1 245 ? -1.146 17.422 -3.408 1 98.62 245 LEU B O 1
ATOM 5382 N N . TYR B 1 246 ? 0.812 18.328 -2.828 1 97 246 TYR B N 1
ATOM 5383 C CA . TYR B 1 246 ? 0.198 19.328 -1.958 1 97 246 TYR B CA 1
ATOM 5384 C C . TYR B 1 246 ? 0.119 20.672 -2.65 1 97 246 TYR B C 1
ATOM 5386 O O . TYR B 1 246 ? 1.027 21.062 -3.395 1 97 246 TYR B O 1
ATOM 5394 N N . ALA B 1 247 ? -0.912 21.344 -2.365 1 95.62 247 ALA B N 1
ATOM 5395 C CA . ALA B 1 247 ? -1.008 22.734 -2.803 1 95.62 247 ALA B CA 1
ATOM 5396 C C . ALA B 1 247 ? -0.254 23.656 -1.854 1 95.62 247 ALA B C 1
ATOM 5398 O O . ALA B 1 247 ? -0.351 23.516 -0.632 1 95.62 247 ALA B O 1
ATOM 5399 N N . LEU B 1 248 ? 0.429 24.547 -2.457 1 94.62 248 LEU B N 1
ATOM 5400 C CA . LEU B 1 248 ? 1.061 25.578 -1.624 1 94.62 248 LEU B CA 1
ATOM 5401 C C . LEU B 1 248 ? 0.014 26.391 -0.871 1 94.62 248 LEU B C 1
ATOM 5403 O O . LEU B 1 248 ? -0.972 26.828 -1.46 1 94.62 248 LEU B O 1
ATOM 5407 N N . ASN B 1 249 ? 0.151 26.422 0.368 1 90.94 249 ASN B N 1
ATOM 5408 C CA . ASN B 1 249 ? -0.592 27.359 1.212 1 90.94 249 ASN B CA 1
ATOM 5409 C C . ASN B 1 249 ? 0.284 28.516 1.672 1 90.94 249 ASN B C 1
ATOM 5411 O O . ASN B 1 249 ? 1.244 28.312 2.418 1 90.94 249 ASN B O 1
ATOM 5415 N N . VAL B 1 250 ? -0.075 29.672 1.229 1 92.25 250 VAL B N 1
ATOM 5416 C CA . VAL B 1 250 ? 0.729 30.844 1.586 1 92.25 250 VAL B CA 1
ATOM 5417 C C . VAL B 1 250 ? 0.291 31.375 2.949 1 92.25 250 VAL B C 1
ATOM 5419 O O . VAL B 1 250 ? -0.813 31.906 3.09 1 92.25 250 VAL B O 1
ATOM 5422 N N . LEU B 1 251 ? 1.175 31.188 3.857 1 91.25 251 LEU B N 1
ATOM 5423 C CA . LEU B 1 251 ? 0.9 31.656 5.211 1 91.25 251 LEU B CA 1
ATOM 5424 C C . LEU B 1 251 ? 1.503 33.031 5.441 1 91.25 251 LEU B C 1
ATOM 5426 O O . LEU B 1 251 ? 2.688 33.25 5.176 1 91.25 251 LEU B O 1
ATOM 5430 N N . SER B 1 252 ? 0.734 33.938 5.969 1 90.38 252 SER B N 1
ATOM 5431 C CA . SER B 1 252 ? 1.118 35.344 6.074 1 90.38 252 SER B CA 1
ATOM 5432 C C . SER B 1 252 ? 2.328 35.5 6.988 1 90.38 252 SER B C 1
ATOM 5434 O O . SER B 1 252 ? 3.123 36.438 6.801 1 90.38 252 SER B O 1
ATOM 5436 N N . ASN B 1 253 ? 2.498 34.625 7.914 1 90.19 253 ASN B N 1
ATOM 5437 C CA . ASN B 1 253 ? 3.549 34.812 8.906 1 90.19 253 ASN B CA 1
ATOM 5438 C C . ASN B 1 253 ? 4.852 34.156 8.477 1 90.19 253 ASN B C 1
ATOM 5440 O O . ASN B 1 253 ? 5.82 34.125 9.242 1 90.19 253 ASN B O 1
ATOM 5444 N N . THR B 1 254 ? 4.965 33.719 7.258 1 93.81 254 THR B N 1
ATOM 5445 C CA . THR B 1 254 ? 6.168 33.062 6.727 1 93.81 254 THR B CA 1
ATOM 5446 C C . THR B 1 254 ? 6.934 34.031 5.82 1 93.81 254 THR B C 1
ATOM 5448 O O . THR B 1 254 ? 6.367 35.031 5.34 1 93.81 254 THR B O 1
ATOM 5451 N N . PRO B 1 255 ? 8.203 33.75 5.621 1 95.06 255 PRO B N 1
ATOM 5452 C CA . PRO B 1 255 ? 8.961 34.562 4.688 1 95.06 255 PRO B CA 1
ATOM 5453 C C . PRO B 1 255 ? 8.312 34.656 3.307 1 95.06 255 PRO B C 1
ATOM 5455 O O . PRO B 1 255 ? 8.242 35.75 2.721 1 95.06 255 PRO B O 1
ATOM 5458 N N . LEU B 1 256 ? 7.828 33.625 2.803 1 96 256 LEU B N 1
ATOM 5459 C CA . LEU B 1 256 ? 7.152 33.625 1.509 1 96 256 LEU B CA 1
ATOM 5460 C C . LEU B 1 256 ? 5.879 34.469 1.563 1 96 256 LEU B C 1
ATOM 5462 O O . LEU B 1 256 ? 5.609 35.25 0.652 1 96 256 LEU B O 1
ATOM 5466 N N . GLY B 1 257 ? 5.137 34.25 2.615 1 95.44 257 GLY B N 1
ATOM 5467 C CA . GLY B 1 257 ? 3.932 35.062 2.775 1 95.44 257 GLY B CA 1
ATOM 5468 C C . GLY B 1 257 ? 4.199 36.562 2.75 1 95.44 257 GLY B C 1
ATOM 5469 O O . GLY B 1 257 ? 3.49 37.312 2.076 1 95.44 257 GLY B O 1
ATOM 5470 N N . LYS B 1 258 ? 5.191 37 3.424 1 95.94 258 LYS B N 1
ATOM 5471 C CA . LYS B 1 258 ? 5.582 38.406 3.463 1 95.94 258 LYS B CA 1
ATOM 5472 C C . LYS B 1 258 ? 6.031 38.906 2.086 1 95.94 258 LYS B C 1
ATOM 5474 O O . LYS B 1 258 ? 5.699 40 1.675 1 95.94 258 LYS B O 1
ATOM 5479 N N . ALA B 1 259 ? 6.777 38.031 1.466 1 96.06 259 ALA B N 1
ATOM 5480 C CA . ALA B 1 259 ? 7.262 38.375 0.134 1 96.06 259 ALA B CA 1
ATOM 5481 C C . ALA B 1 259 ? 6.102 38.562 -0.841 1 96.06 259 ALA B C 1
ATOM 5483 O O . ALA B 1 259 ? 6.133 39.469 -1.69 1 96.06 259 ALA B O 1
ATOM 5484 N N . VAL B 1 260 ? 5.156 37.75 -0.755 1 95.19 260 VAL B N 1
ATOM 5485 C CA . VAL B 1 260 ? 3.984 37.812 -1.622 1 95.19 260 VAL B CA 1
ATOM 5486 C C . VAL B 1 260 ? 3.188 39.094 -1.288 1 95.19 260 VAL B C 1
ATOM 5488 O O . VAL B 1 260 ? 2.789 39.844 -2.186 1 95.19 260 VAL B O 1
ATOM 5491 N N . GLU B 1 261 ? 3.033 39.312 -0.048 1 95.12 261 GLU B N 1
ATOM 5492 C CA . GLU B 1 261 ? 2.281 40.469 0.419 1 95.12 261 GLU B CA 1
ATOM 5493 C C . GLU B 1 261 ? 2.938 41.781 -0.036 1 95.12 261 GLU B C 1
ATOM 5495 O O . GLU B 1 261 ? 2.246 42.719 -0.386 1 95.12 261 GLU B O 1
ATOM 5500 N N . ASN B 1 262 ? 4.219 41.812 -0.091 1 95.94 262 ASN B N 1
ATOM 5501 C CA . ASN B 1 262 ? 4.957 43.031 -0.445 1 95.94 262 ASN B CA 1
ATOM 5502 C C . ASN B 1 262 ? 5.23 43.094 -1.944 1 95.94 262 ASN B C 1
ATOM 5504 O O . ASN B 1 262 ? 5.941 44 -2.408 1 95.94 262 ASN B O 1
ATOM 5508 N N . GLY B 1 263 ? 4.809 42.094 -2.652 1 94.19 263 GLY B N 1
ATOM 5509 C CA . GLY B 1 263 ? 4.906 42.125 -4.102 1 94.19 263 GLY B CA 1
ATOM 5510 C C . GLY B 1 263 ? 6.266 41.688 -4.617 1 94.19 263 GLY B C 1
ATOM 5511 O O . GLY B 1 263 ? 6.578 41.875 -5.797 1 94.19 263 GLY B O 1
ATOM 5512 N N . ARG B 1 264 ? 7.051 41.188 -3.834 1 95.25 264 ARG B N 1
ATOM 5513 C CA . ARG B 1 264 ? 8.391 40.781 -4.238 1 95.25 264 ARG B CA 1
ATOM 5514 C C . ARG B 1 264 ? 8.359 39.469 -5.016 1 95.25 264 ARG B C 1
ATOM 5516 O O . ARG B 1 264 ? 9.281 39.156 -5.766 1 95.25 264 ARG B O 1
ATOM 5523 N N . THR B 1 265 ? 7.391 38.688 -4.676 1 94.75 265 THR B N 1
ATOM 5524 C CA . THR B 1 265 ? 7.195 37.438 -5.41 1 94.75 265 THR B CA 1
ATOM 5525 C C . THR B 1 265 ? 5.711 37.188 -5.641 1 94.75 265 THR B C 1
ATOM 5527 O O . THR B 1 265 ? 4.855 37.844 -5.039 1 94.75 265 THR B O 1
ATOM 5530 N N . THR B 1 266 ? 5.441 36.438 -6.633 1 94.5 266 THR B N 1
ATOM 5531 C CA . THR B 1 266 ? 4.066 36.031 -6.93 1 94.5 266 THR B CA 1
ATOM 5532 C C . THR B 1 266 ? 3.902 34.531 -6.883 1 94.5 266 THR B C 1
ATOM 5534 O O . THR B 1 266 ? 4.875 33.781 -7.043 1 94.5 266 THR B O 1
ATOM 5537 N N . VAL B 1 267 ? 2.691 34.125 -6.535 1 94.12 267 VAL B N 1
ATOM 5538 C CA . VAL B 1 267 ? 2.336 32.688 -6.57 1 94.12 267 VAL B CA 1
ATOM 5539 C C . VAL B 1 267 ? 1.152 32.5 -7.512 1 94.12 267 VAL B C 1
ATOM 5541 O O . VAL B 1 267 ? 0.398 33.438 -7.789 1 94.12 267 VAL B O 1
ATOM 5544 N N . PRO B 1 268 ? 0.98 31.312 -8.07 1 94.12 268 PRO B N 1
ATOM 5545 C CA . PRO B 1 268 ? -0.137 31.016 -8.977 1 94.12 268 PRO B CA 1
ATOM 5546 C C . PRO B 1 268 ? -1.496 31.312 -8.344 1 94.12 268 PRO B C 1
ATOM 5548 O O . PRO B 1 268 ? -1.666 31.156 -7.133 1 94.12 268 PRO B O 1
ATOM 5551 N N . SER B 1 269 ? -2.436 31.797 -9.164 1 92.88 269 SER B N 1
ATOM 5552 C CA . SER B 1 269 ? -3.822 32 -8.75 1 92.88 269 SER B CA 1
ATOM 5553 C C . SER B 1 269 ? -4.492 30.672 -8.406 1 92.88 269 SER B C 1
ATOM 5555 O O . SER B 1 269 ? -3.959 29.594 -8.703 1 92.88 269 SER B O 1
ATOM 5557 N N . PRO B 1 270 ? -5.641 30.719 -7.762 1 93.25 270 PRO B N 1
ATOM 5558 C CA . PRO B 1 270 ? -6.367 29.484 -7.48 1 93.25 270 PRO B CA 1
ATOM 5559 C C . PRO B 1 270 ? -6.648 28.656 -8.734 1 93.25 270 PRO B C 1
ATOM 5561 O O . PRO B 1 270 ? -6.496 27.438 -8.727 1 93.25 270 PRO B O 1
ATOM 5564 N N . ALA B 1 271 ? -7.012 29.297 -9.812 1 94 271 ALA B N 1
ATOM 5565 C CA . ALA B 1 271 ? -7.285 28.609 -11.07 1 94 271 ALA B CA 1
ATOM 5566 C C . ALA B 1 271 ? -6.023 27.938 -11.617 1 94 271 ALA B C 1
ATOM 5568 O O . ALA B 1 271 ? -6.074 26.812 -12.125 1 94 271 ALA B O 1
ATOM 5569 N N . GLU B 1 272 ? -4.957 28.672 -11.508 1 95.25 272 GLU B N 1
ATOM 5570 C CA . GLU B 1 272 ? -3.688 28.125 -11.969 1 95.25 272 GLU B CA 1
ATOM 5571 C C . GLU B 1 272 ? -3.26 26.922 -11.117 1 95.25 272 GLU B C 1
ATOM 5573 O O . GLU B 1 272 ? -2.742 25.938 -11.641 1 95.25 272 GLU B O 1
ATOM 5578 N N . ARG B 1 273 ? -3.393 27.047 -9.836 1 96.12 273 ARG B N 1
ATOM 5579 C CA . ARG B 1 273 ? -3.082 25.922 -8.953 1 96.12 273 ARG B CA 1
ATOM 5580 C C . ARG B 1 273 ? -3.965 24.719 -9.266 1 96.12 273 ARG B C 1
ATOM 5582 O O . ARG B 1 273 ? -3.494 23.578 -9.258 1 96.12 273 ARG B O 1
ATOM 5589 N N . ARG B 1 274 ? -5.227 24.984 -9.508 1 96.56 274 ARG B N 1
ATOM 5590 C CA . ARG B 1 274 ? -6.137 23.922 -9.938 1 96.56 274 ARG B CA 1
ATOM 5591 C C . ARG B 1 274 ? -5.617 23.219 -11.188 1 96.56 274 ARG B C 1
ATOM 5593 O O . ARG B 1 274 ? -5.598 21.984 -11.25 1 96.56 274 ARG B O 1
ATOM 5600 N N . ASP B 1 275 ? -5.184 23.984 -12.148 1 97.44 275 ASP B N 1
ATOM 5601 C CA . ASP B 1 275 ? -4.672 23.406 -13.391 1 97.44 275 ASP B CA 1
ATOM 5602 C C . ASP B 1 275 ? -3.459 22.516 -13.133 1 97.44 275 ASP B C 1
ATOM 5604 O O . ASP B 1 275 ? -3.32 21.453 -13.734 1 97.44 275 ASP B O 1
ATOM 5608 N N . LEU B 1 276 ? -2.592 22.953 -12.242 1 98.5 276 LEU B N 1
ATOM 5609 C CA . LEU B 1 276 ? -1.43 22.156 -11.875 1 98.5 276 LEU B CA 1
ATOM 5610 C C . LEU B 1 276 ? -1.856 20.875 -11.172 1 98.5 276 LEU B C 1
ATOM 5612 O O . LEU B 1 276 ? -1.29 19.812 -11.43 1 98.5 276 LEU B O 1
ATOM 5616 N N . TYR B 1 277 ? -2.857 21 -10.344 1 98.25 277 TYR B N 1
ATOM 5617 C CA . TYR B 1 277 ? -3.387 19.828 -9.656 1 98.25 277 TYR B CA 1
ATOM 5618 C C . TYR B 1 277 ? -3.941 18.812 -10.656 1 98.25 277 TYR B C 1
ATOM 5620 O O . TYR B 1 277 ? -3.639 17.625 -10.578 1 98.25 277 TYR B O 1
ATOM 5628 N N . LEU B 1 278 ? -4.711 19.281 -11.57 1 98.5 278 LEU B N 1
ATOM 5629 C CA . LEU B 1 278 ? -5.309 18.422 -12.578 1 98.5 278 LEU B CA 1
ATOM 5630 C C . LEU B 1 278 ? -4.238 17.781 -13.453 1 98.5 278 LEU B C 1
ATOM 5632 O O . LEU B 1 278 ? -4.352 16.609 -13.836 1 98.5 278 LEU B O 1
ATOM 5636 N N . GLN B 1 279 ? -3.211 18.562 -13.766 1 98.75 279 GLN B N 1
ATOM 5637 C CA . GLN B 1 279 ? -2.061 18 -14.477 1 98.75 279 GLN B CA 1
ATOM 5638 C C . GLN B 1 279 ? -1.444 16.844 -13.695 1 98.75 279 GLN B C 1
ATOM 5640 O O . GLN B 1 279 ? -1.108 15.812 -14.281 1 98.75 279 GLN B O 1
ATOM 5645 N N . GLY B 1 280 ? -1.3 17.031 -12.375 1 98.75 280 GLY B N 1
ATOM 5646 C CA . GLY B 1 280 ? -0.796 15.969 -11.531 1 98.75 280 GLY B CA 1
ATOM 5647 C C . GLY B 1 280 ? -1.688 14.742 -11.523 1 98.75 280 GLY B C 1
ATOM 5648 O O . GLY B 1 280 ? -1.204 13.609 -11.641 1 98.75 280 GLY B O 1
ATOM 5649 N N . CYS B 1 281 ? -2.969 14.93 -11.461 1 98.56 281 CYS B N 1
ATOM 5650 C CA . CYS B 1 281 ? -3.932 13.836 -11.477 1 98.56 281 CYS B CA 1
ATOM 5651 C C . CYS B 1 281 ? -3.828 13.039 -12.773 1 98.56 281 CYS B C 1
ATOM 5653 O O . CYS B 1 281 ? -3.762 11.812 -12.742 1 98.56 281 CYS B O 1
ATOM 5655 N N . ASP B 1 282 ? -3.82 13.727 -13.844 1 98.12 282 ASP B N 1
ATOM 5656 C CA . ASP B 1 282 ? -3.74 13.086 -15.156 1 98.12 282 ASP B CA 1
ATOM 5657 C C . ASP B 1 282 ? -2.443 12.297 -15.305 1 98.12 282 ASP B C 1
ATOM 5659 O O . ASP B 1 282 ? -2.453 11.172 -15.805 1 98.12 282 ASP B O 1
ATOM 5663 N N . PHE B 1 283 ? -1.399 12.906 -14.891 1 98.19 283 PHE B N 1
ATOM 5664 C CA . PHE B 1 283 ? -0.096 12.258 -14.969 1 98.19 283 PHE B CA 1
ATOM 5665 C C . PHE B 1 283 ? -0.09 10.953 -14.18 1 98.19 283 PHE B C 1
ATOM 5667 O O . PHE B 1 283 ? 0.362 9.922 -14.672 1 98.19 283 PHE B O 1
ATOM 5674 N N . MET B 1 284 ? -0.559 11.031 -12.961 1 98.06 284 MET B N 1
ATOM 5675 C CA . MET B 1 284 ? -0.572 9.859 -12.094 1 98.06 284 MET B CA 1
ATOM 5676 C C . MET B 1 284 ? -1.467 8.766 -12.664 1 98.06 284 MET B C 1
ATOM 5678 O O . MET B 1 284 ? -1.123 7.582 -12.609 1 98.06 284 MET B O 1
ATOM 5682 N N . ASP B 1 285 ? -2.604 9.117 -13.156 1 95.75 285 ASP B N 1
ATOM 5683 C CA . ASP B 1 285 ? -3.506 8.164 -13.797 1 95.75 285 ASP B CA 1
ATOM 5684 C C . ASP B 1 285 ? -2.832 7.48 -14.984 1 95.75 285 ASP B C 1
ATOM 5686 O O . ASP B 1 285 ? -2.895 6.254 -15.117 1 95.75 285 ASP B O 1
ATOM 5690 N N . ASP B 1 286 ? -2.131 8.258 -15.789 1 94.56 286 ASP B N 1
ATOM 5691 C CA . ASP B 1 286 ? -1.435 7.727 -16.953 1 94.56 286 ASP B CA 1
ATOM 5692 C C . ASP B 1 286 ? -0.314 6.773 -16.547 1 94.56 286 ASP B C 1
ATOM 5694 O O . ASP B 1 286 ? -0.032 5.797 -17.234 1 94.56 286 ASP B O 1
ATOM 5698 N N . ALA B 1 287 ? 0.224 7.105 -15.453 1 95.06 287 ALA B N 1
ATOM 5699 C CA . ALA B 1 287 ? 1.325 6.285 -14.953 1 95.06 287 ALA B CA 1
ATOM 5700 C C . ALA B 1 287 ? 0.803 5.043 -14.242 1 95.06 287 ALA B C 1
ATOM 5702 O O . ALA B 1 287 ? 1.581 4.168 -13.859 1 95.06 287 ALA B O 1
ATOM 5703 N N . GLY B 1 288 ? -0.463 4.926 -14.047 1 94.81 288 GLY B N 1
ATOM 5704 C CA . GLY B 1 288 ? -1.068 3.768 -13.406 1 94.81 288 GLY B CA 1
ATOM 5705 C C . GLY B 1 288 ? -1.021 3.824 -11.898 1 94.81 288 GLY B C 1
ATOM 5706 O O . GLY B 1 288 ? -1.161 2.799 -11.227 1 94.81 288 GLY B O 1
ATOM 5707 N N . TRP B 1 289 ? -0.753 5.043 -11.273 1 97.06 289 TRP B N 1
ATOM 5708 C CA . TRP B 1 289 ? -0.745 5.184 -9.82 1 97.06 289 TRP B CA 1
ATOM 5709 C C . TRP B 1 289 ? -2.164 5.309 -9.281 1 97.06 289 TRP B C 1
ATOM 5711 O O . TRP B 1 289 ? -3.012 5.969 -9.883 1 97.06 289 TRP B O 1
ATOM 5721 N N . ARG B 1 290 ? -2.352 4.715 -8.164 1 95.25 290 ARG B N 1
ATOM 5722 C CA . ARG B 1 290 ? -3.67 4.734 -7.535 1 95.25 290 ARG B CA 1
ATOM 5723 C C . ARG B 1 290 ? -3.842 5.973 -6.664 1 95.25 290 ARG B C 1
ATOM 5725 O O . ARG B 1 290 ? -2.963 6.301 -5.863 1 95.25 290 ARG B O 1
ATOM 5732 N N . CYS B 1 291 ? -4.941 6.629 -6.832 1 96.81 291 CYS B N 1
ATOM 5733 C CA . CYS B 1 291 ? -5.262 7.75 -5.957 1 96.81 291 CYS B CA 1
ATOM 5734 C C . CYS B 1 291 ? -5.805 7.258 -4.621 1 96.81 291 CYS B C 1
ATOM 5736 O O . CYS B 1 291 ? -6.84 6.586 -4.574 1 96.81 291 CYS B O 1
ATOM 5738 N N . ILE B 1 292 ? -5.184 7.582 -3.537 1 97.19 292 ILE B N 1
ATOM 5739 C CA . ILE B 1 292 ? -5.559 7.117 -2.205 1 97.19 292 ILE B CA 1
ATOM 5740 C C . ILE B 1 292 ? -6.398 8.18 -1.503 1 97.19 292 ILE B C 1
ATOM 5742 O O . ILE B 1 292 ? -7.355 7.859 -0.796 1 97.19 292 ILE B O 1
ATOM 5746 N N . SER B 1 293 ? -6.039 9.422 -1.664 1 97.5 293 SER B N 1
ATOM 5747 C CA . SER B 1 293 ? -6.758 10.578 -1.133 1 97.5 293 SER B CA 1
ATOM 5748 C C . SER B 1 293 ? -6.605 11.789 -2.045 1 97.5 293 SER B C 1
ATOM 5750 O O . SER B 1 293 ? -6.004 11.695 -3.115 1 97.5 293 SER B O 1
ATOM 5752 N N . ASN B 1 294 ? -7.133 12.922 -1.601 1 97.38 294 ASN B N 1
ATOM 5753 C CA . ASN B 1 294 ? -7.117 14.125 -2.432 1 97.38 294 ASN B CA 1
ATOM 5754 C C . ASN B 1 294 ? -5.695 14.531 -2.805 1 97.38 294 ASN B C 1
ATOM 5756 O O . ASN B 1 294 ? -5.473 15.125 -3.861 1 97.38 294 ASN B O 1
ATOM 5760 N N . SER B 1 295 ? -4.738 14.133 -1.979 1 97.75 295 SER B N 1
ATOM 5761 C CA . SER B 1 295 ? -3.396 14.648 -2.217 1 97.75 295 SER B CA 1
ATOM 5762 C C . SER B 1 295 ? -2.369 13.523 -2.258 1 97.75 295 SER B C 1
ATOM 5764 O O . SER B 1 295 ? -1.163 13.773 -2.266 1 97.75 295 SER B O 1
ATOM 5766 N N . HIS B 1 296 ? -2.855 12.25 -2.232 1 98.44 296 HIS B N 1
ATOM 5767 C CA . HIS B 1 296 ? -1.886 11.164 -2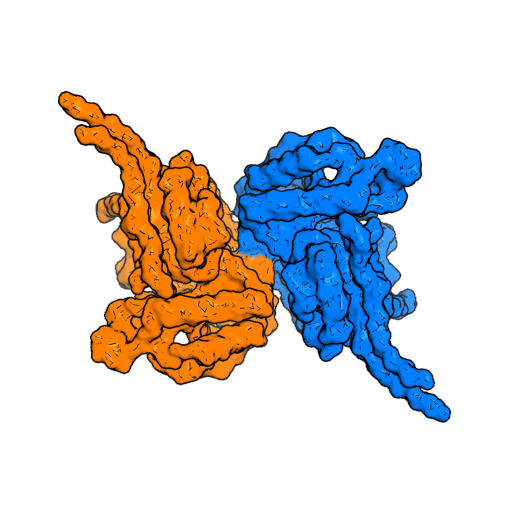.088 1 98.44 296 HIS B CA 1
ATOM 5768 C C . HIS B 1 296 ? -2.135 10.062 -3.109 1 98.44 296 HIS B C 1
ATOM 5770 O O . HIS B 1 296 ? -3.275 9.633 -3.297 1 98.44 296 HIS B O 1
ATOM 5776 N N . TRP B 1 297 ? -1.068 9.633 -3.775 1 98.56 297 TRP B N 1
ATOM 5777 C CA . TRP B 1 297 ? -1.108 8.531 -4.73 1 98.56 297 TRP B CA 1
ATOM 5778 C C . TRP B 1 297 ? -0.135 7.43 -4.328 1 98.56 297 TRP B C 1
ATOM 5780 O O . TRP B 1 297 ? 0.954 7.711 -3.82 1 98.56 297 TRP B O 1
ATOM 5790 N N . GLY B 1 298 ? -0.546 6.199 -4.504 1 98 298 GLY B N 1
ATOM 5791 C CA . GLY B 1 298 ? 0.304 5.031 -4.324 1 98 298 GLY B CA 1
ATOM 5792 C C . GLY B 1 298 ? 0.587 4.293 -5.621 1 98 298 GLY B C 1
ATOM 5793 O O . GLY B 1 298 ? -0.313 4.102 -6.441 1 98 298 GLY B O 1
ATOM 5794 N N . ARG B 1 299 ? 1.835 3.945 -5.789 1 96.75 299 ARG B N 1
ATOM 5795 C CA . ARG B 1 299 ? 2.229 3.172 -6.961 1 96.75 299 ARG B CA 1
ATOM 5796 C C . ARG B 1 299 ? 1.812 1.711 -6.82 1 96.75 299 ARG B C 1
ATOM 5798 O O . ARG B 1 299 ? 1.333 1.101 -7.777 1 96.75 299 ARG B O 1
ATOM 5805 N N . THR B 1 300 ? 2.043 1.147 -5.629 1 93.81 300 THR B N 1
ATOM 5806 C CA . THR B 1 300 ? 1.678 -0.226 -5.301 1 93.81 300 THR B CA 1
ATOM 5807 C C . THR B 1 300 ? 0.859 -0.273 -4.012 1 93.81 300 THR B C 1
ATOM 5809 O O . THR B 1 300 ? 0.673 0.75 -3.352 1 93.81 300 THR B O 1
ATOM 5812 N N . THR B 1 301 ? 0.41 -1.459 -3.641 1 96.44 301 THR B N 1
ATOM 5813 C CA . THR B 1 301 ? -0.398 -1.607 -2.434 1 96.44 301 THR B CA 1
ATOM 5814 C C . THR B 1 301 ? 0.484 -1.602 -1.188 1 96.44 301 THR B C 1
ATOM 5816 O O . THR B 1 301 ? -0.021 -1.624 -0.064 1 96.44 301 THR B O 1
ATOM 5819 N N . ARG B 1 302 ? 1.838 -1.493 -1.38 1 97.75 302 ARG B N 1
ATOM 5820 C CA . ARG B 1 302 ? 2.736 -1.354 -0.239 1 97.75 302 ARG B CA 1
ATOM 5821 C C . ARG B 1 302 ? 2.441 -0.074 0.537 1 97.75 302 ARG B C 1
ATOM 5823 O O . ARG B 1 302 ? 2.5 -0.061 1.768 1 97.75 302 ARG B O 1
ATOM 5830 N N . GLU B 1 303 ? 2.176 0.983 -0.249 1 98.31 303 GLU B N 1
ATOM 5831 C CA . GLU B 1 303 ? 1.878 2.27 0.375 1 98.31 303 GLU B CA 1
ATOM 5832 C C . GLU B 1 303 ? 0.44 2.316 0.883 1 98.31 303 GLU B C 1
ATOM 5834 O O . GLU B 1 303 ? -0.505 2.186 0.103 1 98.31 303 GLU B O 1
ATOM 5839 N N . ARG B 1 304 ? 0.324 2.549 2.225 1 97.88 304 ARG B N 1
ATOM 5840 C CA . ARG B 1 304 ? -0.996 2.535 2.848 1 97.88 304 ARG B CA 1
ATOM 5841 C C . ARG B 1 304 ? -1.42 3.939 3.264 1 97.88 304 ARG B C 1
ATOM 5843 O O . ARG B 1 304 ? -2.596 4.297 3.162 1 97.88 304 ARG B O 1
ATOM 5850 N N . ASN B 1 305 ? -0.491 4.734 3.727 1 98 305 ASN B N 1
ATOM 5851 C CA . ASN B 1 305 ? -0.77 6.066 4.254 1 98 305 ASN B CA 1
ATOM 5852 C C . ASN B 1 305 ? -1.833 6.027 5.348 1 98 305 ASN B C 1
ATOM 5854 O O . ASN B 1 305 ? -2.789 6.80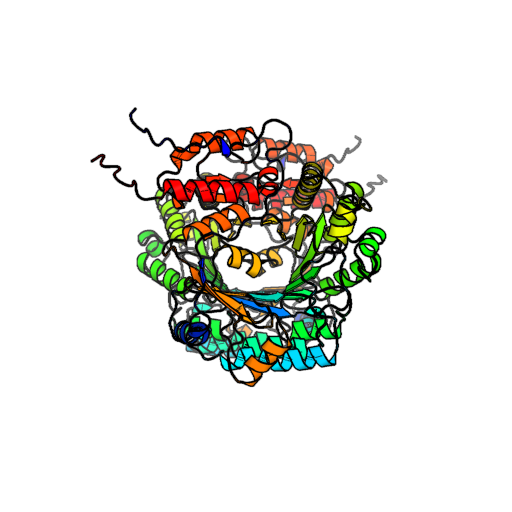5 5.32 1 98 305 ASN B O 1
ATOM 5858 N N . LEU B 1 306 ? -1.64 5.156 6.371 1 98.25 306 LEU B N 1
ATOM 5859 C CA . LEU B 1 306 ? -2.656 4.891 7.383 1 98.25 306 LEU B CA 1
ATOM 5860 C C . LEU B 1 306 ? -2.885 6.113 8.266 1 98.25 306 LEU B C 1
ATOM 5862 O O . LEU B 1 306 ? -4.027 6.539 8.461 1 98.25 306 LEU B O 1
ATOM 5866 N N . TYR B 1 307 ? -1.828 6.754 8.75 1 98.06 307 TYR B N 1
ATOM 5867 C CA . TYR B 1 307 ? -1.981 7.852 9.695 1 98.06 307 TYR B CA 1
ATOM 5868 C C . TYR B 1 307 ? -2.844 8.961 9.109 1 98.06 307 TYR B C 1
ATOM 5870 O O . TYR B 1 307 ? -3.828 9.383 9.719 1 98.06 307 TYR B O 1
ATOM 5878 N N . ASN B 1 308 ? -2.492 9.359 7.871 1 96.94 308 ASN B N 1
ATOM 5879 C CA . ASN B 1 308 ? -3.16 10.5 7.266 1 96.94 308 ASN B CA 1
ATOM 5880 C C . ASN B 1 308 ? -4.633 10.211 6.988 1 96.94 308 ASN B C 1
ATOM 5882 O O . ASN B 1 308 ? -5.48 11.094 7.113 1 96.94 308 ASN B O 1
ATOM 5886 N N . LEU B 1 309 ? -4.957 9.023 6.648 1 96.88 309 LEU B N 1
ATOM 5887 C CA . LEU B 1 309 ? -6.344 8.656 6.395 1 96.88 309 LEU B CA 1
ATOM 5888 C C . LEU B 1 309 ? -7.121 8.523 7.699 1 96.88 309 LEU B C 1
ATOM 5890 O O . LEU B 1 309 ? -8.211 9.086 7.836 1 96.88 309 LEU B O 1
ATOM 5894 N N . LEU B 1 310 ? -6.512 7.855 8.695 1 97.06 310 LEU B N 1
ATOM 5895 C CA . LEU B 1 310 ? -7.23 7.5 9.914 1 97.06 310 LEU B CA 1
ATOM 5896 C C . LEU B 1 310 ? -7.492 8.734 10.773 1 97.06 310 LEU B C 1
ATOM 5898 O O . LEU B 1 310 ? -8.539 8.836 11.414 1 97.06 310 LEU B O 1
ATOM 5902 N N . ILE B 1 311 ? -6.574 9.656 10.766 1 95.56 311 ILE B N 1
ATOM 5903 C CA . ILE B 1 311 ? -6.781 10.852 11.578 1 95.56 311 ILE B CA 1
ATOM 5904 C C . ILE B 1 311 ? -7.973 11.641 11.039 1 95.56 311 ILE B C 1
ATOM 5906 O O . ILE B 1 311 ? -8.734 12.227 11.812 1 95.56 311 ILE B O 1
ATOM 5910 N N . LYS B 1 312 ? -8.172 11.602 9.758 1 92.94 312 LYS B N 1
ATOM 5911 C CA . LYS B 1 312 ? -9.289 12.289 9.125 1 92.94 312 LYS B CA 1
ATOM 5912 C C . LYS B 1 312 ? -10.586 11.492 9.273 1 92.94 312 LYS B C 1
ATOM 5914 O O . LYS B 1 312 ? -11.672 12.016 9.023 1 92.94 312 LYS B O 1
ATOM 5919 N N . GLN B 1 313 ? -10.477 10.297 9.672 1 92.44 313 GLN B N 1
ATOM 5920 C CA . GLN B 1 313 ? -11.641 9.438 9.852 1 92.44 313 GLN B CA 1
ATOM 5921 C C . GLN B 1 313 ? -12.086 9.414 11.312 1 92.44 313 GLN B C 1
ATOM 5923 O O . GLN B 1 313 ? -13 8.672 11.68 1 92.44 313 GLN B O 1
ATOM 5928 N N . GLY B 1 314 ? -11.406 10.172 12.141 1 91 314 GLY B N 1
ATOM 5929 C CA . GLY B 1 314 ? -11.828 10.312 13.523 1 91 314 GLY B CA 1
ATOM 5930 C C . GLY B 1 314 ? -11.109 9.359 14.461 1 91 314 GLY B C 1
ATOM 5931 O O . GLY B 1 314 ? -11.602 9.086 15.562 1 91 314 GLY B O 1
ATOM 5932 N N . ALA B 1 315 ? -9.953 8.852 14.078 1 95.19 315 ALA B N 1
ATOM 5933 C CA . ALA B 1 315 ? -9.164 7.996 14.961 1 95.19 315 ALA B CA 1
ATOM 5934 C C . ALA B 1 315 ? -8.719 8.75 16.219 1 95.19 315 ALA B C 1
ATOM 5936 O O . ALA B 1 315 ? -8.531 9.969 16.172 1 95.19 315 ALA B O 1
ATOM 5937 N N . ASP B 1 316 ? -8.602 7.984 17.312 1 94.88 316 ASP B N 1
ATOM 5938 C CA . ASP B 1 316 ? -7.949 8.523 18.5 1 94.88 316 ASP B CA 1
ATOM 5939 C C . ASP B 1 316 ? -6.465 8.766 18.234 1 94.88 316 ASP B C 1
ATOM 5941 O O . ASP B 1 316 ? -5.805 7.969 17.578 1 94.88 316 ASP B O 1
ATOM 5945 N N . CYS B 1 317 ? -6.023 9.852 18.75 1 96.94 317 CYS B N 1
ATOM 5946 C CA . CYS B 1 317 ? -4.621 10.18 18.531 1 96.94 317 CYS B CA 1
ATOM 5947 C C . CYS B 1 317 ? -3.939 10.555 19.844 1 96.94 317 CYS B C 1
ATOM 5949 O O . CYS B 1 317 ? -4.281 11.562 20.469 1 96.94 317 CYS B O 1
ATOM 5951 N N . LEU B 1 318 ? -3.064 9.664 20.25 1 96.75 318 LEU B N 1
ATOM 5952 C CA . LEU B 1 318 ? -2.162 10.023 21.344 1 96.75 318 LEU B CA 1
ATOM 5953 C C . LEU B 1 318 ? -1.036 10.922 20.844 1 96.75 318 LEU B C 1
ATOM 5955 O O . LEU B 1 318 ? -0.519 10.719 19.734 1 96.75 318 LEU B O 1
ATOM 5959 N N . ALA B 1 319 ? -0.714 11.906 21.625 1 97.69 319 ALA B N 1
ATOM 5960 C CA . ALA B 1 319 ? 0.26 12.891 21.156 1 97.69 319 ALA B CA 1
ATOM 5961 C C . ALA B 1 319 ? 1.356 13.109 22.203 1 97.69 319 ALA B C 1
ATOM 5963 O O . ALA B 1 319 ? 1.072 13.234 23.391 1 97.69 319 ALA B O 1
ATOM 5964 N N . PHE B 1 320 ? 2.588 13.133 21.75 1 98.56 320 PHE B N 1
ATOM 5965 C CA . PHE B 1 320 ? 3.754 13.352 22.594 1 98.56 320 PHE B CA 1
ATOM 5966 C C . PHE B 1 320 ? 4.668 14.406 21.984 1 98.56 320 PHE B C 1
ATOM 5968 O O . PHE B 1 320 ? 4.789 14.508 20.766 1 98.56 320 PHE B O 1
ATOM 5975 N N . GLY B 1 321 ? 5.352 15.117 22.844 1 98.56 321 GLY B N 1
ATOM 5976 C CA . GLY B 1 321 ? 6.289 16.141 22.406 1 98.56 321 GLY B CA 1
ATOM 5977 C C . GLY B 1 321 ? 5.734 17.547 22.516 1 98.56 321 GLY B C 1
ATOM 5978 O O . GLY B 1 321 ? 4.52 17.734 22.609 1 98.56 321 GLY B O 1
ATOM 5979 N N . SER B 1 322 ? 6.645 18.516 22.469 1 98.25 322 SER B N 1
ATOM 5980 C CA . SER B 1 322 ? 6.27 19.922 22.594 1 98.25 322 SER B CA 1
ATOM 5981 C C . SER B 1 322 ? 5.426 20.375 21.406 1 98.25 322 SER B C 1
ATOM 5983 O O . SER B 1 322 ? 5.84 20.234 20.266 1 98.25 322 SER B O 1
ATOM 5985 N N . GLY B 1 323 ? 4.188 20.875 21.719 1 96.94 323 GLY B N 1
ATOM 5986 C CA . GLY B 1 323 ? 3.309 21.391 20.688 1 96.94 323 GLY B CA 1
ATOM 5987 C C . GLY B 1 323 ? 2.455 20.312 20.031 1 96.94 323 GLY B C 1
ATOM 5988 O O . GLY B 1 323 ? 1.638 20.609 19.156 1 96.94 323 GLY B O 1
ATOM 5989 N N . ALA B 1 324 ? 2.631 19.062 20.469 1 97.81 324 ALA B N 1
ATOM 5990 C CA . ALA B 1 324 ? 1.856 17.984 19.875 1 97.81 324 ALA B CA 1
ATOM 5991 C C . ALA B 1 324 ? 0.39 18.062 20.297 1 97.81 324 ALA B C 1
ATOM 5993 O O . ALA B 1 324 ? 0.078 18.406 21.438 1 97.81 324 ALA B O 1
ATOM 5994 N N . GLY B 1 325 ? -0.512 17.766 19.344 1 96.94 325 GLY B N 1
ATOM 5995 C CA . GLY B 1 325 ? -1.939 17.703 19.625 1 96.94 325 GLY B CA 1
ATOM 5996 C C . GLY B 1 325 ? -2.51 16.297 19.5 1 96.94 325 GLY B C 1
ATOM 5997 O O . GLY B 1 325 ? -2.08 15.523 18.641 1 96.94 325 GLY B O 1
ATOM 5998 N N . GLY B 1 326 ? -3.445 16.016 20.375 1 96 326 GLY B N 1
ATOM 5999 C CA . GLY B 1 326 ? -4.117 14.727 20.344 1 96 326 GLY B CA 1
ATOM 6000 C C . GLY B 1 326 ? -5.621 14.828 20.516 1 96 326 GLY B C 1
ATOM 6001 O O . GLY B 1 326 ? -6.152 15.93 20.703 1 96 326 GLY B O 1
ATOM 6002 N N . SER B 1 327 ? -6.289 13.766 20.328 1 93.38 327 SER B N 1
ATOM 6003 C CA . SER B 1 327 ? -7.738 13.711 20.484 1 93.38 327 SER B CA 1
ATOM 6004 C C . SER B 1 327 ? -8.211 12.305 20.812 1 93.38 327 SER B C 1
ATOM 6006 O O . SER B 1 327 ? -7.746 11.328 20.219 1 93.38 327 SER B O 1
ATOM 6008 N N . ILE B 1 328 ? -9.078 12.219 21.828 1 90.44 328 ILE B N 1
ATOM 6009 C CA . ILE B 1 328 ? -9.648 10.938 22.219 1 90.44 328 ILE B CA 1
ATOM 6010 C C . ILE B 1 328 ? -10.977 11.156 22.938 1 90.44 328 ILE B C 1
ATOM 6012 O O . ILE B 1 328 ? -11.109 12.078 23.75 1 90.44 328 ILE B O 1
ATOM 6016 N N . ASN B 1 329 ? -11.969 10.336 22.625 1 84.31 329 ASN B N 1
ATOM 6017 C CA . ASN B 1 329 ? -13.227 10.266 23.359 1 84.31 329 ASN B CA 1
ATOM 6018 C C . ASN B 1 329 ? -13.867 11.641 23.5 1 84.31 329 ASN B C 1
ATOM 6020 O O . ASN B 1 329 ? -14.297 12.016 24.594 1 84.31 329 ASN B O 1
ATOM 6024 N N . GLY B 1 330 ? -13.812 12.469 22.484 1 83.69 330 GLY B N 1
ATOM 6025 C CA . GLY B 1 330 ? -14.492 13.75 22.5 1 83.69 330 GLY B CA 1
ATOM 6026 C C . GLY B 1 330 ? -13.641 14.875 23.062 1 83.69 330 GLY B C 1
ATOM 6027 O O . GLY B 1 330 ? -14.078 16.016 23.141 1 83.69 330 GLY B O 1
ATOM 6028 N N . TYR B 1 331 ? -12.453 14.523 23.5 1 90 331 TYR B N 1
ATOM 6029 C CA . TYR B 1 331 ? -11.5 15.523 23.953 1 90 331 TYR B CA 1
ATOM 6030 C C . TYR B 1 331 ? -10.398 15.742 22.938 1 90 331 TYR B C 1
ATOM 6032 O O . TYR B 1 331 ? -10.039 14.828 22.188 1 90 331 TYR B O 1
ATOM 6040 N N . SER B 1 332 ? -9.961 16.922 22.875 1 94.12 332 SER B N 1
ATOM 6041 C CA . SER B 1 332 ? -8.727 17.266 22.172 1 94.12 332 SER B CA 1
ATOM 6042 C C . SER B 1 332 ? -7.801 18.094 23.062 1 94.12 332 SER B C 1
ATOM 6044 O O . SER B 1 332 ? -8.258 18.797 23.969 1 94.12 332 SER B O 1
ATOM 6046 N N . TRP B 1 333 ? -6.508 17.922 22.906 1 96 333 TRP B N 1
ATOM 6047 C CA . TRP B 1 333 ? -5.566 18.672 23.734 1 96 333 TRP B CA 1
ATOM 6048 C C . TRP B 1 333 ? -4.332 19.062 22.922 1 96 333 TRP B C 1
ATOM 6050 O O . TRP B 1 333 ? -4.137 18.578 21.812 1 96 333 TRP B O 1
ATOM 6060 N N . MET B 1 334 ? -3.611 19.953 23.438 1 97.44 334 MET B N 1
ATOM 6061 C CA . MET B 1 334 ? -2.305 20.359 22.922 1 97.44 334 MET B CA 1
ATOM 6062 C C . MET B 1 334 ? -1.272 20.406 24.047 1 97.44 334 MET B C 1
ATOM 6064 O O . MET B 1 334 ? -1.559 20.906 25.141 1 97.44 334 MET B O 1
ATOM 6068 N N . ASN B 1 335 ? -0.125 19.828 23.766 1 97.94 335 ASN B N 1
ATOM 6069 C CA . ASN B 1 335 ? 0.995 19.953 24.688 1 97.94 335 ASN B CA 1
ATOM 6070 C C . ASN B 1 335 ? 1.589 21.359 24.656 1 97.94 335 ASN B C 1
ATOM 6072 O O . ASN B 1 335 ? 1.405 22.094 23.688 1 97.94 335 ASN B O 1
ATOM 6076 N N . GLU B 1 336 ? 2.303 21.656 25.734 1 97.81 336 GLU B N 1
ATOM 6077 C CA . GLU B 1 336 ? 3 22.938 25.828 1 97.81 336 GLU B CA 1
ATOM 6078 C C . GLU B 1 336 ? 3.893 23.156 24.609 1 97.81 336 GLU B C 1
ATOM 6080 O O . GLU B 1 336 ? 4.703 22.297 24.266 1 97.81 336 GLU B O 1
ATOM 6085 N N . ARG B 1 337 ? 3.775 24.359 24.047 1 95.81 337 ARG B N 1
ATOM 6086 C CA . ARG B 1 337 ? 4.559 24.688 22.859 1 95.81 337 ARG B CA 1
ATOM 6087 C C . ARG B 1 337 ? 5.938 25.219 23.25 1 95.81 337 ARG B C 1
ATOM 6089 O O . ARG B 1 337 ? 6.906 25.047 22.5 1 95.81 337 ARG B O 1
ATOM 6096 N N . ASN B 1 338 ? 5.898 25.891 24.391 1 96.44 338 ASN B N 1
ATOM 6097 C CA . ASN B 1 338 ? 7.172 26.391 24.906 1 96.44 338 ASN B CA 1
ATOM 6098 C C . ASN B 1 338 ? 8.062 25.266 25.391 1 96.44 338 ASN B C 1
ATOM 6100 O O . ASN B 1 338 ? 7.691 24.531 26.312 1 96.44 338 ASN B O 1
ATOM 6104 N N . LEU B 1 339 ? 9.25 25.172 24.844 1 96.88 339 LEU B N 1
ATOM 6105 C CA . LEU B 1 339 ? 10.141 24.047 25.125 1 96.88 339 LEU B CA 1
ATOM 6106 C C . LEU B 1 339 ? 10.508 24 26.609 1 96.88 339 LEU B C 1
ATOM 6108 O O . LEU B 1 339 ? 10.523 22.938 27.219 1 96.88 339 LEU B O 1
ATOM 6112 N N . GLN B 1 340 ? 10.805 25.125 27.125 1 97.12 340 GLN B N 1
ATOM 6113 C CA . GLN B 1 340 ? 11.203 25.172 28.516 1 97.12 340 GLN B CA 1
ATOM 6114 C C . GLN B 1 340 ? 10.078 24.688 29.438 1 97.12 340 GLN B C 1
ATOM 6116 O O . GLN B 1 340 ? 10.297 23.844 30.297 1 97.12 340 GLN B O 1
ATOM 6121 N N . THR B 1 341 ? 8.875 25.25 29.203 1 97.94 341 THR B N 1
ATOM 6122 C CA . THR B 1 341 ? 7.723 24.859 30 1 97.94 341 THR B CA 1
ATOM 6123 C C . THR B 1 341 ? 7.43 23.359 29.828 1 97.94 341 THR B C 1
ATOM 6125 O O . THR B 1 341 ? 7.102 22.672 30.781 1 97.94 341 THR B O 1
ATOM 6128 N N . TRP B 1 342 ? 7.562 22.906 28.625 1 98.5 342 TRP B N 1
ATOM 6129 C CA . TRP B 1 342 ? 7.367 21.5 28.328 1 98.5 342 TRP B CA 1
ATOM 6130 C C . TRP B 1 342 ? 8.359 20.641 29.109 1 98.5 342 TRP B C 1
ATOM 6132 O O . TRP B 1 342 ? 7.973 19.688 29.797 1 98.5 342 TRP B O 1
ATOM 6142 N N . HIS B 1 343 ? 9.633 20.984 29.094 1 98.56 343 HIS B N 1
ATOM 6143 C CA . HIS B 1 343 ? 10.68 20.25 29.812 1 98.56 343 HIS B CA 1
ATOM 6144 C C . HIS B 1 343 ? 10.398 20.219 31.312 1 98.56 343 HIS B C 1
ATOM 6146 O O . HIS B 1 343 ? 10.539 19.172 31.953 1 98.56 343 HIS B O 1
ATOM 6152 N N . GLU B 1 344 ? 10.031 21.312 31.797 1 98.38 344 GLU B N 1
ATOM 6153 C CA . GLU B 1 344 ? 9.789 21.438 33.25 1 98.38 344 GLU B CA 1
ATOM 6154 C C . GLU B 1 344 ? 8.633 20.547 33.688 1 98.38 344 GLU B C 1
ATOM 6156 O O . GLU B 1 344 ? 8.711 19.875 34.719 1 98.38 344 GLU B O 1
ATOM 6161 N N . SER B 1 345 ? 7.578 20.562 32.875 1 98 345 SER B N 1
ATOM 6162 C CA . SER B 1 345 ? 6.426 19.734 33.188 1 98 345 SER B CA 1
ATOM 6163 C C . SER B 1 345 ? 6.805 18.25 33.188 1 98 345 SER B C 1
ATOM 6165 O O . SER B 1 345 ? 6.469 17.516 34.125 1 98 345 SER B O 1
ATOM 6167 N N . VAL B 1 346 ? 7.551 17.797 32.188 1 98.38 346 VAL B N 1
ATOM 6168 C CA . VAL B 1 346 ? 7.953 16.406 32.062 1 98.38 346 VAL B CA 1
ATOM 6169 C C . VAL B 1 346 ? 8.875 16.031 33.219 1 98.38 346 VAL B C 1
ATOM 6171 O O . VAL B 1 346 ? 8.734 14.953 33.812 1 98.38 346 VAL B O 1
ATOM 6174 N N . ALA B 1 347 ? 9.766 16.891 33.531 1 98 347 ALA B N 1
ATOM 6175 C CA . ALA B 1 347 ? 10.688 16.656 34.625 1 98 347 ALA B CA 1
ATOM 6176 C C . ALA B 1 347 ? 9.938 16.469 35.938 1 98 347 ALA B C 1
ATOM 6178 O O . ALA B 1 347 ? 10.359 15.703 36.812 1 98 347 ALA B O 1
ATOM 6179 N N . ALA B 1 348 ? 8.828 17.125 36.062 1 97.44 348 ALA B N 1
ATOM 6180 C CA . ALA B 1 348 ? 8.016 17.078 37.281 1 97.44 348 ALA B CA 1
ATOM 6181 C C . ALA B 1 348 ? 7.086 15.867 37.281 1 97.44 348 ALA B C 1
ATOM 6183 O O . ALA B 1 348 ? 6.316 15.664 38.219 1 97.44 348 ALA B O 1
ATOM 6184 N N . GLY B 1 349 ? 7.094 15.109 36.219 1 96.19 349 GLY B N 1
ATOM 6185 C CA . GLY B 1 349 ? 6.258 13.93 36.094 1 96.19 349 GLY B CA 1
ATOM 6186 C C . GLY B 1 349 ? 4.812 14.242 35.75 1 96.19 349 GLY B C 1
ATOM 6187 O O . GLY B 1 349 ? 3.908 13.484 36.125 1 96.19 349 GLY B O 1
ATOM 6188 N N . LYS B 1 350 ? 4.633 15.398 35.156 1 95.75 350 LYS B N 1
ATOM 6189 C CA . LYS B 1 350 ? 3.289 15.836 34.781 1 95.75 350 LYS B CA 1
ATOM 6190 C C . LYS B 1 350 ? 3.123 15.875 33.281 1 95.75 350 LYS B C 1
ATOM 6192 O O . LYS B 1 350 ? 4.062 16.219 32.562 1 95.75 350 LYS B O 1
ATOM 6197 N N . LYS B 1 351 ? 1.918 15.523 32.812 1 97.06 351 LYS B N 1
ATOM 6198 C CA . LYS B 1 351 ? 1.633 15.727 31.406 1 97.06 351 LYS B CA 1
ATOM 6199 C C . LYS B 1 351 ? 1.728 17.203 31.031 1 97.06 351 LYS B C 1
ATOM 6201 O O . LYS B 1 351 ? 1.133 18.047 31.703 1 97.06 351 LYS B O 1
ATOM 6206 N N . PRO B 1 352 ? 2.49 17.484 30.016 1 98.06 352 PRO B N 1
ATOM 6207 C CA . PRO B 1 352 ? 2.717 18.891 29.672 1 98.06 352 PRO B CA 1
ATOM 6208 C C . PRO B 1 352 ? 1.563 19.5 28.875 1 98.06 352 PRO B C 1
ATOM 6210 O O . PRO B 1 352 ? 1.758 19.953 27.75 1 98.06 352 PRO B O 1
ATOM 6213 N N . LEU B 1 353 ? 0.48 19.797 29.469 1 98 353 LEU B N 1
ATOM 6214 C CA . LEU B 1 353 ? -0.746 20.234 28.812 1 98 353 LEU B CA 1
ATOM 6215 C C . LEU B 1 353 ? -0.785 21.75 28.703 1 98 353 LEU B C 1
ATOM 6217 O O . LEU B 1 353 ? -0.625 22.453 29.703 1 98 353 LEU B O 1
ATOM 6221 N N . MET B 1 354 ? -0.985 22.203 27.547 1 97.25 354 MET B N 1
ATOM 6222 C CA . MET B 1 354 ? -1.273 23.609 27.328 1 97.25 354 MET B CA 1
ATOM 6223 C C . MET B 1 354 ? -2.773 23.875 27.406 1 97.25 354 MET B C 1
ATOM 6225 O O . MET B 1 354 ? -3.205 24.859 28 1 97.25 354 MET B O 1
ATOM 6229 N N . LEU B 1 355 ? -3.541 22.984 26.828 1 96.06 355 LEU B N 1
ATOM 6230 C CA . LEU B 1 355 ? -4.992 23.125 26.844 1 96.06 355 LEU B CA 1
ATOM 6231 C C . LEU B 1 355 ? -5.676 21.797 26.578 1 96.06 355 LEU B C 1
ATOM 6233 O O . LEU B 1 355 ? -5.074 20.891 25.984 1 96.06 355 LEU B O 1
ATOM 6237 N N . ILE B 1 356 ? -6.898 21.625 27.031 1 96.31 356 ILE B N 1
ATOM 6238 C CA . ILE B 1 356 ? -7.828 20.547 26.703 1 96.31 356 ILE B CA 1
ATOM 6239 C C . ILE B 1 356 ? -9.156 21.141 26.25 1 96.31 356 ILE B C 1
ATOM 6241 O O . ILE B 1 356 ? -9.664 22.094 26.859 1 96.31 356 ILE B O 1
ATOM 6245 N N . MET B 1 357 ? -9.578 20.672 25.125 1 94 357 MET B N 1
ATOM 6246 C CA . MET B 1 357 ? -10.898 21.047 24.609 1 94 357 MET B CA 1
ATOM 6247 C C . MET B 1 357 ? -11.859 19.859 24.703 1 94 357 MET B C 1
ATOM 6249 O O . MET B 1 357 ? -11.469 18.719 24.469 1 94 357 MET B O 1
ATOM 6253 N N . ARG B 1 358 ? -13.086 20.172 25.047 1 89.81 358 ARG B N 1
ATOM 6254 C CA . ARG B 1 358 ? -14.148 19.172 25.047 1 89.81 358 ARG B CA 1
ATOM 6255 C C . ARG B 1 358 ? -15.141 19.438 23.906 1 89.81 358 ARG B C 1
ATOM 6257 O O . ARG B 1 358 ? -15.555 20.578 23.703 1 89.81 358 ARG B O 1
ATOM 6264 N N . ASN B 1 359 ? -15.359 18.328 23.141 1 81.31 359 ASN B N 1
ATOM 6265 C CA . ASN B 1 359 ? -16.375 18.484 22.109 1 81.31 359 ASN B CA 1
ATOM 6266 C C . ASN B 1 359 ? -17.766 18.656 22.703 1 81.31 359 ASN B C 1
ATOM 6268 O O . ASN B 1 359 ? -18.156 17.891 23.578 1 81.31 359 ASN B O 1
ATOM 6272 N N . ALA B 1 360 ? -18.438 19.719 22.281 1 68.19 360 ALA B N 1
ATOM 6273 C CA . ALA B 1 360 ? -19.781 20.016 22.781 1 68.19 360 ALA B CA 1
ATOM 6274 C C . ALA B 1 360 ? -20.812 19.031 22.25 1 68.19 360 ALA B C 1
ATOM 6276 O O . ALA B 1 360 ? -21.797 18.719 22.922 1 68.19 360 ALA B O 1
ATOM 6277 N N . GLU B 1 361 ? -20.625 18.672 21.047 1 67.06 361 GLU B N 1
ATOM 6278 C CA . GLU B 1 361 ? -21.641 17.828 20.422 1 67.06 361 GLU B CA 1
ATOM 6279 C C . GLU B 1 361 ? -21.328 16.344 20.609 1 67.06 361 GLU B C 1
ATOM 6281 O O . GLU B 1 361 ? -20.234 15.891 20.266 1 67.06 361 GLU B O 1
ATOM 6286 N N . ARG B 1 362 ? -22.156 15.578 21.422 1 59.06 362 ARG B N 1
ATOM 6287 C CA . ARG B 1 362 ? -21.969 14.148 21.672 1 59.06 362 ARG B CA 1
ATOM 6288 C C . ARG B 1 362 ? -22.031 13.352 20.375 1 59.06 362 ARG B C 1
ATOM 6290 O O . ARG B 1 362 ? -21.406 12.289 20.266 1 59.06 362 ARG B O 1
ATOM 6297 N N . ASN B 1 363 ? -22.766 13.961 19.375 1 61.69 363 ASN B N 1
ATOM 6298 C CA . ASN B 1 363 ? -23.031 13.141 18.203 1 61.69 363 ASN B CA 1
ATOM 6299 C C . ASN B 1 363 ? -22.297 13.68 16.969 1 61.69 363 ASN B C 1
ATOM 6301 O O . ASN B 1 363 ? -22.891 13.82 15.898 1 61.69 363 ASN B O 1
ATOM 6305 N N . ALA B 1 364 ? -20.984 13.93 17.234 1 74.31 364 ALA B N 1
ATOM 6306 C CA . ALA B 1 364 ? -20.281 14.586 16.125 1 74.31 364 ALA B CA 1
ATOM 6307 C C . ALA B 1 364 ? -19.531 13.562 15.273 1 74.31 364 ALA B C 1
ATOM 6309 O O . ALA B 1 364 ? -18.641 13.93 14.5 1 74.31 364 ALA B O 1
ATOM 6310 N N . GLN B 1 365 ? -19.953 12.273 15.289 1 80.25 365 GLN B N 1
ATOM 6311 C CA . GLN B 1 365 ? -19.297 11.219 14.531 1 80.25 365 GLN B CA 1
ATOM 6312 C C . GLN B 1 365 ? -19.516 11.398 13.031 1 80.25 365 GLN B C 1
ATOM 6314 O O . GLN B 1 365 ? -18.656 11.055 12.219 1 80.25 365 GLN B O 1
ATOM 6319 N N . TRP B 1 366 ? -20.641 12.016 12.75 1 88.56 366 TRP B N 1
ATOM 6320 C CA . TRP B 1 366 ? -20.969 12.211 11.336 1 88.56 366 TRP B CA 1
ATOM 6321 C C . TRP B 1 366 ? -19.953 13.133 10.672 1 88.56 366 TRP B C 1
ATOM 6323 O O . TRP B 1 366 ? -19.672 13 9.477 1 88.56 366 TRP B O 1
ATOM 6333 N N . ARG B 1 367 ? -19.312 13.992 11.43 1 90.06 367 ARG B N 1
ATOM 6334 C CA . ARG B 1 367 ? -18.328 14.922 10.875 1 90.06 367 ARG B CA 1
ATOM 6335 C C . ARG B 1 367 ? -17.078 14.172 10.391 1 90.06 367 ARG B C 1
ATOM 6337 O O . ARG B 1 367 ? -16.484 14.555 9.383 1 90.06 367 ARG B O 1
ATOM 6344 N N . HIS B 1 368 ? -16.781 13.148 11.148 1 90.5 368 HIS B N 1
ATOM 6345 C CA . HIS B 1 368 ? -15.641 12.336 10.734 1 90.5 368 HIS B CA 1
ATOM 6346 C C . HIS B 1 368 ? -15.953 11.562 9.453 1 90.5 368 HIS B C 1
ATOM 6348 O O . HIS B 1 368 ? -15.102 11.438 8.578 1 90.5 368 HIS B O 1
ATOM 6354 N N . THR B 1 369 ? -17.172 11.039 9.383 1 92.69 369 THR B N 1
ATOM 6355 C CA . THR B 1 369 ? -17.594 10.352 8.164 1 92.69 369 THR B CA 1
ATOM 6356 C C . THR B 1 369 ? -17.578 11.297 6.969 1 92.69 369 THR B C 1
ATOM 6358 O O . THR B 1 369 ? -17.109 10.93 5.887 1 92.69 369 THR B O 1
ATOM 6361 N N . LEU B 1 370 ? -18.031 12.508 7.219 1 95.5 370 LEU B N 1
ATOM 6362 C CA . LEU B 1 370 ? -18.031 13.523 6.168 1 95.5 370 LEU B CA 1
ATOM 6363 C C . LEU B 1 370 ? -16.609 13.859 5.727 1 95.5 370 LEU B C 1
ATOM 6365 O O . LEU B 1 370 ? -16.312 13.852 4.531 1 95.5 370 LEU B O 1
ATOM 6369 N N . GLN B 1 371 ? -15.797 14.117 6.699 1 94.44 371 GLN B N 1
ATOM 6370 C CA . GLN B 1 371 ? -14.414 14.477 6.398 1 94.44 371 GLN B CA 1
ATOM 6371 C C . GLN B 1 371 ? -13.703 13.352 5.656 1 94.44 371 GLN B C 1
ATOM 6373 O O . GLN B 1 371 ? -13 13.594 4.676 1 94.44 371 GLN B O 1
ATOM 6378 N N . SER B 1 372 ? -13.906 12.172 6.133 1 95.12 372 SER B N 1
ATOM 6379 C CA . SER B 1 372 ? -13.312 11 5.496 1 95.12 372 SER B CA 1
ATOM 6380 C C . SER B 1 372 ? -13.789 10.859 4.055 1 95.12 372 SER B C 1
ATOM 6382 O O . SER B 1 372 ? -12.992 10.609 3.152 1 95.12 372 SER B O 1
ATOM 6384 N N . GLY B 1 373 ? -15.086 10.984 3.906 1 96.62 373 GLY B N 1
ATOM 6385 C CA . GLY B 1 373 ? -15.656 10.852 2.576 1 96.62 373 GLY B CA 1
ATOM 6386 C C . GLY B 1 373 ? -15.125 11.875 1.594 1 96.62 373 GLY B C 1
ATOM 6387 O O . GLY B 1 373 ? -14.789 11.539 0.458 1 96.62 373 GLY B O 1
ATOM 6388 N N . VAL B 1 374 ? -14.992 13.125 2.043 1 97.12 374 VAL B N 1
ATOM 6389 C CA . VAL B 1 374 ? -14.492 14.188 1.181 1 97.12 374 VAL B CA 1
ATOM 6390 C C . VAL B 1 374 ? -13.023 13.938 0.845 1 97.12 374 VAL B C 1
ATOM 6392 O O . VAL B 1 374 ? -12.594 14.141 -0.294 1 97.12 374 VAL B O 1
ATOM 6395 N N . GLU B 1 375 ? -12.297 13.422 1.836 1 96.62 375 GLU B N 1
ATOM 6396 C CA . GLU B 1 375 ? -10.875 13.133 1.659 1 96.62 375 GLU B CA 1
ATOM 6397 C C . GLU B 1 375 ? -10.656 12.062 0.596 1 96.62 375 GLU B C 1
ATOM 6399 O O . GLU B 1 375 ? -9.688 12.109 -0.157 1 96.62 375 GLU B O 1
ATOM 6404 N N . THR B 1 376 ? -11.562 11.109 0.489 1 96.62 376 THR B N 1
ATOM 6405 C CA . THR B 1 376 ? -11.406 9.992 -0.441 1 96.62 376 THR B CA 1
ATOM 6406 C C . THR B 1 376 ? -12.375 10.133 -1.613 1 96.62 376 THR B C 1
ATOM 6408 O O . THR B 1 376 ? -12.555 9.195 -2.393 1 96.62 376 THR B O 1
ATOM 6411 N N . ALA B 1 377 ? -13.109 11.227 -1.673 1 97.5 377 ALA B N 1
ATOM 6412 C CA . ALA B 1 377 ? -13.906 11.648 -2.822 1 97.5 377 ALA B CA 1
ATOM 6413 C C . ALA B 1 377 ? -15.164 10.797 -2.955 1 97.5 377 ALA B C 1
ATOM 6415 O O . ALA B 1 377 ? -15.688 10.617 -4.059 1 97.5 377 ALA B O 1
ATOM 6416 N N . ARG B 1 378 ? -15.664 10.219 -1.937 1 97.25 378 ARG B N 1
ATOM 6417 C CA . ARG B 1 378 ? -16.922 9.469 -1.888 1 97.25 378 ARG B CA 1
ATOM 6418 C C . ARG B 1 378 ? -17.672 9.75 -0.593 1 97.25 378 ARG B C 1
ATOM 6420 O O . ARG B 1 378 ? -17.312 9.234 0.468 1 97.25 378 ARG B O 1
ATOM 6427 N N . VAL B 1 379 ? -18.734 10.516 -0.662 1 97.5 379 VAL B N 1
ATOM 6428 C CA . VAL B 1 379 ? -19.484 10.953 0.52 1 97.5 379 VAL B CA 1
ATOM 6429 C C . VAL B 1 379 ? -20.859 10.32 0.525 1 97.5 379 VAL B C 1
ATOM 6431 O O . VAL B 1 379 ? -21.75 10.742 -0.219 1 97.5 379 VAL B O 1
ATOM 6434 N N . PRO B 1 380 ? -21.047 9.328 1.328 1 95.81 380 PRO B N 1
ATOM 6435 C CA . PRO B 1 380 ? -22.375 8.727 1.432 1 95.81 380 PRO B CA 1
ATOM 6436 C C . PRO B 1 380 ? -23.344 9.57 2.25 1 95.81 380 PRO B C 1
ATOM 6438 O O . PRO B 1 380 ? -23.578 9.289 3.428 1 95.81 380 PRO B O 1
ATOM 6441 N N . LEU B 1 381 ? -23.984 10.516 1.666 1 97.62 381 LEU B N 1
ATOM 6442 C CA . LEU B 1 381 ? -24.797 11.508 2.354 1 97.62 381 LEU B CA 1
ATOM 6443 C C . LEU B 1 381 ? -25.969 10.844 3.09 1 97.62 381 LEU B C 1
ATOM 6445 O O . LEU B 1 381 ? -26.391 11.32 4.145 1 97.62 381 LEU B O 1
ATOM 6449 N N . ASP B 1 382 ? -26.422 9.742 2.609 1 96.12 382 ASP B N 1
ATOM 6450 C CA . ASP B 1 382 ? -27.547 9.039 3.238 1 96.12 382 ASP B CA 1
ATOM 6451 C C . ASP B 1 382 ? -27.141 8.484 4.605 1 96.12 382 ASP B C 1
ATOM 6453 O O . ASP B 1 382 ? -28 8.234 5.457 1 96.12 382 ASP B O 1
ATOM 6457 N N . GLU B 1 383 ? -25.906 8.258 4.777 1 93.31 383 GLU B N 1
ATOM 6458 C CA . GLU B 1 383 ? -25.406 7.797 6.07 1 93.31 383 GLU B CA 1
ATOM 6459 C C . GLU B 1 383 ? -25.234 8.969 7.035 1 93.31 383 GLU B C 1
ATOM 6461 O O . GLU B 1 383 ? -25.125 8.766 8.25 1 93.31 383 GLU B O 1
ATOM 6466 N N . LEU B 1 384 ? -25.203 10.141 6.477 1 95 384 LEU B N 1
ATOM 6467 C CA . LEU B 1 384 ? -24.906 11.32 7.285 1 95 384 LEU B CA 1
ATOM 6468 C C . LEU B 1 384 ? -26.188 11.992 7.75 1 95 384 LEU B C 1
ATOM 6470 O O . LEU B 1 384 ? -26.203 12.664 8.789 1 95 384 LEU B O 1
ATOM 6474 N N . THR B 1 385 ? -27.234 11.852 6.984 1 94.5 385 THR B N 1
ATOM 6475 C CA . THR B 1 385 ? -28.516 12.477 7.281 1 94.5 385 THR B CA 1
ATOM 6476 C C . THR B 1 385 ? -29.656 11.719 6.605 1 94.5 385 THR B C 1
ATOM 6478 O O . THR B 1 385 ? -29.516 11.266 5.469 1 94.5 385 THR B O 1
ATOM 6481 N N . PRO B 1 386 ? -30.75 11.578 7.324 1 94.75 386 PRO B N 1
ATOM 6482 C CA . PRO B 1 386 ? -31.906 10.984 6.664 1 94.75 386 PRO B CA 1
ATOM 6483 C C . PRO B 1 386 ? -32.562 11.93 5.652 1 94.75 386 PRO B C 1
ATOM 6485 O O . PRO B 1 386 ? -33.5 11.531 4.941 1 94.75 386 PRO B O 1
ATOM 6488 N N . HIS B 1 387 ? -32.125 13.156 5.531 1 95.75 387 HIS B N 1
ATOM 6489 C CA . HIS B 1 387 ? -32.719 14.172 4.672 1 95.75 387 HIS B CA 1
ATOM 6490 C C . HIS B 1 387 ? -31.797 14.492 3.49 1 95.75 387 HIS B C 1
ATOM 6492 O O . HIS B 1 387 ? -31.828 15.602 2.961 1 95.75 387 HIS B O 1
ATOM 6498 N N . ALA B 1 388 ? -31.031 13.539 3.119 1 96.88 388 ALA B N 1
ATOM 6499 C CA . ALA B 1 388 ? -30.047 13.766 2.062 1 96.88 388 ALA B CA 1
ATOM 6500 C C . ALA B 1 388 ? -30.719 14.211 0.771 1 96.88 388 ALA B C 1
ATOM 6502 O O . ALA B 1 388 ? -30.156 14.992 0.005 1 96.88 388 ALA B O 1
ATOM 6503 N N . GLU B 1 389 ? -31.906 13.805 0.548 1 96.5 389 GLU B N 1
ATOM 6504 C CA . GLU B 1 389 ? -32.625 14.117 -0.68 1 96.5 389 GLU B CA 1
ATOM 6505 C C . GLU B 1 389 ? -32.875 15.617 -0.799 1 96.5 389 GLU B C 1
ATOM 6507 O O . GLU B 1 389 ? -33.062 16.141 -1.903 1 96.5 389 GLU B O 1
ATOM 6512 N N . LYS B 1 390 ? -32.938 16.297 0.302 1 96.94 390 LYS B N 1
ATOM 6513 C CA . LYS B 1 390 ? -33.125 17.75 0.299 1 96.94 390 LYS B CA 1
ATOM 6514 C C . LYS B 1 390 ? -31.938 18.469 -0.321 1 96.94 390 LYS B C 1
ATOM 6516 O O . LYS B 1 390 ? -32.031 19.641 -0.666 1 96.94 390 LYS B O 1
ATOM 6521 N N . LEU B 1 391 ? -30.859 17.766 -0.46 1 98.12 391 LEU B N 1
ATOM 6522 C CA . LEU B 1 391 ? -29.656 18.344 -1.041 1 98.12 391 LEU B CA 1
ATOM 6523 C C . LEU B 1 391 ? -29.625 18.125 -2.549 1 98.12 391 LEU B C 1
ATOM 6525 O O . LEU B 1 391 ? -28.672 18.547 -3.219 1 98.12 391 LEU B O 1
ATOM 6529 N N . ALA B 1 392 ? -30.594 17.516 -3.148 1 97.75 392 ALA B N 1
ATOM 6530 C CA . ALA B 1 392 ? -30.609 17.109 -4.551 1 97.75 392 ALA B CA 1
ATOM 6531 C C . ALA B 1 392 ? -30.359 18.281 -5.477 1 97.75 392 ALA B C 1
ATOM 6533 O O . ALA B 1 392 ? -29.562 18.172 -6.422 1 97.75 392 ALA B O 1
ATOM 6534 N N . PRO B 1 393 ? -30.984 19.453 -5.234 1 98 393 PRO B N 1
ATOM 6535 C CA . PRO B 1 393 ? -30.703 20.578 -6.125 1 98 393 PRO B CA 1
ATOM 6536 C C . PRO B 1 393 ? -29.234 21 -6.102 1 98 393 PRO B C 1
ATOM 6538 O O . PRO B 1 393 ? -28.688 21.375 -7.137 1 98 393 PRO B O 1
ATOM 6541 N N . LEU B 1 394 ? -28.672 20.953 -4.992 1 98.31 394 LEU B N 1
ATOM 6542 C CA . LEU B 1 394 ? -27.266 21.297 -4.855 1 98.31 394 LEU B CA 1
ATOM 6543 C C . LEU B 1 394 ? -26.391 20.281 -5.566 1 98.31 394 LEU B C 1
ATOM 6545 O O . LEU B 1 394 ? -25.469 20.656 -6.301 1 98.31 394 LEU B O 1
ATOM 6549 N N . LEU B 1 395 ? -26.688 19 -5.316 1 98.5 395 LEU B N 1
ATOM 6550 C CA . LEU B 1 395 ? -25.922 17.922 -5.926 1 98.5 395 LEU B CA 1
ATOM 6551 C C . LEU B 1 395 ? -26.016 17.984 -7.445 1 98.5 395 LEU B C 1
ATOM 6553 O O . LEU B 1 395 ? -25.016 17.766 -8.141 1 98.5 395 LEU B O 1
ATOM 6557 N N . ALA B 1 396 ? -27.141 18.281 -7.945 1 98.44 396 ALA B N 1
ATOM 6558 C CA . ALA B 1 396 ? -27.328 18.453 -9.383 1 98.44 396 ALA B CA 1
ATOM 6559 C C . ALA B 1 396 ? -26.484 19.609 -9.914 1 98.44 396 ALA B C 1
ATOM 6561 O O . ALA B 1 396 ? -25.859 19.5 -10.977 1 98.44 396 ALA B O 1
ATOM 6562 N N . GLN B 1 397 ? -26.578 20.688 -9.227 1 98.38 397 GLN B N 1
ATOM 6563 C CA . GLN B 1 397 ? -25.812 21.875 -9.641 1 98.38 397 GLN B CA 1
ATOM 6564 C C . GLN B 1 397 ? -24.312 21.594 -9.625 1 98.38 397 GLN B C 1
ATOM 6566 O O . GLN B 1 397 ? -23.609 21.969 -10.555 1 98.38 397 GLN B O 1
ATOM 6571 N N . TRP B 1 398 ? -23.781 21 -8.539 1 98.38 398 TRP B N 1
ATOM 6572 C CA . TRP B 1 398 ? -22.375 20.625 -8.445 1 98.38 398 TRP B CA 1
ATOM 6573 C C . TRP B 1 398 ? -21.984 19.703 -9.594 1 98.38 398 TRP B C 1
ATOM 6575 O O . TRP B 1 398 ? -20.891 19.828 -10.148 1 98.38 398 TRP B O 1
ATOM 6585 N N . HIS B 1 399 ? -22.859 18.734 -9.93 1 98.25 399 HIS B N 1
ATOM 6586 C CA . HIS B 1 399 ? -22.609 17.828 -11.055 1 98.25 399 HIS B CA 1
ATOM 6587 C C . HIS B 1 399 ? -22.516 18.594 -12.367 1 98.25 399 HIS B C 1
ATOM 6589 O O . HIS B 1 399 ? -21.609 18.359 -13.164 1 98.25 399 HIS B O 1
ATOM 6595 N N . GLN B 1 400 ? -23.359 19.516 -12.57 1 97.38 400 GLN B N 1
ATOM 6596 C CA . GLN B 1 400 ? -23.375 20.344 -13.781 1 97.38 400 GLN B CA 1
ATOM 6597 C C . GLN B 1 400 ? -22.094 21.156 -13.891 1 97.38 400 GLN B C 1
ATOM 6599 O O . GLN B 1 400 ? -21.609 21.438 -15 1 97.38 400 GLN B O 1
ATOM 6604 N N . LYS B 1 401 ? -21.594 21.484 -12.75 1 97.38 401 LYS B N 1
ATOM 6605 C CA . LYS B 1 401 ? -20.391 22.312 -12.719 1 97.38 401 LYS B CA 1
ATOM 6606 C C . LYS B 1 401 ? -19.125 21.438 -12.742 1 97.38 401 LYS B C 1
ATOM 6608 O O . LYS B 1 401 ? -18.016 21.969 -12.625 1 97.38 401 LYS B O 1
ATOM 6613 N N . GLY B 1 402 ? -19.266 20.141 -12.812 1 97.06 402 GLY B N 1
ATOM 6614 C CA . GLY B 1 402 ? -18.141 19.25 -13 1 97.06 402 GLY B CA 1
ATOM 6615 C C . GLY B 1 402 ? -17.469 18.844 -11.703 1 97.06 402 GLY B C 1
ATOM 6616 O O . GLY B 1 402 ? -16.375 18.281 -11.711 1 97.06 402 GLY B O 1
ATOM 6617 N N . LEU B 1 403 ? -18.094 19.109 -10.547 1 98.12 403 LEU B N 1
ATOM 6618 C CA . LEU B 1 403 ? -17.5 18.828 -9.25 1 98.12 403 LEU B CA 1
ATOM 6619 C C . LEU B 1 403 ? -17.719 17.375 -8.852 1 98.12 403 LEU B C 1
ATOM 6621 O O . LEU B 1 403 ? -17.016 16.844 -7.996 1 98.12 403 LEU B O 1
ATOM 6625 N N . SER B 1 404 ? -18.75 16.734 -9.406 1 98.38 404 SER B N 1
ATOM 6626 C CA . SER B 1 404 ? -19.062 15.352 -9.07 1 98.38 404 SER B CA 1
ATOM 6627 C C . SER B 1 404 ? -19.375 14.531 -10.32 1 98.38 404 SER B C 1
ATOM 6629 O O . SER B 1 404 ? -19.656 15.094 -11.375 1 98.38 404 SER B O 1
ATOM 6631 N N . ARG B 1 405 ? -19.266 13.203 -10.258 1 97.56 405 ARG B N 1
ATOM 6632 C CA . ARG B 1 405 ? -19.438 12.289 -11.383 1 97.56 405 ARG B CA 1
ATOM 6633 C C . ARG B 1 405 ? -20.906 12.164 -11.758 1 97.56 405 ARG B C 1
ATOM 6635 O O . ARG B 1 405 ? -21.234 11.914 -12.922 1 97.56 405 ARG B O 1
ATOM 6642 N N . ASP B 1 406 ? -21.734 12.273 -10.789 1 97.31 406 ASP B N 1
ATOM 6643 C CA . ASP B 1 406 ? -23.188 12.273 -10.961 1 97.31 406 ASP B CA 1
ATOM 6644 C C . ASP B 1 406 ? -23.875 13.07 -9.852 1 97.31 406 ASP B C 1
ATOM 6646 O O . ASP B 1 406 ? -23.203 13.695 -9.023 1 97.31 406 ASP B O 1
ATOM 6650 N N . ALA B 1 407 ? -25.188 13.078 -9.875 1 97.62 407 ALA B N 1
ATOM 6651 C CA . ALA B 1 407 ? -25.922 13.898 -8.922 1 97.62 407 ALA B CA 1
ATOM 6652 C C . ALA B 1 407 ? -26.547 13.039 -7.824 1 97.62 407 ALA B C 1
ATOM 6654 O O . ALA B 1 407 ? -27.562 13.406 -7.242 1 97.62 407 ALA B O 1
ATOM 6655 N N . SER B 1 408 ? -25.953 11.867 -7.594 1 96.62 408 SER B N 1
ATOM 6656 C CA . SER B 1 408 ? -26.531 10.953 -6.613 1 96.62 408 SER B CA 1
ATOM 6657 C C . SER B 1 408 ? -26.219 11.406 -5.188 1 96.62 408 SER B C 1
ATOM 6659 O O . SER B 1 408 ? -25.391 12.297 -4.977 1 96.62 408 SER B O 1
ATOM 6661 N N . THR B 1 409 ? -26.938 10.82 -4.207 1 97.19 409 THR B N 1
ATOM 6662 C CA . THR B 1 409 ? -26.703 11.141 -2.801 1 97.19 409 THR B CA 1
ATOM 6663 C C . THR B 1 409 ? -25.422 10.461 -2.295 1 97.19 409 THR B C 1
ATOM 6665 O O . THR B 1 409 ? -24.953 10.75 -1.193 1 97.19 409 THR B O 1
ATOM 6668 N N . CYS B 1 410 ? -24.938 9.547 -3.002 1 97.12 410 CYS B N 1
ATOM 6669 C CA . CYS B 1 410 ? -23.547 9.156 -2.812 1 97.12 410 CYS B CA 1
ATOM 6670 C C . CYS B 1 410 ? -22.625 10.016 -3.668 1 97.12 410 CYS B C 1
ATOM 6672 O O . CYS B 1 410 ? -22.312 9.656 -4.805 1 97.12 410 CYS B O 1
ATOM 6674 N N . LEU B 1 411 ? -22.266 11.086 -3.09 1 98.06 411 LEU B N 1
ATOM 6675 C CA . LEU B 1 411 ? -21.484 12.094 -3.811 1 98.06 411 LEU B CA 1
ATOM 6676 C C . LEU B 1 411 ? -20.109 11.578 -4.164 1 98.06 411 LEU B C 1
ATOM 6678 O O . LEU B 1 411 ? -19.312 11.234 -3.277 1 98.06 411 LEU B O 1
ATOM 6682 N N . ARG B 1 412 ? -19.797 11.391 -5.426 1 97.88 412 ARG B N 1
ATOM 6683 C CA . ARG B 1 412 ? -18.484 11.016 -5.93 1 97.88 412 ARG B CA 1
ATOM 6684 C C . ARG B 1 412 ? -17.812 12.195 -6.641 1 97.88 412 ARG B C 1
ATOM 6686 O O . ARG B 1 412 ? -18.281 12.641 -7.688 1 97.88 412 ARG B O 1
ATOM 6693 N N . LEU B 1 413 ? -16.703 12.656 -6.129 1 98.44 413 LEU B N 1
ATOM 6694 C CA . LEU B 1 413 ? -16.062 13.859 -6.633 1 98.44 413 LEU B CA 1
ATOM 6695 C C . LEU B 1 413 ? -15.203 13.555 -7.852 1 98.44 413 LEU B C 1
ATOM 6697 O O . LEU B 1 413 ? -14.562 12.5 -7.914 1 98.44 413 LEU B O 1
ATOM 6701 N N . THR B 1 414 ? -15.211 14.438 -8.828 1 98.25 414 THR B N 1
ATOM 6702 C CA . THR B 1 414 ? -14.211 14.445 -9.891 1 98.25 414 THR B CA 1
ATOM 6703 C C . THR B 1 414 ? -12.883 14.977 -9.375 1 98.25 414 THR B C 1
ATOM 6705 O O . THR B 1 414 ? -12.781 15.406 -8.227 1 98.25 414 THR B O 1
ATOM 6708 N N . ASN B 1 415 ? -11.875 14.938 -10.25 1 98.19 415 ASN B N 1
ATOM 6709 C CA . ASN B 1 415 ? -10.609 15.539 -9.859 1 98.19 415 ASN B CA 1
ATOM 6710 C C . ASN B 1 415 ? -10.75 17.031 -9.578 1 98.19 415 ASN B C 1
ATOM 6712 O O . ASN B 1 415 ? -10.109 17.562 -8.672 1 98.19 415 ASN B O 1
ATOM 6716 N N . GLU B 1 416 ? -11.578 17.703 -10.344 1 97.5 416 GLU B N 1
ATOM 6717 C CA . GLU B 1 416 ? -11.898 19.094 -10.039 1 97.5 416 GLU B CA 1
ATOM 6718 C C . GLU B 1 416 ? -12.539 19.219 -8.664 1 97.5 416 GLU B C 1
ATOM 6720 O O . GLU B 1 416 ? -12.18 20.109 -7.883 1 97.5 416 GLU B O 1
ATOM 6725 N N . GLY B 1 417 ? -13.5 18.391 -8.414 1 98.06 417 GLY B N 1
ATOM 6726 C CA . GLY B 1 417 ? -14.117 18.359 -7.098 1 98.06 417 GLY B CA 1
ATOM 6727 C C . GLY B 1 417 ? -13.125 18.125 -5.973 1 98.06 417 GLY B C 1
ATOM 6728 O O . GLY B 1 417 ? -13.211 18.766 -4.922 1 98.06 417 GLY B O 1
ATOM 6729 N N . ARG B 1 418 ? -12.188 17.266 -6.195 1 98.06 418 ARG B N 1
ATOM 6730 C CA . ARG B 1 418 ? -11.148 16.984 -5.207 1 98.06 418 ARG B CA 1
ATOM 6731 C C . ARG B 1 418 ? -10.32 18.219 -4.914 1 98.06 418 ARG B C 1
ATOM 6733 O O . ARG B 1 418 ? -9.953 18.469 -3.764 1 98.06 418 ARG B O 1
ATOM 6740 N N . PHE B 1 419 ? -9.984 18.969 -5.926 1 97.62 419 PHE B N 1
ATOM 6741 C CA . PHE B 1 419 ? -9.219 20.188 -5.715 1 97.62 419 PHE B CA 1
ATOM 6742 C C . PHE B 1 419 ? -9.945 21.125 -4.77 1 97.62 419 PHE B C 1
ATOM 6744 O O . PHE B 1 419 ? -9.328 21.766 -3.914 1 97.62 419 PHE B O 1
ATOM 6751 N N . TRP B 1 420 ? -11.25 21.172 -4.898 1 96.81 420 TRP B N 1
ATOM 6752 C CA . TRP B 1 420 ? -12.07 22.094 -4.121 1 96.81 420 TRP B CA 1
ATOM 6753 C C . TRP B 1 420 ? -12.672 21.391 -2.906 1 96.81 420 TRP B C 1
ATOM 6755 O O . TRP B 1 420 ? -13.727 21.797 -2.402 1 96.81 420 TRP B O 1
ATOM 6765 N N . ALA B 1 421 ? -12.07 20.359 -2.498 1 96.25 421 ALA B N 1
ATOM 6766 C CA . ALA B 1 421 ? -12.586 19.5 -1.441 1 96.25 421 ALA B CA 1
ATOM 6767 C C . ALA B 1 421 ? -12.891 20.297 -0.178 1 96.25 421 ALA B C 1
ATOM 6769 O O . ALA B 1 421 ? -13.883 20.031 0.511 1 96.25 421 ALA B O 1
ATOM 6770 N N . SER B 1 422 ? -12.016 21.25 0.181 1 94.88 422 SER B N 1
ATOM 6771 C CA . SER B 1 422 ? -12.219 22.031 1.4 1 94.88 422 SER B CA 1
ATOM 6772 C C . SER B 1 422 ? -13.523 22.828 1.34 1 94.88 422 SER B C 1
ATOM 6774 O O . SER B 1 422 ? -14.234 22.938 2.338 1 94.88 422 SER B O 1
ATOM 6776 N N . ASN B 1 423 ? -13.828 23.391 0.211 1 95.38 423 ASN B N 1
ATOM 6777 C CA . ASN B 1 423 ? -15.07 24.125 0.009 1 95.38 423 ASN B CA 1
ATOM 6778 C C . ASN B 1 423 ? -16.297 23.219 0.105 1 95.38 423 ASN B C 1
ATOM 6780 O O . ASN B 1 423 ? -17.281 23.562 0.742 1 95.38 423 ASN B O 1
ATOM 6784 N N . ILE B 1 424 ? -16.172 22.094 -0.5 1 96.81 424 ILE B N 1
ATOM 6785 C CA . ILE B 1 424 ? -17.25 21.109 -0.494 1 96.81 424 ILE B CA 1
ATOM 6786 C C . ILE B 1 424 ? -17.484 20.625 0.932 1 96.81 424 ILE B C 1
ATOM 6788 O O . ILE B 1 424 ? -18.641 20.547 1.376 1 96.81 424 ILE B O 1
ATOM 6792 N N . LEU B 1 425 ? -16.422 20.375 1.604 1 96.06 425 LEU B N 1
ATOM 6793 C CA . LEU B 1 425 ? -16.516 19.938 2.992 1 96.06 425 LEU B CA 1
ATOM 6794 C C . LEU B 1 425 ? -17.234 20.969 3.846 1 96.06 425 LEU B C 1
ATOM 6796 O O . LEU B 1 425 ? -18.125 20.641 4.629 1 96.06 425 LEU B O 1
ATOM 6800 N N . GLN B 1 426 ? -16.844 22.188 3.715 1 94.25 426 GLN B N 1
ATOM 6801 C CA . GLN B 1 426 ? -17.438 23.281 4.488 1 94.25 426 GLN B CA 1
ATOM 6802 C C . GLN B 1 426 ? -18.938 23.391 4.207 1 94.25 426 GLN B C 1
ATOM 6804 O O . GLN B 1 426 ? -19.75 23.516 5.137 1 94.25 426 GLN B O 1
ATOM 6809 N N . SER B 1 427 ? -19.266 23.375 2.984 1 95.44 427 SER B N 1
ATOM 6810 C CA . SER B 1 427 ? -20.672 23.484 2.59 1 95.44 427 SER B CA 1
ATOM 6811 C C . SER B 1 427 ? -21.484 22.344 3.176 1 95.44 427 SER B C 1
ATOM 6813 O O . SER B 1 427 ? -22.531 22.578 3.797 1 95.44 427 SER B O 1
ATOM 6815 N N . LEU B 1 428 ? -21.047 21.141 2.98 1 96.19 428 LEU B N 1
ATOM 6816 C CA . LEU B 1 428 ? -21.797 19.984 3.451 1 96.19 428 LEU B CA 1
ATOM 6817 C C . LEU B 1 428 ? -21.875 19.969 4.973 1 96.19 428 LEU B C 1
ATOM 6819 O O . LEU B 1 428 ? -22.891 19.578 5.547 1 96.19 428 LEU B O 1
ATOM 6823 N N . ASN B 1 429 ? -20.734 20.328 5.598 1 93.06 429 ASN B N 1
ATOM 6824 C CA . ASN B 1 429 ? -20.75 20.406 7.055 1 93.06 429 ASN B CA 1
ATOM 6825 C C . ASN B 1 429 ? -21.844 21.328 7.559 1 93.06 429 ASN B C 1
ATOM 6827 O O . ASN B 1 429 ? -22.578 20.984 8.492 1 93.06 429 ASN B O 1
ATOM 6831 N N . GLU B 1 430 ? -21.984 22.484 6.973 1 92.25 430 GLU B N 1
ATOM 6832 C CA . GLU B 1 430 ? -23 23.453 7.355 1 92.25 430 GLU B CA 1
ATOM 6833 C C . GLU B 1 430 ? -24.391 22.938 7.07 1 92.25 430 GLU B C 1
ATOM 6835 O O . GLU B 1 430 ? -25.281 23.016 7.93 1 92.25 430 GLU B O 1
ATOM 6840 N N . LEU B 1 431 ? -24.562 22.406 5.98 1 95.25 431 LEU B N 1
ATOM 6841 C CA . LEU B 1 431 ? -25.891 21.969 5.543 1 95.25 431 LEU B CA 1
ATOM 6842 C C . LEU B 1 431 ? -26.375 20.781 6.363 1 95.25 431 LEU B C 1
ATOM 6844 O O . LEU B 1 431 ? -27.531 20.719 6.75 1 95.25 431 LEU B O 1
ATOM 6848 N N . ILE B 1 432 ? -25.516 19.812 6.547 1 93.56 432 ILE B N 1
ATOM 6849 C CA . ILE B 1 432 ? -25.891 18.609 7.289 1 93.56 432 ILE B CA 1
ATOM 6850 C C . ILE B 1 432 ? -26.234 18.984 8.727 1 93.56 432 ILE B C 1
ATOM 6852 O O . ILE B 1 432 ? -27.156 18.406 9.328 1 93.56 432 ILE B O 1
ATOM 6856 N N . GLN B 1 433 ? -25.469 19.938 9.305 1 88.75 433 GLN B N 1
ATOM 6857 C CA . GLN B 1 433 ? -25.797 20.422 10.641 1 88.75 433 GLN B CA 1
ATOM 6858 C C . GLN B 1 433 ? -27.234 20.953 10.695 1 88.75 433 GLN B C 1
ATOM 6860 O O . GLN B 1 433 ? -27.969 20.656 11.633 1 88.75 433 GLN B O 1
ATOM 6865 N N . VAL B 1 434 ? -27.578 21.734 9.727 1 91.06 434 VAL B N 1
ATOM 6866 C CA . VAL B 1 434 ? -28.922 22.312 9.656 1 91.06 434 VAL B CA 1
ATOM 6867 C C . VAL B 1 434 ? -29.953 21.203 9.461 1 91.06 434 VAL B C 1
ATOM 6869 O O . VAL B 1 434 ? -31 21.188 10.125 1 91.06 434 VAL B O 1
ATOM 6872 N N . LEU B 1 435 ? -29.656 20.297 8.586 1 92.38 435 LEU B N 1
ATOM 6873 C CA . LEU B 1 435 ? -30.578 19.203 8.258 1 92.38 435 LEU B CA 1
ATOM 6874 C C . LEU B 1 435 ? -30.844 18.328 9.469 1 92.38 435 LEU B C 1
ATOM 6876 O O . LEU B 1 435 ? -31.953 17.812 9.656 1 92.38 435 LEU B O 1
ATOM 6880 N N . ASN B 1 436 ? -29.844 18.125 10.234 1 88.62 436 ASN B N 1
ATOM 6881 C CA . ASN B 1 436 ? -29.953 17.219 11.359 1 88.62 436 ASN B CA 1
ATOM 6882 C C . ASN B 1 436 ? -30.438 17.922 12.625 1 88.62 436 ASN B C 1
ATOM 6884 O O . ASN B 1 436 ? -30.703 17.281 13.641 1 88.62 436 ASN B O 1
ATOM 6888 N N . ALA B 1 437 ? -30.5 19.219 12.664 1 82.38 437 ALA B N 1
ATOM 6889 C CA . ALA B 1 437 ? -30.984 19.969 13.82 1 82.38 437 ALA B CA 1
ATOM 6890 C C . ALA B 1 437 ? -32.438 19.656 14.102 1 82.38 437 ALA B C 1
ATOM 6892 O O . ALA B 1 437 ? -33.25 19.5 13.172 1 82.38 437 ALA B O 1
ATOM 6893 N N . PRO B 1 438 ? -32.656 19.281 15.453 1 73.38 438 PRO B N 1
ATOM 6894 C CA . PRO B 1 438 ? -34.062 19.016 15.789 1 73.38 438 PRO B CA 1
ATOM 6895 C C . PRO B 1 438 ? -35 20.141 15.375 1 73.38 438 PRO B C 1
ATOM 6897 O O . PRO B 1 438 ? -34.625 21.297 15.375 1 73.38 438 PRO B O 1
ATOM 6900 N N . ALA B 1 439 ? -36.125 19.906 14.641 1 56.91 439 ALA B N 1
ATOM 6901 C CA . ALA B 1 439 ? -37.156 20.875 14.312 1 56.91 439 ALA B CA 1
ATOM 6902 C C . ALA B 1 439 ? -37.594 21.656 15.547 1 56.91 439 ALA B C 1
ATOM 6904 O O . ALA B 1 439 ? -38.062 21.062 16.531 1 56.91 439 ALA B O 1
ATOM 6905 N N . ILE B 1 440 ? -36.969 22.656 16.016 1 45.62 440 ILE B N 1
ATOM 6906 C CA . ILE B 1 440 ? -37.562 23.484 17.062 1 45.62 440 ILE B CA 1
ATOM 6907 C C . ILE B 1 440 ? -39.031 23.797 16.734 1 45.62 440 ILE B C 1
ATOM 6909 O O . ILE B 1 440 ? -39.312 24.344 15.664 1 45.62 440 ILE B O 1
ATOM 6913 N N . MET B 1 441 ? -39.969 23.109 17.328 1 41.94 441 MET B N 1
ATOM 6914 C CA . MET B 1 441 ? -41.406 23.453 17.359 1 41.94 441 MET B CA 1
ATOM 6915 C C . MET B 1 441 ? -41.594 24.953 17.594 1 41.94 441 MET B C 1
ATOM 6917 O O . MET B 1 441 ? -41.281 25.453 18.672 1 41.94 441 MET B O 1
ATOM 6921 N N . ARG B 1 442 ? -41.375 25.922 16.75 1 39.69 442 ARG B N 1
ATOM 6922 C CA . ARG B 1 442 ? -41.875 27.297 16.828 1 39.69 442 ARG B CA 1
ATOM 6923 C C . ARG B 1 442 ? -43.375 27.312 17.172 1 39.69 442 ARG B C 1
ATOM 6925 O O . ARG B 1 442 ? -44.219 27.141 16.297 1 39.69 442 ARG B O 1
ATOM 6932 N N . GLU B 1 443 ? -43.781 26.703 18.234 1 35.25 443 GLU B N 1
ATOM 6933 C CA . GLU B 1 443 ? -45.062 27.109 18.75 1 35.25 443 GLU B CA 1
ATOM 6934 C C . GLU B 1 443 ? -45.125 28.609 19.016 1 35.25 443 GLU B C 1
ATOM 6936 O O . GLU B 1 443 ? -44.25 29.156 19.719 1 35.25 443 GLU B O 1
ATOM 6941 N N . LYS B 1 444 ? -45.469 29.453 18.031 1 39.16 444 LYS B N 1
ATOM 6942 C CA . LYS B 1 444 ? -46.031 30.766 18.375 1 39.16 444 LYS B CA 1
ATOM 6943 C C . LYS B 1 444 ? -46.812 30.688 19.688 1 39.16 444 LYS B C 1
ATOM 6945 O O . LYS B 1 444 ? -47.688 29.812 19.844 1 39.16 444 LYS B O 1
ATOM 6950 N N . PRO B 1 445 ? -46.375 31.625 20.578 1 36.19 445 PRO B N 1
ATOM 6951 C CA . PRO B 1 445 ? -47.375 31.797 21.641 1 36.19 445 PRO B CA 1
ATOM 6952 C C . PRO B 1 445 ? -48.75 32.156 21.109 1 36.19 445 PRO B C 1
ATOM 6954 O O . PRO B 1 445 ? -48.875 32.781 20.047 1 36.19 445 PRO B O 1
#

Solvent-accessible surface area (backbone atoms only — not comparable to full-atom values): 46621 Å² total; per-residue (Å²): 132,86,79,71,81,65,83,81,55,70,90,64,53,58,46,80,79,96,46,52,60,93,62,84,45,78,73,71,79,80,86,49,59,43,74,53,54,80,90,42,44,66,59,51,49,56,52,54,39,66,32,83,65,82,90,57,58,25,32,38,37,36,28,32,52,30,27,87,65,70,40,26,62,50,85,55,72,76,33,72,56,40,74,67,59,50,53,53,47,48,55,49,42,51,48,53,50,61,76,46,29,82,32,47,37,50,58,65,46,45,26,49,21,37,39,36,34,60,41,30,41,36,58,49,50,34,67,55,48,22,49,52,45,40,47,48,63,74,52,37,48,59,23,55,62,41,44,28,34,41,30,28,42,74,71,68,45,48,69,66,35,50,51,28,32,40,76,40,45,35,24,28,37,40,31,60,58,40,52,51,48,45,69,52,21,49,72,37,50,41,88,61,45,22,70,57,46,50,52,50,53,36,56,59,46,69,65,57,41,46,36,36,28,40,33,34,48,44,46,46,58,90,60,45,74,65,60,49,48,49,39,53,50,50,51,60,70,54,57,48,28,26,40,32,56,39,72,62,64,83,40,70,92,20,62,43,22,44,33,42,74,71,62,75,43,62,59,59,51,65,68,52,35,48,50,52,49,51,50,50,51,51,51,36,53,74,71,61,34,43,76,66,35,71,40,33,34,19,56,46,54,78,42,43,62,57,53,72,51,39,56,43,49,59,32,30,28,48,47,38,42,49,50,16,57,28,32,50,93,58,31,34,38,30,27,20,64,50,60,67,62,24,50,51,28,40,73,70,74,38,84,38,68,63,47,39,32,34,52,65,60,90,78,52,62,48,56,21,52,47,46,33,12,48,40,57,33,45,30,56,36,63,81,64,33,95,61,38,73,78,44,40,69,51,33,41,51,36,25,75,69,48,29,22,80,47,51,50,60,59,35,33,44,28,74,63,21,39,72,43,27,45,47,52,47,53,44,50,52,55,49,51,52,59,70,64,46,78,80,74,79,75,70,74,129,130,83,80,75,82,63,84,79,56,71,89,66,51,60,45,79,79,97,47,52,59,92,62,85,44,78,72,72,76,80,87,48,60,43,73,53,53,81,90,43,44,68,60,52,49,55,55,53,38,67,30,84,65,82,88,58,58,28,33,38,36,35,28,31,52,29,25,86,63,70,40,26,62,49,86,54,73,76,34,72,57,42,73,66,60,49,52,53,46,49,55,49,42,50,47,51,50,61,75,48,29,82,33,47,37,50,58,65,45,44,27,50,19,38,38,35,34,59,40,30,42,36,56,49,50,34,66,55,46,23,49,50,45,41,48,46,63,72,53,35,48,56,23,55,62,42,43,29,34,42,30,27,41,74,72,67,46,47,69,66,35,52,50,29,31,42,75,40,46,36,23,29,38,40,29,61,58,41,52,51,47,42,69,52,21,49,73,37,50,41,89,62,43,21,70,55,47,51,52,51,53,37,54,59,44,68,64,57,40,47,36,36,29,40,32,33,48,45,45,45,59,90,60,45,72,65,60,48,50,49,38,53,50,51,51,61,71,54,58,47,28,27,39,34,56,39,72,63,64,83,40,69,90,20,61,43,23,46,32,42,74,70,63,76,42,65,61,60,52,64,68,53,36,47,51,52,50,51,50,50,51,53,51,36,53,74,70,61,34,43,76,68,36,70,40,32,33,21,56,46,52,80,42,42,64,56,54,72,52,39,57,43,49,61,32,29,28,46,49,40,40,48,51,18,56,27,30,49,94,58,33,35,36,31,27,21,63,51,60,66,62,23,52,52,28,39,74,70,75,37,83,36,68,63,46,39,31,34,51,65,59,90,78,53,62,50,55,20,54,48,45,33,12,47,42,58,34,45,31,57,35,63,79,66,32,95,60,38,72,78,43,39,68,53,33,41,51,34,25,75,70,48,30,23,78,48,49,52,61,60,38,32,43,29,73,64,21,39,72,42,28,43,48,52,47,52,45,51,54,54,48,51,53,59,69,65,45,76,81,74,78,79,69,75,130